Protein AF-0000000077611900 (afdb_homodimer)

Foldseek 3Di:
DQDDCVLQDVDDPVCVVVVVVVVVVVCVVCVVPDPVVVVCVVCVVVVVVVSVVVLVVCCVPDPVDDSVVSVLVVVCVVPVVVSVVVVVVVVVVVVVVVVVVVLLVVLQPPFQDPQNVCLVVVVVVLVVQCVPPVSVVVLVVVLVVLLVVLLCVVPVPPVCVVLDPDDPDDDPDDDDPVVVVVSVVVVCPCVCVLVLLVQEFQDAFAPDPVLVVLLVVLLVVQVPDWVLPCVVCVVLVVLFQVLQVVLCVLQVVVPPFKTWGKFFALLQLLLLLVLLLQQVCCVVPVQPAAEEEEEPLADCSNVVSCVVNVHHYRYGYADQAQSAGDVVSVLSNDDPRYAEYEFECPRDAAQHGHPQLSVLVVCVVNVHAYEYECQPPSLQLSLLVVVDVPRDRHGVVRVRHAKYKYHCCGLVNFPRTIIMIMGSGVVSQVSSKDWDQPDPVHTDIDSGPDSTDRSSSSSRSSCSDVVCDPVNSNVFSVLQQVLVVLLQVLQCVAPFKHWRHDNRGFKTKIAGDPLFQQVQLQVQLVVVSHHWAFDVPPTMIMGGGHSSCRPCSVVSSVSSNVSRVVCVVPSDDDDDDPRVLVVVCVVDRVVSNVVSVVSSVVSVPDD/DQDDCVLQDVDDPVCVVVVVVVVVVVCVVCVVPDPVVVVCVVCVVVVVVVSVVVLVVCVVPDPVDDSVVSVLVVVCVVPVVVSVVVVVVVVVVVVVVVVVVVLLVVLQPPFQDPQNVCLVVVVVVLVVQCVPVVSVVVLVVVLVVLLVVLLCVVPVPPVCVVLDPDDPDDDPDDDDPVVVVVSVCVVCPCVCVLVLLVQEFQDAFAPDPVLVVLLVVLLVVQVPDWVLPCVVCVVLVVLFQVLQVVLCVLQVVVPPFKTWGKFQALLQLLLLLVLLLQQVCCVVPVQPAAEEEEEPLADCSNVVSCVVNVHHYRYGYADQAQSAGDVVSVLSNDDPRYAEYEFECPRDAAQHGHPQLSVLVVCVVNVHAYEYECQPPSLQLSLLVVVDVPRDRHGVVRVRHAKYKYHCCGLVNFPRTIIMIMGSGVVSQVSSKDWDQPDPVHTDIDSGPDSTDRSSSSSRSSCSDVVCDPVNSNVFSVLQQVLVVLLQVLQCPAPFKHWRHDNRGFKTKIAGDPLFQQVQLQVQLVVVSHHWAFDVPPTMIMGGGHSSCRPPSVVSSVSSNVSRVVCVVPSDDDDDDPRVLVVVCVVDRVVVNVVSVVSSVVSVPDD

Solvent-accessible surface area (backbone atoms only — not comparable to full-atom values): 60647 Å² total; per-residue (Å²): 125,79,84,53,68,51,77,77,38,102,49,62,71,89,48,46,66,59,51,50,52,51,49,51,52,49,50,64,68,40,46,82,63,29,44,51,54,37,53,49,61,68,44,42,67,57,53,50,50,52,47,30,49,53,41,38,54,45,20,72,73,54,69,37,70,28,61,46,57,51,53,49,50,52,46,32,73,75,35,28,43,60,40,22,23,51,42,38,42,48,49,51,52,52,53,50,50,51,49,51,50,51,51,52,50,54,53,56,52,73,65,53,46,70,63,55,50,48,39,51,52,47,40,49,49,48,56,55,42,46,68,37,67,70,51,28,48,52,50,50,50,51,49,50,50,48,47,51,51,49,44,44,66,67,52,65,68,46,85,54,63,86,76,47,81,85,48,57,44,61,40,63,63,38,45,54,69,69,59,46,52,51,49,51,52,60,55,49,59,68,46,57,52,48,49,72,69,33,30,47,39,68,67,59,40,48,80,48,66,71,62,50,52,52,35,43,52,41,21,52,75,30,47,76,39,36,48,75,40,47,89,54,36,49,51,40,31,49,27,41,11,28,45,37,31,24,53,33,39,58,40,54,20,76,48,90,43,39,42,54,44,75,34,54,17,51,34,47,21,50,30,46,55,50,50,14,40,53,49,45,38,26,71,74,71,61,45,86,65,37,26,35,44,31,31,54,53,49,60,66,44,57,58,50,35,24,62,60,57,66,35,48,72,44,60,34,57,52,33,88,75,63,59,26,59,36,62,68,54,50,65,63,62,62,52,57,38,41,38,30,40,50,43,33,36,36,25,71,48,44,15,32,59,36,65,44,60,62,48,20,53,52,15,56,39,46,70,27,36,22,35,33,39,13,33,66,20,52,55,34,50,58,48,42,45,76,76,39,87,84,57,76,75,72,43,49,79,40,85,15,37,40,31,36,24,29,18,33,32,37,58,37,48,17,52,55,48,30,13,32,27,37,23,51,30,61,76,56,48,56,45,44,43,49,61,40,53,80,36,28,62,20,80,43,65,31,73,53,84,46,61,68,44,38,21,14,54,36,37,12,36,32,49,33,44,44,42,31,11,47,50,42,46,41,52,52,40,50,42,30,43,53,31,40,52,50,39,54,58,47,43,67,68,38,83,46,41,39,66,43,59,78,43,81,49,50,27,49,20,33,27,43,32,96,77,33,54,30,46,56,27,50,51,43,29,38,76,75,56,32,44,66,45,58,30,30,89,62,63,18,34,24,42,34,58,26,57,41,31,46,90,37,37,64,61,50,47,52,48,46,50,52,18,44,52,54,36,63,74,43,70,77,60,77,65,51,73,69,34,33,54,52,50,51,43,69,74,39,59,49,60,65,38,29,53,49,44,51,49,52,51,52,50,57,47,50,119,125,78,82,53,69,52,77,77,37,103,49,62,70,91,48,45,64,59,50,50,52,50,50,50,52,49,51,64,65,40,45,81,63,28,44,52,53,36,53,50,61,68,45,43,66,55,52,50,50,51,48,32,50,52,41,36,54,46,20,71,74,55,68,37,70,30,63,46,56,50,51,50,50,52,45,33,72,76,36,27,43,59,39,22,23,51,42,38,42,49,50,50,52,50,52,50,50,52,49,52,52,51,51,53,51,54,53,56,54,73,63,53,46,71,62,56,51,46,39,52,54,47,40,52,48,49,55,56,42,47,69,36,67,69,51,29,48,51,51,49,50,53,48,49,52,50,48,51,51,50,43,43,66,68,52,66,69,46,84,54,63,86,75,47,81,86,50,57,46,62,41,64,60,39,45,53,70,69,59,47,54,49,49,50,52,59,55,49,59,67,46,58,51,49,50,70,69,32,31,47,39,68,69,59,40,48,81,49,64,70,61,51,52,53,36,42,52,42,22,52,76,31,46,74,40,36,52,75,39,46,87,54,35,51,51,40,32,49,27,40,12,26,45,38,32,24,52,32,42,56,39,50,20,78,48,91,44,38,42,56,45,75,35,53,18,50,35,47,20,50,31,45,54,51,51,15,39,53,48,44,36,26,71,74,70,62,43,84,67,36,28,36,41,30,30,52,53,50,61,66,45,57,58,52,35,26,64,60,56,68,35,48,70,44,61,33,57,52,33,88,73,63,59,26,58,35,63,68,54,50,65,64,61,62,53,56,37,40,38,32,40,48,44,32,36,38,24,73,48,45,15,33,59,34,65,43,59,63,49,20,53,51,16,55,40,46,70,27,36,20,35,35,38,13,34,66,21,51,54,34,48,59,47,42,45,74,76,38,85,83,57,75,75,72,42,48,80,40,85,17,37,39,32,37,25,30,17,32,33,38,58,36,49,17,52,53,49,30,13,32,26,37,22,52,30,59,77,59,47,57,45,44,42,49,61,40,51,79,36,28,60,21,78,44,64,31,74,53,86,46,60,69,43,38,21,13,54,37,36,13,34,34,50,32,44,45,42,31,10,47,49,42,46,40,52,53,39,51,41,31,42,52,31,40,52,50,40,54,58,46,43,67,68,37,84,46,42,39,67,43,58,78,44,82,50,50,27,47,22,34,28,43,32,96,76,36,54,29,46,56,27,49,52,42,28,40,76,75,57,32,44,66,44,58,31,30,90,61,64,18,34,24,41,35,56,25,55,42,32,46,90,37,37,64,62,51,48,52,48,46,49,52,18,43,52,53,36,64,74,45,71,77,60,79,64,53,74,68,35,32,54,51,51,51,43,70,74,41,60,50,59,66,38,27,54,48,44,50,49,53,50,53,51,58,44,48,119

InterPro domains:
  IPR002129 Pyridoxal phosphate-dependent decarboxylase, major domain [PF00282] (226-510)
  IPR015421 Pyridoxal phosphate-dependent transferase, major domain [G3DSA:3.40.640.10] (208-469)
  IPR015422 Pyridoxal phosphate-dependent transferase, small domain [G3DSA:3.90.1150.10] (177-569)
  IPR015424 Pyridoxal phosphate-dependent transferase [SSF53383] (162-570)
  IPR050477 Group II Amino Acid Decarboxylases [PTHR42735] (115-605)

Structure (mmCIF, N/CA/C/O backbone):
data_AF-0000000077611900-model_v1
#
loop_
_entity.id
_entity.type
_entity.pdbx_description
1 polymer 'sphinganine-1-phosphate aldolase'
#
loop_
_atom_site.group_PDB
_atom_site.id
_atom_site.type_symbol
_atom_site.label_atom_id
_atom_site.label_alt_id
_atom_site.label_comp_id
_atom_site.label_asym_id
_atom_site.label_entity_id
_atom_site.label_seq_id
_atom_site.pdbx_PDB_ins_code
_atom_site.Cartn_x
_atom_site.Cartn_y
_atom_site.Cartn_z
_atom_site.occupancy
_atom_site.B_iso_or_equiv
_atom_site.auth_seq_id
_atom_site.auth_comp_id
_atom_site.auth_asym_id
_atom_site.auth_atom_id
_atom_site.pdbx_PDB_model_num
ATOM 1 N N . MET A 1 1 ? 1.675 -53.719 -29.375 1 42.16 1 MET A N 1
ATOM 2 C CA . MET A 1 1 ? 2.68 -52.781 -29.891 1 42.16 1 MET A CA 1
ATOM 3 C C . MET A 1 1 ? 2.598 -51.438 -29.172 1 42.16 1 MET A C 1
ATOM 5 O O . MET A 1 1 ? 1.505 -50.938 -28.938 1 42.16 1 MET A O 1
ATOM 9 N N . ALA A 1 2 ? 3.619 -51.156 -28.484 1 56.06 2 ALA A N 1
ATOM 10 C CA . ALA A 1 2 ? 3.686 -49.875 -27.797 1 56.06 2 ALA A CA 1
ATOM 11 C C . ALA A 1 2 ? 3.299 -48.719 -28.719 1 56.06 2 ALA A C 1
ATOM 13 O O . ALA A 1 2 ? 3.738 -48.688 -29.875 1 56.06 2 ALA A O 1
ATOM 14 N N . PRO A 1 3 ? 2.236 -48.031 -28.297 1 61.56 3 PRO A N 1
ATOM 15 C CA . PRO A 1 3 ? 1.86 -46.969 -29.219 1 61.56 3 PRO A CA 1
ATOM 16 C C . PRO A 1 3 ? 3.043 -46.062 -29.594 1 61.56 3 PRO A C 1
ATOM 18 O O . PRO A 1 3 ? 3.965 -45.875 -28.781 1 61.56 3 PRO A O 1
ATOM 21 N N . SER A 1 4 ? 3.311 -46 -30.906 1 63.19 4 SER A N 1
ATOM 22 C CA . SER A 1 4 ? 4.41 -45.188 -31.438 1 63.19 4 SER A CA 1
ATOM 23 C C . SER A 1 4 ? 4.047 -43.719 -31.516 1 63.19 4 SER A C 1
ATOM 25 O O . SER A 1 4 ? 2.912 -43.375 -31.828 1 63.19 4 SER A O 1
ATOM 27 N N . PHE A 1 5 ? 4.883 -42.844 -31 1 64.38 5 PHE A N 1
ATOM 28 C CA . PHE A 1 5 ? 4.73 -41.375 -31.109 1 64.38 5 PHE A CA 1
ATOM 29 C C . PHE A 1 5 ? 4.387 -40.969 -32.531 1 64.38 5 PHE A C 1
ATOM 31 O O . PHE A 1 5 ? 3.775 -39.938 -32.781 1 64.38 5 PHE A O 1
ATOM 38 N N . ALA A 1 6 ? 4.73 -41.875 -33.406 1 62.31 6 ALA A N 1
ATOM 39 C CA . ALA A 1 6 ? 4.469 -41.656 -34.812 1 62.31 6 ALA A CA 1
ATOM 40 C C . ALA A 1 6 ? 2.971 -41.625 -35.125 1 62.31 6 ALA A C 1
ATOM 42 O O . ALA A 1 6 ? 2.533 -41.031 -36.094 1 62.31 6 ALA A O 1
ATOM 43 N N . ASP A 1 7 ? 2.307 -42.188 -34.219 1 65.12 7 ASP A N 1
ATOM 44 C CA . ASP A 1 7 ? 0.858 -42.219 -34.375 1 65.12 7 ASP A CA 1
ATOM 45 C C . ASP A 1 7 ? 0.229 -40.875 -33.969 1 65.12 7 ASP A C 1
ATOM 47 O O . ASP A 1 7 ? -0.913 -40.594 -34.312 1 65.12 7 ASP A O 1
ATOM 51 N N . LEU A 1 8 ? 1.018 -40.156 -33.219 1 72.06 8 LEU A N 1
ATOM 52 C CA . LEU A 1 8 ? 0.481 -38.906 -32.656 1 72.06 8 LEU A CA 1
ATOM 53 C C . LEU A 1 8 ? 0.887 -37.719 -33.5 1 72.06 8 LEU A C 1
ATOM 55 O O . LEU A 1 8 ? 0.109 -36.781 -33.656 1 72.06 8 LEU A O 1
ATOM 59 N N . LEU A 1 9 ? 2.17 -37.781 -33.969 1 72.44 9 LEU A N 1
ATOM 60 C CA . LEU A 1 9 ? 2.695 -36.656 -34.719 1 72.44 9 LEU A CA 1
ATOM 61 C C . LEU A 1 9 ? 3.076 -37.062 -36.125 1 72.44 9 LEU A C 1
ATOM 63 O O . LEU A 1 9 ? 3.494 -38.188 -36.375 1 72.44 9 LEU A O 1
ATOM 67 N N . PRO A 1 10 ? 2.867 -36.156 -37.031 1 71.88 10 PRO A N 1
ATOM 68 C CA . PRO A 1 10 ? 3.201 -36.438 -38.406 1 71.88 10 PRO A CA 1
ATOM 69 C C . PRO A 1 10 ? 4.707 -36.469 -38.688 1 71.88 10 PRO A C 1
ATOM 71 O O . PRO A 1 10 ? 5.184 -35.875 -39.656 1 71.88 10 PRO A O 1
ATOM 74 N N . ILE A 1 11 ? 5.465 -36.75 -37.656 1 75.25 11 ILE A N 1
ATOM 75 C CA . ILE A 1 11 ? 6.914 -36.75 -37.781 1 75.25 11 ILE A CA 1
ATOM 76 C C . ILE A 1 11 ? 7.457 -38.156 -37.531 1 75.25 11 ILE A C 1
ATOM 78 O O . ILE A 1 11 ? 7.117 -38.781 -36.531 1 75.25 11 ILE A O 1
ATOM 82 N N . PRO A 1 12 ? 8.297 -38.625 -38.469 1 77.25 12 PRO A N 1
ATOM 83 C CA . PRO A 1 12 ? 8.922 -39.906 -38.25 1 77.25 12 PRO A CA 1
ATOM 84 C C . PRO A 1 12 ? 9.805 -39.938 -37 1 77.25 12 PRO A C 1
ATOM 86 O O . PRO A 1 12 ? 10.492 -38.969 -36.719 1 77.25 12 PRO A O 1
ATOM 89 N N . GLU A 1 13 ? 9.844 -40.938 -36.25 1 79.25 13 GLU A N 1
ATOM 90 C CA . GLU A 1 13 ? 10.547 -41.094 -34.969 1 79.25 13 GLU A CA 1
ATOM 91 C C . GLU A 1 13 ? 12.055 -40.906 -35.156 1 79.25 13 GLU A C 1
ATOM 93 O O . GLU A 1 13 ? 12.734 -40.406 -34.25 1 79.25 13 GLU A O 1
ATOM 98 N N . GLU A 1 14 ? 12.555 -41.344 -36.312 1 81.31 14 GLU A N 1
ATOM 99 C CA . GLU A 1 14 ? 13.992 -41.281 -36.562 1 81.31 14 GLU A CA 1
ATOM 100 C C . GLU A 1 14 ? 14.477 -39.844 -36.688 1 81.31 14 GLU A C 1
ATOM 102 O O . GLU A 1 14 ? 15.656 -39.562 -36.438 1 81.31 14 GLU A O 1
ATOM 107 N N . ARG A 1 15 ? 13.57 -38.969 -36.875 1 86 15 ARG A N 1
ATOM 108 C CA . ARG A 1 15 ? 13.945 -37.562 -37.125 1 86 15 ARG A CA 1
ATOM 109 C C . ARG A 1 15 ? 13.656 -36.688 -35.906 1 86 15 ARG A C 1
ATOM 111 O O . ARG A 1 15 ? 14 -35.5 -35.906 1 86 15 ARG A O 1
ATOM 118 N N . LEU A 1 16 ? 13.148 -37.25 -34.875 1 83.12 16 LEU A N 1
ATOM 119 C CA . LEU A 1 16 ? 12.703 -36.5 -33.719 1 83.12 16 LEU A CA 1
ATOM 120 C C . LEU A 1 16 ? 13.875 -35.844 -33.031 1 83.12 16 LEU A C 1
ATOM 122 O O . LEU A 1 16 ? 13.805 -34.656 -32.688 1 83.12 16 LEU A O 1
ATOM 126 N N . PRO A 1 17 ? 14.984 -36.562 -32.875 1 86.25 17 PRO A N 1
ATOM 127 C CA . PRO A 1 17 ? 16.109 -35.906 -32.219 1 86.25 17 PRO A CA 1
ATOM 128 C C . PRO A 1 17 ? 16.672 -34.719 -33.031 1 86.25 17 PRO A C 1
ATOM 130 O O . PRO A 1 17 ? 17.062 -33.719 -32.469 1 86.25 17 PRO A O 1
ATOM 133 N N . THR A 1 18 ? 16.672 -34.906 -34.281 1 88.25 18 THR A N 1
ATOM 134 C CA . THR A 1 18 ? 17.172 -33.875 -35.156 1 88.25 18 THR A CA 1
ATOM 135 C C . THR A 1 18 ? 16.281 -32.625 -35.062 1 88.25 18 THR A C 1
ATOM 137 O O . THR A 1 18 ? 16.781 -31.5 -35.031 1 88.25 18 THR A O 1
ATOM 140 N N . TYR A 1 19 ? 15.055 -32.844 -35 1 86.69 19 TYR A N 1
ATOM 141 C CA . TYR A 1 19 ? 14.125 -31.734 -34.938 1 86.69 19 TYR A CA 1
ATOM 142 C C . TYR A 1 19 ? 14.203 -31.062 -33.562 1 86.69 19 TYR A C 1
ATOM 144 O O . TYR A 1 19 ? 14.055 -29.844 -33.438 1 86.69 19 TYR A O 1
ATOM 152 N N . ALA A 1 20 ? 14.422 -31.859 -32.562 1 87.44 20 ALA A N 1
ATOM 153 C CA . ALA A 1 20 ? 14.562 -31.312 -31.219 1 87.44 20 ALA A CA 1
ATOM 154 C C . ALA A 1 20 ? 15.781 -30.406 -31.125 1 87.44 20 ALA A C 1
ATOM 156 O O . ALA A 1 20 ? 15.703 -29.312 -30.547 1 87.44 20 ALA A O 1
ATOM 157 N N . VAL A 1 21 ? 16.891 -30.812 -31.656 1 90.56 21 VAL A N 1
ATOM 158 C CA . VAL A 1 21 ? 18.125 -30.016 -31.625 1 90.56 21 VAL A CA 1
ATOM 159 C C . VAL A 1 21 ? 17.922 -28.75 -32.469 1 90.56 21 VAL A C 1
ATOM 161 O O . VAL A 1 21 ? 18.359 -27.656 -32.062 1 90.56 21 VAL A O 1
ATOM 164 N N . ALA A 1 22 ? 17.312 -28.969 -33.562 1 91.12 22 ALA A N 1
ATOM 165 C CA . ALA A 1 22 ? 17.047 -27.812 -34.438 1 91.12 22 ALA A CA 1
ATOM 166 C C . ALA A 1 22 ? 16.172 -26.797 -33.688 1 91.12 22 ALA A C 1
ATOM 168 O O . ALA A 1 22 ? 16.406 -25.578 -33.812 1 91.12 22 ALA A O 1
ATOM 169 N N . ALA A 1 23 ? 15.203 -27.297 -33.031 1 89.81 23 ALA A N 1
ATOM 170 C CA . ALA A 1 23 ? 14.305 -26.422 -32.25 1 89.81 23 ALA A CA 1
ATOM 171 C C . ALA A 1 23 ? 15.055 -25.688 -31.156 1 89.81 23 ALA A C 1
ATOM 173 O O . ALA A 1 23 ? 14.812 -24.516 -30.891 1 89.81 23 ALA A O 1
ATOM 174 N N . LEU A 1 24 ? 15.953 -26.344 -30.5 1 90.88 24 LEU A N 1
ATOM 175 C CA . LEU A 1 24 ? 16.75 -25.766 -29.422 1 90.88 24 LEU A CA 1
ATOM 176 C C . LEU A 1 24 ? 17.672 -24.672 -29.953 1 90.88 24 LEU A C 1
ATOM 178 O O . LEU A 1 24 ? 17.812 -23.609 -29.344 1 90.88 24 LEU A O 1
ATOM 182 N N . VAL A 1 25 ? 18.297 -24.938 -31.078 1 91.94 25 VAL A N 1
ATOM 183 C CA . VAL A 1 25 ? 19.188 -23.969 -31.688 1 91.94 25 VAL A CA 1
ATOM 184 C C . VAL A 1 25 ? 18.406 -22.734 -32.125 1 91.94 25 VAL A C 1
ATOM 186 O O . VAL A 1 25 ? 18.844 -21.609 -31.922 1 91.94 25 VAL A O 1
ATOM 189 N N . LEU A 1 26 ? 17.266 -23.031 -32.656 1 92.81 26 LEU A N 1
ATOM 190 C CA . LEU A 1 26 ? 16.406 -21.922 -33.062 1 92.81 26 LEU A CA 1
ATOM 191 C C . LEU A 1 26 ? 15.977 -21.094 -31.875 1 92.81 26 LEU A C 1
ATOM 193 O O . LEU A 1 26 ? 15.977 -19.859 -31.938 1 92.81 26 LEU A O 1
ATOM 197 N N . TYR A 1 27 ? 15.609 -21.766 -30.859 1 92.5 27 TYR A N 1
ATOM 198 C CA . TYR A 1 27 ? 15.195 -21.094 -29.641 1 92.5 27 TYR A CA 1
ATOM 199 C C . TYR A 1 27 ? 16.297 -20.188 -29.109 1 92.5 27 TYR A C 1
ATOM 201 O O . TYR A 1 27 ? 16.062 -19 -28.859 1 92.5 27 TYR A O 1
ATOM 209 N N . PHE A 1 28 ? 17.5 -20.641 -29.016 1 91.19 28 PHE A N 1
ATOM 210 C CA . PHE A 1 28 ? 18.609 -19.875 -28.453 1 91.19 28 PHE A CA 1
ATOM 211 C C . PHE A 1 28 ? 19.062 -18.781 -29.406 1 91.19 28 PHE A C 1
ATOM 213 O O . PHE A 1 28 ? 19.547 -17.734 -28.969 1 91.19 28 PHE A O 1
ATOM 220 N N . SER A 1 29 ? 18.844 -19.016 -30.688 1 92.94 29 SER A N 1
ATOM 221 C CA . SER A 1 29 ? 19.219 -18 -31.688 1 92.94 29 SER A CA 1
ATOM 222 C C . SER A 1 29 ? 18.234 -16.844 -31.703 1 92.94 29 SER A C 1
ATOM 224 O O . SER A 1 29 ? 18.609 -15.711 -32.031 1 92.94 29 SER A O 1
ATOM 226 N N . LEU A 1 30 ? 17 -17.141 -31.312 1 93.25 30 LEU A N 1
ATOM 227 C CA . LEU A 1 30 ? 15.945 -16.125 -31.391 1 93.25 30 LEU A CA 1
ATOM 228 C C . LEU A 1 30 ? 15.828 -15.367 -30.078 1 93.25 30 LEU A C 1
ATOM 230 O O . LEU A 1 30 ? 15.344 -14.234 -30.062 1 93.25 30 LEU A O 1
ATOM 234 N N . ARG A 1 31 ? 16.281 -15.914 -29.078 1 91.38 31 ARG A N 1
ATOM 235 C CA . ARG A 1 31 ? 16.094 -15.367 -27.75 1 91.38 31 ARG A CA 1
ATOM 236 C C . ARG A 1 31 ? 16.703 -13.969 -27.641 1 91.38 31 ARG A C 1
ATOM 238 O O . ARG A 1 31 ? 16.172 -13.102 -26.938 1 91.38 31 ARG A O 1
ATOM 245 N N . PRO A 1 32 ? 17.844 -13.758 -28.344 1 89.75 32 PRO A N 1
ATOM 246 C CA . PRO A 1 32 ? 18.422 -12.414 -28.266 1 89.75 32 PRO A CA 1
ATOM 247 C C . PRO A 1 32 ? 17.625 -11.375 -29.047 1 89.75 32 PRO A C 1
ATOM 249 O O . PRO A 1 32 ? 17.844 -10.172 -28.906 1 89.75 32 PRO A O 1
ATOM 252 N N . LEU A 1 33 ? 16.688 -11.828 -29.812 1 91.5 33 LEU A N 1
ATOM 253 C CA . LEU A 1 33 ? 15.984 -10.922 -30.703 1 91.5 33 LEU A CA 1
ATOM 254 C C . LEU A 1 33 ? 14.648 -10.492 -30.109 1 91.5 33 LEU A C 1
ATOM 256 O O . LEU A 1 33 ? 14.219 -9.352 -30.312 1 91.5 33 LEU A O 1
ATOM 260 N N . PHE A 1 34 ? 14.008 -11.398 -29.484 1 93.69 34 PHE A N 1
ATOM 261 C CA . PHE A 1 34 ? 12.719 -11.094 -28.859 1 93.69 34 PHE A CA 1
ATOM 262 C C . PHE A 1 34 ? 12.375 -12.133 -27.797 1 93.69 34 PHE A C 1
ATOM 264 O O . PHE A 1 34 ? 13.141 -13.07 -27.578 1 93.69 34 PHE A O 1
ATOM 271 N N . ASN A 1 35 ? 11.289 -11.875 -27.125 1 96.25 35 ASN A N 1
ATOM 272 C CA . ASN A 1 35 ? 10.859 -12.797 -26.078 1 96.25 35 ASN A CA 1
ATOM 273 C C . ASN A 1 35 ? 10.203 -14.047 -26.672 1 96.25 35 ASN A C 1
ATOM 275 O O . ASN A 1 35 ? 8.977 -14.125 -26.766 1 96.25 35 ASN A O 1
ATOM 279 N N . VAL A 1 36 ? 11 -15.07 -26.922 1 94.75 36 VAL A N 1
ATOM 280 C CA . VAL A 1 36 ? 10.57 -16.312 -27.578 1 94.75 36 VAL A CA 1
ATOM 281 C C . VAL A 1 36 ? 9.555 -17.016 -26.688 1 94.75 36 VAL A C 1
ATOM 283 O O . VAL A 1 36 ? 8.57 -17.578 -27.188 1 94.75 36 VAL A O 1
ATOM 286 N N . ASP A 1 37 ? 9.82 -17.016 -25.391 1 94.62 37 ASP A N 1
ATOM 287 C CA . ASP A 1 37 ? 8.914 -17.672 -24.469 1 94.62 37 ASP A CA 1
ATOM 288 C C . ASP A 1 37 ? 7.508 -17.078 -24.547 1 94.62 37 ASP A C 1
ATOM 290 O O . ASP A 1 37 ? 6.516 -17.797 -24.562 1 94.62 37 ASP A O 1
ATOM 294 N N . ARG A 1 38 ? 7.418 -15.812 -24.609 1 95.19 38 ARG A N 1
ATOM 295 C CA . ARG A 1 38 ? 6.125 -15.133 -24.672 1 95.19 38 ARG A CA 1
ATOM 296 C C . ARG A 1 38 ? 5.441 -15.383 -26.016 1 95.19 38 ARG A C 1
ATOM 298 O O . ARG A 1 38 ? 4.223 -15.562 -26.062 1 95.19 38 ARG A O 1
ATOM 305 N N . ALA A 1 39 ? 6.215 -15.344 -27.031 1 95.12 39 ALA A N 1
ATOM 306 C CA . ALA A 1 39 ? 5.668 -15.648 -28.359 1 95.12 39 ALA A CA 1
ATOM 307 C C . ALA A 1 39 ? 5.066 -17.047 -28.391 1 95.12 39 ALA A C 1
ATOM 309 O O . ALA A 1 39 ? 3.977 -17.25 -28.938 1 95.12 39 ALA A O 1
ATOM 310 N N . LEU A 1 40 ? 5.793 -17.969 -27.812 1 94.06 40 LEU A N 1
ATOM 311 C CA . LEU A 1 40 ? 5.312 -19.344 -27.766 1 94.06 40 LEU A CA 1
ATOM 312 C C . LEU A 1 40 ? 4.047 -19.438 -26.922 1 94.06 40 LEU A C 1
ATOM 314 O O . LEU A 1 40 ? 3.117 -20.172 -27.281 1 94.06 40 LEU A O 1
ATOM 318 N N . ALA A 1 41 ? 4.043 -18.734 -25.812 1 93.44 41 ALA A N 1
ATOM 319 C CA . ALA A 1 41 ? 2.861 -18.719 -24.953 1 93.44 41 ALA A CA 1
ATOM 320 C C . ALA A 1 41 ? 1.646 -18.172 -25.703 1 93.44 41 ALA A C 1
ATOM 322 O O . ALA A 1 41 ? 0.527 -18.656 -25.516 1 93.44 41 ALA A O 1
ATOM 323 N N . LYS A 1 42 ? 1.812 -17.234 -26.531 1 92.25 42 LYS A N 1
ATOM 324 C CA . LYS A 1 42 ? 0.719 -16.594 -27.25 1 92.25 42 LYS A CA 1
ATOM 325 C C . LYS A 1 42 ? 0.178 -17.484 -28.359 1 92.25 42 LYS A C 1
ATOM 327 O O . LYS A 1 42 ? -1.021 -17.469 -28.656 1 92.25 42 LYS A O 1
ATOM 332 N N . ILE A 1 43 ? 1.006 -18.281 -28.969 1 94.38 43 ILE A N 1
ATOM 333 C CA . ILE A 1 43 ? 0.588 -19.094 -30.109 1 94.38 43 ILE A CA 1
ATOM 334 C C . ILE A 1 43 ? 0.116 -20.469 -29.625 1 94.38 43 ILE A C 1
ATOM 336 O O . ILE A 1 43 ? -0.537 -21.203 -30.359 1 94.38 43 ILE A O 1
ATOM 340 N N . TRP A 1 44 ? 0.38 -20.797 -28.344 1 93.44 44 TRP A N 1
ATOM 341 C CA . TRP A 1 44 ? 0.15 -22.125 -27.797 1 93.44 44 TRP A CA 1
ATOM 342 C C . TRP A 1 44 ? -1.313 -22.531 -27.938 1 93.44 44 TRP A C 1
ATOM 344 O O . TRP A 1 44 ? -1.615 -23.641 -28.406 1 93.44 44 TRP A O 1
ATOM 354 N N . PRO A 1 45 ? -2.256 -21.641 -27.656 1 92.75 45 PRO A N 1
ATOM 355 C CA . PRO A 1 45 ? -3.652 -22.047 -27.828 1 92.75 45 PRO A CA 1
ATOM 356 C C . PRO A 1 45 ? -3.994 -22.391 -29.281 1 92.75 45 PRO A C 1
ATOM 358 O O . PRO A 1 45 ? -4.742 -23.344 -29.516 1 92.75 45 PRO A O 1
ATOM 361 N N . SER A 1 46 ? -3.457 -21.719 -30.188 1 94 46 SER A N 1
ATOM 362 C CA . SER A 1 46 ? -3.686 -22 -31.594 1 94 46 SER A CA 1
ATOM 363 C C . SER A 1 46 ? -3.033 -23.312 -32 1 94 46 SER A C 1
ATOM 365 O O . SER A 1 46 ? -3.592 -24.078 -32.812 1 94 46 SER A O 1
ATOM 367 N N . LEU A 1 47 ? -1.835 -23.578 -31.469 1 93.06 47 LEU A N 1
ATOM 368 C CA . LEU A 1 47 ? -1.146 -24.828 -31.766 1 93.06 47 LEU A CA 1
ATOM 369 C C . LEU A 1 47 ? -1.938 -26.016 -31.234 1 93.06 47 LEU A C 1
ATOM 371 O O . LEU A 1 47 ? -1.972 -27.078 -31.859 1 93.06 47 LEU A O 1
ATOM 375 N N . VAL A 1 48 ? -2.564 -25.875 -30.094 1 94.06 48 VAL A N 1
ATOM 376 C CA . VAL A 1 48 ? -3.389 -26.922 -29.516 1 94.06 48 VAL A CA 1
ATOM 377 C C . VAL A 1 48 ? -4.598 -27.188 -30.406 1 94.06 48 VAL A C 1
ATOM 379 O O . VAL A 1 48 ? -4.945 -28.344 -30.672 1 94.06 48 VAL A O 1
ATOM 382 N N . LEU A 1 49 ? -5.203 -26.141 -30.906 1 94.19 49 LEU A N 1
ATOM 383 C CA . LEU A 1 49 ? -6.359 -26.266 -31.797 1 94.19 49 LEU A CA 1
ATOM 384 C C . LEU A 1 49 ? -5.969 -26.922 -33.125 1 94.19 49 LEU A C 1
ATOM 386 O O . LEU A 1 49 ? -6.715 -27.75 -33.656 1 94.19 49 LEU A O 1
ATOM 390 N N . LEU A 1 50 ? -4.867 -26.484 -33.625 1 93.44 50 LEU A N 1
ATOM 391 C CA . LEU A 1 50 ? -4.375 -27.094 -34.875 1 93.44 50 LEU A CA 1
ATOM 392 C C . LEU A 1 50 ? -4.109 -28.578 -34.688 1 93.44 50 LEU A C 1
ATOM 394 O O . LEU A 1 50 ? -4.398 -29.391 -35.562 1 93.44 50 LEU A O 1
ATOM 398 N N . PHE A 1 51 ? -3.547 -28.891 -33.562 1 92.44 51 PHE A N 1
ATOM 399 C CA . PHE A 1 51 ? -3.307 -30.297 -33.25 1 92.44 51 PHE A CA 1
ATOM 400 C C . PHE A 1 51 ? -4.621 -31.062 -33.125 1 92.44 51 PHE A C 1
ATOM 402 O O . PHE A 1 51 ? -4.746 -32.188 -33.625 1 92.44 51 PHE A O 1
ATOM 409 N N . ALA A 1 52 ? -5.551 -30.5 -32.438 1 92.62 52 ALA A N 1
ATOM 410 C CA . ALA A 1 52 ? -6.863 -31.125 -32.281 1 92.62 52 ALA A CA 1
ATOM 411 C C . ALA A 1 52 ? -7.512 -31.359 -33.656 1 92.62 52 ALA A C 1
ATOM 413 O O . ALA A 1 52 ? -8.125 -32.406 -33.875 1 92.62 52 ALA A O 1
ATOM 414 N N . TYR A 1 53 ? -7.367 -30.375 -34.5 1 92.06 53 TYR A N 1
ATOM 415 C CA . TYR A 1 53 ? -7.914 -30.5 -35.844 1 92.06 53 TYR A CA 1
ATOM 416 C C . TYR A 1 53 ? -7.203 -31.609 -36.625 1 92.06 53 TYR A C 1
ATOM 418 O O . TYR A 1 53 ? -7.844 -32.438 -37.281 1 92.06 53 TYR A O 1
ATOM 426 N N . TYR A 1 54 ? -5.906 -31.547 -36.594 1 90 54 TYR A N 1
ATOM 427 C CA . TYR A 1 54 ? -5.117 -32.594 -37.219 1 90 54 TYR A CA 1
ATOM 428 C C . TYR A 1 54 ? -5.527 -33.969 -36.75 1 90 54 TYR A C 1
ATOM 430 O O . TYR A 1 54 ? -5.723 -34.906 -37.531 1 90 54 TYR A O 1
ATOM 438 N N . ARG A 1 55 ? -5.672 -34.094 -35.438 1 90.19 55 ARG A N 1
ATOM 439 C CA . ARG A 1 55 ? -6.047 -35.375 -34.844 1 90.19 55 ARG A CA 1
ATOM 440 C C . ARG A 1 55 ? -7.457 -35.781 -35.281 1 90.19 55 ARG A C 1
ATOM 442 O O . ARG A 1 55 ? -7.746 -36.969 -35.438 1 90.19 55 ARG A O 1
ATOM 449 N N . TYR A 1 56 ? -8.328 -34.781 -35.344 1 90.62 56 TYR A N 1
ATOM 450 C CA . TYR A 1 56 ? -9.688 -35.062 -35.812 1 90.62 56 TYR A CA 1
ATOM 451 C C . TYR A 1 56 ? -9.68 -35.625 -37.219 1 90.62 56 TYR A C 1
ATOM 453 O O . TYR A 1 56 ? -10.359 -36.625 -37.5 1 90.62 56 TYR A O 1
ATOM 461 N N . ARG A 1 57 ? -8.938 -35.062 -38.125 1 87.81 57 ARG A N 1
ATOM 462 C CA . ARG A 1 57 ? -8.844 -35.531 -39.5 1 87.81 57 ARG A CA 1
ATOM 463 C C . ARG A 1 57 ? -8.305 -36.969 -39.531 1 87.81 57 ARG A C 1
ATOM 465 O O . ARG A 1 57 ? -8.773 -37.781 -40.344 1 87.81 57 ARG A O 1
ATOM 472 N N . LEU A 1 58 ? -7.297 -37.156 -38.719 1 86.94 58 LEU A N 1
ATOM 473 C CA . LEU A 1 58 ? -6.711 -38.469 -38.656 1 86.94 58 LEU A CA 1
ATOM 474 C C . LEU A 1 58 ? -7.711 -39.5 -38.125 1 86.94 58 LEU A C 1
ATOM 476 O O . LEU A 1 58 ? -7.75 -40.625 -38.562 1 86.94 58 LEU A O 1
ATOM 480 N N . ALA A 1 59 ? -8.484 -39.062 -37.125 1 86.56 59 ALA A N 1
ATOM 481 C CA . ALA A 1 59 ? -9.438 -39.938 -36.469 1 86.56 59 ALA A CA 1
ATOM 482 C C . ALA A 1 59 ? -10.578 -40.312 -37.406 1 86.56 59 ALA A C 1
ATOM 484 O O . ALA A 1 59 ? -11.102 -41.438 -37.344 1 86.56 59 ALA A O 1
ATOM 485 N N . VAL A 1 60 ? -10.961 -39.438 -38.25 1 86.94 60 VAL A N 1
ATOM 486 C CA . VAL A 1 60 ? -12.078 -39.656 -39.156 1 86.94 60 VAL A CA 1
ATOM 487 C C . VAL A 1 60 ? -11.609 -40.469 -40.375 1 86.94 60 VAL A C 1
ATOM 489 O O . VAL A 1 60 ? -12.359 -41.25 -40.938 1 86.94 60 VAL A O 1
ATOM 492 N N . THR A 1 61 ? -10.406 -40.312 -40.812 1 82.62 61 THR A N 1
ATOM 493 C CA . THR A 1 61 ? -9.914 -40.938 -42.031 1 82.62 61 THR A CA 1
ATOM 494 C C . THR A 1 61 ? -9.312 -42.312 -41.75 1 82.62 61 THR A C 1
ATOM 496 O O . THR A 1 61 ? -9.289 -43.156 -42.625 1 82.62 61 THR A O 1
ATOM 499 N N . SER A 1 62 ? -8.734 -42.438 -40.625 1 77.38 62 SER A N 1
ATOM 500 C CA . SER A 1 62 ? -8.078 -43.688 -40.312 1 77.38 62 SER A CA 1
ATOM 501 C C . SER A 1 62 ? -8.703 -44.344 -39.094 1 77.38 62 SER A C 1
ATOM 503 O O . SER A 1 62 ? -9.914 -44.219 -38.875 1 77.38 62 SER A O 1
ATOM 505 N N . SER A 1 63 ? -7.828 -44.844 -38.156 1 69.38 63 SER A N 1
ATOM 506 C CA . SER A 1 63 ? -8.305 -45.531 -36.969 1 69.38 63 SER A CA 1
ATOM 507 C C . SER A 1 63 ? -8.469 -44.562 -35.812 1 69.38 63 SER A C 1
ATOM 509 O O . SER A 1 63 ? -7.531 -43.844 -35.438 1 69.38 63 SER A O 1
ATOM 511 N N . PRO A 1 64 ? -9.719 -44.531 -35.312 1 77.06 64 PRO A N 1
ATOM 512 C CA . PRO A 1 64 ? -10.016 -43.562 -34.219 1 77.06 64 PRO A CA 1
ATOM 513 C C . PRO A 1 64 ? -9.43 -44 -32.875 1 77.06 64 PRO A C 1
ATOM 515 O O . PRO A 1 64 ? -9.969 -43.625 -31.844 1 77.06 64 PRO A O 1
ATOM 518 N N . THR A 1 65 ? -8.289 -44.688 -32.969 1 78.81 65 THR A N 1
ATOM 519 C CA . THR A 1 65 ? -7.75 -45.094 -31.688 1 78.81 65 THR A CA 1
ATOM 520 C C . THR A 1 65 ? -6.941 -43.969 -31.062 1 78.81 65 THR A C 1
ATOM 522 O O . THR A 1 65 ? -6.156 -43.312 -31.734 1 78.81 65 THR A O 1
ATOM 525 N N . SER A 1 66 ? -7.215 -43.656 -29.812 1 86.38 66 SER A N 1
ATOM 526 C CA . SER A 1 66 ? -6.523 -42.625 -29.062 1 86.38 66 SER A CA 1
ATOM 527 C C . SER A 1 66 ? -5.195 -43.125 -28.5 1 86.38 66 SER A C 1
ATOM 529 O O . SER A 1 66 ? -5.117 -44.25 -27.984 1 86.38 66 SER A O 1
ATOM 531 N N . PHE A 1 67 ? -4.129 -42.375 -28.75 1 83.06 67 PHE A N 1
ATOM 532 C CA . PHE A 1 67 ? -2.818 -42.688 -28.188 1 83.06 67 PHE A CA 1
ATOM 533 C C . PHE A 1 67 ? -2.875 -42.75 -26.672 1 83.06 67 PHE A C 1
ATOM 535 O O . PHE A 1 67 ? -2.287 -43.625 -26.047 1 83.06 67 PHE A O 1
ATOM 542 N N . PHE A 1 68 ? -3.568 -41.812 -26.062 1 86.25 68 PHE A N 1
ATOM 543 C CA . PHE A 1 68 ? -3.723 -41.75 -24.625 1 86.25 68 PHE A CA 1
ATOM 544 C C . PHE A 1 68 ? -4.359 -43.031 -24.078 1 86.25 68 PHE A C 1
ATOM 546 O O . PHE A 1 68 ? -3.889 -43.594 -23.078 1 86.25 68 PHE A O 1
ATOM 553 N N . LEU A 1 69 ? -5.41 -43.469 -24.719 1 83.94 69 LEU A N 1
ATOM 554 C CA . LEU A 1 69 ? -6.109 -44.688 -24.266 1 83.94 69 LEU A CA 1
ATOM 555 C C . LEU A 1 69 ? -5.223 -45.906 -24.375 1 83.94 69 LEU A C 1
ATOM 557 O O . LEU A 1 69 ? -5.277 -46.781 -23.516 1 83.94 69 LEU A O 1
ATOM 561 N N . GLN A 1 70 ? -4.43 -45.938 -25.453 1 85.25 70 GLN A N 1
ATOM 562 C CA . GLN A 1 70 ? -3.512 -47.062 -25.625 1 85.25 70 GLN A CA 1
ATOM 563 C C . GLN A 1 70 ? -2.467 -47.094 -24.516 1 85.25 70 GLN A C 1
ATOM 565 O O . GLN A 1 70 ? -2.176 -48.156 -23.969 1 85.25 70 GLN A O 1
ATOM 570 N N . LEU A 1 71 ? -1.985 -45.938 -24.297 1 86.44 71 LEU A N 1
ATOM 571 C CA . LEU A 1 71 ? -0.987 -45.812 -23.234 1 86.44 71 LEU A CA 1
ATOM 572 C C . LEU A 1 71 ? -1.592 -46.188 -21.875 1 86.44 71 LEU A C 1
ATOM 574 O O . LEU A 1 71 ? -0.948 -46.844 -21.062 1 86.44 71 LEU A O 1
ATOM 578 N N . TRP A 1 72 ? -2.77 -45.75 -21.656 1 86.81 72 TRP A N 1
ATOM 579 C CA . TRP A 1 72 ? -3.436 -46 -20.375 1 86.81 72 TRP A CA 1
ATOM 580 C C . TRP A 1 72 ? -3.781 -47.469 -20.234 1 86.81 72 TRP A C 1
ATOM 582 O O . TRP A 1 72 ? -3.684 -48.031 -19.125 1 86.81 72 TRP A O 1
ATOM 592 N N . THR A 1 73 ? -4.215 -48.094 -21.297 1 85.31 73 THR A N 1
ATOM 593 C CA . THR A 1 73 ? -4.531 -49.531 -21.281 1 85.31 73 THR A CA 1
ATOM 594 C C . THR A 1 73 ? -3.275 -50.344 -21.031 1 85.31 73 THR A C 1
ATOM 596 O O . THR A 1 73 ? -3.322 -51.375 -20.312 1 85.31 73 THR A O 1
ATOM 599 N N . ALA A 1 74 ? -2.207 -49.875 -21.641 1 87 74 ALA A N 1
ATOM 600 C CA . ALA A 1 74 ? -0.937 -50.562 -21.391 1 87 74 ALA A CA 1
ATOM 601 C C . ALA A 1 74 ? -0.534 -50.469 -19.922 1 87 74 ALA A C 1
ATOM 603 O O . ALA A 1 74 ? -0.023 -51.406 -19.344 1 87 74 ALA A O 1
ATOM 604 N N . ALA A 1 75 ? -0.754 -49.312 -19.391 1 86.94 75 ALA A N 1
ATOM 605 C CA . ALA A 1 75 ? -0.456 -49.125 -17.984 1 86.94 75 ALA A CA 1
ATOM 606 C C . ALA A 1 75 ? -1.339 -50 -17.109 1 86.94 75 ALA A C 1
ATOM 608 O O . ALA A 1 75 ? -0.878 -50.531 -16.094 1 86.94 75 ALA A O 1
ATOM 609 N N . GLN A 1 76 ? -2.623 -50.125 -17.469 1 87.06 76 GLN A N 1
ATOM 610 C CA . GLN A 1 76 ? -3.572 -50.969 -16.766 1 87.06 76 GLN A CA 1
ATOM 611 C C . GLN A 1 76 ? -3.141 -52.406 -16.797 1 87.06 76 GLN A C 1
ATOM 613 O O . GLN A 1 76 ? -3.285 -53.125 -15.805 1 87.06 76 GLN A O 1
ATOM 618 N N . GLN A 1 77 ? -2.615 -52.875 -17.938 1 87.94 77 GLN A N 1
ATOM 619 C CA . GLN A 1 77 ? -2.186 -54.25 -18.078 1 87.94 77 GLN A CA 1
ATOM 620 C C . GLN A 1 77 ? -0.941 -54.531 -17.25 1 87.94 77 GLN A C 1
ATOM 622 O O . GLN A 1 77 ? -0.801 -55.625 -16.672 1 87.94 77 GLN A O 1
ATOM 627 N N . ARG A 1 78 ? -0.127 -53.531 -17.109 1 90.19 78 ARG A N 1
ATOM 628 C CA . ARG A 1 78 ? 1.131 -53.719 -16.391 1 90.19 78 ARG A CA 1
ATOM 629 C C . ARG A 1 78 ? 0.919 -53.594 -14.883 1 90.19 78 ARG A C 1
ATOM 631 O O . ARG A 1 78 ? 1.562 -54.312 -14.109 1 90.19 78 ARG A O 1
ATOM 638 N N . ALA A 1 79 ? 0.073 -52.656 -14.539 1 91.44 79 ALA A N 1
ATOM 639 C CA . ALA A 1 79 ? -0.187 -52.406 -13.125 1 91.44 79 ALA A CA 1
ATOM 640 C C . ALA A 1 79 ? -1.667 -52.156 -12.875 1 91.44 79 ALA A C 1
ATOM 642 O O . ALA A 1 79 ? -2.049 -51 -12.562 1 91.44 79 ALA A O 1
ATOM 643 N N . PRO A 1 80 ? -2.473 -53.156 -12.969 1 88.5 80 PRO A N 1
ATOM 644 C CA . PRO A 1 80 ? -3.924 -52.969 -12.922 1 88.5 80 PRO A CA 1
ATOM 645 C C . PRO A 1 80 ? -4.402 -52.344 -11.609 1 88.5 80 PRO A C 1
ATOM 647 O O . PRO A 1 80 ? -5.273 -51.5 -11.609 1 88.5 80 PRO A O 1
ATOM 650 N N . ALA A 1 81 ? -3.803 -52.812 -10.523 1 89.31 81 ALA A N 1
ATOM 651 C CA . ALA A 1 81 ? -4.234 -52.281 -9.227 1 89.31 81 ALA A CA 1
ATOM 652 C C . ALA A 1 81 ? -3.859 -50.812 -9.07 1 89.31 81 ALA A C 1
ATOM 654 O O . ALA A 1 81 ? -4.656 -50.031 -8.578 1 89.31 81 ALA A O 1
ATOM 655 N N . VAL A 1 82 ? -2.699 -50.531 -9.477 1 91.38 82 VAL A N 1
ATOM 656 C CA . VAL A 1 82 ? -2.215 -49.156 -9.375 1 91.38 82 VAL A CA 1
ATOM 657 C C . VAL A 1 82 ? -3.047 -48.25 -10.273 1 91.38 82 VAL A C 1
ATOM 659 O O . VAL A 1 82 ? -3.416 -47.125 -9.875 1 91.38 82 VAL A O 1
ATOM 662 N N . GLU A 1 83 ? -3.314 -48.688 -11.414 1 90.44 83 GLU A N 1
ATOM 663 C CA . GLU A 1 83 ? -4.121 -47.906 -12.352 1 90.44 83 GLU A CA 1
ATOM 664 C C . GLU A 1 83 ? -5.531 -47.688 -11.812 1 90.44 83 GLU A C 1
ATOM 666 O O . GLU A 1 83 ? -6.074 -46.562 -11.922 1 90.44 83 GLU A O 1
ATOM 671 N N . ALA A 1 84 ? -6.141 -48.656 -11.32 1 89 84 ALA A N 1
ATOM 672 C CA . ALA A 1 84 ? -7.5 -48.562 -10.797 1 89 84 ALA A CA 1
ATOM 673 C C . ALA A 1 84 ? -7.57 -47.562 -9.656 1 89 84 ALA A C 1
ATOM 675 O O . ALA A 1 84 ? -8.492 -46.75 -9.594 1 89 84 ALA A O 1
ATOM 676 N N . VAL A 1 85 ? -6.621 -47.625 -8.766 1 91.56 85 VAL A N 1
ATOM 677 C CA . VAL A 1 85 ? -6.586 -46.719 -7.621 1 91.56 85 VAL A CA 1
ATOM 678 C C . VAL A 1 85 ? -6.383 -45.281 -8.102 1 91.56 85 VAL A C 1
ATOM 680 O O . VAL A 1 85 ? -7.105 -44.375 -7.688 1 91.56 85 VAL A O 1
ATOM 683 N N . PHE A 1 86 ? -5.469 -45.125 -8.953 1 92.56 86 PHE A N 1
ATOM 684 C CA . PHE A 1 86 ? -5.145 -43.812 -9.445 1 92.56 86 PHE A CA 1
ATOM 685 C C . PHE A 1 86 ? -6.316 -43.219 -10.219 1 92.56 86 PHE A C 1
ATOM 687 O O . PHE A 1 86 ? -6.727 -42.062 -9.953 1 92.56 86 PHE A O 1
ATOM 694 N N . SER A 1 87 ? -6.859 -43.938 -11.133 1 90.5 87 SER A N 1
ATOM 695 C CA . SER A 1 87 ? -7.91 -43.469 -12.016 1 90.5 87 SER A CA 1
ATOM 696 C C . SER A 1 87 ? -9.188 -43.156 -11.242 1 90.5 87 SER A C 1
ATOM 698 O O . SER A 1 87 ? -9.805 -42.094 -11.445 1 90.5 87 SER A O 1
ATOM 700 N N . ASP A 1 88 ? -9.531 -44 -10.43 1 90.56 88 ASP A N 1
ATOM 701 C CA . ASP A 1 88 ? -10.773 -43.812 -9.703 1 90.56 88 ASP A CA 1
ATOM 702 C C . ASP A 1 88 ? -10.633 -42.719 -8.648 1 90.56 88 ASP A C 1
ATOM 704 O O . ASP A 1 88 ? -11.586 -42 -8.367 1 90.56 88 ASP A O 1
ATOM 708 N N . THR A 1 89 ? -9.492 -42.625 -8.078 1 92.88 89 THR A N 1
ATOM 709 C CA . THR A 1 89 ? -9.234 -41.5 -7.152 1 92.88 89 THR A CA 1
ATOM 710 C C . THR A 1 89 ? -9.266 -40.188 -7.879 1 92.88 89 THR A C 1
ATOM 712 O O . THR A 1 89 ? -9.82 -39.188 -7.371 1 92.88 89 THR A O 1
ATOM 715 N N . LEU A 1 90 ? -8.711 -40.156 -9.008 1 91.62 90 LEU A N 1
ATOM 716 C CA . LEU A 1 90 ? -8.742 -38.938 -9.836 1 91.62 90 LEU A CA 1
ATOM 717 C C . LEU A 1 90 ? -10.172 -38.562 -10.18 1 91.62 90 LEU A C 1
ATOM 719 O O . LEU A 1 90 ? -10.523 -37.375 -10.172 1 91.62 90 LEU A O 1
ATOM 723 N N . MET A 1 91 ? -10.883 -39.531 -10.523 1 89.38 91 MET A N 1
ATOM 724 C CA . MET A 1 91 ? -12.281 -39.281 -10.859 1 89.38 91 MET A CA 1
ATOM 725 C C . MET A 1 91 ? -13.031 -38.688 -9.672 1 89.38 91 MET A C 1
ATOM 727 O O . MET A 1 91 ? -13.828 -37.75 -9.836 1 89.38 91 MET A O 1
ATOM 731 N N . LEU A 1 92 ? -12.812 -39.219 -8.508 1 90.44 92 LEU A N 1
ATOM 732 C CA . LEU A 1 92 ? -13.43 -38.656 -7.297 1 90.44 92 LEU A CA 1
ATOM 733 C C . LEU A 1 92 ? -13.023 -37.219 -7.086 1 90.44 92 LEU A C 1
ATOM 735 O O . LEU A 1 92 ? -13.875 -36.375 -6.805 1 90.44 92 LEU A O 1
ATOM 739 N N . VAL A 1 93 ? -11.773 -36.938 -7.238 1 93.62 93 VAL A N 1
ATOM 740 C CA . VAL A 1 93 ? -11.258 -35.594 -7.035 1 93.62 93 VAL A CA 1
ATOM 741 C C . VAL A 1 93 ? -11.898 -34.656 -8.039 1 93.62 93 VAL A C 1
ATOM 743 O O . VAL A 1 93 ? -12.312 -33.531 -7.672 1 93.62 93 VAL A O 1
ATOM 746 N N . LEU A 1 94 ? -12.023 -35.062 -9.266 1 91.56 94 LEU A N 1
ATOM 747 C CA . LEU A 1 94 ? -12.609 -34.219 -10.305 1 91.56 94 LEU A CA 1
ATOM 748 C C . LEU A 1 94 ? -14.086 -33.969 -10.023 1 91.56 94 LEU A C 1
ATOM 750 O O . LEU A 1 94 ? -14.578 -32.844 -10.211 1 91.56 94 LEU A O 1
ATOM 754 N N . ALA A 1 95 ? -14.773 -35.031 -9.641 1 89.81 95 ALA A N 1
ATOM 755 C CA . ALA A 1 95 ? -16.203 -34.906 -9.352 1 89.81 95 ALA A CA 1
ATOM 756 C C . ALA A 1 95 ? -16.438 -33.938 -8.188 1 89.81 95 ALA A C 1
ATOM 758 O O . ALA A 1 95 ? -17.328 -33.094 -8.258 1 89.81 95 ALA A O 1
ATOM 759 N N . VAL A 1 96 ? -15.672 -34.062 -7.199 1 91.88 96 VAL A N 1
ATOM 760 C CA . VAL A 1 96 ? -15.836 -33.219 -6.012 1 91.88 96 VAL A CA 1
ATOM 761 C C . VAL A 1 96 ? -15.438 -31.781 -6.328 1 91.88 96 VAL A C 1
ATOM 763 O O . VAL A 1 96 ? -16.062 -30.828 -5.855 1 91.88 96 VAL A O 1
ATOM 766 N N . THR A 1 97 ? -14.398 -31.656 -7.074 1 93.19 97 THR A N 1
ATOM 767 C CA . THR A 1 97 ? -13.977 -30.312 -7.48 1 93.19 97 THR A CA 1
ATOM 768 C C . THR A 1 97 ? -15.07 -29.625 -8.297 1 93.19 97 THR A C 1
ATOM 770 O O . THR A 1 97 ? -15.375 -28.453 -8.062 1 93.19 97 THR A O 1
ATOM 773 N N . ALA A 1 98 ? -15.633 -30.344 -9.211 1 92.38 98 ALA A N 1
ATOM 774 C CA . ALA A 1 98 ? -16.719 -29.797 -10.031 1 92.38 98 ALA A CA 1
ATOM 775 C C . ALA A 1 98 ? -17.922 -29.422 -9.164 1 92.38 98 ALA A C 1
ATOM 777 O O . ALA A 1 98 ? -18.516 -28.359 -9.352 1 92.38 98 ALA A O 1
ATOM 778 N N . PHE A 1 99 ? -18.219 -30.297 -8.328 1 90.44 99 PHE A N 1
ATOM 779 C CA . PHE A 1 99 ? -19.344 -30.062 -7.43 1 90.44 99 PHE A CA 1
ATOM 780 C C . PHE A 1 99 ? -19.094 -28.844 -6.559 1 90.44 99 PHE A C 1
ATOM 782 O O . PHE A 1 99 ? -19.969 -27.984 -6.41 1 90.44 99 PHE A O 1
ATOM 789 N N . SER A 1 100 ? -17.922 -28.766 -5.992 1 91.5 100 SER A N 1
ATOM 790 C CA . SER A 1 100 ? -17.562 -27.641 -5.137 1 91.5 100 SER A CA 1
ATOM 791 C C . SER A 1 100 ? -17.625 -26.312 -5.898 1 91.5 100 SER A C 1
ATOM 793 O O . SER A 1 100 ? -18.094 -25.312 -5.363 1 91.5 100 SER A O 1
ATOM 795 N N . ASN A 1 101 ? -17.172 -26.312 -7.105 1 91.56 101 ASN A N 1
ATOM 796 C CA . ASN A 1 101 ? -17.234 -25.109 -7.93 1 91.56 101 ASN A CA 1
ATOM 797 C C . ASN A 1 101 ? -18.672 -24.719 -8.242 1 91.56 101 ASN A C 1
ATOM 799 O O . ASN A 1 101 ? -19 -23.531 -8.281 1 91.56 101 ASN A O 1
ATOM 803 N N . ALA A 1 102 ? -19.469 -25.688 -8.492 1 90.25 102 ALA A N 1
ATOM 804 C CA . ALA A 1 102 ? -20.891 -25.422 -8.75 1 90.25 102 ALA A CA 1
ATOM 805 C C . ALA A 1 102 ? -21.562 -24.797 -7.531 1 90.25 102 ALA A C 1
ATOM 807 O O . ALA A 1 102 ? -22.328 -23.828 -7.66 1 90.25 102 ALA A O 1
ATOM 808 N N . VAL A 1 103 ? -21.234 -25.328 -6.434 1 87.19 103 VAL A N 1
ATOM 809 C CA . VAL A 1 103 ? -21.812 -24.812 -5.191 1 87.19 103 VAL A CA 1
ATOM 810 C C . VAL A 1 103 ? -21.359 -23.375 -4.957 1 87.19 103 VAL A C 1
ATOM 812 O O . VAL A 1 103 ? -22.141 -22.516 -4.57 1 87.19 103 VAL A O 1
ATOM 815 N N . GLN A 1 104 ? -20.109 -23.172 -5.172 1 88.12 104 GLN A N 1
ATOM 816 C CA . GLN A 1 104 ? -19.562 -21.828 -5 1 88.12 104 GLN A CA 1
ATOM 817 C C . GLN A 1 104 ? -20.219 -20.844 -5.965 1 88.12 104 GLN A C 1
ATOM 819 O O . GLN A 1 104 ? -20.5 -19.703 -5.598 1 88.12 104 GLN A O 1
ATOM 824 N N . THR A 1 105 ? -20.469 -21.266 -7.125 1 87.56 105 THR A N 1
ATOM 825 C CA . THR A 1 105 ? -21.094 -20.422 -8.133 1 87.56 105 THR A CA 1
ATOM 826 C C . THR A 1 105 ? -22.531 -20.094 -7.727 1 87.56 105 THR A C 1
ATOM 828 O O . THR A 1 105 ? -22.969 -18.938 -7.848 1 87.56 105 THR A O 1
ATOM 831 N N . LEU A 1 106 ? -23.188 -21.047 -7.281 1 84.75 106 LEU A N 1
ATOM 832 C CA . LEU A 1 106 ? -24.562 -20.859 -6.832 1 84.75 106 LEU A CA 1
ATOM 833 C C . LEU A 1 106 ? -24.609 -19.891 -5.645 1 84.75 106 LEU A C 1
ATOM 835 O O . LEU A 1 106 ? -25.516 -19.062 -5.555 1 84.75 106 LEU A O 1
ATOM 839 N N . ARG A 1 107 ? -23.703 -20.031 -4.789 1 86.81 107 ARG A N 1
ATOM 840 C CA . ARG A 1 107 ? -23.625 -19.156 -3.627 1 86.81 107 ARG A CA 1
ATOM 841 C C . ARG A 1 107 ? -23.406 -17.703 -4.051 1 86.81 107 ARG A C 1
ATOM 843 O O . ARG A 1 107 ? -24.016 -16.797 -3.48 1 86.81 107 ARG A O 1
ATOM 850 N N . HIS A 1 108 ? -22.641 -17.547 -4.977 1 82.19 108 HIS A N 1
ATOM 851 C CA . HIS A 1 108 ? -22.312 -16.203 -5.434 1 82.19 108 HIS A CA 1
ATOM 852 C C . HIS A 1 108 ? -23.469 -15.578 -6.207 1 82.19 108 HIS A C 1
ATOM 854 O O . HIS A 1 108 ? -23.656 -14.359 -6.184 1 82.19 108 HIS A O 1
ATOM 860 N N . MET A 1 109 ? -24.266 -16.359 -6.777 1 81.69 109 MET A N 1
ATOM 861 C CA . MET A 1 109 ? -25.344 -15.883 -7.645 1 81.69 109 MET A CA 1
ATOM 862 C C . MET A 1 109 ? -26.531 -15.406 -6.82 1 81.69 109 MET A C 1
ATOM 864 O O . MET A 1 109 ? -27.312 -14.578 -7.281 1 81.69 109 MET A O 1
ATOM 868 N N . ARG A 1 110 ? -26.672 -15.797 -5.664 1 76.25 110 ARG A N 1
ATOM 869 C CA . ARG A 1 110 ? -27.875 -15.516 -4.875 1 76.25 110 ARG A CA 1
ATOM 870 C C . ARG A 1 110 ? -28 -14.023 -4.602 1 76.25 110 ARG A C 1
ATOM 872 O O . ARG A 1 110 ? -29.109 -13.477 -4.629 1 76.25 110 ARG A O 1
ATOM 879 N N . TYR A 1 111 ? -26.859 -13.367 -4.344 1 72.12 111 TYR A N 1
ATOM 880 C CA . TYR A 1 111 ? -26.984 -11.969 -3.939 1 72.12 111 TYR A CA 1
ATOM 881 C C . TYR A 1 111 ? -26.375 -11.047 -4.984 1 72.12 111 TYR A C 1
ATOM 883 O O . TYR A 1 111 ? -26.078 -9.883 -4.699 1 72.12 111 TYR A O 1
ATOM 891 N N . VAL A 1 112 ? -26.188 -11.641 -6.109 1 66.81 112 VAL A N 1
ATOM 892 C CA . VAL A 1 112 ? -25.688 -10.789 -7.184 1 66.81 112 VAL A CA 1
ATOM 893 C C . VAL A 1 112 ? -26.844 -9.969 -7.77 1 66.81 112 VAL A C 1
ATOM 895 O O . VAL A 1 112 ? -27.891 -10.523 -8.125 1 66.81 112 VAL A O 1
ATOM 898 N N . SER A 1 113 ? -26.656 -8.633 -7.477 1 63.47 113 SER A N 1
ATOM 899 C CA . SER A 1 113 ? -27.688 -7.73 -7.996 1 63.47 113 SER A CA 1
ATOM 900 C C . SER A 1 113 ? -27.734 -7.77 -9.516 1 63.47 113 SER A C 1
ATOM 902 O O . SER A 1 113 ? -26.75 -8.102 -10.172 1 63.47 113 SER A O 1
ATOM 904 N N . ARG A 1 114 ? -28.969 -7.602 -10.031 1 57 114 ARG A N 1
ATOM 905 C CA . ARG A 1 114 ? -29.156 -7.473 -11.477 1 57 114 ARG A CA 1
ATOM 906 C C . ARG A 1 114 ? -28.188 -6.457 -12.062 1 57 114 ARG A C 1
ATOM 908 O O . ARG A 1 114 ? -27.641 -6.664 -13.156 1 57 114 ARG A O 1
ATOM 915 N N . LYS A 1 115 ? -27.969 -5.457 -11.297 1 59.19 115 LYS A N 1
ATOM 916 C CA . LYS A 1 115 ? -27.078 -4.402 -11.781 1 59.19 115 LYS A CA 1
ATOM 917 C C . LYS A 1 115 ? -25.641 -4.902 -11.906 1 59.19 115 LYS A C 1
ATOM 919 O O . LYS A 1 115 ? -24.953 -4.586 -12.875 1 59.19 115 LYS A O 1
ATOM 924 N N . ASN A 1 116 ? -25.25 -5.68 -10.898 1 63 116 ASN A N 1
ATOM 925 C CA . ASN A 1 116 ? -23.906 -6.234 -10.953 1 63 116 ASN A CA 1
ATOM 926 C C . ASN A 1 116 ? -23.734 -7.176 -12.141 1 63 116 ASN A C 1
ATOM 928 O O . ASN A 1 116 ? -22.672 -7.195 -12.773 1 63 116 ASN A O 1
ATOM 932 N N . MET A 1 117 ? -24.781 -7.895 -12.414 1 62.88 117 MET A N 1
ATOM 933 C CA . MET A 1 117 ? -24.734 -8.797 -13.555 1 62.88 117 MET A CA 1
ATOM 934 C C . MET A 1 117 ? -24.641 -8.023 -14.859 1 62.88 117 MET A C 1
ATOM 936 O O . MET A 1 117 ? -23.875 -8.398 -15.758 1 62.88 117 MET A O 1
ATOM 940 N N . LEU A 1 118 ? -25.391 -6.902 -14.867 1 62.38 118 LEU A N 1
ATOM 941 C CA . LEU A 1 118 ? -25.359 -6.051 -16.047 1 62.38 118 LEU A CA 1
ATOM 942 C C . LEU A 1 118 ? -23.984 -5.414 -16.219 1 62.38 118 LEU A C 1
ATOM 944 O O . LEU A 1 118 ? -23.484 -5.285 -17.344 1 62.38 118 LEU A O 1
ATOM 948 N N . ASN A 1 119 ? -23.406 -5.148 -15.102 1 63.72 119 ASN A N 1
ATOM 949 C CA . ASN A 1 119 ? -22.078 -4.539 -15.156 1 63.72 119 ASN A CA 1
ATOM 950 C C . ASN A 1 119 ? -21.031 -5.535 -15.641 1 63.72 119 ASN A C 1
ATOM 952 O O . ASN A 1 119 ? -20.141 -5.18 -16.422 1 63.72 119 ASN A O 1
ATOM 956 N N . VAL A 1 120 ? -21.156 -6.734 -15.195 1 62.69 120 VAL A N 1
ATOM 957 C CA . VAL A 1 120 ? -20.188 -7.762 -15.578 1 62.69 120 VAL A CA 1
ATOM 958 C C . VAL A 1 120 ? -20.391 -8.125 -17.047 1 62.69 120 VAL A C 1
ATOM 960 O O . VAL A 1 120 ? -19.422 -8.148 -17.828 1 62.69 120 VAL A O 1
ATOM 963 N N . VAL A 1 121 ? -21.625 -8.406 -17.375 1 63.72 121 VAL A N 1
ATOM 964 C CA . VAL A 1 121 ? -21.922 -8.789 -18.75 1 63.72 121 VAL A CA 1
ATOM 965 C C . VAL A 1 121 ? -21.672 -7.598 -19.688 1 63.72 121 VAL A C 1
ATOM 967 O O . VAL A 1 121 ? -21.078 -7.754 -20.75 1 63.72 121 VAL A O 1
ATOM 970 N N . GLY A 1 122 ? -22.172 -6.453 -19.203 1 60.06 122 GLY A N 1
ATOM 971 C CA . GLY A 1 122 ? -21.938 -5.246 -19.984 1 60.06 122 GLY A CA 1
ATOM 972 C C . GLY A 1 122 ? -20.469 -4.918 -20.172 1 60.06 122 GLY A C 1
ATOM 973 O O . GLY A 1 122 ? -20.031 -4.559 -21.266 1 60.06 122 GLY A O 1
ATOM 974 N N . GLY A 1 123 ? -19.75 -5.098 -19.078 1 62.28 123 GLY A N 1
ATOM 975 C CA . GLY A 1 123 ? -18.312 -4.867 -19.141 1 62.28 123 GLY A CA 1
ATOM 976 C C . GLY A 1 123 ? -17.609 -5.797 -20.109 1 62.28 123 GLY A C 1
ATOM 977 O O . GLY A 1 123 ? -16.734 -5.367 -20.875 1 62.28 123 GLY A O 1
ATOM 978 N N . ALA A 1 124 ? -18.078 -7.023 -20.078 1 63.25 124 ALA A N 1
ATOM 979 C CA . ALA A 1 124 ? -17.484 -8.016 -20.984 1 63.25 124 ALA A CA 1
ATOM 980 C C . ALA A 1 124 ? -17.812 -7.691 -22.438 1 63.25 124 ALA A C 1
ATOM 982 O O . ALA A 1 124 ? -16.969 -7.832 -23.312 1 63.25 124 ALA A O 1
ATOM 983 N N . VAL A 1 125 ? -19 -7.234 -22.641 1 63.47 125 VAL A N 1
ATOM 984 C CA . VAL A 1 125 ? -19.438 -6.883 -23.984 1 63.47 125 VAL A CA 1
ATOM 985 C C . VAL A 1 125 ? -18.672 -5.652 -24.484 1 63.47 125 VAL A C 1
ATOM 987 O O . VAL A 1 125 ? -18.188 -5.625 -25.609 1 63.47 125 VAL A O 1
ATOM 990 N N . VAL A 1 126 ? -18.562 -4.758 -23.547 1 63.84 126 VAL A N 1
ATOM 991 C CA . VAL A 1 126 ? -17.875 -3.523 -23.906 1 63.84 126 VAL A CA 1
ATOM 992 C C . VAL A 1 126 ? -16.406 -3.818 -24.203 1 63.84 126 VAL A C 1
ATOM 994 O O . VAL A 1 126 ? -15.836 -3.289 -25.156 1 63.84 126 VAL A O 1
ATOM 997 N N . ASN A 1 127 ? -15.82 -4.672 -23.375 1 64.44 127 ASN A N 1
ATOM 998 C CA . ASN A 1 127 ? -14.43 -5.051 -23.594 1 64.44 127 ASN A CA 1
ATOM 999 C C . ASN A 1 127 ? -14.242 -5.793 -24.906 1 64.44 127 ASN A C 1
ATOM 1001 O O . ASN A 1 127 ? -13.242 -5.605 -25.594 1 64.44 127 ASN A O 1
ATOM 1005 N N . ALA A 1 128 ? -15.266 -6.629 -25.203 1 63.5 128 ALA A N 1
ATOM 1006 C CA . ALA A 1 128 ? -15.25 -7.359 -26.469 1 63.5 128 ALA A CA 1
ATOM 1007 C C . ALA A 1 128 ? -15.43 -6.41 -27.656 1 63.5 128 ALA A C 1
ATOM 1009 O O . ALA A 1 128 ? -14.758 -6.547 -28.672 1 63.5 128 ALA A O 1
ATOM 1010 N N . LEU A 1 129 ? -16.281 -5.477 -27.359 1 63.66 129 LEU A N 1
ATOM 1011 C CA . LEU A 1 129 ? -16.578 -4.531 -28.438 1 63.66 129 LEU A CA 1
ATOM 1012 C C . LEU A 1 129 ? -15.414 -3.576 -28.656 1 63.66 129 LEU A C 1
ATOM 1014 O O . LEU A 1 129 ? -15.141 -3.174 -29.797 1 63.66 129 LEU A O 1
ATOM 1018 N N . LYS A 1 130 ? -14.727 -3.314 -27.656 1 63.78 130 LYS A N 1
ATOM 1019 C CA . LYS A 1 130 ? -13.562 -2.434 -27.719 1 63.78 130 LYS A CA 1
ATOM 1020 C C . LYS A 1 130 ? -12.438 -3.059 -28.531 1 63.78 130 LYS A C 1
ATOM 1022 O O . LYS A 1 130 ? -11.539 -2.355 -29 1 63.78 130 LYS A O 1
ATOM 1027 N N . LYS A 1 131 ? -12.531 -4.348 -28.641 1 65 131 LYS A N 1
ATOM 1028 C CA . LYS A 1 131 ? -11.492 -5.027 -29.406 1 65 131 LYS A CA 1
ATOM 1029 C C . LYS A 1 131 ? -11.758 -4.918 -30.906 1 65 131 LYS A C 1
ATOM 1031 O O . LYS A 1 131 ? -10.844 -5.109 -31.719 1 65 131 LYS A O 1
ATOM 1036 N N . LEU A 1 132 ? -13.008 -4.508 -31.188 1 69.25 132 LEU A N 1
ATOM 1037 C CA . LEU A 1 132 ? -13.312 -4.246 -32.594 1 69.25 132 LEU A CA 1
ATOM 1038 C C . LEU A 1 132 ? -12.82 -2.865 -33 1 69.25 132 LEU A C 1
ATOM 1040 O O . LEU A 1 132 ? -13.133 -1.867 -32.344 1 69.25 132 LEU A O 1
ATOM 1044 N N . PRO A 1 133 ? -12 -2.764 -33.969 1 68.38 133 PRO A N 1
ATOM 1045 C CA . PRO A 1 133 ? -11.32 -1.524 -34.344 1 68.38 133 PRO A CA 1
ATOM 1046 C C . PRO A 1 133 ? -12.281 -0.356 -34.531 1 68.38 133 PRO A C 1
ATOM 1048 O O . PRO A 1 133 ? -11.992 0.765 -34.125 1 68.38 133 PRO A O 1
ATOM 1051 N N . ILE A 1 134 ? -13.438 -0.57 -35.188 1 66.56 134 ILE A N 1
ATOM 1052 C CA . ILE A 1 134 ? -14.367 0.52 -35.469 1 66.56 134 ILE A CA 1
ATOM 1053 C C . ILE A 1 134 ? -14.953 1.047 -34.156 1 66.56 134 ILE A C 1
ATOM 1055 O O . ILE A 1 134 ? -15.055 2.26 -33.969 1 66.56 134 ILE A O 1
ATOM 1059 N N . ILE A 1 135 ? -15.383 0.171 -33.344 1 67.75 135 ILE A N 1
ATOM 1060 C CA . ILE A 1 135 ? -15.984 0.559 -32.062 1 67.75 135 ILE A CA 1
ATOM 1061 C C . ILE A 1 135 ? -14.922 1.162 -31.156 1 67.75 135 ILE A C 1
ATOM 1063 O O . ILE A 1 135 ? -15.18 2.148 -30.453 1 67.75 135 ILE A O 1
ATOM 1067 N N . SER A 1 136 ? -13.812 0.535 -31.281 1 71.81 136 SER A N 1
ATOM 1068 C CA . SER A 1 136 ? -12.719 1.054 -30.469 1 71.81 136 SER A CA 1
ATOM 1069 C C . SER A 1 136 ? -12.391 2.496 -30.844 1 71.81 136 SER A C 1
ATOM 1071 O O . SER A 1 136 ? -12.125 3.324 -29.969 1 71.81 136 SER A O 1
ATOM 1073 N N . ALA A 1 137 ? -12.461 2.736 -32.062 1 71.56 137 ALA A N 1
ATOM 1074 C CA . ALA A 1 137 ? -12.172 4.09 -32.531 1 71.56 137 ALA A CA 1
ATOM 1075 C C . ALA A 1 137 ? -13.258 5.066 -32.094 1 71.56 137 ALA A C 1
ATOM 1077 O O . ALA A 1 137 ? -12.961 6.188 -31.672 1 71.56 137 ALA A O 1
ATOM 1078 N N . LYS A 1 138 ? -14.492 4.664 -32.219 1 68.81 138 LYS A N 1
ATOM 1079 C CA . LYS A 1 138 ? -15.602 5.52 -31.812 1 68.81 138 LYS A CA 1
ATOM 1080 C C . LYS A 1 138 ? -15.562 5.789 -30.312 1 68.81 138 LYS A C 1
ATOM 1082 O O . LYS A 1 138 ? -15.805 6.914 -29.875 1 68.81 138 LYS A O 1
ATOM 1087 N N . VAL A 1 139 ? -15.305 4.715 -29.609 1 70.12 139 VAL A N 1
ATOM 1088 C CA . VAL A 1 139 ? -15.211 4.855 -28.172 1 70.12 139 VAL A CA 1
ATOM 1089 C C . VAL A 1 139 ? -14.055 5.777 -27.812 1 70.12 139 VAL A C 1
ATOM 1091 O O . VAL A 1 139 ? -14.18 6.633 -26.922 1 70.12 139 VAL A O 1
ATOM 1094 N N . ALA A 1 140 ? -13.008 5.574 -28.531 1 72.62 140 ALA A N 1
ATOM 1095 C CA . ALA A 1 140 ? -11.844 6.426 -28.297 1 72.62 140 ALA A CA 1
ATOM 1096 C C . ALA A 1 140 ? -12.156 7.887 -28.609 1 72.62 140 ALA A C 1
ATOM 1098 O O . ALA A 1 140 ? -11.727 8.789 -27.875 1 72.62 140 ALA A O 1
ATOM 1099 N N . ASP A 1 141 ? -12.945 8.117 -29.609 1 75.38 141 ASP A N 1
ATOM 1100 C CA . ASP A 1 141 ? -13.305 9.477 -29.984 1 75.38 141 ASP A CA 1
ATOM 1101 C C . ASP A 1 141 ? -14.227 10.117 -28.953 1 75.38 141 ASP A C 1
ATOM 1103 O O . ASP A 1 141 ? -14.07 11.289 -28.625 1 75.38 141 ASP A O 1
ATOM 1107 N N . GLU A 1 142 ? -15.141 9.305 -28.531 1 70.25 142 GLU A N 1
ATOM 1108 C CA . GLU A 1 142 ? -16.062 9.805 -27.516 1 70.25 142 GLU A CA 1
ATOM 1109 C C . GLU A 1 142 ? -15.328 10.117 -26.219 1 70.25 142 GLU A C 1
ATOM 1111 O O . GLU A 1 142 ? -15.633 11.109 -25.547 1 70.25 142 GLU A O 1
ATOM 1116 N N . MET A 1 143 ? -14.438 9.305 -25.969 1 70.12 143 MET A N 1
ATOM 1117 C CA . MET A 1 143 ? -13.656 9.516 -24.75 1 70.12 143 MET A CA 1
ATOM 1118 C C . MET A 1 143 ? -12.805 10.773 -24.859 1 70.12 143 MET A C 1
ATOM 1120 O O . MET A 1 143 ? -12.641 11.508 -23.891 1 70.12 143 MET A O 1
ATOM 1124 N N . ARG A 1 144 ? -12.312 11 -26 1 74.38 144 ARG A N 1
ATOM 1125 C CA . ARG A 1 144 ? -11.516 12.195 -26.234 1 74.38 144 ARG A CA 1
ATOM 1126 C C . ARG A 1 144 ? -12.367 13.453 -26.094 1 74.38 144 ARG A C 1
ATOM 1128 O O . ARG A 1 144 ? -11.898 14.477 -25.578 1 74.38 144 ARG A O 1
ATOM 1135 N N . LYS A 1 145 ? -13.531 13.328 -26.594 1 72.25 145 LYS A N 1
ATOM 1136 C CA . LYS A 1 145 ? -14.438 14.469 -26.469 1 72.25 145 LYS A CA 1
ATOM 1137 C C . LYS A 1 145 ? -14.758 14.758 -25.016 1 72.25 145 LYS A C 1
ATOM 1139 O O . LYS A 1 145 ? -14.734 15.914 -24.594 1 72.25 145 LYS A O 1
ATOM 1144 N N . ILE A 1 146 ? -15 13.695 -24.266 1 68.94 146 ILE A N 1
ATOM 1145 C CA . ILE A 1 146 ? -15.32 13.844 -22.859 1 68.94 146 ILE A CA 1
ATOM 1146 C C . ILE A 1 146 ? -14.102 14.391 -22.109 1 68.94 146 ILE A C 1
ATOM 1148 O O . ILE A 1 146 ? -14.242 15.258 -21.25 1 68.94 146 ILE A O 1
ATOM 1152 N N . GLU A 1 147 ? -12.992 13.852 -22.453 1 72.5 147 GLU A N 1
ATOM 1153 C CA . GLU A 1 147 ? -11.758 14.328 -21.859 1 72.5 147 GLU A CA 1
ATOM 1154 C C . GLU A 1 147 ? -11.586 15.828 -22.078 1 72.5 147 GLU A C 1
ATOM 1156 O O . GLU A 1 147 ? -11.211 16.562 -21.156 1 72.5 147 GLU A O 1
ATOM 1161 N N . SER A 1 148 ? -11.828 16.234 -23.234 1 74.94 148 SER A N 1
ATOM 1162 C CA . SER A 1 148 ? -11.688 17.656 -23.562 1 74.94 148 SER A CA 1
ATOM 1163 C C . SER A 1 148 ? -12.695 18.5 -22.797 1 74.94 148 SER A C 1
ATOM 1165 O O . SER A 1 148 ? -12.367 19.594 -22.328 1 74.94 148 SER A O 1
ATOM 1167 N N . GLU A 1 149 ? -13.844 18.016 -22.688 1 68.62 149 GLU A N 1
ATOM 1168 C CA . GLU A 1 149 ? -14.883 18.734 -21.969 1 68.62 149 GLU A CA 1
ATOM 1169 C C . GLU A 1 149 ? -14.555 18.828 -20.469 1 68.62 149 GLU A C 1
ATOM 1171 O O . GLU A 1 149 ? -14.75 19.859 -19.844 1 68.62 149 GLU A O 1
ATOM 1176 N N . VAL A 1 150 ? -14.102 17.734 -19.938 1 68.81 150 VAL A N 1
ATOM 1177 C CA . VAL A 1 150 ? -13.75 17.703 -18.516 1 68.81 150 VAL A CA 1
ATOM 1178 C C . VAL A 1 150 ? -12.562 18.625 -18.266 1 68.81 150 VAL A C 1
ATOM 1180 O O . VAL A 1 150 ? -12.539 19.359 -17.281 1 68.81 150 VAL A O 1
ATOM 1183 N N . GLU A 1 151 ? -11.609 18.5 -19.141 1 73.5 151 GLU A N 1
ATOM 1184 C CA . GLU A 1 151 ? -10.445 19.359 -19.016 1 73.5 151 GLU A CA 1
ATOM 1185 C C . GLU A 1 151 ? -10.844 20.828 -19.062 1 73.5 151 GLU A C 1
ATOM 1187 O O . GLU A 1 151 ? -10.328 21.641 -18.297 1 73.5 151 GLU A O 1
ATOM 1192 N N . HIS A 1 152 ? -11.68 21.141 -19.953 1 68.31 152 HIS A N 1
ATOM 1193 C CA . HIS A 1 152 ? -12.164 22.516 -20.094 1 68.31 152 HIS A CA 1
ATOM 1194 C C . HIS A 1 152 ? -12.93 22.953 -18.844 1 68.31 152 HIS A C 1
ATOM 1196 O O . HIS A 1 152 ? -12.805 24.094 -18.406 1 68.31 152 HIS A O 1
ATOM 1202 N N . SER A 1 153 ? -13.68 22.062 -18.359 1 63.97 153 SER A N 1
ATOM 1203 C CA . SER A 1 153 ? -14.477 22.375 -17.172 1 63.97 153 SER A CA 1
ATOM 1204 C C . SER A 1 153 ? -13.594 22.562 -15.945 1 63.97 153 SER A C 1
ATOM 1206 O O . SER A 1 153 ? -13.867 23.422 -15.102 1 63.97 153 SER A O 1
ATOM 1208 N N . LEU A 1 154 ? -12.648 21.719 -15.812 1 63.47 154 LEU A N 1
ATOM 1209 C CA . LEU A 1 154 ? -11.789 21.75 -14.633 1 63.47 154 LEU A CA 1
ATOM 1210 C C . LEU A 1 154 ? -10.773 22.891 -14.734 1 63.47 154 LEU A C 1
ATOM 1212 O O . LEU A 1 154 ? -10.477 23.562 -13.742 1 63.47 154 LEU A O 1
ATOM 1216 N N . LYS A 1 155 ? -10.148 23.094 -15.977 1 60.88 155 LYS A N 1
ATOM 1217 C CA . LYS A 1 155 ? -9.016 24.016 -16.109 1 60.88 155 LYS A CA 1
ATOM 1218 C C . LYS A 1 155 ? -9.438 25.312 -16.781 1 60.88 155 LYS A C 1
ATOM 1220 O O . LYS A 1 155 ? -8.68 26.297 -16.781 1 60.88 155 LYS A O 1
ATOM 1225 N N . GLY A 1 156 ? -10.445 25.312 -17.5 1 54.53 156 GLY A N 1
ATOM 1226 C CA . GLY A 1 156 ? -10.875 26.516 -18.188 1 54.53 156 GLY A CA 1
ATOM 1227 C C . GLY A 1 156 ? -11.008 27.703 -17.266 1 54.53 156 GLY A C 1
ATOM 1228 O O . GLY A 1 156 ? -10.727 28.844 -17.672 1 54.53 156 GLY A O 1
ATOM 1229 N N . ASN A 1 157 ? -11.43 27.516 -16.062 1 57.47 157 ASN A N 1
ATOM 1230 C CA . ASN A 1 157 ? -11.531 28.609 -15.102 1 57.47 157 ASN A CA 1
ATOM 1231 C C . ASN A 1 157 ? -10.5 28.469 -13.977 1 57.47 157 ASN A C 1
ATOM 1233 O O . ASN A 1 157 ? -10.852 28.562 -12.797 1 57.47 157 ASN A O 1
ATOM 1237 N N . ASP A 1 158 ? -9.227 28.297 -14.438 1 64.31 158 ASP A N 1
ATOM 1238 C CA . ASP A 1 158 ? -8.18 28.141 -13.438 1 64.31 158 ASP A CA 1
ATOM 1239 C C . ASP A 1 158 ? -8.031 29.406 -12.602 1 64.31 158 ASP A C 1
ATOM 1241 O O . ASP A 1 158 ? -7.508 30.422 -13.078 1 64.31 158 ASP A O 1
ATOM 1245 N N . PRO A 1 159 ? -8.609 29.391 -11.492 1 66.75 159 PRO A N 1
ATOM 1246 C CA . PRO A 1 159 ? -8.602 30.594 -10.656 1 66.75 159 PRO A CA 1
ATOM 1247 C C . PRO A 1 159 ? -7.195 31.047 -10.281 1 66.75 159 PRO A C 1
ATOM 1249 O O . PRO A 1 159 ? -7.008 32.188 -9.82 1 66.75 159 PRO A O 1
ATOM 1252 N N . LEU A 1 160 ? -6.207 30.156 -10.648 1 76 160 LEU A N 1
ATOM 1253 C CA . LEU A 1 160 ? -4.863 30.484 -10.18 1 76 160 LEU A CA 1
ATOM 1254 C C . LEU A 1 160 ? -3.998 31 -11.32 1 76 160 LEU A C 1
ATOM 1256 O O . LEU A 1 160 ? -2.881 31.484 -11.094 1 76 160 LEU A O 1
ATOM 1260 N N . SER A 1 161 ? -4.422 30.859 -12.602 1 70 161 SER A N 1
ATOM 1261 C CA . SER A 1 161 ? -3.627 31.203 -13.773 1 70 161 SER A CA 1
ATOM 1262 C C . SER A 1 161 ? -3.133 32.625 -13.711 1 70 161 SER A C 1
ATOM 1264 O O . SER A 1 161 ? -2.021 32.938 -14.148 1 70 161 SER A O 1
ATOM 1266 N N . GLY A 1 162 ? -3.844 33.531 -13.156 1 69.31 162 GLY A N 1
ATOM 1267 C CA . GLY A 1 162 ? -3.457 34.938 -13.102 1 69.31 162 GLY A CA 1
ATOM 1268 C C . GLY A 1 162 ? -2.473 35.219 -11.984 1 69.31 162 GLY A C 1
ATOM 1269 O O . GLY A 1 162 ? -1.799 36.281 -12.016 1 69.31 162 GLY A O 1
ATOM 1270 N N . LYS A 1 163 ? -2.285 34.281 -11.172 1 72.62 163 LYS A N 1
ATOM 1271 C CA . LYS A 1 163 ? -1.488 34.594 -9.977 1 72.62 163 LYS A CA 1
ATOM 1272 C C . LYS A 1 163 ? -0.03 34.188 -10.188 1 72.62 163 LYS A C 1
ATOM 1274 O O . LYS A 1 163 ? 0.871 34.75 -9.57 1 72.62 163 LYS A O 1
ATOM 1279 N N . MET A 1 164 ? 0.231 33.188 -10.906 1 74.69 164 MET A N 1
ATOM 1280 C CA . MET A 1 164 ? 1.594 32.719 -11.125 1 74.69 164 MET A CA 1
ATOM 1281 C C . MET A 1 164 ? 1.688 31.922 -12.414 1 74.69 164 MET A C 1
ATOM 1283 O O . MET A 1 164 ? 0.708 31.297 -12.844 1 74.69 164 MET A O 1
ATOM 1287 N N . GLU A 1 165 ? 2.838 31.984 -12.906 1 80.81 165 GLU A N 1
ATOM 1288 C CA . GLU A 1 165 ? 3.127 31.156 -14.07 1 80.81 165 GLU A CA 1
ATOM 1289 C C . GLU A 1 165 ? 3.184 29.688 -13.688 1 80.81 165 GLU A C 1
ATOM 1291 O O . GLU A 1 165 ? 3.586 29.344 -12.57 1 80.81 165 GLU A O 1
ATOM 1296 N N . LYS A 1 166 ? 2.75 28.859 -14.602 1 88.81 166 LY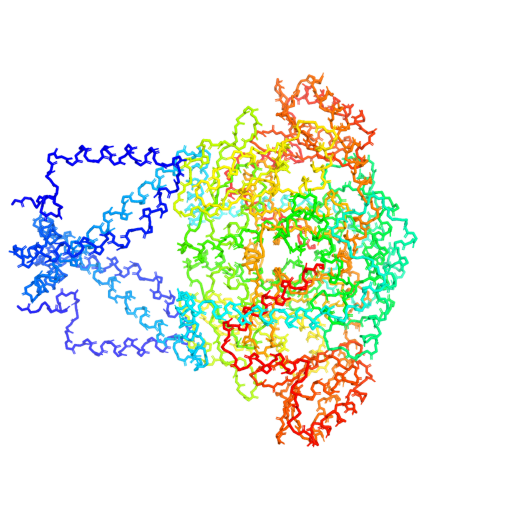S A N 1
ATOM 1297 C CA . LYS A 1 166 ? 2.82 27.406 -14.422 1 88.81 166 LYS A CA 1
ATOM 1298 C C . LYS A 1 166 ? 4.258 26.906 -14.539 1 88.81 166 LYS A C 1
ATOM 1300 O O . LYS A 1 166 ? 4.969 27.266 -15.477 1 88.81 166 LYS A O 1
ATOM 1305 N N . LEU A 1 167 ? 4.707 26.188 -13.594 1 89.56 167 LEU A N 1
ATOM 1306 C CA . LEU A 1 167 ? 6.074 25.672 -13.586 1 89.56 167 LEU A CA 1
ATOM 1307 C C . LEU A 1 167 ? 6.117 24.25 -14.133 1 89.56 167 LEU A C 1
ATOM 1309 O O . LEU A 1 167 ? 5.598 23.328 -13.508 1 89.56 167 LEU A O 1
ATOM 1313 N N . ARG A 1 168 ? 6.727 24.031 -15.234 1 90.25 168 ARG A N 1
ATOM 1314 C CA . ARG A 1 168 ? 6.891 22.719 -15.844 1 90.25 168 ARG A CA 1
ATOM 1315 C C . ARG A 1 168 ? 8.305 22.188 -15.625 1 90.25 168 ARG A C 1
ATOM 1317 O O . ARG A 1 168 ? 8.586 21.016 -15.922 1 90.25 168 ARG A O 1
ATOM 1324 N N . ALA A 1 169 ? 9.188 23.062 -15.18 1 93.38 169 ALA A N 1
ATOM 1325 C CA . ALA A 1 169 ? 10.578 22.766 -14.82 1 93.38 169 ALA A CA 1
ATOM 1326 C C . ALA A 1 169 ? 11.039 23.625 -13.648 1 93.38 169 ALA A C 1
ATOM 1328 O O . ALA A 1 169 ? 10.398 24.625 -13.312 1 93.38 169 ALA A O 1
ATOM 1329 N N . LEU A 1 170 ? 12.109 23.219 -13.023 1 95.56 170 LEU A N 1
ATOM 1330 C CA . LEU A 1 170 ? 12.672 24.031 -11.961 1 95.56 170 LEU A CA 1
ATOM 1331 C C . LEU A 1 170 ? 12.992 25.438 -12.461 1 95.56 170 LEU A C 1
ATOM 1333 O O . LEU A 1 170 ? 13.492 25.594 -13.578 1 95.56 170 LEU A O 1
ATOM 1337 N N . PRO A 1 171 ? 12.664 26.438 -11.68 1 95.69 171 PRO A N 1
ATOM 1338 C CA . PRO A 1 171 ? 13.219 27.734 -12.039 1 95.69 171 PRO A CA 1
ATOM 1339 C C . PRO A 1 171 ? 14.742 27.766 -12.023 1 95.69 171 PRO A C 1
ATOM 1341 O O . PRO A 1 171 ? 15.367 27.016 -11.258 1 95.69 171 PRO A O 1
ATOM 1344 N N . ASP A 1 172 ? 15.328 28.562 -12.859 1 95.88 172 ASP A N 1
ATOM 1345 C CA . ASP A 1 172 ? 16.781 28.625 -12.945 1 95.88 172 ASP A CA 1
ATOM 1346 C C . ASP A 1 172 ? 17.391 29.062 -11.617 1 95.88 172 ASP A C 1
ATOM 1348 O O . ASP A 1 172 ? 18.344 28.438 -11.133 1 95.88 172 ASP A O 1
ATOM 1352 N N . ARG A 1 173 ? 16.797 30.156 -11.148 1 96.19 173 ARG A N 1
ATOM 1353 C CA . ARG A 1 173 ? 17.219 30.656 -9.844 1 96.19 173 ARG A CA 1
ATOM 1354 C C . ARG A 1 173 ? 16.125 30.469 -8.797 1 96.19 173 ARG A C 1
ATOM 1356 O O . ARG A 1 173 ? 14.938 30.672 -9.086 1 96.19 173 ARG A O 1
ATOM 1363 N N . GLY A 1 174 ? 16.594 30.078 -7.609 1 96.25 174 GLY A N 1
ATOM 1364 C CA . GLY A 1 174 ? 15.641 29.906 -6.523 1 96.25 174 GLY A CA 1
ATOM 1365 C C . GLY A 1 174 ? 14.922 31.188 -6.152 1 96.25 174 GLY A C 1
ATOM 1366 O O . GLY A 1 174 ? 15.477 32.281 -6.312 1 96.25 174 GLY A O 1
ATOM 1367 N N . MET A 1 175 ? 13.766 31.047 -5.676 1 95.31 175 MET A N 1
ATOM 1368 C CA . MET A 1 175 ? 12.969 32.188 -5.254 1 95.31 175 MET A CA 1
ATOM 1369 C C . MET A 1 175 ? 13.32 32.594 -3.828 1 95.31 175 MET A C 1
A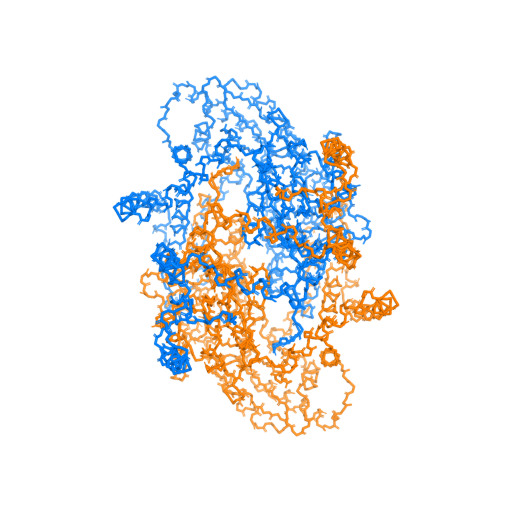TOM 1371 O O . MET A 1 175 ? 13.531 31.75 -2.967 1 95.31 175 MET A O 1
ATOM 1375 N N . ASP A 1 176 ? 13.32 33.906 -3.615 1 96.12 176 ASP A N 1
ATOM 1376 C CA . ASP A 1 176 ? 13.594 34.469 -2.291 1 96.12 176 ASP A CA 1
ATOM 1377 C C . ASP A 1 176 ? 12.539 34 -1.281 1 96.12 176 ASP A C 1
ATOM 1379 O O . ASP A 1 176 ? 11.352 33.938 -1.608 1 96.12 176 ASP A O 1
ATOM 1383 N N . ASP A 1 177 ? 12.992 33.812 -0.018 1 97.06 177 ASP A N 1
ATOM 1384 C CA . ASP A 1 177 ? 12.141 33.219 1.017 1 97.06 177 ASP A CA 1
ATOM 1385 C C . ASP A 1 177 ? 10.875 34.062 1.206 1 97.06 177 ASP A C 1
ATOM 1387 O O . ASP A 1 177 ? 9.766 33.5 1.253 1 97.06 177 ASP A O 1
ATOM 1391 N N . LYS A 1 178 ? 11.008 35.312 1.378 1 96.56 178 LYS A N 1
ATOM 1392 C CA . LYS A 1 178 ? 9.859 36.188 1.627 1 96.56 178 LYS A CA 1
ATOM 1393 C C . LYS A 1 178 ? 8.906 36.219 0.435 1 96.56 178 LYS A C 1
ATOM 1395 O O . LYS A 1 178 ? 7.688 36.156 0.609 1 96.56 178 LYS A O 1
ATOM 1400 N N . LYS A 1 179 ? 9.438 36.312 -0.781 1 95.88 179 LYS A N 1
ATOM 1401 C CA . LYS A 1 179 ? 8.633 36.281 -1.997 1 95.88 179 LYS A CA 1
ATOM 1402 C C . LYS A 1 179 ? 7.883 34.969 -2.141 1 95.88 179 LYS A C 1
ATOM 1404 O O . LYS A 1 179 ? 6.715 34.938 -2.533 1 95.88 179 LYS A O 1
ATOM 1409 N N . LEU A 1 180 ? 8.602 33.938 -1.887 1 96.94 180 LEU A N 1
ATOM 1410 C CA . LEU A 1 180 ? 8.031 32.594 -1.988 1 96.94 180 LEU A CA 1
ATOM 1411 C C . LEU A 1 180 ? 6.848 32.438 -1.038 1 96.94 180 LEU A C 1
ATOM 1413 O O . LEU A 1 180 ? 5.773 32 -1.446 1 96.94 180 LEU A O 1
ATOM 1417 N N . LEU A 1 181 ? 7.004 32.75 0.253 1 97 181 LEU A N 1
ATOM 1418 C CA . LEU A 1 181 ? 5.957 32.594 1.256 1 97 181 LEU A CA 1
ATOM 1419 C C . LEU A 1 181 ? 4.773 33.5 0.957 1 97 181 LEU A C 1
ATOM 1421 O O . LEU A 1 181 ? 3.619 33.125 1.152 1 97 181 LEU A O 1
ATOM 1425 N N . THR A 1 182 ? 5.078 34.719 0.448 1 96.19 182 THR A N 1
ATOM 1426 C CA . THR A 1 182 ? 4.012 35.625 0.052 1 96.19 182 THR A CA 1
ATOM 1427 C C . THR A 1 182 ? 3.213 35.062 -1.111 1 96.19 182 THR A C 1
ATOM 1429 O O . THR A 1 182 ? 1.981 35.125 -1.122 1 96.19 182 THR A O 1
ATOM 1432 N N . LEU A 1 183 ? 3.926 34.562 -2.059 1 94.88 183 LEU A N 1
ATOM 1433 C CA . LEU A 1 183 ? 3.27 33.906 -3.195 1 94.88 183 LEU A CA 1
ATOM 1434 C C . LEU A 1 183 ? 2.367 32.781 -2.73 1 94.88 183 LEU A C 1
ATOM 1436 O O . LEU A 1 183 ? 1.233 32.656 -3.199 1 94.88 183 LEU A O 1
ATOM 1440 N N . MET A 1 184 ? 2.809 31.938 -1.845 1 95.75 184 MET A N 1
ATOM 1441 C CA . MET A 1 184 ? 2.037 30.797 -1.354 1 95.75 184 MET A CA 1
ATOM 1442 C C . MET A 1 184 ? 0.811 31.266 -0.578 1 95.75 184 MET A C 1
ATOM 1444 O O . MET A 1 184 ? -0.254 30.641 -0.665 1 95.75 184 MET A O 1
ATOM 1448 N N . GLU A 1 185 ? 0.989 32.312 0.228 1 95.12 185 GLU A N 1
ATOM 1449 C CA . GLU A 1 185 ? -0.16 32.938 0.904 1 95.12 185 GLU A CA 1
ATOM 1450 C C . GLU A 1 185 ? -1.206 33.406 -0.101 1 95.12 185 GLU A C 1
ATOM 1452 O O . GLU A 1 185 ? -2.406 33.219 0.109 1 95.12 185 GLU A O 1
ATOM 1457 N N . ASP A 1 186 ? -0.729 34 -1.173 1 93.12 186 ASP A N 1
ATOM 1458 C CA . ASP A 1 186 ? -1.618 34.469 -2.227 1 93.12 186 ASP A CA 1
ATOM 1459 C C . ASP A 1 186 ? -2.334 33.312 -2.91 1 93.12 186 ASP A C 1
ATOM 1461 O O . ASP A 1 186 ? -3.51 33.406 -3.266 1 93.12 186 ASP A O 1
ATOM 1465 N N . LEU A 1 187 ? -1.635 32.25 -3.105 1 91.88 187 LEU A N 1
ATOM 1466 C CA . LEU A 1 187 ? -2.213 31.078 -3.738 1 91.88 187 LEU A CA 1
ATOM 1467 C C . LEU A 1 187 ? -3.25 30.422 -2.83 1 91.88 187 LEU A C 1
ATOM 1469 O O . LEU A 1 187 ? -4.238 29.859 -3.311 1 91.88 187 LEU A O 1
ATOM 1473 N N . ALA A 1 188 ? -2.994 30.406 -1.503 1 90.75 188 ALA A N 1
ATOM 1474 C CA . ALA A 1 188 ? -3.994 29.906 -0.564 1 90.75 188 ALA A CA 1
ATOM 1475 C C . ALA A 1 188 ? -5.277 30.734 -0.637 1 90.75 188 ALA A C 1
ATOM 1477 O O . ALA A 1 188 ? -6.379 30.188 -0.602 1 90.75 188 ALA A O 1
ATOM 1478 N N . GLY A 1 189 ? -5.07 32.062 -0.709 1 88.25 189 GLY A N 1
ATOM 1479 C CA . GLY A 1 189 ? -6.184 32.969 -0.853 1 88.25 189 GLY A CA 1
ATOM 1480 C C . GLY A 1 189 ? -7.262 32.781 0.196 1 88.25 189 GLY A C 1
ATOM 1481 O O . GLY A 1 189 ? -6.965 32.719 1.391 1 88.25 189 GLY A O 1
ATOM 1482 N N . ASN A 1 190 ? -8.492 32.656 -0.29 1 85.56 190 ASN A N 1
ATOM 1483 C CA . ASN A 1 190 ? -9.641 32.531 0.596 1 85.56 190 ASN A CA 1
ATOM 1484 C C . ASN A 1 190 ? -10.164 31.094 0.648 1 85.56 190 ASN A C 1
ATOM 1486 O O . ASN A 1 190 ? -11.328 30.875 0.972 1 85.56 190 ASN A O 1
ATOM 1490 N N . SER A 1 191 ? -9.32 30.188 0.305 1 85.62 191 SER A N 1
ATOM 1491 C CA . SER A 1 191 ? -9.734 28.781 0.197 1 85.62 191 SER A CA 1
ATOM 1492 C C . SER A 1 191 ? -10.211 28.25 1.541 1 85.62 191 SER A C 1
ATOM 1494 O O . SER A 1 191 ? -10.953 27.266 1.593 1 85.62 191 SER A O 1
ATOM 1496 N N . ASP A 1 192 ? -9.82 28.953 2.602 1 86.75 192 ASP A N 1
ATOM 1497 C CA . ASP A 1 192 ? -10.133 28.469 3.939 1 86.75 192 ASP A CA 1
ATOM 1498 C C . ASP A 1 192 ? -11.469 29.031 4.43 1 86.75 192 ASP A C 1
ATOM 1500 O O . ASP A 1 192 ? -12.023 28.531 5.418 1 86.75 192 ASP A O 1
ATOM 1504 N N . ASP A 1 193 ? -12 29.984 3.801 1 89.94 193 ASP A N 1
ATOM 1505 C CA . ASP A 1 193 ? -13.18 30.672 4.293 1 89.94 193 ASP A CA 1
ATOM 1506 C C . ASP A 1 193 ? -14.375 29.734 4.383 1 89.94 193 ASP A C 1
ATOM 1508 O O . ASP A 1 193 ? -15.102 29.719 5.383 1 89.94 193 ASP A O 1
ATOM 1512 N N . LYS A 1 194 ? -14.539 28.953 3.41 1 91.25 194 LYS A N 1
ATOM 1513 C CA . LYS A 1 194 ? -15.703 28.078 3.324 1 91.25 194 LYS A CA 1
ATOM 1514 C C . LYS A 1 194 ? -15.758 27.109 4.5 1 91.25 194 LYS A C 1
ATOM 1516 O O . LYS A 1 194 ? -16.797 26.969 5.148 1 91.25 194 LYS A O 1
ATOM 1521 N N . TRP A 1 195 ? -14.656 26.422 4.715 1 92.06 195 TRP A N 1
ATOM 1522 C CA . TRP A 1 195 ? -14.68 25.438 5.801 1 92.06 195 TRP A CA 1
ATOM 1523 C C . TRP A 1 195 ? -14.633 26.141 7.156 1 92.06 195 TRP A C 1
ATOM 1525 O O . TRP A 1 195 ? -15.195 25.641 8.133 1 92.06 195 TRP A O 1
ATOM 1535 N N . ARG A 1 196 ? -13.977 27.266 7.289 1 93.31 196 ARG A N 1
ATOM 1536 C CA . ARG A 1 196 ? -13.945 28.016 8.539 1 93.31 196 ARG A CA 1
ATOM 1537 C C . ARG A 1 196 ? -15.352 28.422 8.961 1 93.31 196 ARG A C 1
ATOM 1539 O O . ARG A 1 196 ? -15.664 28.469 10.148 1 93.31 196 ARG A O 1
ATOM 1546 N N . ASP A 1 197 ? -16.156 28.672 7.941 1 93.06 197 ASP A N 1
ATOM 1547 C CA . ASP A 1 197 ? -17.516 29.094 8.211 1 93.06 197 ASP A CA 1
ATOM 1548 C C . ASP A 1 197 ? -18.438 27.891 8.414 1 93.06 197 ASP A C 1
ATOM 1550 O O . ASP A 1 197 ? -19.641 28.047 8.609 1 93.06 197 ASP A O 1
ATOM 1554 N N . GLY A 1 198 ? -17.891 26.75 8.367 1 93.56 198 GLY A N 1
ATOM 1555 C CA . GLY A 1 198 ? -18.656 25.531 8.656 1 93.56 198 GLY A CA 1
ATOM 1556 C C . GLY A 1 198 ? -19.562 25.109 7.52 1 93.56 198 GLY A C 1
ATOM 1557 O O . GLY A 1 198 ? -20.641 24.562 7.75 1 93.56 198 GLY A O 1
ATOM 1558 N N . LEU A 1 199 ? -19.172 25.359 6.305 1 95.25 199 LEU A N 1
ATOM 1559 C CA . LEU A 1 199 ? -20.062 25.125 5.184 1 95.25 199 LEU A CA 1
ATOM 1560 C C . LEU A 1 199 ? -19.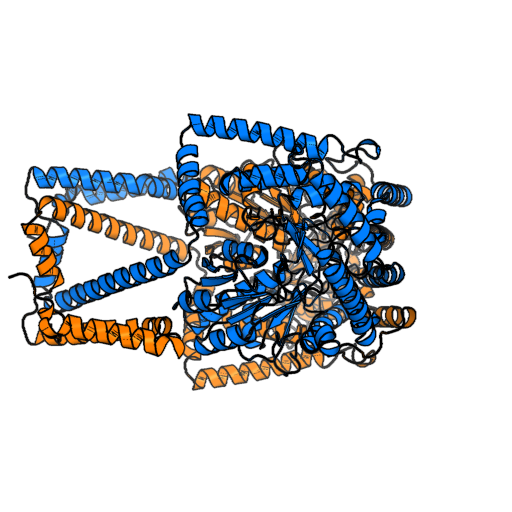656 23.875 4.402 1 95.25 199 LEU A C 1
ATOM 1562 O O . LEU A 1 199 ? -20.172 23.625 3.312 1 95.25 199 LEU A O 1
ATOM 1566 N N . VAL A 1 200 ? -18.703 23.125 4.949 1 94.25 200 VAL A N 1
ATOM 1567 C CA . VAL A 1 200 ? -18.172 21.984 4.199 1 94.25 200 VAL A CA 1
ATOM 1568 C C . VAL A 1 200 ? -18.375 20.703 4.996 1 94.25 200 VAL A C 1
ATOM 1570 O O . VAL A 1 200 ? -18.031 20.641 6.18 1 94.25 200 VAL A O 1
ATOM 1573 N N . SER A 1 201 ? -18.844 19.688 4.281 1 94.5 201 SER A N 1
ATOM 1574 C CA . SER A 1 201 ? -19.094 18.375 4.887 1 94.5 201 SER A CA 1
ATOM 1575 C C . SER A 1 201 ? -17.797 17.609 5.07 1 94.5 201 SER A C 1
ATOM 1577 O O . SER A 1 201 ? -17.094 17.312 4.098 1 94.5 201 SER A O 1
ATOM 1579 N N . GLY A 1 202 ? -17.453 17.156 6.168 1 92.12 202 GLY A N 1
ATOM 1580 C CA . GLY A 1 202 ? -16.469 16.141 6.5 1 92.12 202 GLY A CA 1
ATOM 1581 C C . GLY A 1 202 ? -15.117 16.391 5.871 1 92.12 202 GLY A C 1
ATOM 1582 O O . GLY A 1 202 ? -14.453 15.453 5.414 1 92.12 202 GLY A O 1
ATOM 1583 N N . ALA A 1 203 ? -14.602 17.562 5.766 1 88.12 203 ALA A N 1
ATOM 1584 C CA . ALA A 1 203 ? -13.305 17.875 5.156 1 88.12 203 ALA A CA 1
ATOM 1585 C C . ALA A 1 203 ? -12.305 18.344 6.207 1 88.12 203 ALA A C 1
ATOM 1587 O O . ALA A 1 203 ? -11.133 17.938 6.18 1 88.12 203 ALA A O 1
ATOM 1588 N N . VAL A 1 204 ? -12.742 19.219 7.074 1 92.88 204 VAL A N 1
ATOM 1589 C CA . VAL A 1 204 ? -11.969 19.703 8.211 1 92.88 204 VAL A CA 1
ATOM 1590 C C . VAL A 1 204 ? -12.711 19.391 9.508 1 92.88 204 VAL A C 1
ATOM 1592 O O . VAL A 1 204 ? -13.828 19.859 9.727 1 92.88 204 VAL A O 1
ATOM 1595 N N . TYR A 1 205 ? -12.109 18.688 10.383 1 93.88 205 TYR A N 1
ATOM 1596 C CA . TYR A 1 205 ? -12.844 18.094 11.492 1 93.88 205 TYR A CA 1
ATOM 1597 C C . TYR A 1 205 ? -12.734 18.938 12.75 1 93.88 205 TYR A C 1
ATOM 1599 O O . TYR A 1 205 ? -13.664 18.984 13.555 1 93.88 205 TYR A O 1
ATOM 1607 N N . HIS A 1 206 ? -11.625 19.594 13.047 1 93.06 206 HIS A N 1
ATOM 1608 C CA . HIS A 1 206 ? -11.469 20.547 14.141 1 93.06 206 HIS A CA 1
ATOM 1609 C C . HIS A 1 206 ? -11.445 21.969 13.617 1 93.06 206 HIS A C 1
ATOM 1611 O O . HIS A 1 206 ? -12.477 22.656 13.625 1 93.06 206 HIS A O 1
ATOM 1617 N N . GLY A 1 207 ? -10.305 22.391 13.102 1 90.44 207 GLY A N 1
ATOM 1618 C CA . GLY A 1 207 ? -10.164 23.625 12.336 1 90.44 207 GLY A CA 1
ATOM 1619 C C . GLY A 1 207 ? -10.039 24.859 13.203 1 90.44 207 GLY A C 1
ATOM 1620 O O . GLY A 1 207 ? -9.898 25.969 12.688 1 90.44 207 GLY A O 1
ATOM 1621 N N . GLU A 1 208 ? -10.117 24.766 14.492 1 94 208 GLU A N 1
ATOM 1622 C CA . GLU A 1 208 ? -9.922 25.953 15.328 1 94 208 GLU A CA 1
ATOM 1623 C C . GLU A 1 208 ? -8.477 26.438 15.266 1 94 208 GLU A C 1
ATOM 1625 O O . GLU A 1 208 ? -7.539 25.641 15.273 1 94 208 GLU A O 1
ATOM 1630 N N . LYS A 1 209 ? -8.32 27.703 15.227 1 94.44 209 LYS A N 1
ATOM 1631 C CA . LYS A 1 209 ? -7.023 28.328 14.977 1 94.44 209 LYS A CA 1
ATOM 1632 C C . LYS A 1 209 ? -6.008 27.938 16.047 1 94.44 209 LYS A C 1
ATOM 1634 O O . LYS A 1 209 ? -4.867 27.594 15.727 1 94.44 209 LYS A O 1
ATOM 1639 N N . GLU A 1 210 ? -6.375 28.078 17.312 1 95.62 210 GLU A N 1
ATOM 1640 C CA . GLU A 1 210 ? -5.449 27.781 18.406 1 95.62 210 GLU A CA 1
ATOM 1641 C C . GLU A 1 210 ? -4.969 26.328 18.344 1 95.62 210 GLU A C 1
ATOM 1643 O O . GLU A 1 210 ? -3.793 26.047 18.594 1 95.62 210 GLU A O 1
ATOM 1648 N N . HIS A 1 211 ? -5.902 25.438 18.047 1 96.81 211 HIS A N 1
ATOM 1649 C CA . HIS A 1 211 ? -5.551 24.031 17.938 1 96.81 211 HIS A CA 1
ATOM 1650 C C . HIS A 1 211 ? -4.582 23.797 16.781 1 96.81 211 HIS A C 1
ATOM 1652 O O . HIS A 1 211 ? -3.578 23.094 16.922 1 96.81 211 HIS A O 1
ATOM 1658 N N . LEU A 1 212 ? -4.852 24.391 15.625 1 96.44 212 LEU A N 1
ATOM 1659 C CA . LEU A 1 212 ? -4 24.25 14.453 1 96.44 212 LEU A CA 1
ATOM 1660 C C . LEU A 1 212 ? -2.611 24.812 14.711 1 96.44 212 LEU A C 1
ATOM 1662 O O . LEU A 1 212 ? -1.608 24.234 14.281 1 96.44 212 LEU A O 1
ATOM 1666 N N . ASP A 1 213 ? -2.574 25.953 15.406 1 97.12 213 ASP A N 1
ATOM 1667 C CA . ASP A 1 213 ? -1.297 26.578 15.711 1 97.12 213 ASP A CA 1
ATOM 1668 C C . ASP A 1 213 ? -0.416 25.656 16.547 1 97.12 213 ASP A C 1
ATOM 1670 O O . ASP A 1 213 ? 0.787 25.547 16.297 1 97.12 213 ASP A O 1
ATOM 1674 N N . VAL A 1 214 ? -1.012 25.031 17.531 1 97.62 214 VAL A N 1
ATOM 1675 C CA . VAL A 1 214 ? -0.269 24.125 18.406 1 97.62 214 VAL A CA 1
ATOM 1676 C C . VAL A 1 214 ? 0.24 22.938 17.594 1 97.62 214 VAL A C 1
ATOM 1678 O O . VAL A 1 214 ? 1.391 22.516 17.75 1 97.62 214 VAL A O 1
ATOM 1681 N N . LEU A 1 215 ? -0.599 22.375 16.734 1 98.06 215 LEU A N 1
ATOM 1682 C CA . LEU A 1 215 ? -0.201 21.219 15.93 1 98.06 215 LEU A CA 1
ATOM 1683 C C . LEU A 1 215 ? 0.924 21.594 14.977 1 98.06 215 LEU A C 1
ATOM 1685 O O . LEU A 1 215 ? 1.833 20.797 14.734 1 98.06 215 LEU A O 1
ATOM 1689 N N . ASN A 1 216 ? 0.841 22.797 14.383 1 97.88 216 ASN A N 1
ATOM 1690 C CA . ASN A 1 216 ? 1.881 23.25 13.469 1 97.88 216 ASN A CA 1
ATOM 1691 C C . ASN A 1 216 ? 3.217 23.438 14.18 1 97.88 216 ASN A C 1
ATOM 1693 O O . ASN A 1 216 ? 4.273 23.141 13.617 1 97.88 216 ASN A O 1
ATOM 1697 N N . LYS A 1 217 ? 3.195 23.953 15.398 1 97.5 217 LYS A N 1
ATOM 1698 C CA . LYS A 1 217 ? 4.414 24.094 16.188 1 97.5 217 LYS A CA 1
ATOM 1699 C C . LYS A 1 217 ? 4.992 22.719 16.547 1 97.5 217 LYS A C 1
ATOM 1701 O O . LYS A 1 217 ? 6.207 22.531 16.5 1 97.5 217 LYS A O 1
ATOM 1706 N N . ALA A 1 218 ? 4.105 21.797 16.969 1 97.69 218 ALA A N 1
ATOM 1707 C CA . ALA A 1 218 ? 4.543 20.438 17.25 1 97.69 218 ALA A CA 1
ATOM 1708 C C . ALA A 1 218 ? 5.215 19.812 16.031 1 97.69 218 ALA A C 1
ATOM 1710 O O . ALA A 1 218 ? 6.266 19.172 16.141 1 97.69 218 ALA A O 1
ATOM 1711 N N . TYR A 1 219 ? 4.598 19.984 14.852 1 97.56 219 TYR A N 1
ATOM 1712 C CA . TYR A 1 219 ? 5.16 19.5 13.602 1 97.56 219 TYR A CA 1
ATOM 1713 C C . TYR A 1 219 ? 6.555 20.062 13.367 1 97.56 219 TYR A C 1
ATOM 1715 O O . TYR A 1 219 ? 7.484 19.328 13.039 1 97.56 219 TYR A O 1
ATOM 1723 N N . ALA A 1 220 ? 6.707 21.328 13.492 1 96.62 220 ALA A N 1
ATOM 1724 C CA . ALA A 1 220 ? 7.961 22.016 13.203 1 96.62 220 ALA A CA 1
ATOM 1725 C C . ALA A 1 220 ? 9.078 21.531 14.109 1 96.62 220 ALA A C 1
ATOM 1727 O O . ALA A 1 220 ? 10.227 21.391 13.68 1 96.62 220 ALA A O 1
ATOM 1728 N N . LEU A 1 221 ? 8.758 21.219 15.375 1 95.5 221 LEU A N 1
ATOM 1729 C CA . LEU A 1 221 ? 9.742 20.766 16.344 1 95.5 221 LEU A CA 1
ATOM 1730 C C . LEU A 1 221 ? 10.359 19.438 15.914 1 95.5 221 LEU A C 1
ATOM 1732 O O . LEU A 1 221 ? 11.516 19.141 16.25 1 95.5 221 LEU A O 1
ATOM 1736 N N . PHE A 1 222 ? 9.664 18.625 15.141 1 95.88 222 PHE A N 1
ATOM 1737 C CA . PHE A 1 222 ? 10.109 17.281 14.789 1 95.88 222 PHE A CA 1
ATOM 1738 C C . PHE A 1 222 ? 10.148 17.109 13.281 1 95.88 222 PHE A C 1
ATOM 1740 O O . PHE A 1 222 ? 10.016 15.984 12.781 1 95.88 222 PHE A O 1
ATOM 1747 N N . ALA A 1 223 ? 10.352 18.094 12.539 1 93.88 223 ALA A N 1
ATOM 1748 C CA . ALA A 1 223 ? 10.148 18.203 11.094 1 93.88 223 ALA A CA 1
ATOM 1749 C C . ALA A 1 223 ? 11.047 17.234 10.344 1 93.88 223 ALA A C 1
ATOM 1751 O O . ALA A 1 223 ? 10.688 16.75 9.266 1 93.88 223 ALA A O 1
ATOM 1752 N N . VAL A 1 224 ? 12.203 16.844 10.859 1 93.5 224 VAL A N 1
ATOM 1753 C CA . VAL A 1 224 ? 13.164 16.047 10.102 1 93.5 224 VAL A CA 1
ATOM 1754 C C . VAL A 1 224 ? 13.156 14.609 10.609 1 93.5 224 VAL A C 1
ATOM 1756 O O . VAL A 1 224 ? 13.883 13.758 10.086 1 93.5 224 VAL A O 1
ATOM 1759 N N . THR A 1 225 ? 12.367 14.305 11.57 1 93.88 225 THR A N 1
ATOM 1760 C CA . THR A 1 225 ? 12.469 13.039 12.297 1 93.88 225 THR A CA 1
ATOM 1761 C C . THR A 1 225 ? 11.82 11.914 11.5 1 93.88 225 THR A C 1
ATOM 1763 O O . THR A 1 225 ? 10.914 12.148 10.695 1 93.88 225 THR A O 1
ATOM 1766 N N . ASN A 1 226 ? 12.312 10.742 11.648 1 93 226 ASN A N 1
ATOM 1767 C CA . ASN A 1 226 ? 11.906 9.469 11.055 1 93 226 ASN A CA 1
ATOM 1768 C C . ASN A 1 226 ? 11.914 8.344 12.078 1 93 226 ASN A C 1
ATOM 1770 O O . ASN A 1 226 ? 12.961 7.98 12.609 1 93 226 ASN A O 1
ATOM 1774 N N . PRO A 1 227 ? 10.766 7.723 12.328 1 91.19 227 PRO A N 1
ATOM 1775 C CA . PRO A 1 227 ? 10.695 6.691 13.367 1 91.19 227 PRO A CA 1
ATOM 1776 C C . PRO A 1 227 ? 11.508 5.445 13.016 1 91.19 227 PRO A C 1
ATOM 1778 O O . PRO A 1 227 ? 11.75 4.598 13.883 1 91.19 227 PRO A O 1
ATOM 1781 N N . LEU A 1 228 ? 11.922 5.344 11.797 1 87.12 228 LEU A N 1
ATOM 1782 C CA . LEU A 1 228 ? 12.789 4.238 11.414 1 87.12 228 LEU A CA 1
ATOM 1783 C C . LEU A 1 228 ? 14.133 4.336 12.133 1 87.12 228 LEU A C 1
ATOM 1785 O O . LEU A 1 228 ? 14.852 3.34 12.242 1 87.12 228 LEU A O 1
ATOM 1789 N N . HIS A 1 229 ? 14.5 5.566 12.531 1 86.88 229 HIS A N 1
ATOM 1790 C CA . HIS A 1 229 ? 15.742 5.809 13.258 1 86.88 229 HIS A CA 1
ATOM 1791 C C . HIS A 1 229 ? 15.484 6.02 14.742 1 86.88 229 HIS A C 1
ATOM 1793 O O . HIS A 1 229 ? 15.719 7.109 15.266 1 86.88 229 HIS A O 1
ATOM 1799 N N . ALA A 1 230 ? 15.172 4.941 15.414 1 82.56 230 ALA A N 1
ATOM 1800 C CA . ALA A 1 230 ? 14.805 5.004 16.828 1 82.56 230 ALA A CA 1
ATOM 1801 C C . ALA A 1 230 ? 15.977 5.465 17.688 1 82.56 230 ALA A C 1
ATOM 1803 O O . ALA A 1 230 ? 15.789 6.059 18.75 1 82.56 230 ALA A O 1
ATOM 1804 N N . ASP A 1 231 ? 17.125 5.266 17.188 1 79.75 231 ASP A N 1
ATOM 1805 C CA . ASP A 1 231 ? 18.344 5.664 17.906 1 79.75 231 ASP A CA 1
ATOM 1806 C C . ASP A 1 231 ? 18.547 7.172 17.828 1 79.75 231 ASP A C 1
ATOM 1808 O O . ASP A 1 231 ? 19.109 7.77 18.75 1 79.75 231 ASP A O 1
ATOM 1812 N N . LEU A 1 232 ? 18.109 7.789 16.734 1 86.44 232 LEU A N 1
ATOM 1813 C CA . LEU A 1 232 ? 18.297 9.219 16.531 1 86.44 232 LEU A CA 1
ATOM 1814 C C . LEU A 1 232 ? 17.172 10.023 17.172 1 86.44 232 LEU A C 1
ATOM 1816 O O . LEU A 1 232 ? 17.406 11.117 17.688 1 86.44 232 LEU A O 1
ATOM 1820 N N . TRP A 1 233 ? 15.953 9.469 17.047 1 90.75 233 TRP A N 1
ATOM 1821 C CA . TRP A 1 233 ? 14.797 10.219 17.531 1 90.75 233 TRP A CA 1
ATOM 1822 C C . TRP A 1 233 ? 13.891 9.344 18.375 1 90.75 233 TRP A C 1
ATOM 1824 O O . TRP A 1 233 ? 12.734 9.086 18.016 1 90.75 233 TRP A O 1
ATOM 1834 N N . PRO A 1 234 ? 14.242 8.945 19.578 1 88.12 234 PRO A N 1
ATOM 1835 C CA . PRO A 1 234 ? 13.422 8.07 20.406 1 88.12 234 PRO A CA 1
ATOM 1836 C C . PRO A 1 234 ? 12.078 8.688 20.781 1 88.12 234 PRO A C 1
ATOM 1838 O O . PRO A 1 234 ? 11.094 7.969 20.984 1 88.12 234 PRO A O 1
ATOM 1841 N N . ALA A 1 235 ? 12.039 10.062 20.844 1 92.38 235 ALA A N 1
ATOM 1842 C CA . ALA A 1 235 ? 10.797 10.75 21.203 1 92.38 235 ALA A CA 1
ATOM 1843 C C . ALA A 1 235 ? 9.68 10.422 20.219 1 92.38 235 ALA A C 1
ATOM 1845 O O . ALA A 1 235 ? 8.523 10.273 20.609 1 92.38 235 ALA A O 1
ATOM 1846 N N . VAL A 1 236 ? 10.008 10.344 18.984 1 93.75 236 VAL A N 1
ATOM 1847 C CA . VAL A 1 236 ? 8.984 10.109 17.984 1 93.75 236 VAL A CA 1
ATOM 1848 C C . VAL A 1 236 ? 8.445 8.688 18.109 1 93.75 236 VAL A C 1
ATOM 1850 O O . VAL A 1 236 ? 7.258 8.445 17.875 1 93.75 236 VAL A O 1
ATOM 1853 N N . ASN A 1 237 ? 9.281 7.715 18.406 1 91.44 237 ASN A N 1
ATOM 1854 C CA . ASN A 1 237 ? 8.805 6.363 18.688 1 91.44 237 ASN A CA 1
ATOM 1855 C C . ASN A 1 237 ? 7.879 6.336 19.891 1 91.44 237 ASN A C 1
ATOM 1857 O O . ASN A 1 237 ? 6.898 5.594 19.922 1 91.44 237 ASN A O 1
ATOM 1861 N N . LYS A 1 238 ? 8.273 7.133 20.891 1 92.44 238 LYS A N 1
ATOM 1862 C CA . LYS A 1 238 ? 7.406 7.277 22.062 1 92.44 238 LYS A CA 1
ATOM 1863 C C . LYS A 1 238 ? 6.035 7.816 21.656 1 92.44 238 LYS A C 1
ATOM 1865 O O . LYS A 1 238 ? 5.004 7.305 22.109 1 92.44 238 LYS A O 1
ATOM 1870 N N . PHE A 1 239 ? 6.055 8.883 20.828 1 96.31 239 PHE A N 1
ATOM 1871 C CA . PHE A 1 239 ? 4.797 9.461 20.375 1 96.31 239 PHE A CA 1
ATOM 1872 C C . PHE A 1 239 ? 3.941 8.414 19.672 1 96.31 239 PHE A C 1
ATOM 1874 O O . PHE A 1 239 ? 2.748 8.289 19.953 1 96.31 239 PHE A O 1
ATOM 1881 N N . GLU A 1 240 ? 4.516 7.625 18.766 1 95.75 240 GLU A N 1
ATOM 1882 C CA . GLU A 1 240 ? 3.771 6.605 18.047 1 95.75 240 GLU A CA 1
ATOM 1883 C C . GLU A 1 240 ? 3.195 5.559 18.984 1 95.75 240 GLU A C 1
ATOM 1885 O O . GLU A 1 240 ? 2.018 5.203 18.891 1 95.75 240 GLU A O 1
ATOM 1890 N N . ALA A 1 241 ? 4.031 5.074 19.859 1 93.69 241 ALA A N 1
ATOM 1891 C CA . ALA A 1 241 ? 3.605 4.043 20.797 1 93.69 241 ALA A CA 1
ATOM 1892 C C . ALA A 1 241 ? 2.449 4.531 21.672 1 93.69 241 ALA A C 1
ATOM 1894 O O . ALA A 1 241 ? 1.504 3.787 21.938 1 93.69 241 ALA A O 1
ATOM 1895 N N . GLU A 1 242 ? 2.541 5.773 22.109 1 95.69 242 GLU A N 1
ATOM 1896 C CA . GLU A 1 242 ? 1.521 6.301 23.016 1 95.69 242 GLU A CA 1
ATOM 1897 C C . GLU A 1 242 ? 0.234 6.629 22.266 1 95.69 242 GLU A C 1
ATOM 1899 O O . GLU A 1 242 ? -0.864 6.465 22.797 1 95.69 242 GLU A O 1
ATOM 1904 N N . VA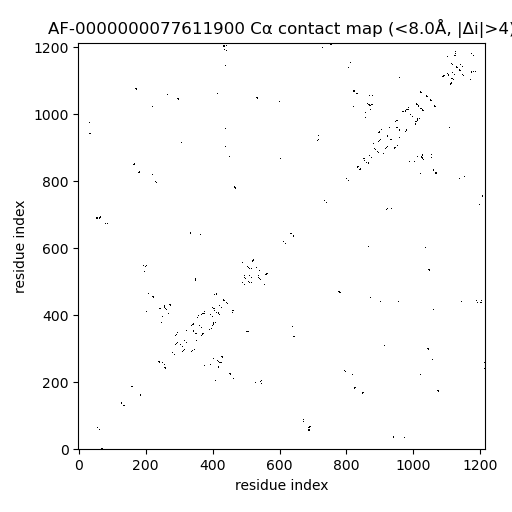L A 1 243 ? 0.349 7.105 21.016 1 97.62 243 VAL A N 1
ATOM 1905 C CA . VAL A 1 243 ? -0.841 7.312 20.203 1 97.62 243 VAL A CA 1
ATOM 1906 C C . VAL A 1 243 ? -1.584 5.992 20.016 1 97.62 243 VAL A C 1
ATOM 1908 O O . VAL A 1 243 ? -2.809 5.938 20.156 1 97.62 243 VAL A O 1
ATOM 1911 N N . ILE A 1 244 ? -0.856 4.922 19.734 1 96.88 244 ILE A N 1
ATOM 1912 C CA . ILE A 1 244 ? -1.428 3.588 19.562 1 96.88 244 ILE A CA 1
ATOM 1913 C C . ILE A 1 244 ? -2.105 3.152 20.859 1 96.88 244 ILE A C 1
ATOM 1915 O O . ILE A 1 244 ? -3.256 2.707 20.844 1 96.88 244 ILE A O 1
ATOM 1919 N N . ALA A 1 245 ? -1.422 3.344 21.953 1 95.31 245 ALA A N 1
ATOM 1920 C CA . ALA A 1 245 ? -1.927 2.896 23.25 1 95.31 245 ALA A CA 1
ATOM 1921 C C . ALA A 1 245 ? -3.184 3.67 23.641 1 95.31 245 ALA A C 1
ATOM 1923 O O . ALA A 1 245 ? -4.148 3.084 24.141 1 95.31 245 ALA A O 1
ATOM 1924 N N . MET A 1 246 ? -3.129 4.988 23.5 1 96.5 246 MET A N 1
ATOM 1925 C CA . MET A 1 246 ? -4.285 5.805 23.844 1 96.5 246 MET A CA 1
ATOM 1926 C C . MET A 1 246 ? -5.492 5.438 22.984 1 96.5 246 MET A C 1
ATOM 1928 O O . MET A 1 246 ? -6.617 5.375 23.484 1 96.5 246 MET A O 1
ATOM 1932 N N . THR A 1 247 ? -5.273 5.164 21.719 1 97.44 247 THR A N 1
ATOM 1933 C CA . THR A 1 247 ? -6.352 4.758 20.828 1 97.44 247 THR A CA 1
ATOM 1934 C C . THR A 1 247 ? -6.902 3.393 21.234 1 97.44 247 THR A C 1
ATOM 1936 O O . THR A 1 247 ? -8.117 3.191 21.25 1 97.44 247 THR A O 1
ATOM 1939 N N . ALA A 1 248 ? -6 2.449 21.516 1 96.62 248 ALA A N 1
ATOM 1940 C CA . ALA A 1 248 ? -6.426 1.123 21.953 1 96.62 248 ALA A CA 1
ATOM 1941 C C . ALA A 1 248 ? -7.281 1.214 23.219 1 96.62 248 ALA A C 1
ATOM 1943 O O . ALA A 1 248 ? -8.281 0.503 23.344 1 96.62 248 ALA A O 1
ATOM 1944 N N . ALA A 1 249 ? -6.898 2.076 24.078 1 95.81 249 ALA A N 1
ATOM 1945 C CA . ALA A 1 249 ? -7.625 2.225 25.344 1 95.81 249 ALA A CA 1
ATOM 1946 C C . ALA A 1 249 ? -9.062 2.68 25.094 1 95.81 249 ALA A C 1
ATOM 1948 O O . ALA A 1 249 ? -9.977 2.295 25.828 1 95.81 249 ALA A O 1
ATOM 1949 N N . LEU A 1 250 ? -9.242 3.471 24.094 1 95.94 250 LEU A N 1
ATOM 1950 C CA . LEU A 1 250 ? -10.57 3.973 23.766 1 95.94 250 LEU A CA 1
ATOM 1951 C C . LEU A 1 250 ? -11.461 2.852 23.234 1 95.94 250 LEU A C 1
ATOM 1953 O O . LEU A 1 250 ? -12.688 2.949 23.281 1 95.94 250 LEU A O 1
ATOM 1957 N N . MET A 1 251 ? -10.891 1.821 22.641 1 96.19 251 MET A N 1
ATOM 1958 C CA . MET A 1 251 ? -11.625 0.768 21.938 1 96.19 251 MET A CA 1
ATOM 1959 C C . MET A 1 251 ? -11.695 -0.498 22.781 1 96.19 251 MET A C 1
ATOM 1961 O O . MET A 1 251 ? -11.648 -1.609 22.25 1 96.19 251 MET A O 1
ATOM 1965 N N . ASN A 1 252 ? -11.727 -0.217 24.109 1 85.31 252 ASN A N 1
ATOM 1966 C CA . ASN A 1 252 ? -11.797 -1.32 25.062 1 85.31 252 ASN A CA 1
ATOM 1967 C C . ASN A 1 252 ? -10.609 -2.264 24.906 1 85.31 252 ASN A C 1
ATOM 1969 O O . ASN A 1 252 ? -10.75 -3.48 25.031 1 85.31 252 ASN A O 1
ATOM 1973 N N . GLY A 1 253 ? -9.562 -1.755 24.234 1 70.19 253 GLY A N 1
ATOM 1974 C CA . GLY A 1 253 ? -8.398 -2.604 24.062 1 70.19 253 GLY A CA 1
ATOM 1975 C C . GLY A 1 253 ? -7.688 -2.914 25.359 1 70.19 253 GLY A C 1
ATOM 1976 O O . GLY A 1 253 ? -6.777 -3.746 25.406 1 70.19 253 GLY A O 1
ATOM 1977 N N . GLY A 1 254 ? -7.973 -2.125 26.453 1 61 254 GLY A N 1
ATOM 1978 C CA . GLY A 1 254 ? -7.504 -2.186 27.828 1 61 254 GLY A CA 1
ATOM 1979 C C . GLY A 1 254 ? -6.965 -3.549 28.219 1 61 254 GLY A C 1
ATOM 1980 O O . GLY A 1 254 ? -6.465 -3.732 29.328 1 61 254 GLY A O 1
ATOM 1981 N N . HIS A 1 255 ? -7.387 -4.641 27.375 1 67 255 HIS A N 1
ATOM 1982 C CA . HIS A 1 255 ? -6.746 -5.941 27.531 1 67 255 HIS A CA 1
ATOM 1983 C C . HIS A 1 255 ? -5.281 -5.891 27.109 1 67 255 HIS A C 1
ATOM 1985 O O . HIS A 1 255 ? -4.93 -5.207 26.141 1 67 255 HIS A O 1
ATOM 1991 N N . PRO A 1 256 ? -4.582 -6.527 27.844 1 72.25 256 PRO A N 1
ATOM 1992 C CA . PRO A 1 256 ? -3.141 -6.34 27.672 1 72.25 256 PRO A CA 1
ATOM 1993 C C . PRO A 1 256 ? -2.643 -6.762 26.297 1 72.25 256 PRO A C 1
ATOM 1995 O O . PRO A 1 256 ? -1.54 -6.387 25.891 1 72.25 256 PRO A O 1
ATOM 1998 N N . GLU A 1 257 ? -3.643 -7.328 25.5 1 86.38 257 GLU A N 1
ATOM 1999 C CA . GLU A 1 257 ? -3.041 -7.883 24.297 1 86.38 257 GLU A CA 1
ATOM 2000 C C . GLU A 1 257 ? -3.334 -7.008 23.078 1 86.38 257 GLU A C 1
ATOM 2002 O O . GLU A 1 257 ? -2.736 -7.191 22.016 1 86.38 257 GLU A O 1
ATOM 2007 N N . VAL A 1 258 ? -4.352 -6.031 23.219 1 93.44 258 VAL A N 1
ATOM 2008 C CA . VAL A 1 258 ? -4.691 -5.191 22.078 1 93.44 258 VAL A CA 1
ATOM 2009 C C . VAL A 1 258 ? -3.512 -4.285 21.734 1 93.44 258 VAL A C 1
ATOM 2011 O O . VAL A 1 258 ? -2.896 -3.691 22.625 1 93.44 258 VAL A O 1
ATOM 2014 N N . CYS A 1 259 ? -3.094 -4.258 20.547 1 95.31 259 CYS A N 1
ATOM 2015 C CA . CYS A 1 259 ? -1.944 -3.514 20.047 1 95.31 259 CYS A CA 1
ATOM 2016 C C . CYS A 1 259 ? -2.252 -2.881 18.688 1 95.31 259 CYS A C 1
ATOM 2018 O O . CYS A 1 259 ? -3.4 -2.891 18.25 1 95.31 259 CYS A O 1
ATOM 2020 N N . GLY A 1 260 ? -1.236 -2.242 18.094 1 96.94 260 GLY A N 1
ATOM 2021 C CA . GLY A 1 260 ? -1.536 -1.612 16.828 1 96.94 260 GLY A CA 1
ATOM 2022 C C . GLY A 1 260 ? -0.321 -0.984 16.172 1 96.94 260 GLY A C 1
ATOM 2023 O O . GLY A 1 260 ? 0.816 -1.299 16.531 1 96.94 260 GLY A O 1
ATOM 2024 N N . THR A 1 261 ? -0.557 -0.268 15.109 1 97.88 261 THR A N 1
ATOM 2025 C CA . THR A 1 261 ? 0.437 0.518 14.391 1 97.88 261 THR A CA 1
ATOM 2026 C C . THR A 1 261 ? -0.151 1.853 13.938 1 97.88 261 THR A C 1
ATOM 2028 O O . THR A 1 261 ? -1.368 1.986 13.805 1 97.88 261 THR A O 1
ATOM 2031 N N . LEU A 1 262 ? 0.743 2.828 13.859 1 97.75 262 LEU A N 1
ATOM 2032 C CA . LEU A 1 262 ? 0.364 4.109 13.273 1 97.75 262 LEU A CA 1
ATOM 2033 C C . LEU A 1 262 ? 0.552 4.086 11.758 1 97.75 262 LEU A C 1
ATOM 2035 O O . LEU A 1 262 ? 1.626 3.73 11.266 1 97.75 262 LEU A O 1
ATOM 2039 N N . SER A 1 263 ? -0.516 4.352 10.992 1 97.25 263 SER A N 1
ATOM 2040 C CA . SER A 1 263 ? -0.462 4.375 9.531 1 97.25 263 SER A CA 1
ATOM 2041 C C . SER A 1 263 ? -0.635 5.793 9 1 97.25 263 SER A C 1
ATOM 2043 O O . SER A 1 263 ? -0.82 6.734 9.766 1 97.25 263 SER A O 1
ATOM 2045 N N . SER A 1 264 ? -0.595 5.984 7.668 1 96.62 264 SER A N 1
ATOM 2046 C CA . SER A 1 264 ? -0.617 7.301 7.047 1 96.62 264 SER A CA 1
ATOM 2047 C C . SER A 1 264 ? -2.047 7.773 6.797 1 96.62 264 SER A C 1
ATOM 2049 O O . SER A 1 264 ? -2.268 8.922 6.414 1 96.62 264 SER A O 1
ATOM 2051 N N . GLY A 1 265 ? -3.037 6.945 6.996 1 97.25 265 GLY A N 1
ATOM 2052 C CA . GLY A 1 265 ? -4.434 7.285 6.773 1 97.25 265 GLY A CA 1
ATOM 2053 C C . GLY A 1 265 ? -5.363 6.09 6.879 1 97.25 265 GLY A C 1
ATOM 2054 O O . GLY A 1 265 ? -4.906 4.953 7 1 97.25 265 GLY A O 1
ATOM 2055 N N . GLY A 1 266 ? -6.633 6.406 6.816 1 98 266 GLY A N 1
ATOM 2056 C CA . GLY A 1 266 ? -7.633 5.359 6.941 1 98 266 GLY A CA 1
ATOM 2057 C C . GLY A 1 266 ? -7.535 4.309 5.855 1 98 266 GLY A C 1
ATOM 2058 O O . GLY A 1 266 ? -7.691 3.113 6.121 1 98 266 GLY A O 1
ATOM 2059 N N . THR A 1 267 ? -7.273 4.715 4.625 1 98.06 267 THR A N 1
ATOM 2060 C CA . THR A 1 267 ? -7.145 3.781 3.512 1 98.06 267 THR A CA 1
ATOM 2061 C C . THR A 1 267 ? -6 2.803 3.758 1 98.06 267 THR A C 1
ATOM 2063 O O . THR A 1 267 ? -6.145 1.599 3.535 1 98.06 267 THR A O 1
ATOM 2066 N N . GLU A 1 268 ? -4.883 3.328 4.223 1 98.25 268 GLU A N 1
ATOM 2067 C CA . GLU A 1 268 ? -3.762 2.436 4.504 1 98.25 268 GLU A CA 1
ATOM 2068 C C . GLU A 1 268 ? -4.078 1.496 5.664 1 98.25 268 GLU A C 1
ATOM 2070 O O . GLU A 1 268 ? -3.666 0.335 5.66 1 98.25 268 GLU A O 1
ATOM 2075 N N . SER A 1 269 ? -4.766 2.002 6.727 1 98.69 269 SER A N 1
ATOM 2076 C CA . SER A 1 269 ? -5.148 1.153 7.848 1 98.69 269 SER A CA 1
ATOM 2077 C C . SER A 1 269 ? -5.988 -0.031 7.383 1 98.69 269 SER A C 1
ATOM 2079 O O . SER A 1 269 ? -5.742 -1.17 7.789 1 98.69 269 SER A O 1
ATOM 2081 N N . ILE A 1 270 ? -6.965 0.239 6.539 1 98.88 270 ILE A N 1
ATOM 2082 C CA . ILE A 1 270 ? -7.84 -0.806 6.02 1 98.88 270 ILE A CA 1
ATOM 2083 C C . ILE A 1 270 ? -7.035 -1.764 5.145 1 98.88 270 ILE A C 1
ATOM 2085 O O . ILE A 1 270 ? -7.199 -2.982 5.23 1 98.88 270 ILE A O 1
ATOM 2089 N N . PHE A 1 271 ? -6.164 -1.23 4.316 1 98.75 271 PHE A N 1
ATOM 2090 C CA . PHE A 1 271 ? -5.289 -2.031 3.467 1 98.75 271 PHE A CA 1
ATOM 2091 C C . PHE A 1 271 ? -4.422 -2.961 4.309 1 98.75 271 PHE A C 1
ATOM 2093 O O . PHE A 1 271 ? -4.316 -4.152 4.016 1 98.75 271 PHE A O 1
ATOM 2100 N N . LEU A 1 272 ? -3.793 -2.396 5.355 1 98.81 272 LEU A N 1
ATOM 2101 C CA . LEU A 1 272 ? -2.912 -3.172 6.223 1 98.81 272 LEU A CA 1
ATOM 2102 C C . LEU A 1 272 ? -3.688 -4.266 6.949 1 98.81 272 LEU A C 1
ATOM 2104 O O . LEU A 1 272 ? -3.217 -5.398 7.055 1 98.81 272 LEU A O 1
ATOM 2108 N N . ALA A 1 273 ? -4.863 -3.953 7.48 1 98.88 273 ALA A N 1
ATOM 2109 C CA . ALA A 1 273 ? -5.695 -4.957 8.141 1 98.88 273 ALA A CA 1
ATOM 2110 C C . ALA A 1 273 ? -6.055 -6.086 7.18 1 98.88 273 ALA A C 1
ATOM 2112 O O . ALA A 1 273 ? -6.047 -7.262 7.562 1 98.88 273 ALA A O 1
ATOM 2113 N N . THR A 1 274 ? -6.383 -5.742 5.953 1 98.88 274 THR A N 1
ATOM 2114 C CA . THR A 1 274 ? -6.742 -6.719 4.93 1 98.88 274 THR A CA 1
ATOM 2115 C C . THR A 1 274 ? -5.559 -7.625 4.602 1 98.88 274 THR A C 1
ATOM 2117 O O . THR A 1 274 ? -5.695 -8.852 4.566 1 98.88 274 THR A O 1
ATOM 2120 N N . LYS A 1 275 ? -4.426 -7.027 4.355 1 98.81 275 LYS A N 1
ATOM 2121 C CA . LYS A 1 275 ? -3.209 -7.785 4.086 1 98.81 275 LYS A CA 1
ATOM 2122 C C . LYS A 1 275 ? -2.877 -8.719 5.242 1 98.81 275 LYS A C 1
ATOM 2124 O O . LYS A 1 275 ? -2.51 -9.875 5.023 1 98.81 275 LYS A O 1
ATOM 2129 N N . THR A 1 276 ? -2.988 -8.242 6.465 1 98.75 276 THR A N 1
ATOM 2130 C CA . THR A 1 276 ? -2.672 -9 7.672 1 98.75 276 THR A CA 1
ATOM 2131 C C . THR A 1 276 ? -3.551 -10.242 7.773 1 98.75 276 THR A C 1
ATOM 2133 O O . THR A 1 276 ? -3.059 -11.336 8.055 1 98.75 276 THR A O 1
ATOM 2136 N N . HIS A 1 277 ? -4.809 -10.109 7.496 1 98.88 277 HIS A N 1
ATOM 2137 C CA . HIS A 1 277 ? -5.715 -11.25 7.586 1 98.88 277 HIS A CA 1
ATOM 2138 C C . HIS A 1 277 ? -5.445 -12.258 6.473 1 98.88 277 HIS A C 1
ATOM 2140 O O . HIS A 1 277 ? -5.586 -13.461 6.676 1 98.88 277 HIS A O 1
ATOM 2146 N N . ARG A 1 278 ? -5.121 -11.727 5.242 1 98.75 278 ARG A N 1
ATOM 2147 C CA . ARG A 1 278 ? -4.742 -12.633 4.164 1 98.75 278 ARG A CA 1
ATOM 2148 C C . ARG A 1 278 ? -3.594 -13.547 4.586 1 98.75 278 ARG A C 1
ATOM 2150 O O . ARG A 1 278 ? -3.674 -14.766 4.438 1 98.75 278 ARG A O 1
ATOM 2157 N N . GLU A 1 279 ? -2.551 -12.945 5.18 1 98.19 279 GLU A N 1
ATOM 2158 C CA . GLU A 1 279 ? -1.375 -13.711 5.59 1 98.19 279 GLU A CA 1
ATOM 2159 C C . GLU A 1 279 ? -1.685 -14.602 6.785 1 98.19 279 GLU A C 1
ATOM 2161 O O . GLU A 1 279 ? -1.219 -15.742 6.855 1 98.19 279 GLU A O 1
ATOM 2166 N N . HIS A 1 280 ? -2.434 -14.094 7.723 1 98.12 280 HIS A N 1
ATOM 2167 C CA . HIS A 1 280 ? -2.768 -14.836 8.93 1 98.12 280 HIS A CA 1
ATOM 2168 C C . HIS A 1 280 ? -3.543 -16.109 8.602 1 98.12 280 HIS A C 1
ATOM 2170 O O . HIS A 1 280 ? -3.215 -17.188 9.102 1 98.12 280 HIS A O 1
ATOM 2176 N N . TYR A 1 281 ? -4.512 -16.031 7.77 1 98.31 281 TYR A N 1
ATOM 2177 C CA . TYR A 1 281 ? -5.367 -17.172 7.504 1 98.31 281 TYR A CA 1
ATOM 2178 C C . TYR A 1 281 ? -4.723 -18.109 6.484 1 98.31 281 TYR A C 1
ATOM 2180 O O . TYR A 1 281 ? -5.062 -19.297 6.414 1 98.31 281 TYR A O 1
ATOM 2188 N N . ARG A 1 282 ? -3.865 -17.547 5.633 1 97.44 282 ARG A N 1
ATOM 2189 C CA . ARG A 1 282 ? -3.02 -18.438 4.848 1 97.44 282 ARG A CA 1
ATOM 2190 C C . ARG A 1 282 ? -2.18 -19.344 5.754 1 97.44 282 ARG A C 1
ATOM 2192 O O . ARG A 1 282 ? -2.07 -20.547 5.52 1 97.44 282 ARG A O 1
ATOM 2199 N N . HIS A 1 283 ? -1.594 -18.75 6.754 1 93.88 283 HIS A N 1
ATOM 2200 C CA . HIS A 1 283 ? -0.764 -19.484 7.699 1 93.88 283 HIS A CA 1
ATOM 2201 C C . HIS A 1 283 ? -1.604 -20.438 8.547 1 93.88 283 HIS A C 1
ATOM 2203 O O . HIS A 1 283 ? -1.24 -21.609 8.719 1 93.88 283 HIS A O 1
ATOM 2209 N N . LYS A 1 284 ? -2.721 -19.953 8.992 1 94.31 284 LYS A N 1
ATOM 2210 C CA . LYS A 1 284 ? -3.545 -20.688 9.953 1 94.31 284 LYS A CA 1
ATOM 2211 C C . LYS A 1 284 ? -4.281 -21.844 9.281 1 94.31 284 LYS A C 1
ATOM 2213 O O . LYS A 1 284 ? -4.406 -22.922 9.852 1 94.31 284 LYS A O 1
ATOM 2218 N N . HIS A 1 285 ? -4.844 -21.609 8.023 1 95.81 285 HIS A N 1
ATOM 2219 C CA . HIS A 1 285 ? -5.734 -22.594 7.414 1 95.81 285 HIS A CA 1
ATOM 2220 C C . HIS A 1 285 ? -5.273 -22.969 6.004 1 95.81 285 HIS A C 1
ATOM 2222 O O . HIS A 1 285 ? -5.934 -23.75 5.316 1 95.81 285 HIS A O 1
ATOM 2228 N N . GLY A 1 286 ? -4.18 -22.328 5.527 1 94.56 286 GLY A N 1
ATOM 2229 C CA . GLY A 1 286 ? -3.68 -22.625 4.195 1 94.56 286 GLY A CA 1
ATOM 2230 C C . GLY A 1 286 ? -4.543 -22.047 3.09 1 94.56 286 GLY A C 1
ATOM 2231 O O . GLY A 1 286 ? -4.566 -22.578 1.976 1 94.56 286 GLY A O 1
ATOM 2232 N N . ILE A 1 287 ? -5.27 -21 3.355 1 97.06 287 ILE A N 1
ATOM 2233 C CA . ILE A 1 287 ? -6.18 -20.406 2.381 1 97.06 287 ILE A CA 1
ATOM 2234 C C . ILE A 1 287 ? -5.383 -19.672 1.313 1 97.06 287 ILE A C 1
ATOM 2236 O O . ILE A 1 287 ? -4.648 -18.719 1.623 1 97.06 287 ILE A O 1
ATOM 2240 N N . THR A 1 288 ? -5.578 -20.031 0.047 1 95.25 288 THR A N 1
ATOM 2241 C CA . THR A 1 288 ? -4.816 -19.422 -1.035 1 95.25 288 THR A CA 1
ATOM 2242 C C . THR A 1 288 ? -5.727 -18.594 -1.938 1 95.25 288 THR A C 1
ATOM 2244 O O . THR A 1 288 ? -5.25 -17.797 -2.758 1 95.25 288 THR A O 1
ATOM 2247 N N . LYS A 1 289 ? -7.043 -18.75 -1.855 1 95.88 289 LYS A N 1
ATOM 2248 C CA . LYS A 1 289 ? -8.031 -17.953 -2.568 1 95.88 289 LYS A CA 1
ATOM 2249 C C . LYS A 1 289 ? -8.969 -17.25 -1.596 1 95.88 289 LYS A C 1
ATOM 2251 O O . LYS A 1 289 ? -10.18 -17.516 -1.585 1 95.88 289 LYS A O 1
ATOM 2256 N N . PRO A 1 290 ? -8.445 -16.312 -0.938 1 98.12 290 PRO A N 1
ATOM 2257 C CA . PRO A 1 290 ? -9.18 -15.695 0.173 1 98.12 290 PRO A CA 1
ATOM 2258 C C . PRO A 1 290 ? -10.367 -14.867 -0.294 1 98.12 290 PRO A C 1
ATOM 2260 O O . PRO A 1 290 ? -10.344 -14.297 -1.387 1 98.12 290 PRO A O 1
ATOM 2263 N N . GLU A 1 291 ? -11.398 -14.805 0.538 1 98.06 291 GLU A N 1
ATOM 2264 C CA . GLU A 1 291 ? -12.609 -14.008 0.331 1 98.06 291 GLU A CA 1
ATOM 2265 C C . GLU A 1 291 ? -12.883 -13.102 1.526 1 98.06 291 GLU A C 1
ATOM 2267 O O . GLU A 1 291 ? -12.641 -13.484 2.674 1 98.06 291 GLU A O 1
ATOM 2272 N N . ILE A 1 292 ? -13.391 -11.945 1.252 1 98.81 292 ILE A N 1
ATOM 2273 C CA . ILE A 1 292 ? -13.867 -11.023 2.271 1 98.81 292 ILE A CA 1
ATOM 2274 C C . ILE A 1 292 ? -15.312 -10.633 1.979 1 98.81 292 ILE A C 1
ATOM 2276 O O . ILE A 1 292 ? -15.688 -10.445 0.821 1 98.81 292 ILE A O 1
ATOM 2280 N N . ILE A 1 293 ? -16.125 -10.57 2.992 1 98.56 293 ILE A N 1
ATOM 2281 C CA . ILE A 1 293 ? -17.531 -10.188 2.869 1 98.56 293 ILE A CA 1
ATOM 2282 C C . ILE A 1 293 ? -17.719 -8.781 3.43 1 98.56 293 ILE A C 1
ATOM 2284 O O . ILE A 1 293 ? -17.328 -8.492 4.559 1 98.56 293 ILE A O 1
ATOM 2288 N N . ALA A 1 294 ? -18.266 -7.906 2.678 1 98.38 294 ALA A N 1
ATOM 2289 C CA . ALA A 1 294 ? -18.531 -6.527 3.072 1 98.38 294 ALA A CA 1
ATOM 2290 C C . ALA A 1 294 ? -19.875 -6.059 2.529 1 98.38 294 ALA A C 1
ATOM 2292 O O . ALA A 1 294 ? -20.406 -6.625 1.564 1 98.38 294 ALA A O 1
ATOM 2293 N N . CYS A 1 295 ? -20.453 -5.086 3.119 1 97.88 295 CYS A N 1
ATOM 2294 C CA . CYS A 1 295 ? -21.703 -4.488 2.658 1 97.88 295 CYS A CA 1
ATOM 2295 C C . CYS A 1 295 ? -21.453 -3.549 1.481 1 97.88 295 CYS A C 1
ATOM 2297 O O . CYS A 1 295 ? -20.359 -3 1.34 1 97.88 295 CYS A O 1
ATOM 2299 N N . VAL A 1 296 ? -22.422 -3.305 0.629 1 95.25 296 VAL A N 1
ATOM 2300 C CA . VAL A 1 296 ? -22.328 -2.385 -0.5 1 95.25 296 VAL A CA 1
ATOM 2301 C C . VAL A 1 296 ? -22.016 -0.977 0.004 1 95.25 296 VAL A C 1
ATOM 2303 O O . VAL A 1 296 ? -21.453 -0.161 -0.723 1 95.25 296 VAL A O 1
ATOM 2306 N N . THR A 1 297 ? -22.297 -0.7 1.274 1 97.5 297 THR A N 1
ATOM 2307 C CA . THR A 1 297 ? -22.109 0.627 1.848 1 97.5 297 THR A CA 1
ATOM 2308 C C . THR A 1 297 ? -20.688 0.776 2.395 1 97.5 297 THR A C 1
ATOM 2310 O O . THR A 1 297 ? -20.312 1.854 2.85 1 97.5 297 THR A O 1
ATOM 2313 N N . ALA A 1 298 ? -19.906 -0.361 2.383 1 98.25 298 ALA A N 1
ATOM 2314 C CA . ALA A 1 298 ? -18.547 -0.305 2.902 1 98.25 298 ALA A CA 1
ATOM 2315 C C . ALA A 1 298 ? -17.719 0.73 2.15 1 98.25 298 ALA A C 1
ATOM 2317 O O . ALA A 1 298 ? -17.922 0.946 0.954 1 98.25 298 ALA A O 1
ATOM 2318 N N . HIS A 1 299 ? -16.859 1.394 2.904 1 98.19 299 HIS A N 1
ATOM 2319 C CA . HIS A 1 299 ? -15.992 2.385 2.273 1 98.19 299 HIS A CA 1
ATOM 2320 C C . HIS A 1 299 ? -15.188 1.77 1.133 1 98.19 299 HIS A C 1
ATOM 2322 O O . HIS A 1 299 ? -14.758 0.619 1.225 1 98.19 299 HIS A O 1
ATOM 2328 N N . ALA A 1 300 ? -14.891 2.525 0.087 1 97.25 300 ALA A N 1
ATOM 2329 C CA . ALA A 1 300 ? -14.258 2.092 -1.155 1 97.25 300 ALA A CA 1
ATOM 2330 C C . ALA A 1 300 ? -12.852 1.567 -0.896 1 97.25 300 ALA A C 1
ATOM 2332 O O . ALA A 1 300 ? -12.297 0.825 -1.711 1 97.25 300 ALA A O 1
ATOM 2333 N N . ALA A 1 301 ? -12.25 1.923 0.245 1 98.19 301 ALA A N 1
ATOM 2334 C CA . ALA A 1 301 ? -10.891 1.493 0.579 1 98.19 301 ALA A CA 1
ATOM 2335 C C . ALA A 1 301 ? -10.797 -0.029 0.628 1 98.19 301 ALA A C 1
ATOM 2337 O O . ALA A 1 301 ? -9.75 -0.602 0.31 1 98.19 301 ALA A O 1
ATOM 2338 N N . ILE A 1 302 ? -11.875 -0.751 1.042 1 98.69 302 ILE A N 1
ATOM 2339 C CA . ILE A 1 302 ? -11.836 -2.207 1.104 1 98.69 302 ILE A CA 1
ATOM 2340 C C . ILE A 1 302 ? -11.836 -2.785 -0.31 1 98.69 302 ILE A C 1
ATOM 2342 O O . ILE A 1 302 ? -11.219 -3.818 -0.568 1 98.69 302 ILE A O 1
ATOM 2346 N N . ASP A 1 303 ? -12.602 -2.166 -1.263 1 97.94 303 ASP A N 1
ATOM 2347 C CA . ASP A 1 303 ? -12.555 -2.566 -2.666 1 97.94 303 ASP A CA 1
ATOM 2348 C C . ASP A 1 303 ? -11.141 -2.43 -3.229 1 97.94 303 ASP A C 1
ATOM 2350 O O . ASP A 1 303 ? -10.648 -3.334 -3.904 1 97.94 303 ASP A O 1
ATOM 2354 N N . LYS A 1 304 ? -10.547 -1.355 -2.941 1 97.88 304 LYS A N 1
ATOM 2355 C CA . LYS A 1 304 ? -9.18 -1.096 -3.389 1 97.88 304 LYS A CA 1
ATOM 2356 C C . LYS A 1 304 ? -8.211 -2.137 -2.832 1 97.88 304 LYS A C 1
ATOM 2358 O O . LYS A 1 304 ? -7.395 -2.689 -3.572 1 97.88 304 LYS A O 1
ATOM 2363 N N . ALA A 1 305 ? -8.266 -2.342 -1.506 1 98.75 305 ALA A N 1
ATOM 2364 C CA . ALA A 1 305 ? -7.387 -3.303 -0.851 1 98.75 305 ALA A CA 1
ATOM 2365 C C . ALA A 1 305 ? -7.527 -4.691 -1.475 1 98.75 305 ALA A C 1
ATOM 2367 O O . ALA A 1 305 ? -6.527 -5.348 -1.777 1 98.75 305 ALA A O 1
ATOM 2368 N N . CYS A 1 306 ? -8.758 -5.137 -1.672 1 98.44 306 CYS A N 1
ATOM 2369 C CA . CYS A 1 306 ? -9.008 -6.465 -2.213 1 98.44 306 CYS A CA 1
ATOM 2370 C C . CYS A 1 306 ? -8.508 -6.574 -3.648 1 98.44 306 CYS A C 1
ATOM 2372 O O . CYS A 1 306 ? -7.938 -7.598 -4.035 1 98.44 306 CYS A O 1
ATOM 2374 N N . GLU A 1 307 ? -8.727 -5.504 -4.422 1 97 307 GLU A N 1
ATOM 2375 C CA . GLU A 1 307 ? -8.227 -5.488 -5.793 1 97 307 GLU A CA 1
ATOM 2376 C C . GLU A 1 307 ? -6.703 -5.617 -5.828 1 97 307 GLU A C 1
ATOM 2378 O O . GLU A 1 307 ? -6.16 -6.406 -6.605 1 97 307 GLU A O 1
ATOM 2383 N N . ILE A 1 308 ? -6.051 -4.91 -5.016 1 98.06 308 ILE A N 1
ATOM 2384 C CA . ILE A 1 308 ? -4.594 -4.871 -5 1 98.06 308 ILE A CA 1
ATOM 2385 C C . ILE A 1 308 ? -4.047 -6.215 -4.516 1 98.06 308 ILE A C 1
ATOM 2387 O O . ILE A 1 308 ? -3.07 -6.727 -5.066 1 98.06 308 ILE A O 1
ATOM 2391 N N . LEU A 1 309 ? -4.66 -6.844 -3.523 1 98.44 309 LEU A N 1
ATOM 2392 C CA . LEU A 1 309 ? -4.109 -8.008 -2.83 1 98.44 309 LEU A CA 1
ATOM 2393 C C . LEU A 1 309 ? -4.574 -9.305 -3.484 1 98.44 309 LEU A C 1
ATOM 2395 O O . LEU A 1 309 ? -4.133 -10.391 -3.104 1 98.44 309 LEU A O 1
ATOM 2399 N N . GLY A 1 310 ? -5.5 -9.219 -4.469 1 96.75 310 GLY A N 1
ATOM 2400 C CA . GLY A 1 310 ? -6.02 -10.406 -5.121 1 96.75 310 GLY A CA 1
ATOM 2401 C C . GLY A 1 310 ? -6.988 -11.188 -4.25 1 96.75 310 GLY A C 1
ATOM 2402 O O . GLY A 1 310 ? -6.93 -12.422 -4.203 1 96.75 310 GLY A O 1
ATOM 2403 N N . ILE A 1 311 ? -7.801 -10.508 -3.5 1 98.38 311 ILE A N 1
ATOM 2404 C CA . ILE A 1 311 ? -8.82 -11.102 -2.639 1 98.38 311 ILE A CA 1
ATOM 2405 C C . ILE A 1 311 ? -10.195 -10.914 -3.27 1 98.38 311 ILE A C 1
ATOM 2407 O O . ILE A 1 311 ? -10.516 -9.836 -3.777 1 98.38 311 ILE A O 1
ATOM 2411 N N . ARG A 1 312 ? -10.961 -11.953 -3.297 1 96.5 312 ARG A N 1
ATOM 2412 C CA . ARG A 1 312 ? -12.328 -11.82 -3.791 1 96.5 312 ARG A CA 1
ATOM 2413 C C . ARG A 1 312 ? -13.211 -11.102 -2.773 1 96.5 312 ARG A C 1
ATOM 2415 O O . ARG A 1 312 ? -13.391 -11.586 -1.654 1 96.5 312 ARG A O 1
ATOM 2422 N N . LEU A 1 313 ? -13.742 -10.023 -3.148 1 96.88 313 LEU A N 1
ATOM 2423 C CA . LEU A 1 313 ? -14.648 -9.266 -2.295 1 96.88 313 LEU A CA 1
ATOM 2424 C C . LEU A 1 313 ? -16.109 -9.594 -2.617 1 96.88 313 LEU A C 1
ATOM 2426 O O . LEU A 1 313 ? -16.562 -9.383 -3.744 1 96.88 313 LEU A O 1
ATOM 2430 N N . ILE A 1 314 ? -16.781 -10.133 -1.685 1 95.94 314 ILE A N 1
ATOM 2431 C CA . ILE A 1 314 ? -18.203 -10.422 -1.806 1 95.94 314 ILE A CA 1
ATOM 2432 C C . ILE A 1 314 ? -19.016 -9.289 -1.195 1 95.94 314 ILE A C 1
ATOM 2434 O O . ILE A 1 314 ? -18.984 -9.062 0.017 1 95.94 314 ILE A O 1
ATOM 2438 N N . LYS A 1 315 ? -19.766 -8.602 -2.01 1 95.19 315 LYS A N 1
ATOM 2439 C CA . LYS A 1 315 ? -20.609 -7.504 -1.554 1 95.19 315 LYS A CA 1
ATOM 2440 C C . LYS A 1 315 ? -22.016 -7.996 -1.221 1 95.19 315 LYS A C 1
ATOM 2442 O O . LYS A 1 315 ? -22.734 -8.484 -2.096 1 95.19 315 LYS A O 1
ATOM 2447 N N . VAL A 1 316 ? -22.422 -7.859 -0.022 1 95.75 316 VAL A N 1
ATOM 2448 C CA . VAL A 1 316 ? -23.766 -8.203 0.391 1 95.75 316 VAL A CA 1
ATOM 2449 C C . VAL A 1 316 ? -24.625 -6.941 0.445 1 95.75 316 VAL A C 1
ATOM 2451 O O . VAL A 1 316 ? -24.109 -5.836 0.604 1 95.75 316 VAL A O 1
ATOM 2454 N N . PRO A 1 317 ? -25.906 -7.027 0.327 1 94.44 317 PRO A N 1
ATOM 2455 C CA . PRO A 1 317 ? -26.781 -5.852 0.321 1 94.44 317 PRO A CA 1
ATOM 2456 C C . PRO A 1 317 ? -26.969 -5.25 1.711 1 94.44 317 PRO A C 1
ATOM 2458 O O . PRO A 1 317 ? -26.672 -5.895 2.715 1 94.44 317 PRO A O 1
ATOM 2461 N N . MET A 1 318 ? -27.344 -4.012 1.711 1 94.75 318 MET A N 1
ATOM 2462 C CA . MET A 1 318 ? -27.812 -3.396 2.949 1 94.75 318 MET A CA 1
ATOM 2463 C C . MET A 1 318 ? -29.297 -3.629 3.141 1 94.75 318 MET A C 1
ATOM 2465 O O . MET A 1 318 ? -30.047 -3.678 2.168 1 94.75 318 MET A O 1
ATOM 2469 N N . ASN A 1 319 ? -29.703 -3.801 4.371 1 94.19 319 ASN A N 1
ATOM 2470 C CA . ASN A 1 319 ? -31.125 -3.854 4.68 1 94.19 319 ASN A CA 1
ATOM 2471 C C . ASN A 1 319 ? -31.844 -2.557 4.289 1 94.19 319 ASN A C 1
ATOM 2473 O O . ASN A 1 319 ? -31.438 -1.475 4.73 1 94.19 319 ASN A O 1
ATOM 2477 N N . PRO A 1 320 ? -32.844 -2.586 3.535 1 90.12 320 PRO A N 1
ATOM 2478 C CA . PRO A 1 320 ? -33.469 -1.363 3.027 1 90.12 320 PRO A CA 1
ATOM 2479 C C . PRO A 1 320 ? -34.094 -0.52 4.133 1 90.12 320 PRO A C 1
ATOM 2481 O O . PRO A 1 320 ? -34.281 0.687 3.961 1 90.12 320 PRO A O 1
ATOM 2484 N N . LYS A 1 321 ? -34.406 -1.164 5.203 1 91.19 321 LYS A N 1
ATOM 2485 C CA . LYS A 1 321 ? -35.062 -0.443 6.293 1 91.19 321 LYS A CA 1
ATOM 2486 C C . LYS A 1 321 ? -34.031 0.136 7.262 1 91.19 321 LYS A C 1
ATOM 2488 O O . LYS A 1 321 ? -34.094 1.321 7.594 1 91.19 321 LYS A O 1
ATOM 2493 N N . THR A 1 322 ? -33.094 -0.658 7.609 1 94.75 322 THR A N 1
ATOM 2494 C CA . THR A 1 322 ? -32.156 -0.234 8.641 1 94.75 322 THR A CA 1
ATOM 2495 C C . THR A 1 322 ? -30.922 0.384 8.016 1 94.75 322 THR A C 1
ATOM 2497 O O . THR A 1 322 ? -30.141 1.063 8.695 1 94.75 322 THR A O 1
ATOM 2500 N N . LEU A 1 323 ? -30.688 0.1 6.699 1 96.56 323 LEU A N 1
ATOM 2501 C CA . LEU A 1 323 ? -29.531 0.546 5.93 1 96.56 323 LEU A CA 1
ATOM 2502 C C . LEU A 1 323 ? -28.234 -0.037 6.496 1 96.56 323 LEU A C 1
ATOM 2504 O O . LEU A 1 323 ? -27.156 0.479 6.234 1 96.56 323 LEU A O 1
ATOM 2508 N N . LYS A 1 324 ? -28.391 -1.122 7.367 1 97.62 324 LYS A N 1
ATOM 2509 C CA . LYS A 1 324 ? -27.25 -1.872 7.895 1 97.62 324 LYS A CA 1
ATOM 2510 C C . LYS A 1 324 ? -26.969 -3.107 7.047 1 97.62 324 LYS A C 1
ATOM 2512 O O . LYS A 1 324 ? -27.781 -3.484 6.195 1 97.62 324 LYS A O 1
ATOM 2517 N N . MET A 1 325 ? -25.812 -3.686 7.277 1 97.62 325 MET A N 1
ATOM 2518 C CA . MET A 1 325 ? -25.406 -4.906 6.586 1 97.62 325 MET A CA 1
ATOM 2519 C C . MET A 1 325 ? -26.422 -6.023 6.82 1 97.62 325 MET A C 1
ATOM 2521 O O . MET A 1 325 ? -26.859 -6.238 7.953 1 97.62 325 MET A O 1
ATOM 2525 N N . ASP A 1 326 ? -26.844 -6.746 5.785 1 96.94 326 ASP A N 1
ATOM 2526 C CA . ASP A 1 326 ? -27.781 -7.852 5.895 1 96.94 326 ASP A CA 1
ATOM 2527 C C . ASP A 1 326 ? -27.109 -9.102 6.457 1 96.94 326 ASP A C 1
ATOM 2529 O O . ASP A 1 326 ? -26.328 -9.75 5.762 1 96.94 326 ASP A O 1
ATOM 2533 N N . LEU A 1 327 ? -27.516 -9.539 7.574 1 96.81 327 LEU A N 1
ATOM 2534 C CA . LEU A 1 327 ? -26.859 -10.633 8.289 1 96.81 327 LEU A CA 1
ATOM 2535 C C . LEU A 1 327 ? -27.156 -11.969 7.617 1 96.81 327 LEU A C 1
ATOM 2537 O O . LEU A 1 327 ? -26.312 -12.875 7.629 1 96.81 327 LEU A O 1
ATOM 2541 N N . ASN A 1 328 ? -28.328 -12.125 7.043 1 94.81 328 ASN A N 1
ATOM 2542 C CA . ASN A 1 328 ? -28.656 -13.359 6.34 1 94.81 328 ASN A CA 1
ATOM 2543 C C . ASN A 1 328 ? -27.766 -13.562 5.113 1 94.81 328 ASN A C 1
ATOM 2545 O O . ASN A 1 328 ? -27.328 -14.68 4.84 1 94.81 328 ASN A O 1
ATOM 2549 N N . ALA A 1 329 ? -27.547 -12.477 4.438 1 95.12 329 ALA A N 1
ATOM 2550 C CA . ALA A 1 329 ? -26.672 -12.531 3.277 1 95.12 329 ALA A CA 1
ATOM 2551 C C . ALA A 1 329 ? -25.234 -12.875 3.693 1 95.12 329 ALA A C 1
ATOM 2553 O O . ALA A 1 329 ? -24.531 -13.586 2.98 1 95.12 329 ALA A O 1
ATOM 2554 N N . VAL A 1 330 ? -24.797 -12.359 4.82 1 97.12 330 VAL A N 1
ATOM 2555 C CA . VAL A 1 330 ? -23.469 -12.664 5.336 1 97.12 330 VAL A CA 1
ATOM 2556 C C . VAL A 1 330 ? -23.344 -14.148 5.645 1 97.12 330 VAL A C 1
ATOM 2558 O O . VAL A 1 330 ? -22.422 -14.82 5.184 1 97.12 330 VAL A O 1
ATOM 2561 N N . ARG A 1 331 ? -24.344 -14.695 6.379 1 95.19 331 ARG A N 1
ATOM 2562 C CA . ARG A 1 331 ? -24.344 -16.109 6.75 1 95.19 331 ARG A CA 1
ATOM 2563 C C . ARG A 1 331 ? -24.281 -17 5.516 1 95.19 331 ARG A C 1
ATOM 2565 O O . ARG A 1 331 ? -23.531 -17.984 5.492 1 95.19 331 ARG A O 1
ATOM 2572 N N . TRP A 1 332 ? -25 -16.594 4.527 1 93.38 332 TRP A N 1
ATOM 2573 C CA . TRP A 1 332 ? -25.078 -17.375 3.293 1 93.38 332 TRP A CA 1
ATOM 2574 C C . TRP A 1 332 ? -23.734 -17.359 2.562 1 93.38 332 TRP A C 1
ATOM 2576 O O . TRP A 1 332 ? -23.344 -18.359 1.957 1 93.38 332 TRP A O 1
ATOM 2586 N N . SER A 1 333 ? -23 -16.297 2.664 1 95.25 333 SER A N 1
ATOM 2587 C CA . SER A 1 333 ? -21.859 -16.047 1.802 1 95.25 333 SER A CA 1
ATOM 2588 C C . SER A 1 333 ? -20.578 -16.609 2.416 1 95.25 333 SER A C 1
ATOM 2590 O O . SER A 1 333 ? -19.562 -16.75 1.731 1 95.25 333 SER A O 1
ATOM 2592 N N . ILE A 1 334 ? -20.547 -16.969 3.695 1 96.56 334 ILE A N 1
ATOM 2593 C CA . ILE A 1 334 ? -19.359 -17.5 4.348 1 96.56 334 ILE A CA 1
ATOM 2594 C C . ILE A 1 334 ? -19 -18.859 3.738 1 96.56 334 ILE A C 1
ATOM 2596 O O . ILE A 1 334 ? -19.859 -19.719 3.596 1 96.56 334 ILE A O 1
ATOM 2600 N N . SER A 1 335 ? -17.812 -19.047 3.32 1 95.62 335 SER A N 1
ATOM 2601 C CA . SER A 1 335 ? -17.297 -20.266 2.721 1 95.62 335 SER A CA 1
ATOM 2602 C C . SER A 1 335 ? -16.016 -20.703 3.404 1 95.62 335 SER A C 1
ATOM 2604 O O . SER A 1 335 ? -15.625 -20.156 4.438 1 95.62 335 SER A O 1
ATOM 2606 N N . ALA A 1 336 ? -15.352 -21.734 2.848 1 95.81 336 ALA A N 1
ATOM 2607 C CA . ALA A 1 336 ? -14.078 -22.234 3.371 1 95.81 336 ALA A CA 1
ATOM 2608 C C . ALA A 1 336 ? -12.969 -21.219 3.182 1 95.81 336 ALA A C 1
ATOM 2610 O O . ALA A 1 336 ? -11.969 -21.234 3.902 1 95.81 336 ALA A O 1
ATOM 2611 N N . ASN A 1 337 ? -13.195 -20.297 2.232 1 97.06 337 ASN A N 1
ATOM 2612 C CA . ASN A 1 337 ? -12.141 -19.359 1.836 1 97.06 337 ASN A CA 1
ATOM 2613 C C . ASN A 1 337 ? -12.328 -17.984 2.48 1 97.06 337 ASN A C 1
ATOM 2615 O O . ASN A 1 337 ? -11.516 -17.094 2.285 1 97.06 337 ASN A O 1
ATOM 2619 N N . THR A 1 338 ? -13.406 -17.797 3.266 1 98.38 338 THR A N 1
ATOM 2620 C CA . THR A 1 338 ? -13.648 -16.5 3.908 1 98.38 338 THR A CA 1
ATOM 2621 C C . THR A 1 338 ? -12.625 -16.25 5.008 1 98.38 338 THR A C 1
ATOM 2623 O O . THR A 1 338 ? -12.43 -17.078 5.895 1 98.38 338 THR A O 1
ATOM 2626 N N . ILE A 1 339 ? -11.992 -15.086 4.941 1 98.81 339 ILE A N 1
ATOM 2627 C CA . ILE A 1 339 ? -10.938 -14.82 5.914 1 98.81 339 ILE A CA 1
ATOM 2628 C C . ILE A 1 339 ? -11.359 -13.672 6.836 1 98.81 339 ILE A C 1
ATOM 2630 O O . ILE A 1 339 ? -10.812 -13.516 7.93 1 98.81 339 ILE A O 1
ATOM 2634 N N . MET A 1 340 ? -12.344 -12.867 6.418 1 98.88 340 MET A N 1
ATOM 2635 C CA . MET A 1 340 ? -12.656 -11.688 7.211 1 98.88 340 MET A CA 1
ATOM 2636 C C . MET A 1 340 ? -14.039 -11.141 6.859 1 98.88 340 MET A C 1
ATOM 2638 O O . MET A 1 340 ? -14.438 -11.156 5.691 1 98.88 340 MET A O 1
ATOM 2642 N N . LEU A 1 341 ? -14.812 -10.797 7.852 1 98.94 341 LEU A N 1
ATOM 2643 C CA . LEU A 1 341 ? -15.977 -9.93 7.703 1 98.94 341 LEU A CA 1
ATOM 2644 C C . LEU A 1 341 ? -15.594 -8.469 7.906 1 98.94 341 LEU A C 1
ATOM 2646 O O . LEU A 1 341 ? -14.883 -8.125 8.852 1 98.94 341 LEU A O 1
ATOM 2650 N N . TYR A 1 342 ? -15.977 -7.625 6.949 1 98.94 342 TYR A N 1
ATOM 2651 C CA . TYR A 1 342 ? -15.703 -6.191 7.008 1 98.94 342 TYR A CA 1
ATOM 2652 C C . TYR A 1 342 ? -16.953 -5.418 7.414 1 98.94 342 TYR A C 1
ATOM 2654 O O . TYR A 1 342 ? -17.984 -5.48 6.734 1 98.94 342 TYR A O 1
ATOM 2662 N N . SER A 1 343 ? -16.875 -4.676 8.539 1 98.88 343 SER A N 1
ATOM 2663 C CA . SER A 1 343 ? -18.016 -3.928 9.047 1 98.88 343 SER A CA 1
ATOM 2664 C C . SER A 1 343 ? -17.672 -2.447 9.203 1 98.88 343 SER A C 1
ATOM 2666 O O . SER A 1 343 ? -16.516 -2.057 9.125 1 98.88 343 SER A O 1
ATOM 2668 N N . SER A 1 344 ? -18.719 -1.657 9.352 1 98.69 344 SER A N 1
ATOM 2669 C CA . SER A 1 344 ? -18.562 -0.21 9.453 1 98.69 344 SER A CA 1
ATOM 2670 C C . SER A 1 344 ? -19.188 0.323 10.734 1 98.69 344 SER A C 1
ATOM 2672 O O . SER A 1 344 ? -20.281 -0.101 11.125 1 98.69 344 SER A O 1
ATOM 2674 N N . ALA A 1 345 ? -18.484 1.249 11.375 1 98.56 345 ALA A N 1
ATOM 2675 C CA . ALA A 1 345 ? -18.984 1.91 12.578 1 98.56 345 ALA A CA 1
ATOM 2676 C C . ALA A 1 345 ? -18.609 3.389 12.586 1 98.56 345 ALA A C 1
ATOM 2678 O O . ALA A 1 345 ? -17.703 3.803 13.328 1 98.56 345 ALA A O 1
ATOM 2679 N N . PRO A 1 346 ? -19.328 4.285 11.984 1 98.12 346 PRO A N 1
ATOM 2680 C CA . PRO A 1 346 ? -20.438 3.982 11.078 1 98.12 346 PRO A CA 1
ATOM 2681 C C . PRO A 1 346 ? -20 3.863 9.625 1 98.12 346 PRO A C 1
ATOM 2683 O O . PRO A 1 346 ? -18.828 4.082 9.312 1 98.12 346 PRO A O 1
ATOM 2686 N N . ASN A 1 347 ? -20.906 3.455 8.727 1 97.69 347 ASN A N 1
ATOM 2687 C CA . ASN A 1 347 ? -20.594 3.52 7.301 1 97.69 347 ASN A CA 1
ATOM 2688 C C . ASN A 1 347 ? -20.594 4.957 6.789 1 97.69 347 ASN A C 1
ATOM 2690 O O . ASN A 1 347 ? -21.297 5.812 7.328 1 97.69 347 ASN A O 1
ATOM 2694 N N . PHE A 1 348 ? -19.859 5.258 5.816 1 95.94 348 PHE A N 1
ATOM 2695 C CA . PHE A 1 348 ? -19.641 6.594 5.281 1 95.94 348 PHE A CA 1
ATOM 2696 C C . PHE A 1 348 ? -20.906 7.141 4.652 1 95.94 348 PHE A C 1
ATOM 2698 O O . PHE A 1 348 ? -21.312 8.273 4.926 1 95.94 348 PHE A O 1
ATOM 2705 N N . PRO A 1 349 ? -21.625 6.406 3.859 1 96.75 349 PRO A N 1
ATOM 2706 C CA . PRO A 1 349 ? -22.719 7.004 3.088 1 96.75 349 PRO A CA 1
ATOM 2707 C C . PRO A 1 349 ? -23.875 7.457 3.967 1 96.75 349 PRO A C 1
ATOM 2709 O O . PRO A 1 349 ? -24.359 8.586 3.832 1 96.75 349 PRO A O 1
ATOM 2712 N N . HIS A 1 350 ? -24.297 6.574 4.926 1 97.44 350 HIS A N 1
ATOM 2713 C CA . HIS A 1 350 ? -25.578 6.848 5.559 1 97.44 350 HIS A CA 1
ATOM 2714 C C . HIS A 1 350 ? -25.438 7.012 7.066 1 97.44 350 HIS A C 1
ATOM 2716 O O . HIS A 1 350 ? -26.391 7.363 7.758 1 97.44 350 HIS A O 1
ATOM 2722 N N . GLY A 1 351 ? -24.281 6.734 7.59 1 97.69 351 GLY A N 1
ATOM 2723 C CA . GLY A 1 351 ? -24 6.984 9 1 97.69 351 GLY A CA 1
ATOM 2724 C C . GLY A 1 351 ? -24.516 5.883 9.906 1 97.69 351 GLY A C 1
ATOM 2725 O O . GLY A 1 351 ? -24.672 6.09 11.109 1 97.69 351 GLY A O 1
ATOM 2726 N N . MET A 1 352 ? -24.75 4.703 9.398 1 97.94 352 MET A N 1
ATOM 2727 C CA . MET A 1 352 ? -25.266 3.598 10.195 1 97.94 352 MET A CA 1
ATOM 2728 C C . MET A 1 352 ? -24.109 2.777 10.789 1 97.94 352 MET A C 1
ATOM 2730 O O . MET A 1 352 ? -23.094 2.562 10.125 1 97.94 352 MET A O 1
ATOM 2734 N N . ILE A 1 353 ? -24.266 2.326 12.023 1 98.38 353 ILE A N 1
ATOM 2735 C CA . ILE A 1 353 ? -23.359 1.363 12.641 1 98.38 353 ILE A CA 1
ATOM 2736 C C . ILE A 1 353 ? -23.875 -0.055 12.391 1 98.38 353 ILE A C 1
ATOM 2738 O O . ILE A 1 353 ? -24.969 -0.411 12.812 1 98.38 353 ILE A O 1
ATOM 2742 N N . ASP A 1 354 ? -23.125 -0.886 11.711 1 98.62 354 ASP A N 1
ATOM 2743 C CA . ASP A 1 354 ? -23.531 -2.266 11.469 1 98.62 354 ASP A CA 1
ATOM 2744 C C . ASP A 1 354 ? -23.766 -3.01 12.781 1 98.62 354 ASP A C 1
ATOM 2746 O O . ASP A 1 354 ? -23.359 -2.535 13.844 1 98.62 354 ASP A O 1
ATOM 2750 N N . ASP A 1 355 ? -24.516 -4.109 12.758 1 98.38 355 ASP A N 1
ATOM 2751 C CA . ASP A 1 355 ? -24.719 -4.941 13.938 1 98.38 355 ASP A CA 1
ATOM 2752 C C . ASP A 1 355 ? -23.453 -5.734 14.273 1 98.38 355 ASP A C 1
ATOM 2754 O O . ASP A 1 355 ? -23.391 -6.945 14.047 1 98.38 355 ASP A O 1
ATOM 2758 N N . ILE A 1 356 ? -22.484 -5.074 14.867 1 98.69 356 ILE A N 1
ATOM 2759 C CA . ILE A 1 356 ? -21.156 -5.641 15.086 1 98.69 356 ILE A CA 1
ATOM 2760 C C . ILE A 1 356 ? -21.25 -6.812 16.062 1 98.69 356 ILE A C 1
ATOM 2762 O O . ILE A 1 356 ? -20.5 -7.781 15.961 1 98.69 356 ILE A O 1
ATOM 2766 N N . GLU A 1 357 ? -22.156 -6.766 17 1 98.5 357 GLU A N 1
ATOM 2767 C CA . GLU A 1 357 ? -22.344 -7.867 17.938 1 98.5 357 GLU A CA 1
ATOM 2768 C C . GLU A 1 357 ? -22.734 -9.148 17.219 1 98.5 357 GLU A C 1
ATOM 2770 O O . GLU A 1 357 ? -22.141 -10.211 17.453 1 98.5 357 GLU A O 1
ATOM 2775 N N . ALA A 1 358 ? -23.734 -9.039 16.359 1 98.5 358 ALA A N 1
ATOM 2776 C CA . ALA A 1 358 ? -24.141 -10.203 15.586 1 98.5 358 ALA A CA 1
ATOM 2777 C C . ALA A 1 358 ? -23.016 -10.68 14.672 1 98.5 358 ALA A C 1
ATOM 2779 O O . ALA A 1 358 ? -22.812 -11.891 14.508 1 98.5 358 ALA A O 1
ATOM 2780 N N . LEU A 1 359 ? -22.344 -9.773 14.07 1 98.81 359 LEU A N 1
ATOM 2781 C CA . LEU A 1 359 ? -21.234 -10.125 13.195 1 98.81 359 LEU A CA 1
ATOM 2782 C C . LEU A 1 359 ? -20.109 -10.805 13.984 1 98.81 359 LEU A C 1
ATOM 2784 O O . LEU A 1 359 ? -19.453 -11.711 13.469 1 98.81 359 LEU A O 1
ATOM 2788 N N . SER A 1 360 ? -19.859 -10.289 15.172 1 98.56 360 SER A N 1
ATOM 2789 C CA . SER A 1 360 ? -18.875 -10.914 16.047 1 98.56 360 SER A CA 1
ATOM 2790 C C . SER A 1 360 ? -19.219 -12.375 16.312 1 98.56 360 SER A C 1
ATOM 2792 O O . SER A 1 360 ? -18.344 -13.242 16.281 1 98.56 360 SER A O 1
ATOM 2794 N N . THR A 1 361 ? -20.484 -12.633 16.594 1 98.25 361 THR A N 1
ATOM 2795 C CA . THR A 1 361 ? -20.938 -13.992 16.828 1 98.25 361 THR A CA 1
ATOM 2796 C C . THR A 1 361 ? -20.672 -14.867 15.609 1 98.25 361 THR A C 1
ATOM 2798 O O . THR A 1 361 ? -20.141 -15.977 15.734 1 98.25 361 THR A O 1
ATOM 2801 N N . LEU A 1 362 ? -20.969 -14.367 14.445 1 98.19 362 LEU A N 1
ATOM 2802 C CA . LEU A 1 362 ? -20.734 -15.102 13.211 1 98.19 362 LEU A CA 1
ATOM 2803 C C . LEU A 1 362 ? -19.234 -15.352 13.008 1 98.19 362 LEU A C 1
ATOM 2805 O O . LEU A 1 362 ? -18.844 -16.438 12.57 1 98.19 362 LEU A O 1
ATOM 2809 N N . ALA A 1 363 ? -18.453 -14.328 13.273 1 98.62 363 ALA A N 1
ATOM 2810 C CA . ALA A 1 363 ? -17 -14.438 13.086 1 98.62 363 ALA A CA 1
ATOM 2811 C C . ALA A 1 363 ? -16.422 -15.531 13.977 1 98.62 363 ALA A C 1
ATOM 2813 O O . ALA A 1 363 ? -15.625 -16.359 13.523 1 98.62 363 ALA A O 1
ATOM 2814 N N . VAL A 1 364 ? -16.812 -15.555 15.211 1 97.94 364 VAL A N 1
ATOM 2815 C CA . VAL A 1 364 ? -16.312 -16.547 16.156 1 97.94 364 VAL A CA 1
ATOM 2816 C C . VAL A 1 364 ? -16.766 -17.938 15.742 1 97.94 364 VAL A C 1
ATOM 2818 O O . VAL A 1 364 ? -15.961 -18.875 15.695 1 97.94 364 VAL A O 1
ATOM 2821 N N . GLN A 1 365 ? -18.047 -18.031 15.398 1 97.12 365 GLN A N 1
ATOM 2822 C CA . GLN A 1 365 ? -18.625 -19.312 15.008 1 97.12 365 GLN A CA 1
ATOM 2823 C C . GLN A 1 365 ? -17.891 -19.906 13.812 1 97.12 365 GLN A C 1
ATOM 2825 O O . GLN A 1 365 ? -17.719 -21.125 13.727 1 97.12 365 GLN A O 1
ATOM 2830 N N . ASN A 1 366 ? -17.484 -19.141 12.93 1 98.12 366 ASN A N 1
ATOM 2831 C CA . ASN A 1 366 ? -16.938 -19.625 11.664 1 98.12 366 ASN A CA 1
ATOM 2832 C C . ASN A 1 366 ? -15.422 -19.484 11.625 1 98.12 366 ASN A C 1
ATOM 2834 O O . ASN A 1 366 ? -14.797 -19.797 10.609 1 98.12 366 ASN A O 1
ATOM 2838 N N . ASP A 1 367 ? -14.82 -18.953 12.633 1 97.88 367 ASP A N 1
ATOM 2839 C CA . ASP A 1 367 ? -13.375 -18.75 12.719 1 97.88 367 ASP A CA 1
ATOM 2840 C C . ASP A 1 367 ? -12.883 -17.859 11.578 1 97.88 367 ASP A C 1
ATOM 2842 O O . ASP A 1 367 ? -11.992 -18.25 10.82 1 97.88 367 ASP A O 1
ATOM 2846 N N . VAL A 1 368 ? -13.461 -16.766 11.398 1 98.5 368 VAL A N 1
ATOM 2847 C CA . VAL A 1 368 ? -13.031 -15.734 10.461 1 98.5 368 VAL A CA 1
ATOM 2848 C C . VAL A 1 368 ? -12.766 -14.43 11.203 1 98.5 368 VAL A C 1
ATOM 2850 O O . VAL A 1 368 ? -13.211 -14.258 12.344 1 98.5 368 VAL A O 1
ATOM 2853 N N . GLY A 1 369 ? -11.914 -13.562 10.664 1 98.69 369 GLY A N 1
ATOM 2854 C CA . GLY A 1 369 ? -11.672 -12.266 11.273 1 98.69 369 GLY A CA 1
ATOM 2855 C C . GLY A 1 369 ? -12.852 -11.312 11.141 1 98.69 369 GLY A C 1
ATOM 2856 O O . GLY A 1 369 ? -13.734 -11.523 10.305 1 98.69 369 GLY A O 1
ATOM 2857 N N . LEU A 1 370 ? -12.938 -10.359 12.016 1 98.88 370 LEU A N 1
ATOM 2858 C CA . LEU A 1 370 ? -13.883 -9.25 11.938 1 98.88 370 LEU A CA 1
ATOM 2859 C C . LEU A 1 370 ? -13.164 -7.91 12.062 1 98.88 370 LEU A C 1
ATOM 2861 O O . LEU A 1 370 ? -12.602 -7.602 13.109 1 98.88 370 LEU A O 1
ATOM 2865 N N . HIS A 1 371 ? -13.125 -7.215 10.992 1 98.94 371 HIS A N 1
ATOM 2866 C CA . HIS A 1 371 ? -12.586 -5.863 11 1 98.94 371 HIS A CA 1
ATOM 2867 C C . HIS A 1 371 ? -13.695 -4.828 11.148 1 98.94 371 HIS A C 1
ATOM 2869 O O . HIS A 1 371 ? -14.68 -4.852 10.406 1 98.94 371 HIS A O 1
ATOM 2875 N N . VAL A 1 372 ? -13.562 -3.957 12.07 1 98.88 372 VAL A N 1
ATOM 2876 C CA . VAL A 1 372 ? -14.492 -2.846 12.25 1 98.88 372 VAL A CA 1
ATOM 2877 C C . VAL A 1 372 ? -13.852 -1.554 11.742 1 98.88 372 VAL A C 1
ATOM 2879 O O . VAL A 1 372 ? -12.93 -1.024 12.367 1 98.88 372 VAL A O 1
ATOM 2882 N N . ASP A 1 373 ? -14.344 -1.068 10.617 1 98.88 373 ASP A N 1
ATOM 2883 C CA . ASP A 1 373 ? -13.922 0.23 10.094 1 98.88 373 ASP A CA 1
ATOM 2884 C C . ASP A 1 373 ? -14.508 1.369 10.93 1 98.88 373 ASP A C 1
ATOM 2886 O O . ASP A 1 373 ? -15.656 1.771 10.719 1 98.88 373 ASP A O 1
ATOM 2890 N N . CYS A 1 374 ? -13.695 1.826 11.781 1 98.38 374 CYS A N 1
ATOM 2891 C CA . CYS A 1 374 ? -14.047 2.943 12.656 1 98.38 374 CYS A CA 1
ATOM 2892 C C . CYS A 1 374 ? -13.219 4.18 12.312 1 98.38 374 CYS A C 1
ATOM 2894 O O . CYS A 1 374 ? -12.883 4.969 13.195 1 98.38 374 CYS A O 1
ATOM 2896 N N . CYS A 1 375 ? -12.875 4.309 11.062 1 98.31 375 CYS A N 1
ATOM 2897 C CA . CYS A 1 375 ? -12.086 5.469 10.656 1 98.31 375 CYS A CA 1
ATOM 2898 C C . CYS A 1 375 ? -12.781 6.766 11.055 1 98.31 375 CYS A C 1
ATOM 2900 O O . CYS A 1 375 ? -12.133 7.707 11.516 1 98.31 375 CYS A O 1
ATOM 2902 N N . LEU A 1 376 ? -14.086 6.82 10.922 1 97.5 376 LEU A N 1
ATOM 2903 C CA . LEU A 1 376 ? -14.875 7.973 11.352 1 97.5 376 LEU A CA 1
ATOM 2904 C C . LEU A 1 376 ? -15.227 7.875 12.828 1 97.5 376 LEU A C 1
ATOM 2906 O O . LEU A 1 376 ? -15.078 8.844 13.57 1 97.5 376 LEU A O 1
ATOM 2910 N N . GLY A 1 377 ? -15.578 6.727 13.266 1 98.31 377 GLY A N 1
ATOM 2911 C CA . GLY A 1 377 ? -16.219 6.57 14.562 1 98.31 377 GLY A CA 1
ATOM 2912 C C . GLY A 1 377 ? -15.234 6.43 15.703 1 98.31 377 GLY A C 1
ATOM 2913 O O . GLY A 1 377 ? -15.594 6.613 16.859 1 98.31 377 GLY A O 1
ATOM 2914 N N . GLY A 1 378 ? -13.984 6.133 15.445 1 97.81 378 GLY A N 1
ATOM 2915 C CA . GLY A 1 378 ? -13.031 5.699 16.453 1 97.81 378 GLY A CA 1
ATOM 2916 C C . GLY A 1 378 ? -12.828 6.715 17.562 1 97.81 378 GLY A C 1
ATOM 2917 O O . GLY A 1 378 ? -12.5 6.352 18.688 1 97.81 378 GLY A O 1
ATOM 2918 N N . PHE A 1 379 ? -13.008 8.008 17.281 1 98.38 379 PHE A N 1
ATOM 2919 C CA . PHE A 1 379 ? -12.758 9.047 18.281 1 98.38 379 PHE A CA 1
ATOM 2920 C C . PHE A 1 379 ? -14.047 9.789 18.625 1 98.38 379 PHE A C 1
ATOM 2922 O O . PHE A 1 379 ? -14.008 10.844 19.25 1 98.38 379 PHE A O 1
ATOM 2929 N N . VAL A 1 380 ? -15.164 9.227 18.203 1 98.5 380 VAL A N 1
ATOM 2930 C CA . VAL A 1 380 ? -16.453 9.805 18.531 1 98.5 380 VAL A CA 1
ATOM 2931 C C . VAL A 1 380 ? -17.297 8.789 19.297 1 98.5 380 VAL A C 1
ATOM 2933 O O . VAL A 1 380 ? -17.844 9.094 20.359 1 98.5 380 VAL A O 1
ATOM 2936 N N . LEU A 1 381 ? -17.359 7.566 18.859 1 98.44 381 LEU A N 1
ATOM 2937 C CA . LEU A 1 381 ? -18.281 6.566 19.359 1 98.44 381 LEU A CA 1
ATOM 2938 C C . LEU A 1 381 ? -17.984 6.223 20.812 1 98.44 381 LEU A C 1
ATOM 2940 O O . LEU A 1 381 ? -18.891 6.031 21.625 1 98.44 381 LEU A O 1
ATOM 2944 N N . PRO A 1 382 ? -16.672 6.082 21.234 1 97.12 382 PRO A N 1
ATOM 2945 C CA . PRO A 1 382 ? -16.406 5.789 22.641 1 97.12 382 PRO A CA 1
ATOM 2946 C C . PRO A 1 382 ? -16.969 6.863 23.578 1 97.12 382 PRO A C 1
ATOM 2948 O O . PRO A 1 382 ? -17.438 6.551 24.672 1 97.12 382 PRO A O 1
ATOM 2951 N N . PHE A 1 383 ? -16.922 8.102 23.172 1 98.06 383 PHE A N 1
ATOM 2952 C CA . PHE A 1 383 ? -17.422 9.219 23.969 1 98.06 383 PHE A CA 1
ATOM 2953 C C . PHE A 1 383 ? -18.938 9.336 23.844 1 98.06 383 PHE A C 1
ATOM 2955 O O . PHE A 1 383 ? -19.625 9.672 24.797 1 98.06 383 PHE A O 1
ATOM 2962 N N . ALA A 1 384 ? -19.391 9.086 22.641 1 98.38 384 ALA A N 1
ATOM 2963 C CA . ALA A 1 384 ? -20.828 9.086 22.422 1 98.38 384 ALA A CA 1
ATOM 2964 C C . ALA A 1 384 ? -21.531 8.078 23.344 1 98.38 384 ALA A C 1
ATOM 2966 O O . ALA A 1 384 ? -22.625 8.336 23.828 1 98.38 384 ALA A O 1
ATOM 2967 N N . ARG A 1 385 ? -20.922 6.969 23.531 1 96.38 385 ARG A N 1
ATOM 2968 C CA . ARG A 1 385 ? -21.484 5.918 24.375 1 96.38 385 ARG A CA 1
ATOM 2969 C C . ARG A 1 385 ? -21.609 6.395 25.812 1 96.38 385 ARG A C 1
ATOM 2971 O O . ARG A 1 385 ? -22.453 5.891 26.578 1 96.38 385 ARG A O 1
ATOM 2978 N N . GLN A 1 386 ? -20.812 7.316 26.219 1 95.69 386 GLN A N 1
ATOM 2979 C CA . GLN A 1 386 ? -20.875 7.895 27.547 1 95.69 386 GLN A CA 1
ATOM 2980 C C . GLN A 1 386 ? -22.016 8.906 27.656 1 95.69 386 GLN A C 1
ATOM 2982 O O . GLN A 1 386 ? -22.5 9.195 28.75 1 95.69 386 GLN A O 1
ATOM 2987 N N . LEU A 1 387 ? -22.375 9.438 26.531 1 97 387 LEU A N 1
ATOM 2988 C CA . LEU A 1 387 ? -23.344 10.523 26.484 1 97 387 LEU A CA 1
ATOM 2989 C C . LEU A 1 387 ? -24.75 9.992 26.219 1 97 387 LEU A C 1
ATOM 2991 O O . LEU A 1 387 ? -25.75 10.641 26.547 1 97 387 LEU A O 1
ATOM 2995 N N . ARG A 1 388 ? -24.797 8.828 25.484 1 94.88 388 ARG A N 1
ATOM 2996 C CA . ARG A 1 388 ? -26.062 8.25 25.062 1 94.88 388 ARG A CA 1
ATOM 2997 C C . ARG A 1 388 ? -26.094 6.742 25.297 1 94.88 388 ARG A C 1
ATOM 2999 O O . ARG A 1 388 ? -25.062 6.078 25.203 1 94.88 388 ARG A O 1
ATOM 3006 N N . ASN A 1 389 ? -27.281 6.207 25.469 1 93.06 389 ASN A N 1
ATOM 3007 C CA . ASN A 1 389 ? -27.438 4.785 25.766 1 93.06 389 ASN A CA 1
ATOM 3008 C C . ASN A 1 389 ? -27.75 3.982 24.516 1 93.06 389 ASN A C 1
ATOM 3010 O O . ASN A 1 389 ? -27.75 2.75 24.531 1 93.06 389 ASN A O 1
ATOM 3014 N N . ASP A 1 390 ? -27.922 4.59 23.453 1 94.81 390 ASP A N 1
ATOM 3015 C CA . ASP A 1 390 ? -28.406 3.875 22.281 1 94.81 390 ASP A CA 1
ATOM 3016 C C . ASP A 1 390 ? -27.266 3.617 21.281 1 94.81 390 ASP A C 1
ATOM 3018 O O . ASP A 1 390 ? -27.516 3.25 20.141 1 94.81 390 ASP A O 1
ATOM 3022 N N . ILE A 1 391 ? -26.047 3.875 21.703 1 96.81 391 ILE A N 1
ATOM 3023 C CA . ILE A 1 391 ? -24.891 3.494 20.875 1 96.81 391 ILE A CA 1
ATOM 3024 C C . ILE A 1 391 ? -24.547 2.033 21.141 1 96.81 391 ILE A C 1
ATOM 3026 O O . ILE A 1 391 ? -24.219 1.656 22.266 1 96.81 391 ILE A O 1
ATOM 3030 N N . PRO A 1 392 ? -24.531 1.195 20.156 1 96.88 392 PRO A N 1
ATOM 3031 C CA . PRO A 1 392 ? -24.25 -0.225 20.375 1 96.88 392 PRO A CA 1
ATOM 3032 C C . PRO A 1 392 ? -22.766 -0.493 20.641 1 96.88 392 PRO A C 1
ATOM 3034 O O . PRO A 1 392 ? -21.922 0.369 20.375 1 96.88 392 PRO A O 1
ATOM 3037 N N . VAL A 1 393 ? -22.516 -1.676 21.172 1 96.38 393 VAL A N 1
ATOM 3038 C CA . VAL A 1 393 ? -21.125 -2.127 21.312 1 96.38 393 VAL A CA 1
ATOM 3039 C C . VAL A 1 393 ? -20.516 -2.375 19.938 1 96.38 393 VAL A C 1
ATOM 3041 O O . VAL A 1 393 ? -21.188 -2.902 19.047 1 96.38 393 VAL A O 1
ATOM 3044 N N . PHE A 1 394 ? -19.234 -1.974 19.75 1 97.69 394 PHE A N 1
ATOM 3045 C CA . PHE A 1 394 ? -18.672 -2.037 18.391 1 97.69 394 PHE A CA 1
ATOM 3046 C C . PHE A 1 394 ? -17.188 -2.395 18.438 1 97.69 394 PHE A C 1
ATOM 3048 O O . PHE A 1 394 ? -16.531 -2.455 17.406 1 97.69 394 PHE A O 1
ATOM 3055 N N . ASP A 1 395 ? -16.578 -2.637 19.547 1 97.12 395 ASP A N 1
ATOM 3056 C CA . ASP A 1 395 ? -15.125 -2.643 19.656 1 97.12 395 ASP A CA 1
ATOM 3057 C C . ASP A 1 395 ? -14.617 -3.975 20.203 1 97.12 395 ASP A C 1
ATOM 3059 O O . ASP A 1 395 ? -15.266 -5.008 20.031 1 97.12 395 ASP A O 1
ATOM 3063 N N . PHE A 1 396 ? -13.414 -4.02 20.844 1 96.94 396 PHE A N 1
ATOM 3064 C CA . PHE A 1 396 ? -12.727 -5.246 21.219 1 96.94 396 PHE A CA 1
ATOM 3065 C C . PHE A 1 396 ? -13.398 -5.906 22.422 1 96.94 396 PHE A C 1
ATOM 3067 O O . PHE A 1 396 ? -13.023 -7.012 22.812 1 96.94 396 PHE A O 1
ATOM 3074 N N . ALA A 1 397 ? -14.422 -5.293 22.984 1 95.19 397 ALA A N 1
ATOM 3075 C CA . ALA A 1 397 ? -15.25 -5.996 23.969 1 95.19 397 ALA A CA 1
ATOM 3076 C C . ALA A 1 397 ? -15.93 -7.211 23.344 1 95.19 397 ALA A C 1
ATOM 3078 O O . ALA A 1 397 ? -16.281 -8.156 24.047 1 95.19 397 ALA A O 1
ATOM 3079 N N . LEU A 1 398 ? -16.156 -7.145 22.094 1 96.5 398 LEU A N 1
ATOM 3080 C CA . LEU A 1 398 ? -16.719 -8.266 21.359 1 96.5 398 LEU A CA 1
ATOM 3081 C C . LEU A 1 398 ? -15.625 -9.25 20.938 1 96.5 398 LEU A C 1
ATOM 3083 O O . LEU A 1 398 ? -14.648 -8.859 20.312 1 96.5 398 LEU A O 1
ATOM 3087 N N . PRO A 1 399 ? -15.773 -10.492 21.203 1 96.06 399 PRO A N 1
ATOM 3088 C CA . PRO A 1 399 ? -14.688 -11.453 21.016 1 96.06 399 PRO A CA 1
ATOM 3089 C C . PRO A 1 399 ? -14.359 -11.672 19.531 1 96.06 399 PRO A C 1
ATOM 3091 O O . PRO A 1 399 ? -13.25 -12.102 19.203 1 96.06 399 PRO A O 1
ATOM 3094 N N . GLY A 1 400 ? -15.281 -11.383 18.672 1 97.69 400 GLY A N 1
ATOM 3095 C CA . GLY A 1 400 ? -15.055 -11.633 17.266 1 97.69 400 GLY A CA 1
ATOM 3096 C C . GLY A 1 400 ? -14.227 -10.555 16.594 1 97.69 400 GLY A C 1
ATOM 3097 O O . GLY A 1 400 ? -13.695 -10.766 15.492 1 97.69 400 GLY A O 1
ATOM 3098 N N . VAL A 1 401 ? -14.102 -9.359 17.203 1 98.19 401 VAL A N 1
ATOM 3099 C CA . VAL A 1 401 ? -13.359 -8.258 16.594 1 98.19 401 VAL A CA 1
ATOM 3100 C C . VAL A 1 401 ? -11.859 -8.562 16.625 1 98.19 401 VAL A C 1
ATOM 3102 O O . VAL A 1 401 ? -11.289 -8.773 17.703 1 98.19 401 VAL A O 1
ATOM 3105 N N . THR A 1 402 ? -11.258 -8.594 15.438 1 98.31 402 THR A N 1
ATOM 3106 C CA . THR A 1 402 ? -9.844 -8.945 15.367 1 98.31 402 THR A CA 1
ATOM 3107 C C . THR A 1 402 ? -9 -7.719 15.008 1 98.31 402 THR A C 1
ATOM 3109 O O . THR A 1 402 ? -7.793 -7.695 15.242 1 98.31 402 THR A O 1
ATOM 3112 N N . SER A 1 403 ? -9.609 -6.742 14.391 1 98.69 403 SER A N 1
ATOM 3113 C CA . SER A 1 403 ? -8.891 -5.516 14.047 1 98.69 403 SER A CA 1
ATOM 3114 C C . SER A 1 403 ? -9.852 -4.336 13.914 1 98.69 403 SER A C 1
ATOM 3116 O O . SER A 1 403 ? -11.055 -4.523 13.727 1 98.69 403 SER A O 1
ATOM 3118 N N . MET A 1 404 ? -9.328 -3.15 14.078 1 98.62 404 MET A N 1
ATOM 3119 C CA . MET A 1 404 ? -10.086 -1.907 13.93 1 98.62 404 MET A CA 1
ATOM 3120 C C . MET A 1 404 ? -9.219 -0.82 13.297 1 98.62 404 MET A C 1
ATOM 3122 O O . MET A 1 404 ? -8.008 -0.79 13.5 1 98.62 404 MET A O 1
ATOM 3126 N N . SER A 1 405 ? -9.773 0.012 12.477 1 98.75 405 SER A N 1
ATOM 3127 C CA . SER A 1 405 ? -9.117 1.216 11.977 1 98.75 405 SER A CA 1
ATOM 3128 C C . SER A 1 405 ? -9.734 2.473 12.586 1 98.75 405 SER A C 1
ATOM 3130 O O . SER A 1 405 ? -10.961 2.604 12.648 1 98.75 405 SER A O 1
ATOM 3132 N N . CYS A 1 406 ? -8.945 3.398 13.094 1 98.56 406 CYS A N 1
ATOM 3133 C CA . CYS A 1 406 ? -9.359 4.633 13.75 1 98.56 406 CYS A CA 1
ATOM 3134 C C . CYS A 1 406 ? -8.523 5.812 13.266 1 98.56 406 CYS A C 1
ATOM 3136 O O . CYS A 1 406 ? -7.32 5.875 13.516 1 98.56 406 CYS A O 1
ATOM 3138 N N . ASP A 1 407 ? -9.164 6.785 12.648 1 98.12 407 ASP A N 1
ATOM 3139 C CA . ASP A 1 407 ? -8.406 7.867 12.023 1 98.12 407 ASP A CA 1
ATOM 3140 C C . ASP A 1 407 ? -8.102 8.977 13.023 1 98.12 407 ASP A C 1
ATOM 3142 O O . ASP A 1 407 ? -9.008 9.688 13.469 1 98.12 407 ASP A O 1
ATOM 3146 N N . THR A 1 408 ? -6.863 9.211 13.266 1 98 408 THR A N 1
ATOM 3147 C CA . THR A 1 408 ? -6.438 10.336 14.094 1 98 408 THR A CA 1
ATOM 3148 C C . THR A 1 408 ? -6.578 11.648 13.328 1 98 408 THR A C 1
ATOM 3150 O O . THR A 1 408 ? -6.734 12.711 13.93 1 98 408 THR A O 1
ATOM 3153 N N . HIS A 1 409 ? -6.551 11.633 11.992 1 95.94 409 HIS A N 1
ATOM 3154 C CA . HIS A 1 409 ? -6.57 12.867 11.219 1 95.94 409 HIS A CA 1
ATOM 3155 C C . HIS A 1 409 ? -8 13.32 10.938 1 95.94 409 HIS A C 1
ATOM 3157 O O . HIS A 1 409 ? -8.219 14.352 10.305 1 95.94 409 HIS A O 1
ATOM 3163 N N . LYS A 1 410 ? -9 12.562 11.312 1 97.38 410 LYS A N 1
ATOM 3164 C CA . LYS A 1 410 ? -10.398 12.977 11.258 1 97.38 410 LYS A CA 1
ATOM 3165 C C . LYS A 1 410 ? -10.867 13.484 12.617 1 97.38 410 LYS A C 1
ATOM 3167 O O . LYS A 1 410 ? -10.445 14.547 13.07 1 97.38 410 LYS A O 1
ATOM 3172 N N . TYR A 1 411 ? -11.594 12.664 13.391 1 98.44 411 TYR A N 1
ATOM 3173 C CA . TYR A 1 411 ? -12.141 13.133 14.648 1 98.44 411 TYR A CA 1
ATOM 3174 C C . TYR A 1 411 ? -11.125 12.992 15.781 1 98.44 411 TYR A C 1
ATOM 3176 O O . TYR A 1 411 ? -11.375 13.438 16.906 1 98.44 411 TYR A O 1
ATOM 3184 N N . GLY A 1 412 ? -9.961 12.352 15.445 1 98.12 412 GLY A N 1
ATOM 3185 C CA . GLY A 1 412 ? -8.844 12.469 16.359 1 98.12 412 GLY A CA 1
ATOM 3186 C C . GLY A 1 412 ? -8.211 13.844 16.359 1 98.12 412 GLY A C 1
ATOM 3187 O O . GLY A 1 412 ? -7.355 14.141 17.203 1 98.12 412 GLY A O 1
ATOM 3188 N N . TYR A 1 413 ? -8.641 14.641 15.469 1 98.25 413 TYR A N 1
ATOM 3189 C CA . TYR A 1 413 ? -8.352 16.062 15.344 1 98.25 413 TYR A CA 1
ATOM 3190 C C . TYR A 1 413 ? -6.859 16.297 15.141 1 98.25 413 TYR A C 1
ATOM 3192 O O . TYR A 1 413 ? -6.332 17.344 15.516 1 98.25 413 TYR A O 1
ATOM 3200 N N . GLY A 1 414 ? -6.152 15.297 14.703 1 96.75 414 GLY A N 1
ATOM 3201 C CA . GLY A 1 414 ? -4.758 15.445 14.312 1 96.75 414 GLY A CA 1
ATOM 3202 C C . GLY A 1 414 ? -4.59 15.992 12.906 1 96.75 414 GLY A C 1
ATOM 3203 O O . GLY A 1 414 ? -5.574 16.234 12.211 1 96.75 414 GLY A O 1
ATOM 3204 N N . SER A 1 415 ? -3.346 16.234 12.516 1 94.88 415 SER A N 1
ATOM 3205 C CA . SER A 1 415 ? -3.031 16.656 11.156 1 94.88 415 SER A CA 1
ATOM 3206 C C . SER A 1 415 ? -3.287 15.531 10.156 1 94.88 415 SER A C 1
ATOM 3208 O O . SER A 1 415 ? -3.273 14.352 10.523 1 94.88 415 SER A O 1
ATOM 3210 N N . LYS A 1 416 ? -3.535 15.898 8.898 1 95 416 LYS A N 1
ATOM 3211 C CA . LYS A 1 416 ? -3.695 14.891 7.855 1 95 416 LYS A CA 1
ATOM 3212 C C . LYS A 1 416 ? -2.428 14.055 7.703 1 95 416 LYS A C 1
ATOM 3214 O O . LYS A 1 416 ? -1.316 14.578 7.789 1 95 416 LYS A O 1
ATOM 3219 N N . GLY A 1 417 ? -2.646 12.734 7.547 1 95.12 417 GLY A N 1
ATOM 3220 C CA . GLY A 1 417 ? -1.494 11.891 7.285 1 95.12 417 GLY A CA 1
ATOM 3221 C C . GLY A 1 417 ? -1.256 10.852 8.367 1 95.12 417 GLY A C 1
ATOM 3222 O O . GLY A 1 417 ? -0.2 10.219 8.406 1 95.12 417 GLY A O 1
ATOM 3223 N N . THR A 1 418 ? -2.213 10.664 9.305 1 96.88 418 THR A N 1
ATOM 3224 C CA . THR A 1 418 ? -2.037 9.648 10.336 1 96.88 418 THR A CA 1
ATOM 3225 C C . THR A 1 418 ? -3.346 8.906 10.602 1 96.88 418 THR A C 1
ATOM 3227 O O . THR A 1 418 ? -4.43 9.469 10.422 1 96.88 418 THR A O 1
ATOM 3230 N N . SER A 1 419 ? -3.26 7.715 10.977 1 98.38 419 SER A N 1
ATOM 3231 C CA . SER A 1 419 ? -4.324 6.812 11.391 1 98.38 419 SER A CA 1
ATOM 3232 C C . SER A 1 419 ? -3.781 5.668 12.242 1 98.38 419 SER A C 1
ATOM 3234 O O . SER A 1 419 ? -2.564 5.488 12.344 1 98.38 419 SER A O 1
ATOM 3236 N N . VAL A 1 420 ? -4.625 4.98 12.938 1 98.38 420 VAL A N 1
ATOM 3237 C CA . VAL A 1 420 ? -4.211 3.846 13.766 1 98.38 420 VAL A CA 1
ATOM 3238 C C . VAL A 1 420 ? -4.965 2.59 13.328 1 98.38 420 VAL A C 1
ATOM 3240 O O . VAL A 1 420 ? -6.18 2.627 13.117 1 98.38 420 VAL A O 1
ATOM 3243 N N . VAL A 1 421 ? -4.297 1.545 13.086 1 98.69 421 VAL A N 1
ATOM 3244 C CA . VAL A 1 421 ? -4.902 0.226 12.93 1 98.69 421 VAL A CA 1
ATOM 3245 C C . VAL A 1 421 ? -4.594 -0.632 14.156 1 98.69 421 VAL A C 1
ATOM 3247 O O . VAL A 1 421 ? -3.436 -0.769 14.547 1 98.69 421 VAL A O 1
ATOM 3250 N N . LEU A 1 422 ? -5.598 -1.137 14.766 1 98.25 422 LEU A N 1
ATOM 3251 C CA . LEU A 1 422 ? -5.48 -1.931 15.984 1 98.25 422 LEU A CA 1
ATOM 3252 C C . LEU A 1 422 ? -5.738 -3.406 15.703 1 98.25 422 LEU A C 1
ATOM 3254 O O . LEU A 1 422 ? -6.473 -3.744 14.766 1 98.25 422 LEU A O 1
ATOM 3258 N N . TYR A 1 423 ? -5.176 -4.254 16.5 1 97.94 423 TYR A N 1
ATOM 3259 C CA . TYR A 1 423 ? -5.355 -5.699 16.422 1 97.94 423 TYR A CA 1
ATOM 3260 C C . TYR A 1 423 ? -5.656 -6.273 17.812 1 97.94 423 TYR A C 1
ATOM 3262 O O . TYR A 1 423 ? -5.203 -5.738 18.828 1 97.94 423 TYR A O 1
ATOM 3270 N N . LYS A 1 424 ? -6.309 -7.375 17.828 1 95.88 424 LYS A N 1
ATOM 3271 C CA . LYS A 1 424 ? -6.715 -8.062 19.047 1 95.88 424 LYS A CA 1
ATOM 3272 C C . LYS A 1 424 ? -5.504 -8.609 19.797 1 95.88 424 LYS A C 1
ATOM 3274 O O . LYS A 1 424 ? -5.52 -8.703 21.016 1 95.88 424 LYS A O 1
ATOM 3279 N N . SER A 1 425 ? -4.41 -8.93 19.047 1 93.31 425 SER A N 1
ATOM 3280 C CA . SER A 1 425 ? -3.24 -9.547 19.672 1 93.31 425 SER A CA 1
ATOM 3281 C C . SER A 1 425 ? -1.98 -9.273 18.859 1 93.31 425 SER A C 1
ATOM 3283 O O . SER A 1 425 ? -2.055 -9.023 17.656 1 93.31 425 SER A O 1
ATOM 3285 N N . PRO A 1 426 ? -0.798 -9.32 19.531 1 91.69 426 PRO A N 1
ATOM 3286 C CA . PRO A 1 426 ? 0.467 -9.164 18.812 1 91.69 426 PRO A CA 1
ATOM 3287 C C . PRO A 1 426 ? 0.686 -10.25 17.75 1 91.69 426 PRO A C 1
ATOM 3289 O O . PRO A 1 426 ? 1.334 -10.008 16.734 1 91.69 426 PRO A O 1
ATOM 3292 N N . GLU A 1 427 ? 0.142 -11.422 17.984 1 91.88 427 GLU A N 1
ATOM 3293 C CA . GLU A 1 427 ? 0.29 -12.523 17.031 1 91.88 427 GLU A CA 1
ATOM 3294 C C . GLU A 1 427 ? -0.298 -12.164 15.672 1 91.88 427 GLU A C 1
ATOM 3296 O O . GLU A 1 427 ? 0.313 -12.438 14.633 1 91.88 427 GLU A O 1
ATOM 3301 N N . ILE A 1 428 ? -1.483 -11.57 15.703 1 96.12 428 ILE A N 1
ATOM 3302 C CA . ILE A 1 428 ? -2.121 -11.164 14.453 1 96.12 428 ILE A CA 1
ATOM 3303 C C . ILE A 1 428 ? -1.354 -10 13.836 1 96.12 428 ILE A C 1
ATOM 3305 O O . ILE A 1 428 ? -1.102 -9.984 12.625 1 96.12 428 ILE A O 1
ATOM 3309 N N . ARG A 1 429 ? -0.961 -9.008 14.68 1 96.75 429 ARG A N 1
ATOM 3310 C CA . ARG A 1 429 ? -0.275 -7.812 14.203 1 96.75 429 ARG A CA 1
ATOM 3311 C C . ARG A 1 429 ? 1.012 -8.172 13.469 1 96.75 429 ARG A C 1
ATOM 3313 O O . ARG A 1 429 ? 1.382 -7.52 12.492 1 96.75 429 ARG A O 1
ATOM 3320 N N . ARG A 1 430 ? 1.703 -9.195 13.883 1 94 430 ARG A N 1
ATOM 3321 C CA . ARG A 1 430 ? 3.008 -9.555 13.336 1 94 430 ARG A CA 1
ATOM 3322 C C . ARG A 1 430 ? 2.9 -9.945 11.867 1 94 430 ARG A C 1
ATOM 3324 O O . ARG A 1 430 ? 3.887 -9.883 11.133 1 94 430 ARG A O 1
ATOM 3331 N N . PHE A 1 431 ? 1.701 -10.359 11.414 1 96.38 431 PHE A N 1
ATOM 3332 C CA . PHE A 1 431 ? 1.505 -10.703 10.008 1 96.38 431 PHE A CA 1
ATOM 3333 C C . PHE A 1 431 ? 1.429 -9.445 9.148 1 96.38 431 PHE A C 1
ATOM 3335 O O . PHE A 1 431 ? 1.454 -9.516 7.922 1 96.38 431 PHE A O 1
ATOM 3342 N N . GLN A 1 432 ? 1.37 -8.258 9.828 1 97.81 432 GLN A N 1
ATOM 3343 C CA . GLN A 1 432 ? 1.377 -6.984 9.117 1 97.81 432 GLN A CA 1
ATOM 3344 C C . GLN A 1 432 ? 2.789 -6.609 8.672 1 97.81 432 GLN A C 1
ATOM 3346 O O . GLN A 1 432 ? 2.971 -5.977 7.633 1 97.81 432 GLN A O 1
ATOM 3351 N N . TYR A 1 433 ? 3.783 -7.008 9.383 1 96.88 433 TYR A N 1
ATOM 3352 C CA . TYR A 1 433 ? 5.152 -6.531 9.219 1 96.88 433 TYR A CA 1
ATOM 3353 C C . TYR A 1 433 ? 5.785 -7.109 7.965 1 96.88 433 TYR A C 1
ATOM 3355 O O . TYR A 1 433 ? 5.367 -8.164 7.48 1 96.88 433 TYR A O 1
ATOM 3363 N N . PHE A 1 434 ? 6.695 -6.355 7.387 1 96 434 PHE A N 1
ATOM 3364 C CA . PHE A 1 434 ? 7.664 -6.871 6.426 1 96 434 PHE A CA 1
ATOM 3365 C C . PHE A 1 434 ? 9.047 -6.977 7.055 1 96 434 PHE A C 1
ATOM 3367 O O . PHE A 1 434 ? 9.5 -6.047 7.727 1 96 434 PHE A O 1
ATOM 3374 N N . SER A 1 435 ? 9.672 -8.062 6.914 1 92.5 435 SER A N 1
ATOM 3375 C CA . SER A 1 435 ? 11.031 -8.273 7.398 1 92.5 435 SER A CA 1
ATOM 3376 C C . SER A 1 435 ? 11.898 -8.945 6.336 1 92.5 435 SER A C 1
ATOM 3378 O O . SER A 1 435 ? 11.438 -9.828 5.617 1 92.5 435 SER A O 1
ATOM 3380 N N . TYR A 1 436 ? 13.023 -8.484 6.172 1 91.69 436 TYR A N 1
ATOM 3381 C CA . TYR A 1 436 ? 14 -9 5.219 1 91.69 436 TYR A CA 1
ATOM 3382 C C . TYR A 1 436 ? 15.398 -9.016 5.816 1 91.69 436 TYR A C 1
ATOM 3384 O O . TYR A 1 436 ? 16.156 -8.055 5.664 1 91.69 436 TYR A O 1
ATOM 3392 N N . ALA A 1 437 ? 15.844 -10.117 6.312 1 87.06 437 ALA A N 1
ATOM 3393 C CA . ALA A 1 437 ? 17.078 -10.242 7.086 1 87.06 437 ALA A CA 1
ATOM 3394 C C . ALA A 1 437 ? 18.281 -10.422 6.168 1 87.06 437 ALA A C 1
ATOM 3396 O O . ALA A 1 437 ? 19.406 -10.078 6.535 1 87.06 437 ALA A O 1
ATOM 3397 N N . ASP A 1 438 ? 18.062 -10.906 4.965 1 85.75 438 ASP A N 1
ATOM 3398 C CA . ASP A 1 438 ? 19.172 -11.297 4.113 1 85.75 438 ASP A CA 1
ATOM 3399 C C . ASP A 1 438 ? 19.484 -10.219 3.082 1 85.75 438 ASP A C 1
ATOM 3401 O O . ASP A 1 438 ? 20.172 -10.484 2.086 1 85.75 438 ASP A O 1
ATOM 3405 N N . TRP A 1 439 ? 19.047 -9.062 3.307 1 91.62 439 TRP A N 1
ATOM 3406 C CA . TRP A 1 439 ? 19.234 -7.965 2.365 1 91.62 439 TRP A CA 1
ATOM 3407 C C . TRP A 1 439 ? 20.688 -7.48 2.389 1 91.62 439 TRP A C 1
ATOM 3409 O O . TRP A 1 439 ? 21.266 -7.301 3.461 1 91.62 439 TRP A O 1
ATOM 3419 N N . THR A 1 440 ? 21.281 -7.266 1.187 1 93.5 440 THR A N 1
ATOM 3420 C CA . THR A 1 440 ? 22.625 -6.723 1.062 1 93.5 440 THR A CA 1
ATOM 3421 C C . THR A 1 440 ? 22.75 -5.398 1.811 1 93.5 440 THR A C 1
ATOM 3423 O O . THR A 1 440 ? 23.812 -5.082 2.35 1 93.5 440 THR A O 1
ATOM 3426 N N . GLY A 1 441 ? 21.641 -4.699 1.912 1 93.5 441 GLY A N 1
ATOM 3427 C CA . GLY A 1 441 ? 21.625 -3.387 2.535 1 93.5 441 GLY A CA 1
ATOM 3428 C C . GLY A 1 441 ? 21.484 -3.441 4.043 1 93.5 441 GLY A C 1
ATOM 3429 O O . GLY A 1 441 ? 21.422 -2.404 4.707 1 93.5 441 GLY A O 1
ATOM 3430 N N . GLY A 1 442 ? 21.438 -4.668 4.652 1 91.56 442 GLY A N 1
ATOM 3431 C CA . GLY A 1 442 ? 21.344 -4.816 6.098 1 91.56 442 GLY A CA 1
ATOM 3432 C C . GLY A 1 442 ? 20.031 -5.453 6.547 1 91.56 442 GLY A C 1
ATOM 3433 O O . GLY A 1 442 ? 19.359 -6.105 5.758 1 91.56 442 GLY A O 1
ATOM 3434 N N . LEU A 1 443 ? 19.812 -5.391 7.859 1 87.56 443 LEU A N 1
ATOM 3435 C CA . LEU A 1 443 ? 18.578 -5.887 8.445 1 87.56 443 LEU A CA 1
ATOM 3436 C C . LEU A 1 443 ? 17.438 -4.875 8.258 1 87.56 443 LEU A C 1
ATOM 3438 O O . LEU A 1 443 ? 17.578 -3.715 8.648 1 87.56 443 LEU A O 1
ATOM 3442 N N . TYR A 1 444 ? 16.422 -5.344 7.656 1 90.69 444 TYR A N 1
ATOM 3443 C CA . TYR A 1 444 ? 15.367 -4.41 7.305 1 90.69 444 TYR A CA 1
ATOM 3444 C C . TYR A 1 444 ? 14.008 -4.922 7.781 1 90.69 444 TYR A C 1
ATOM 3446 O O . TYR A 1 444 ? 13.641 -6.062 7.5 1 90.69 444 TYR A O 1
ATOM 3454 N N . ALA A 1 445 ? 13.289 -4.168 8.602 1 92 445 ALA A N 1
ATOM 3455 C CA . ALA A 1 445 ? 11.93 -4.477 9.047 1 92 445 ALA A CA 1
ATOM 3456 C C . ALA A 1 445 ? 11.086 -3.207 9.164 1 92 445 ALA A C 1
ATOM 3458 O O . ALA A 1 445 ? 11.578 -2.17 9.617 1 92 445 ALA A O 1
ATOM 3459 N N . THR A 1 446 ? 9.906 -3.221 8.688 1 95 446 THR A N 1
ATOM 3460 C CA . THR A 1 446 ? 8.992 -2.086 8.789 1 95 446 THR A CA 1
ATOM 3461 C C . THR A 1 446 ? 7.613 -2.541 9.258 1 95 446 THR A C 1
ATOM 3463 O O . THR A 1 446 ? 7.141 -3.611 8.867 1 95 446 THR A O 1
ATOM 3466 N N . PRO A 1 447 ? 6.961 -1.745 10.086 1 95.5 447 PRO A N 1
ATOM 3467 C CA . PRO A 1 447 ? 5.637 -2.111 10.586 1 95.5 447 PRO A CA 1
ATOM 3468 C C . PRO A 1 447 ? 4.527 -1.854 9.57 1 95.5 447 PRO A C 1
ATOM 3470 O O . PRO A 1 447 ? 3.467 -2.482 9.633 1 95.5 447 PRO A O 1
ATOM 3473 N N . THR A 1 448 ? 4.715 -0.898 8.703 1 96.69 448 THR A N 1
ATOM 3474 C CA . THR A 1 448 ? 3.709 -0.511 7.719 1 96.69 448 THR A CA 1
ATOM 3475 C C . THR A 1 448 ? 4.281 -0.566 6.309 1 96.69 448 THR A C 1
ATOM 3477 O O . THR A 1 448 ? 5.367 -1.107 6.094 1 96.69 448 THR A O 1
ATOM 3480 N N . LEU A 1 449 ? 3.551 -0.088 5.328 1 95.75 449 LEU A N 1
ATOM 3481 C CA . LEU A 1 449 ? 4.004 -0.112 3.941 1 95.75 449 LEU A CA 1
ATOM 3482 C C . LEU A 1 449 ? 5.246 0.756 3.76 1 95.75 449 LEU A C 1
ATOM 3484 O O . LEU A 1 449 ? 6.184 0.369 3.059 1 95.75 449 LEU A O 1
ATOM 3488 N N . ALA A 1 450 ? 5.211 1.871 4.398 1 94.06 450 ALA A N 1
ATOM 3489 C CA . ALA A 1 450 ? 6.305 2.824 4.238 1 94.06 450 ALA A CA 1
ATOM 3490 C C . ALA A 1 450 ? 7.531 2.395 5.043 1 94.06 450 ALA A C 1
ATOM 3492 O O . ALA A 1 450 ? 7.398 1.81 6.121 1 94.06 450 ALA A O 1
ATOM 3493 N N . GLY A 1 451 ? 8.688 2.629 4.477 1 92.44 451 GLY A N 1
ATOM 3494 C CA . GLY A 1 451 ? 9.906 2.574 5.273 1 92.44 451 GLY A CA 1
ATOM 3495 C C . GLY A 1 451 ? 10.148 3.842 6.07 1 92.44 451 GLY A C 1
ATOM 3496 O O . GLY A 1 451 ? 9.828 3.908 7.258 1 92.44 451 GLY A O 1
ATOM 3497 N N . SER A 1 452 ? 10.484 4.852 5.324 1 92.06 452 SER A N 1
ATOM 3498 C CA . SER A 1 452 ? 10.578 6.168 5.949 1 92.06 452 SER A CA 1
ATOM 3499 C C . SER A 1 452 ? 9.195 6.785 6.148 1 92.06 452 SER A C 1
ATOM 3501 O O . SER A 1 452 ? 8.344 6.707 5.262 1 92.06 452 SER A O 1
ATOM 3503 N N . ARG A 1 453 ? 8.945 7.277 7.328 1 94.38 453 ARG A N 1
ATOM 3504 C CA . ARG A 1 453 ? 7.684 7.93 7.668 1 94.38 453 ARG A CA 1
ATOM 3505 C C . ARG A 1 453 ? 7.926 9.297 8.305 1 94.38 453 ARG A C 1
ATOM 3507 O O . ARG A 1 453 ? 8.977 9.531 8.898 1 94.38 453 ARG A O 1
ATOM 3514 N N . PRO A 1 454 ? 6.973 10.172 8.172 1 96.38 454 PRO A N 1
ATOM 3515 C CA . PRO A 1 454 ? 7.129 11.492 8.773 1 96.38 454 PRO A CA 1
ATOM 3516 C C . PRO A 1 454 ? 6.875 11.492 10.281 1 96.38 454 PRO A C 1
ATOM 3518 O O . PRO A 1 454 ? 5.723 11.531 10.719 1 96.38 454 PRO A O 1
ATOM 3521 N N . GLY A 1 455 ? 7.945 11.523 11.039 1 96.44 455 GLY A N 1
ATOM 3522 C CA . GLY A 1 455 ? 7.812 11.562 12.492 1 96.44 455 GLY A CA 1
ATOM 3523 C C . GLY A 1 455 ? 7.098 12.797 12.992 1 96.44 455 GLY A C 1
ATOM 3524 O O . GLY A 1 455 ? 6.469 12.773 14.055 1 96.44 455 GLY A O 1
ATOM 3525 N N . ALA A 1 456 ? 7.156 13.891 12.219 1 97.56 456 ALA A N 1
ATOM 3526 C CA . ALA A 1 456 ? 6.496 15.148 12.57 1 97.56 456 ALA A CA 1
ATOM 3527 C C . ALA A 1 456 ? 4.984 14.961 12.672 1 97.56 456 ALA A C 1
ATOM 3529 O O . ALA A 1 456 ? 4.332 15.578 13.516 1 97.56 456 ALA A O 1
ATOM 3530 N N . LEU A 1 457 ? 4.453 14.148 11.812 1 97.81 457 LEU A N 1
ATOM 3531 C CA . LEU A 1 457 ? 3.016 13.906 11.836 1 97.81 457 LEU A CA 1
ATOM 3532 C C . LEU A 1 457 ? 2.631 13.047 13.039 1 97.81 457 LEU A C 1
ATOM 3534 O O . LEU A 1 457 ? 1.546 13.211 13.602 1 97.81 457 LEU A O 1
ATOM 3538 N N . SER A 1 458 ? 3.506 12.102 13.438 1 97.25 458 SER A N 1
ATOM 3539 C CA . SER A 1 458 ? 3.291 11.344 14.664 1 97.25 458 SER A CA 1
ATOM 3540 C C . SER A 1 458 ? 3.248 12.266 15.883 1 97.25 458 SER A C 1
ATOM 3542 O O . SER A 1 458 ? 2.402 12.094 16.766 1 97.25 458 SER A O 1
ATOM 3544 N N . ALA A 1 459 ? 4.164 13.203 15.891 1 98 459 ALA A N 1
ATOM 3545 C CA . ALA A 1 459 ? 4.227 14.172 16.984 1 98 459 ALA A CA 1
ATOM 3546 C C . ALA A 1 459 ? 2.959 15.023 17.047 1 98 459 ALA A C 1
ATOM 3548 O O . ALA A 1 459 ? 2.426 15.281 18.125 1 98 459 ALA A O 1
ATOM 3549 N N . ALA A 1 460 ? 2.521 15.43 15.891 1 98.25 460 ALA A N 1
ATOM 3550 C CA . ALA A 1 460 ? 1.314 16.25 15.828 1 98.25 460 ALA A CA 1
ATOM 3551 C C . ALA A 1 460 ? 0.094 15.469 16.297 1 98.25 460 ALA A C 1
ATOM 3553 O O . ALA A 1 460 ? -0.787 16.016 16.969 1 98.25 460 ALA A O 1
ATOM 3554 N N . ALA A 1 461 ? -0.023 14.227 15.914 1 98.44 461 ALA A N 1
ATOM 3555 C CA . ALA A 1 461 ? -1.125 13.383 16.375 1 98.44 461 ALA A CA 1
ATOM 3556 C C . ALA A 1 461 ? -1.115 13.242 17.891 1 98.44 461 ALA A C 1
ATOM 3558 O O . ALA A 1 461 ? -2.16 13.344 18.531 1 98.44 461 ALA A O 1
ATOM 3559 N N . TRP A 1 462 ? 0.066 12.961 18.422 1 98.44 462 TRP A N 1
ATOM 3560 C CA . TRP A 1 462 ? 0.226 12.859 19.859 1 98.44 462 TRP A CA 1
ATOM 3561 C C . TRP A 1 462 ? -0.181 14.156 20.547 1 98.44 462 TRP A C 1
ATOM 3563 O O . TRP A 1 462 ? -0.902 14.133 21.547 1 98.44 462 TRP A O 1
ATOM 3573 N N . ALA A 1 463 ? 0.259 15.273 20.031 1 98.56 463 ALA A N 1
ATOM 3574 C CA . ALA A 1 463 ? -0.049 16.594 20.594 1 98.56 463 ALA A CA 1
ATOM 3575 C C . ALA A 1 463 ? -1.555 16.828 20.625 1 98.56 463 ALA A C 1
ATOM 3577 O O . ALA A 1 463 ? -2.084 17.375 21.594 1 98.56 463 ALA A O 1
ATOM 3578 N N . SER A 1 464 ? -2.223 16.469 19.562 1 98.56 464 SER A N 1
ATOM 3579 C CA . SER A 1 464 ? -3.67 16.641 19.484 1 98.56 464 SER A CA 1
ATOM 3580 C C . SER A 1 464 ? -4.371 15.891 20.609 1 98.56 464 SER A C 1
ATOM 3582 O O . SER A 1 464 ? -5.227 16.453 21.312 1 98.56 464 SER A O 1
ATOM 3584 N N . MET A 1 465 ? -4.023 14.664 20.812 1 98.44 465 MET A N 1
ATOM 3585 C CA . MET A 1 465 ? -4.68 13.805 21.797 1 98.44 465 MET A CA 1
ATOM 3586 C C . MET A 1 465 ? -4.422 14.289 23.219 1 98.44 465 MET A C 1
ATOM 3588 O O . MET A 1 465 ? -5.344 14.359 24.031 1 98.44 465 MET A O 1
ATOM 3592 N N . VAL A 1 466 ? -3.182 14.648 23.469 1 98.06 466 VAL A N 1
ATOM 3593 C CA . VAL A 1 466 ? -2.801 15.078 24.812 1 98.06 466 VAL A CA 1
ATOM 3594 C C . VAL A 1 466 ? -3.395 16.453 25.094 1 98.06 466 VAL A C 1
ATOM 3596 O O . VAL A 1 466 ? -3.795 16.734 26.234 1 98.06 466 VAL A O 1
ATOM 3599 N N . ARG A 1 467 ? -3.445 17.312 24.109 1 98.12 467 ARG A N 1
ATOM 3600 C CA . ARG A 1 467 ? -3.994 18.656 24.266 1 98.12 467 ARG A CA 1
ATOM 3601 C C . ARG A 1 467 ? -5.48 18.609 24.594 1 98.12 467 ARG A C 1
ATOM 3603 O O . ARG A 1 467 ? -5.969 19.406 25.391 1 98.12 467 ARG A O 1
ATOM 3610 N N . LEU A 1 468 ? -6.223 17.719 24 1 97.94 468 LEU A N 1
ATOM 3611 C CA . LEU A 1 468 ? -7.668 17.656 24.188 1 97.94 468 LEU A CA 1
ATOM 3612 C C . LEU A 1 468 ? -8.008 16.859 25.453 1 97.94 468 LEU A C 1
ATOM 3614 O O . LEU A 1 468 ? -8.891 17.266 26.219 1 97.94 468 LEU A O 1
ATOM 3618 N N . GLY A 1 469 ? -7.25 15.734 25.656 1 97.5 469 GLY A N 1
ATOM 3619 C CA . GLY A 1 469 ? -7.609 14.844 26.75 1 97.5 469 GLY A CA 1
ATOM 3620 C C . GLY A 1 469 ? -9.016 14.289 26.641 1 97.5 469 GLY A C 1
ATOM 3621 O O . GLY A 1 469 ? -9.734 14.602 25.688 1 97.5 469 GLY A O 1
ATOM 3622 N N . ARG A 1 470 ? -9.391 13.508 27.562 1 97.81 470 ARG A N 1
ATOM 3623 C CA . ARG A 1 470 ? -10.711 12.875 27.562 1 97.81 470 ARG A CA 1
ATOM 3624 C C . ARG A 1 470 ? -11.82 13.93 27.609 1 97.81 470 ARG A C 1
ATOM 3626 O O . ARG A 1 470 ? -12.812 13.82 26.875 1 97.81 470 ARG A O 1
ATOM 3633 N N . GLU A 1 471 ? -11.672 14.914 28.375 1 98.12 471 GLU A N 1
ATOM 3634 C CA . GLU A 1 471 ? -12.68 15.961 28.547 1 98.12 471 GLU A CA 1
ATOM 3635 C C . GLU A 1 471 ? -12.891 16.734 27.25 1 98.12 471 GLU A C 1
ATOM 3637 O O . GLU A 1 471 ? -14.023 17.078 26.891 1 98.12 471 GLU A O 1
ATOM 3642 N N . GLY A 1 472 ? -11.766 17.078 26.594 1 98.12 472 GLY A N 1
ATOM 3643 C CA . GLY A 1 472 ? -11.875 17.781 25.328 1 98.12 472 GLY A CA 1
ATOM 3644 C C . GLY A 1 472 ? -12.625 16.984 24.266 1 98.12 472 GLY A C 1
ATOM 3645 O O . GLY A 1 472 ? -13.461 17.531 23.547 1 98.12 472 GLY A O 1
ATOM 3646 N N . TYR A 1 473 ? -12.32 15.695 24.156 1 98.56 473 TYR A N 1
ATOM 3647 C CA . TYR A 1 473 ? -13.016 14.836 23.203 1 98.56 473 TYR A CA 1
ATOM 3648 C C . TYR A 1 473 ? -14.492 14.703 23.562 1 98.56 473 TYR A C 1
ATOM 3650 O O . TYR A 1 473 ? -15.352 14.695 22.672 1 98.56 473 TYR A O 1
ATOM 3658 N N . LEU A 1 474 ? -14.758 14.547 24.812 1 98.44 474 LEU A N 1
ATOM 3659 C CA . LEU A 1 474 ? -16.141 14.43 25.281 1 98.44 474 LEU A CA 1
ATOM 3660 C C . LEU A 1 474 ? -16.938 15.688 24.938 1 98.44 474 LEU A C 1
ATOM 3662 O O . LEU A 1 474 ? -18.078 15.602 24.469 1 98.44 474 LEU A O 1
ATOM 3666 N N . GLU A 1 475 ? -16.406 16.844 25.172 1 98.19 475 GLU A N 1
ATOM 3667 C CA . GLU A 1 475 ? -17.047 18.109 24.891 1 98.19 475 GLU A CA 1
ATOM 3668 C C . GLU A 1 475 ? -17.344 18.266 23.391 1 98.19 475 GLU A C 1
ATOM 3670 O O . GLU A 1 475 ? -18.453 18.641 23.016 1 98.19 475 GLU A O 1
ATOM 3675 N N . LYS A 1 476 ? -16.328 18 22.578 1 98.31 476 LYS A N 1
ATOM 3676 C CA . LYS A 1 476 ? -16.531 18.109 21.125 1 98.31 476 LYS A CA 1
ATOM 3677 C C . LYS A 1 476 ? -17.578 17.125 20.641 1 98.31 476 LYS A C 1
ATOM 3679 O O . LYS A 1 476 ? -18.422 17.469 19.797 1 98.31 476 LYS A O 1
ATOM 3684 N N . THR A 1 477 ? -17.531 15.906 21.141 1 98.62 477 THR A N 1
ATOM 3685 C CA . THR A 1 477 ? -18.5 14.898 20.75 1 98.62 477 THR A CA 1
ATOM 3686 C C . THR A 1 477 ? -19.922 15.328 21.141 1 98.62 477 THR A C 1
ATOM 3688 O O . THR A 1 477 ? -20.859 15.164 20.359 1 98.62 477 THR A O 1
ATOM 3691 N N . LYS A 1 478 ? -20.094 15.852 22.344 1 98.62 478 LYS A N 1
ATOM 3692 C CA . LYS A 1 478 ? -21.391 16.344 22.766 1 98.62 478 LYS A CA 1
ATOM 3693 C C . LYS A 1 478 ? -21.938 17.391 21.812 1 98.62 478 LYS A C 1
ATOM 3695 O O . LYS A 1 478 ? -23.109 17.344 21.422 1 98.62 478 LYS A O 1
ATOM 3700 N N . GLY A 1 479 ? -21.078 18.375 21.484 1 98.5 479 GLY A N 1
ATOM 3701 C CA . GLY A 1 479 ? -21.469 19.391 20.531 1 98.5 479 GLY A CA 1
ATOM 3702 C C . GLY A 1 479 ? -21.906 18.828 19.188 1 98.5 479 GLY A C 1
ATOM 3703 O O . GLY A 1 479 ? -22.891 19.281 18.594 1 98.5 479 GLY A O 1
ATOM 3704 N N . ILE A 1 480 ? -21.172 17.844 18.672 1 98.44 480 ILE A N 1
ATOM 3705 C CA . ILE A 1 480 ? -21.453 17.203 17.406 1 98.44 480 ILE A CA 1
ATOM 3706 C C . ILE A 1 480 ? -22.797 16.484 17.469 1 98.44 480 ILE A C 1
ATOM 3708 O O . ILE A 1 480 ? -23.641 16.641 16.578 1 98.44 480 ILE A O 1
ATOM 3712 N N . LEU A 1 481 ? -23.016 15.719 18.531 1 98.31 481 LEU A N 1
ATOM 3713 C CA . LEU A 1 481 ? -24.25 14.953 18.672 1 98.31 481 LEU A CA 1
ATOM 3714 C C . LEU A 1 481 ? -25.453 15.883 18.781 1 98.31 481 LEU A C 1
ATOM 3716 O O . LEU A 1 481 ? -26.5 15.617 18.203 1 98.31 481 LEU A O 1
ATOM 3720 N N . ASP A 1 482 ? -25.312 16.969 19.562 1 98.19 482 ASP A N 1
ATOM 3721 C CA . ASP A 1 482 ? -26.391 17.938 19.688 1 98.19 482 ASP A CA 1
ATOM 3722 C C . ASP A 1 482 ? -26.75 18.547 18.328 1 98.19 482 ASP A C 1
ATOM 3724 O O . ASP A 1 482 ? -27.922 18.719 18 1 98.19 482 ASP A O 1
ATOM 3728 N N . THR A 1 483 ? -25.734 18.906 17.609 1 98.44 483 THR A N 1
ATOM 3729 C CA . THR A 1 483 ? -25.922 19.469 16.281 1 98.44 483 THR A CA 1
ATOM 3730 C C . THR A 1 483 ? -26.625 18.469 15.359 1 98.44 483 THR A C 1
ATOM 3732 O O . THR A 1 483 ? -27.531 18.828 14.609 1 98.44 483 THR A O 1
ATOM 3735 N N . VAL A 1 484 ? -26.203 17.203 15.406 1 98.19 484 VAL A N 1
ATOM 3736 C CA . VAL A 1 484 ? -26.797 16.141 14.594 1 98.19 484 VAL A CA 1
ATOM 3737 C C . VAL A 1 484 ? -28.281 15.992 14.93 1 98.19 484 VAL A C 1
ATOM 3739 O O . VAL A 1 484 ? -29.109 15.875 14.039 1 98.19 484 VAL A O 1
ATOM 3742 N N . ASP A 1 485 ? -28.625 15.992 16.203 1 97.94 485 ASP A N 1
ATOM 3743 C CA . ASP A 1 485 ? -30 15.844 16.641 1 97.94 485 ASP A CA 1
ATOM 3744 C C . ASP A 1 485 ? -30.875 17 16.125 1 97.94 485 ASP A C 1
ATOM 3746 O O . ASP A 1 485 ? -32 16.781 15.695 1 97.94 485 ASP A O 1
ATOM 3750 N N . GLU A 1 486 ? -30.297 18.156 16.156 1 98.25 486 GLU A N 1
ATOM 3751 C CA . GLU A 1 486 ? -31 19.312 15.648 1 98.25 486 GLU A CA 1
ATOM 3752 C C . GLU A 1 486 ? -31.25 19.203 14.148 1 98.25 486 GLU A C 1
ATOM 3754 O O . GLU A 1 486 ? -32.344 19.5 13.664 1 98.25 486 GLU A O 1
ATOM 3759 N N . ILE A 1 487 ? -30.25 18.781 13.438 1 98.44 487 ILE A N 1
ATOM 3760 C CA . ILE A 1 487 ? -30.344 18.656 11.992 1 98.44 487 ILE A CA 1
ATOM 3761 C C . ILE A 1 487 ? -31.344 17.578 11.625 1 98.44 487 ILE A C 1
ATOM 3763 O O . ILE A 1 487 ? -32.156 17.75 10.727 1 98.44 487 ILE A O 1
ATOM 3767 N N . LYS A 1 488 ? -31.281 16.453 12.32 1 98.12 488 LYS A N 1
ATOM 3768 C CA . LYS A 1 488 ? -32.25 15.359 12.078 1 98.12 488 LYS A CA 1
ATOM 3769 C C . LYS A 1 488 ? -33.688 15.836 12.266 1 98.12 488 LYS A C 1
ATOM 3771 O O . LYS A 1 488 ? -34.531 15.57 11.422 1 98.12 488 LYS A O 1
ATOM 3776 N N . ALA A 1 489 ? -33.938 16.516 13.328 1 97.94 489 ALA A N 1
ATOM 3777 C CA . ALA A 1 489 ? -35.281 17.047 13.617 1 97.94 489 ALA A CA 1
ATOM 3778 C C . ALA A 1 489 ? -35.719 18.031 12.547 1 97.94 489 ALA A C 1
ATOM 3780 O O . ALA A 1 489 ? -36.875 18.047 12.156 1 97.94 489 ALA A O 1
ATOM 3781 N N . GLY A 1 490 ? -34.781 18.844 12.133 1 98.12 490 GLY A N 1
ATOM 3782 C CA . GLY A 1 490 ? -35.094 19.828 11.109 1 98.12 490 GLY A CA 1
ATOM 3783 C C . GLY A 1 490 ? -35.438 19.219 9.766 1 98.12 490 GLY A C 1
ATOM 3784 O O . GLY A 1 490 ? -36.344 19.656 9.07 1 98.12 490 GLY A O 1
ATOM 3785 N N . ILE A 1 491 ? -34.656 18.219 9.336 1 98.06 491 ILE A N 1
ATOM 3786 C CA . ILE A 1 491 ? -34.875 17.547 8.062 1 98.06 491 ILE A CA 1
ATOM 3787 C C . ILE A 1 491 ? -36.281 16.938 8.039 1 98.06 491 ILE A C 1
ATOM 3789 O O . ILE A 1 491 ? -36.938 16.984 7.012 1 98.06 491 ILE A O 1
ATOM 3793 N N . LYS A 1 492 ? -36.75 16.406 9.148 1 96.69 492 LYS A N 1
ATOM 3794 C CA . LYS A 1 492 ? -38.031 15.773 9.25 1 96.69 492 LYS A CA 1
ATOM 3795 C C . LYS A 1 492 ? -39.156 16.781 9.016 1 96.69 492 LYS A C 1
ATOM 3797 O O . LYS A 1 492 ? -40.281 16.406 8.609 1 96.69 492 LYS A O 1
ATOM 3802 N N . ARG A 1 493 ? -38.875 18.016 9.18 1 96.75 493 ARG A N 1
ATOM 3803 C CA . ARG A 1 493 ? -39.875 19.062 9.062 1 96.75 493 ARG A CA 1
ATOM 3804 C C . ARG A 1 493 ? -39.906 19.641 7.652 1 96.75 493 ARG A C 1
ATOM 3806 O O . ARG A 1 493 ? -40.844 20.359 7.289 1 96.75 493 ARG A O 1
ATOM 3813 N N . ILE A 1 494 ? -38.969 19.375 6.906 1 97.31 494 ILE A N 1
ATOM 3814 C CA . ILE A 1 494 ? -38.875 19.938 5.562 1 97.31 494 ILE A CA 1
ATOM 3815 C C . ILE A 1 494 ? -39.594 19.016 4.578 1 97.31 494 ILE A C 1
ATOM 3817 O O . ILE A 1 494 ? -39.219 17.859 4.391 1 97.31 494 ILE A O 1
ATOM 3821 N N . ASP A 1 495 ? -40.625 19.547 3.949 1 96.12 495 ASP A N 1
ATOM 3822 C CA . ASP A 1 495 ? -41.375 18.797 2.953 1 96.12 495 ASP A CA 1
ATOM 3823 C C . ASP A 1 495 ? -40.562 18.594 1.679 1 96.12 495 ASP A C 1
ATOM 3825 O O . ASP A 1 495 ? -39.938 19.531 1.188 1 96.12 495 ASP A O 1
ATOM 3829 N N . GLY A 1 496 ? -40.562 17.344 1.202 1 95.69 496 GLY A N 1
ATOM 3830 C CA . GLY A 1 496 ? -39.875 17.062 -0.046 1 95.69 496 GLY A CA 1
ATOM 3831 C C . GLY A 1 496 ? -38.625 16.219 0.136 1 95.69 496 GLY A C 1
ATOM 3832 O O . GLY A 1 496 ? -38.094 15.672 -0.833 1 95.69 496 GLY A O 1
ATOM 3833 N N . ILE A 1 497 ? -38.156 16.094 1.365 1 97.38 497 ILE A N 1
ATOM 3834 C CA . ILE A 1 497 ? -37 15.234 1.656 1 97.38 497 ILE A CA 1
ATOM 3835 C C . ILE A 1 497 ? -37.281 14.398 2.906 1 97.38 497 ILE A C 1
ATOM 3837 O O . ILE A 1 497 ? -38.25 14.688 3.648 1 97.38 497 ILE A O 1
ATOM 3841 N N . HIS A 1 498 ? -36.594 13.375 3.109 1 97.12 498 HIS A N 1
ATOM 3842 C CA . HIS A 1 498 ? -36.719 12.57 4.32 1 97.12 498 HIS A CA 1
ATOM 3843 C C . HIS A 1 498 ? -35.344 12.047 4.777 1 97.12 498 HIS A C 1
ATOM 3845 O O . HIS A 1 498 ? -34.438 11.852 3.957 1 97.12 498 HIS A O 1
ATOM 3851 N N . LEU A 1 499 ? -35.281 11.844 6.023 1 96.88 499 LEU A N 1
ATOM 3852 C CA . LEU A 1 499 ? -34.062 11.305 6.648 1 96.88 499 LEU A CA 1
ATOM 3853 C C . LEU A 1 499 ? -33.875 9.836 6.293 1 96.88 499 LEU A C 1
ATOM 3855 O O . LEU A 1 499 ? -34.844 9.07 6.273 1 96.88 499 LEU A O 1
ATOM 3859 N N . LEU A 1 500 ? -32.656 9.422 5.977 1 96.69 500 LEU A N 1
ATOM 3860 C CA . LEU A 1 500 ? -32.344 8.016 5.723 1 96.69 500 LEU A CA 1
ATOM 3861 C C . LEU A 1 500 ? -31.844 7.336 6.992 1 96.69 500 LEU A C 1
ATOM 3863 O O . LEU A 1 500 ? -30.844 7.758 7.578 1 96.69 500 LEU A O 1
ATOM 3867 N N . GLY A 1 501 ? -32.5 6.273 7.375 1 94.94 501 GLY A N 1
ATOM 3868 C CA . GLY A 1 501 ? -32.094 5.492 8.539 1 94.94 501 GLY A CA 1
ATOM 3869 C C . GLY A 1 501 ? -32.188 6.273 9.836 1 94.94 501 GLY A C 1
ATOM 3870 O O . GLY A 1 501 ? -32.969 7.215 9.945 1 94.94 501 GLY A O 1
ATOM 3871 N N . ASP A 1 502 ? -31.5 5.82 10.836 1 95.12 502 ASP A N 1
ATOM 3872 C CA . ASP A 1 502 ? -31.422 6.453 12.148 1 95.12 502 ASP A CA 1
ATOM 3873 C C . ASP A 1 502 ? -29.984 6.637 12.594 1 95.12 502 ASP A C 1
ATOM 3875 O O . ASP A 1 502 ? -29.5 5.938 13.492 1 95.12 502 ASP A O 1
ATOM 3879 N N . PRO A 1 503 ? -29.344 7.543 11.914 1 95.62 503 PRO A N 1
ATOM 3880 C CA . PRO A 1 503 ? -27.953 7.758 12.281 1 95.62 503 PRO A CA 1
ATOM 3881 C C . PRO A 1 503 ? -27.781 8.18 13.742 1 95.62 503 PRO A C 1
ATOM 3883 O O . PRO A 1 503 ? -28.531 9.023 14.234 1 95.62 503 PRO A O 1
ATOM 3886 N N . LYS A 1 504 ? -26.781 7.633 14.445 1 95.19 504 LYS A N 1
ATOM 3887 C CA . LYS A 1 504 ? -26.656 7.844 15.891 1 95.19 504 LYS A CA 1
ATOM 3888 C C . LYS A 1 504 ? -25.484 8.773 16.203 1 95.19 504 LYS A C 1
ATOM 3890 O O . LYS A 1 504 ? -25.359 9.281 17.312 1 95.19 504 LYS A O 1
ATOM 3895 N N . ALA A 1 505 ? -24.703 8.992 15.141 1 95.69 505 ALA A N 1
ATOM 3896 C CA . ALA A 1 505 ? -23.484 9.742 15.414 1 95.69 505 ALA A CA 1
ATOM 3897 C C . ALA A 1 505 ? -23.328 10.914 14.445 1 95.69 505 ALA A C 1
ATOM 3899 O O . ALA A 1 505 ? -24.234 11.734 14.305 1 95.69 505 ALA A O 1
ATOM 3900 N N . MET A 1 506 ? -22.25 11.047 13.688 1 97.75 506 MET A N 1
ATOM 3901 C CA . MET A 1 506 ? -21.875 12.344 13.133 1 97.75 506 MET A CA 1
ATOM 3902 C C . MET A 1 506 ? -22.359 12.477 11.688 1 97.75 506 MET A C 1
ATOM 3904 O O . MET A 1 506 ? -22.375 13.578 11.133 1 97.75 506 MET A O 1
ATOM 3908 N N . VAL A 1 507 ? -22.844 11.383 11.039 1 98.19 507 VAL A N 1
ATOM 3909 C CA . VAL A 1 507 ? -23.203 11.438 9.625 1 98.19 507 VAL A CA 1
ATOM 3910 C C . VAL A 1 507 ? -24.719 11.422 9.484 1 98.19 507 VAL A C 1
ATOM 3912 O O . VAL A 1 507 ? -25.391 10.523 10 1 98.19 507 VAL A O 1
ATOM 3915 N N . VAL A 1 508 ? -25.297 12.414 8.781 1 97.94 508 VAL A N 1
ATOM 3916 C CA . VAL A 1 508 ? -26.734 12.5 8.516 1 97.94 508 VAL A CA 1
ATOM 3917 C C . VAL A 1 508 ? -26.969 12.531 7.008 1 97.94 508 VAL A C 1
ATOM 3919 O O . VAL A 1 508 ? -26.344 13.312 6.289 1 97.94 508 VAL A O 1
ATOM 3922 N N . SER A 1 509 ? -27.812 11.672 6.531 1 97.5 509 SER A N 1
ATOM 3923 C CA . SER A 1 509 ? -28.109 11.617 5.102 1 97.5 509 SER A CA 1
ATOM 3924 C C . SER A 1 509 ? -29.609 11.742 4.848 1 97.5 509 SER A C 1
ATOM 3926 O O . SER A 1 509 ? -30.422 11.367 5.691 1 97.5 509 SER A O 1
ATOM 3928 N N . PHE A 1 510 ? -29.969 12.32 3.688 1 97.81 510 PHE A N 1
ATOM 3929 C CA . PHE A 1 510 ? -31.375 12.469 3.311 1 97.81 510 PHE A CA 1
ATOM 3930 C C . PHE A 1 510 ? -31.562 12.18 1.828 1 97.81 510 PHE A C 1
ATOM 3932 O O . PHE A 1 510 ? -30.625 12.305 1.037 1 97.81 510 PHE A O 1
ATOM 3939 N N . ALA A 1 511 ? -32.688 11.734 1.484 1 96.75 511 ALA A N 1
ATOM 3940 C CA . ALA A 1 511 ? -33.125 11.484 0.11 1 96.75 511 ALA A CA 1
ATOM 3941 C C . ALA A 1 511 ? -34.344 12.312 -0.249 1 96.75 511 ALA A C 1
ATOM 3943 O O . ALA A 1 511 ? -34.969 12.938 0.621 1 96.75 511 ALA A O 1
ATOM 3944 N N . GLY A 1 512 ? -34.594 12.359 -1.526 1 94.25 512 GLY A N 1
ATOM 3945 C CA . GLY A 1 512 ? -35.781 13.086 -1.999 1 94.25 512 GLY A CA 1
ATOM 3946 C C . GLY A 1 512 ? -37.062 12.281 -1.92 1 94.25 512 GLY A C 1
ATOM 3947 O O . GLY A 1 512 ? -37 11.047 -1.938 1 94.25 512 GLY A O 1
ATOM 3948 N N . ASP A 1 513 ? -38.094 13.094 -1.714 1 90.44 513 ASP A N 1
ATOM 3949 C CA . ASP A 1 513 ? -39.438 12.57 -1.768 1 90.44 513 ASP A CA 1
ATOM 3950 C C . ASP A 1 513 ? -40.312 13.406 -2.695 1 90.44 513 ASP A C 1
ATOM 3952 O O . ASP A 1 513 ? -39.969 14.531 -3.053 1 90.44 513 ASP A O 1
ATOM 3956 N N . LYS A 1 514 ? -41.375 12.914 -3.16 1 88.19 514 LYS A N 1
ATOM 3957 C CA . LYS A 1 514 ? -42.406 13.648 -3.914 1 88.19 514 LYS A CA 1
ATOM 3958 C C . LYS A 1 514 ? -41.781 14.32 -5.141 1 88.19 514 LYS A C 1
ATOM 3960 O O . LYS A 1 514 ? -42.031 15.5 -5.398 1 88.19 514 LYS A O 1
ATOM 3965 N N . GLY A 1 515 ? -40.844 13.594 -5.707 1 85.56 515 GLY A N 1
ATOM 3966 C CA . GLY A 1 515 ? -40.281 14.078 -6.969 1 85.56 515 GLY A CA 1
ATOM 3967 C C . GLY A 1 515 ? -39.062 14.938 -6.793 1 85.56 515 GLY A C 1
ATOM 3968 O O . GLY A 1 515 ? -38.438 15.336 -7.777 1 85.56 515 GLY A O 1
ATOM 3969 N N . VAL A 1 516 ? -38.656 15.266 -5.609 1 91.94 516 VAL A N 1
ATOM 3970 C CA . VAL A 1 516 ? -37.469 16.078 -5.348 1 91.94 516 VAL A CA 1
ATOM 3971 C C . VAL A 1 516 ? -36.219 15.227 -5.527 1 91.94 516 VAL A C 1
ATOM 3973 O O . VAL A 1 516 ? -36.094 14.141 -4.945 1 91.94 516 VAL A O 1
ATOM 3976 N N . ASN A 1 517 ? -35.344 15.68 -6.359 1 91.25 517 ASN A N 1
ATOM 3977 C CA . ASN A 1 517 ? -34.062 15.016 -6.547 1 91.25 517 ASN A CA 1
ATOM 3978 C C . ASN A 1 517 ? -33 15.539 -5.57 1 91.25 517 ASN A C 1
ATOM 3980 O O . ASN A 1 517 ? -32.625 16.703 -5.625 1 91.25 517 ASN A O 1
ATOM 3984 N N . ALA A 1 518 ? -32.5 14.68 -4.801 1 93.19 518 ALA A N 1
ATOM 3985 C CA . ALA A 1 518 ? -31.578 15.07 -3.736 1 93.19 518 ALA A CA 1
ATOM 3986 C C . ALA A 1 518 ? -30.312 15.68 -4.312 1 93.19 518 ALA A C 1
ATOM 3988 O O . ALA A 1 518 ? -29.719 16.578 -3.715 1 93.19 518 ALA A O 1
ATOM 3989 N N . LEU A 1 519 ? -29.828 15.211 -5.469 1 91.62 519 LEU A N 1
ATOM 3990 C CA . LEU A 1 519 ? -28.625 15.742 -6.078 1 91.62 519 LEU A CA 1
ATOM 3991 C C . LEU A 1 519 ? -28.828 17.172 -6.535 1 91.62 519 LEU A C 1
ATOM 3993 O O . LEU A 1 519 ? -27.891 18 -6.469 1 91.62 519 LEU A O 1
ATOM 3997 N N . LYS A 1 520 ? -29.984 17.469 -7.012 1 91.69 520 LYS A N 1
ATOM 3998 C CA . LYS A 1 520 ? -30.297 18.844 -7.387 1 91.69 520 LYS A CA 1
ATOM 3999 C C . LYS A 1 520 ? -30.359 19.734 -6.156 1 91.69 520 LYS A C 1
ATOM 4001 O O . LYS A 1 520 ? -30 20.922 -6.23 1 91.69 520 LYS A O 1
ATOM 4006 N N . VAL A 1 521 ? -30.859 19.172 -5.102 1 94.19 521 VAL A N 1
ATOM 4007 C CA . VAL A 1 521 ? -30.844 19.906 -3.848 1 94.19 521 VAL A CA 1
ATOM 4008 C C . VAL A 1 521 ? -29.406 20.234 -3.447 1 94.19 521 VAL A C 1
ATOM 4010 O O . VAL A 1 521 ? -29.125 21.344 -2.986 1 94.19 521 VAL A O 1
ATOM 4013 N N . SER A 1 522 ? -28.516 19.219 -3.57 1 93.56 522 SER A N 1
ATOM 4014 C CA . SER A 1 522 ? -27.109 19.438 -3.279 1 93.56 522 SER A CA 1
ATOM 4015 C C . SER A 1 522 ? -26.531 20.562 -4.141 1 93.56 522 SER A C 1
ATOM 4017 O O . SER A 1 522 ? -25.75 21.375 -3.656 1 93.56 522 SER A O 1
ATOM 4019 N N . ASP A 1 523 ? -26.891 20.641 -5.41 1 90.81 523 ASP A N 1
ATOM 4020 C CA . ASP A 1 523 ? -26.438 21.703 -6.301 1 90.81 523 ASP A CA 1
ATOM 4021 C C . ASP A 1 523 ? -26.938 23.062 -5.828 1 90.81 523 ASP A C 1
ATOM 4023 O O . ASP A 1 523 ? -26.203 24.047 -5.871 1 90.81 523 ASP A O 1
ATOM 4027 N N . ALA A 1 524 ? -28.203 23.094 -5.445 1 93.12 524 ALA A N 1
ATOM 4028 C CA . ALA A 1 524 ? -28.781 24.328 -4.93 1 93.12 524 ALA A CA 1
ATOM 4029 C C . ALA A 1 524 ? -28.094 24.766 -3.643 1 93.12 524 ALA A C 1
ATOM 4031 O O . ALA A 1 524 ? -27.891 25.953 -3.41 1 93.12 524 ALA A O 1
ATOM 4032 N N . MET A 1 525 ? -27.766 23.828 -2.791 1 95.25 525 MET A N 1
ATOM 4033 C CA . MET A 1 525 ? -27.047 24.109 -1.556 1 95.25 525 MET A CA 1
ATOM 4034 C C . MET A 1 525 ? -25.688 24.719 -1.854 1 95.25 525 MET A C 1
ATOM 4036 O O . MET A 1 525 ? -25.203 25.578 -1.106 1 95.25 525 MET A O 1
ATOM 4040 N N . ALA A 1 526 ? -25.047 24.234 -2.934 1 91.12 526 ALA A N 1
ATOM 4041 C CA . ALA A 1 526 ? -23.75 24.766 -3.334 1 91.12 526 ALA A CA 1
ATOM 4042 C C . ALA A 1 526 ? -23.828 26.25 -3.652 1 91.12 526 ALA A C 1
ATOM 4044 O O . ALA A 1 526 ? -22.875 27 -3.398 1 91.12 526 ALA A O 1
ATOM 4045 N N . LYS A 1 527 ? -24.906 26.703 -4.172 1 90 527 LYS A N 1
ATOM 4046 C CA . LYS A 1 527 ? -25.125 28.109 -4.453 1 90 527 LYS A CA 1
ATOM 4047 C C . LYS A 1 527 ? -25.172 28.938 -3.162 1 90 527 LYS A C 1
ATOM 4049 O O . LYS A 1 527 ? -24.844 30.125 -3.162 1 90 527 LYS A O 1
ATOM 4054 N N . HIS A 1 528 ? -25.594 28.25 -2.102 1 92.88 528 HIS A N 1
ATOM 4055 C CA . HIS A 1 528 ? -25.609 28.891 -0.792 1 92.88 528 HIS A CA 1
ATOM 4056 C C . HIS A 1 528 ? -24.266 28.75 -0.092 1 92.88 528 HIS A C 1
ATOM 4058 O O . HIS A 1 528 ? -24.125 29.109 1.076 1 92.88 528 HIS A O 1
ATOM 4064 N N . GLY A 1 529 ? -23.312 28.094 -0.795 1 91.06 529 GLY A N 1
ATOM 4065 C CA . GLY A 1 529 ? -21.953 28 -0.278 1 91.06 529 GLY A CA 1
ATOM 4066 C C . GLY A 1 529 ? -21.656 26.656 0.364 1 91.06 529 GLY A C 1
ATOM 4067 O O . GLY A 1 529 ? -20.516 26.375 0.728 1 91.06 529 GLY A O 1
ATOM 4068 N N . TRP A 1 530 ? -22.703 25.828 0.498 1 94.81 530 TRP A N 1
ATOM 4069 C CA . TRP A 1 530 ? -22.516 24.562 1.19 1 94.81 530 TRP A CA 1
ATOM 4070 C C . TRP A 1 530 ? -21.938 23.5 0.251 1 94.81 530 TRP A C 1
ATOM 4072 O O . TRP A 1 530 ? -22.344 23.422 -0.912 1 94.81 530 TRP A O 1
ATOM 4082 N N . SER A 1 531 ? -20.922 22.797 0.739 1 93.31 531 SER A N 1
ATOM 4083 C CA . SER A 1 531 ? -20.391 21.641 0.045 1 93.31 531 SER A CA 1
ATOM 4084 C C . SER A 1 531 ? -20.781 20.344 0.752 1 93.31 531 SER A C 1
ATOM 4086 O O . SER A 1 531 ? -20.203 19.984 1.779 1 93.31 531 SER A O 1
ATOM 4088 N N . LEU A 1 532 ? -21.719 19.594 0.14 1 95.31 532 LEU A N 1
ATOM 4089 C CA . LEU A 1 532 ? -22.203 18.344 0.72 1 95.31 532 LEU A CA 1
ATOM 4090 C C . LEU A 1 532 ? -21.688 17.156 -0.063 1 95.31 532 LEU A C 1
ATOM 4092 O O . LEU A 1 532 ? -20.953 17.312 -1.042 1 95.31 532 LEU A O 1
ATOM 4096 N N . SER A 1 533 ? -21.984 15.914 0.421 1 94.19 533 SER A N 1
ATOM 4097 C CA . SER A 1 533 ? -21.484 14.703 -0.22 1 94.19 533 SER A CA 1
ATOM 4098 C C . SER A 1 533 ? -22.594 13.977 -0.975 1 94.19 533 SER A C 1
ATOM 4100 O O . SER A 1 533 ? -23.469 13.367 -0.362 1 94.19 533 SER A O 1
ATOM 4102 N N . PRO A 1 534 ? -22.547 14 -2.305 1 92.94 534 PRO A N 1
ATOM 4103 C CA . PRO A 1 534 ? -23.547 13.25 -3.074 1 92.94 534 PRO A CA 1
ATOM 4104 C C . PRO A 1 534 ? -23.344 11.734 -2.973 1 92.94 534 PRO A C 1
ATOM 4106 O O . PRO A 1 534 ? -22.203 11.258 -2.959 1 92.94 534 PRO A O 1
ATOM 4109 N N . LEU A 1 535 ? -24.391 10.992 -2.906 1 94.44 535 LEU A N 1
ATOM 4110 C CA . LEU A 1 535 ? -24.375 9.547 -2.754 1 94.44 535 LEU A CA 1
ATOM 4111 C C . LEU A 1 535 ? -25.188 8.875 -3.855 1 94.44 535 LEU A C 1
ATOM 4113 O O . LEU A 1 535 ? -25.906 9.555 -4.598 1 94.44 535 LEU A O 1
ATOM 4117 N N . GLN A 1 536 ? -24.969 7.516 -3.895 1 89.62 536 GLN A N 1
ATOM 4118 C CA . GLN A 1 536 ? -25.703 6.711 -4.875 1 89.62 536 GLN A CA 1
ATOM 4119 C C . GLN A 1 536 ? -26.328 5.484 -4.223 1 89.62 536 GLN A C 1
ATOM 4121 O O . GLN A 1 536 ? -25.859 5.023 -3.176 1 89.62 536 GLN A O 1
ATOM 4126 N N . HIS A 1 537 ? -27.453 4.918 -4.812 1 88.38 537 HIS A N 1
ATOM 4127 C CA . HIS A 1 537 ? -28.109 3.652 -4.496 1 88.38 537 HIS A CA 1
ATOM 4128 C C . HIS A 1 537 ? -28.562 3.609 -3.041 1 88.38 537 HIS A C 1
ATOM 4130 O O . HIS A 1 537 ? -28.141 2.727 -2.285 1 88.38 537 HIS A O 1
ATOM 4136 N N . PRO A 1 538 ? -29.391 4.562 -2.641 1 90.19 538 PRO A N 1
ATOM 4137 C CA . PRO A 1 538 ? -30.203 5.438 -3.5 1 90.19 538 PRO A CA 1
ATOM 4138 C C . PRO A 1 538 ? -29.562 6.812 -3.695 1 90.19 538 PRO A C 1
ATOM 4140 O O . PRO A 1 538 ? -28.625 7.172 -2.984 1 90.19 538 PRO A O 1
ATOM 4143 N N . ILE A 1 539 ? -30.094 7.516 -4.562 1 91.75 539 ILE A N 1
ATOM 4144 C CA . ILE A 1 539 ? -29.688 8.906 -4.727 1 91.75 539 ILE A CA 1
ATOM 4145 C C . ILE A 1 539 ? -29.953 9.68 -3.432 1 91.75 539 ILE A C 1
ATOM 4147 O O . ILE A 1 539 ? -31.094 9.742 -2.961 1 91.75 539 ILE A O 1
ATOM 4151 N N . SER A 1 540 ? -28.953 10.156 -2.848 1 95.25 540 SER A N 1
ATOM 4152 C CA . SER A 1 540 ? -29.031 10.844 -1.564 1 95.25 540 SER A CA 1
ATOM 4153 C C . SER A 1 540 ? -27.828 11.758 -1.351 1 95.25 540 SER A C 1
ATOM 4155 O O . SER A 1 540 ? -26.984 11.891 -2.229 1 95.25 540 SER A O 1
ATOM 4157 N N . VAL A 1 541 ? -27.875 12.508 -0.247 1 96.5 541 VAL A N 1
ATOM 4158 C CA . VAL A 1 541 ? -26.828 13.445 0.131 1 96.5 541 VAL A CA 1
ATOM 4159 C C . VAL A 1 541 ? -26.562 13.352 1.633 1 96.5 541 VAL A C 1
ATOM 4161 O O . VAL A 1 541 ? -27.5 13.164 2.42 1 96.5 541 VAL A O 1
ATOM 4164 N N . HIS A 1 542 ? -25.312 13.367 1.997 1 96.69 542 HIS A N 1
ATOM 4165 C CA . HIS A 1 542 ? -25.109 13.375 3.441 1 96.69 542 HIS A CA 1
ATOM 4166 C C . HIS A 1 542 ? -24.266 14.578 3.873 1 96.69 542 HIS A C 1
ATOM 4168 O O . HIS A 1 542 ? -23.625 15.227 3.043 1 96.69 542 HIS A O 1
ATOM 4174 N N . LEU A 1 543 ? -24.422 14.977 5.098 1 98.06 543 LEU A N 1
ATOM 4175 C CA . LEU A 1 543 ? -23.578 15.898 5.852 1 98.06 543 LEU A CA 1
ATOM 4176 C C . LEU A 1 543 ? -22.859 15.18 6.984 1 98.06 543 LEU A C 1
ATOM 4178 O O . LEU A 1 543 ? -23.484 14.562 7.84 1 98.06 543 LEU A O 1
ATOM 4182 N N . CYS A 1 544 ? -21.609 15.18 6.922 1 98.19 544 CYS A N 1
ATOM 4183 C CA . CYS A 1 544 ? -20.781 14.719 8.031 1 98.19 544 CYS A CA 1
ATOM 4184 C C . CYS A 1 544 ? -20.453 15.867 8.977 1 98.19 544 CYS A C 1
ATOM 4186 O O . CYS A 1 544 ? -19.625 16.719 8.656 1 98.19 544 CYS A O 1
ATOM 4188 N N . VAL A 1 545 ? -21.047 15.914 10.148 1 98.5 545 VAL A N 1
ATOM 4189 C CA . VAL A 1 545 ? -20.984 17.016 11.086 1 98.5 545 VAL A CA 1
ATOM 4190 C C . VAL A 1 545 ? -19.625 17.031 11.797 1 98.5 545 VAL A C 1
ATOM 4192 O O . VAL A 1 545 ? -19.203 16.016 12.336 1 98.5 545 VAL A O 1
ATOM 4195 N N . THR A 1 546 ? -18.938 18.141 11.742 1 97.88 546 THR A N 1
ATOM 4196 C CA . THR A 1 546 ? -17.656 18.344 12.398 1 97.88 546 THR A CA 1
ATOM 4197 C C . THR A 1 546 ? -17.766 19.438 13.461 1 97.88 546 THR A C 1
ATOM 4199 O O . THR A 1 546 ? -18.844 19.984 13.688 1 97.88 546 THR A O 1
ATOM 4202 N N . VAL A 1 547 ? -16.656 19.734 14.102 1 97.56 547 VAL A N 1
ATOM 4203 C CA . VAL A 1 547 ? -16.594 20.766 15.125 1 97.56 547 VAL A CA 1
ATOM 4204 C C . VAL A 1 547 ? -17.016 22.109 14.539 1 97.56 547 VAL A C 1
ATOM 4206 O O . VAL A 1 547 ? -17.641 22.922 15.211 1 97.56 547 VAL A O 1
ATOM 4209 N N . ARG A 1 548 ? -16.812 22.297 13.258 1 96.38 548 ARG A N 1
ATOM 4210 C CA . ARG A 1 548 ? -17.078 23.578 12.602 1 96.38 548 ARG A CA 1
ATOM 4211 C C . ARG A 1 548 ? -18.578 23.781 12.375 1 96.38 548 ARG A C 1
ATOM 4213 O O . ARG A 1 548 ? -19.016 24.891 12.086 1 96.38 548 ARG A O 1
ATOM 4220 N N . HIS A 1 549 ? -19.375 22.75 12.555 1 97.62 549 HIS A N 1
ATOM 4221 C CA . HIS A 1 549 ? -20.812 22.812 12.359 1 97.62 549 HIS A CA 1
ATOM 4222 C C . HIS A 1 549 ? -21.531 23.109 13.672 1 97.62 549 HIS A C 1
ATOM 4224 O O . HIS A 1 549 ? -22.719 23.438 13.672 1 97.62 549 HIS A O 1
ATOM 4230 N N . ILE A 1 550 ? -20.844 22.938 14.789 1 97.62 550 ILE A N 1
ATOM 4231 C CA . ILE A 1 550 ? -21.469 23.141 16.094 1 97.62 550 ILE A CA 1
ATOM 4232 C C . ILE A 1 550 ? -22.031 24.562 16.172 1 97.62 550 ILE A C 1
ATOM 4234 O O . ILE A 1 550 ? -21.328 25.531 15.898 1 97.62 550 ILE A O 1
ATOM 4238 N N . GLY A 1 551 ? -23.266 24.672 16.469 1 96.5 551 GLY A N 1
ATOM 4239 C CA . GLY A 1 551 ? -23.938 25.969 16.578 1 96.5 551 GLY A CA 1
ATOM 4240 C C . GLY A 1 551 ? -24.484 26.484 15.266 1 96.5 551 GLY A C 1
ATOM 4241 O O . GLY A 1 551 ? -25.047 27.578 15.203 1 96.5 551 GLY A O 1
ATOM 4242 N N . LYS A 1 552 ? -24.344 25.672 14.219 1 96.81 552 LYS A N 1
ATOM 4243 C CA . LYS A 1 552 ? -24.734 26.188 12.906 1 96.81 552 LYS A CA 1
ATOM 4244 C C . LYS A 1 552 ? -25.844 25.328 12.289 1 96.81 552 LYS A C 1
ATOM 4246 O O . LYS A 1 552 ? -26.031 25.344 11.07 1 96.81 552 LYS A O 1
ATOM 4251 N N . ALA A 1 553 ? -26.5 24.531 13.062 1 98 553 ALA A N 1
ATOM 4252 C CA . ALA A 1 553 ? -27.562 23.656 12.586 1 98 553 ALA A CA 1
ATOM 4253 C C . ALA A 1 553 ? -28.656 24.453 11.898 1 98 553 ALA A C 1
ATOM 4255 O O . ALA A 1 553 ? -29.141 24.062 10.828 1 98 553 ALA A O 1
ATOM 4256 N N . ASN A 1 554 ? -29.031 25.578 12.5 1 97.31 554 ASN A N 1
ATOM 4257 C CA . ASN A 1 554 ? -30.109 26.391 11.945 1 97.31 554 ASN A CA 1
ATOM 4258 C C . ASN A 1 554 ? -29.703 27.016 10.609 1 97.31 554 ASN A C 1
ATOM 4260 O O . ASN A 1 554 ? -30.531 27.125 9.703 1 97.31 554 ASN A O 1
ATOM 4264 N N . LYS A 1 555 ? -28.5 27.438 10.586 1 97.06 555 LYS A N 1
ATOM 4265 C CA . LYS A 1 555 ? -27.984 27.969 9.328 1 97.06 555 LYS A CA 1
ATOM 4266 C C . LYS A 1 555 ? -28.078 26.922 8.211 1 97.06 555 LYS A C 1
ATOM 4268 O O . LYS A 1 555 ? -28.484 27.25 7.094 1 97.06 555 LYS A O 1
ATOM 4273 N N . PHE A 1 556 ? -27.703 25.766 8.508 1 98.06 556 PHE A N 1
ATOM 4274 C CA . PHE A 1 556 ? -27.781 24.672 7.562 1 98.06 556 PHE A CA 1
ATOM 4275 C C . PHE A 1 556 ? -29.219 24.391 7.152 1 98.06 556 PHE A C 1
ATOM 4277 O O . PHE A 1 556 ? -29.531 24.281 5.961 1 98.06 556 PHE A O 1
ATOM 4284 N N . LEU A 1 557 ? -30.125 24.312 8.125 1 98.38 557 LEU A N 1
ATOM 4285 C CA . LEU A 1 557 ? -31.516 23.938 7.887 1 98.38 557 LEU A CA 1
ATOM 4286 C C . LEU A 1 557 ? -32.219 25 7.066 1 98.38 557 LEU A C 1
ATOM 4288 O O . LEU A 1 557 ? -33.062 24.688 6.223 1 98.38 557 LEU A O 1
ATOM 4292 N N . ASN A 1 558 ? -31.891 26.234 7.316 1 97.94 558 ASN A N 1
ATOM 4293 C CA . ASN A 1 558 ? -32.5 27.312 6.535 1 97.94 558 ASN A CA 1
ATOM 4294 C C . ASN A 1 558 ? -32.094 27.234 5.07 1 97.94 558 ASN A C 1
ATOM 4296 O O . ASN A 1 558 ? -32.938 27.344 4.176 1 97.94 558 ASN A O 1
ATOM 4300 N N . ALA A 1 559 ? -30.781 27.094 4.871 1 98.06 559 ALA A N 1
ATOM 4301 C CA . ALA A 1 559 ? -30.281 26.953 3.504 1 98.06 559 ALA A CA 1
ATOM 4302 C C . ALA A 1 559 ? -30.891 25.719 2.826 1 98.06 559 ALA A C 1
ATOM 4304 O O . ALA A 1 559 ? -31.219 25.766 1.639 1 98.06 559 ALA A O 1
ATOM 4305 N N . LEU A 1 560 ? -31.031 24.641 3.572 1 98.31 560 LEU A N 1
ATOM 4306 C CA . LEU A 1 560 ? -31.578 23.406 3.041 1 98.31 560 LEU A CA 1
ATOM 4307 C C . LEU A 1 560 ? -33.031 23.578 2.627 1 98.31 560 LEU A C 1
ATOM 4309 O O . LEU A 1 560 ? -33.438 23.125 1.559 1 98.31 560 LEU A O 1
ATOM 4313 N N . GLU A 1 561 ? -33.781 24.156 3.459 1 97.88 561 GLU A N 1
ATOM 4314 C CA . GLU A 1 561 ? -35.188 24.406 3.146 1 97.88 561 GLU A CA 1
ATOM 4315 C C . GLU A 1 561 ? -35.344 25.266 1.887 1 97.88 561 GLU A C 1
ATOM 4317 O O . GLU A 1 561 ? -36.188 24.969 1.029 1 97.88 561 GLU A O 1
ATOM 4322 N N . GLU A 1 562 ? -34.531 26.281 1.823 1 97.25 562 GLU A N 1
ATOM 4323 C CA . GLU A 1 562 ? -34.562 27.125 0.635 1 97.25 562 GLU A CA 1
ATOM 4324 C C . GLU A 1 562 ? -34.188 26.328 -0.614 1 97.25 562 GLU A C 1
ATOM 4326 O O . GLU A 1 562 ? -34.812 26.484 -1.668 1 97.25 562 GLU A O 1
ATOM 4331 N N . ALA A 1 563 ? -33.156 25.547 -0.485 1 96.31 563 ALA A N 1
ATOM 4332 C CA . ALA A 1 563 ? -32.688 24.719 -1.603 1 96.31 563 ALA A CA 1
ATOM 4333 C C . ALA A 1 563 ? -33.781 23.75 -2.053 1 96.31 563 ALA A C 1
ATOM 4335 O O . ALA A 1 563 ? -34 23.578 -3.252 1 96.31 563 ALA A O 1
ATOM 4336 N N . VAL A 1 564 ? -34.438 23.109 -1.093 1 96.44 564 VAL A N 1
ATOM 4337 C CA . VAL A 1 564 ? -35.5 22.156 -1.402 1 96.44 564 VAL A CA 1
ATOM 4338 C C . VAL A 1 564 ? -36.625 22.875 -2.109 1 96.44 564 VAL A C 1
ATOM 4340 O O . VAL A 1 564 ? -37.188 22.375 -3.092 1 96.44 564 VAL A O 1
ATOM 4343 N N . ASN A 1 565 ? -37 24 -1.669 1 95.06 565 ASN A N 1
ATOM 4344 C CA . ASN A 1 565 ? -38.062 24.781 -2.277 1 95.06 565 ASN A CA 1
ATOM 4345 C C . ASN A 1 565 ? -37.719 25.188 -3.703 1 95.06 565 ASN A C 1
ATOM 4347 O O . ASN A 1 565 ? -38.594 25.203 -4.578 1 95.06 565 ASN A O 1
ATOM 4351 N N . GLU A 1 566 ? -36.531 25.547 -3.846 1 93.5 566 GLU A N 1
ATOM 4352 C CA . GLU A 1 566 ? -36.062 25.891 -5.191 1 93.5 566 GLU A CA 1
ATOM 4353 C C . GLU A 1 566 ? -36.219 24.719 -6.145 1 93.5 566 GLU A C 1
ATOM 4355 O O . GLU A 1 566 ? -36.688 24.891 -7.273 1 93.5 566 GLU A O 1
ATOM 4360 N N . VAL A 1 567 ? -35.812 23.562 -5.703 1 92.62 567 VAL A N 1
ATOM 4361 C CA . VAL A 1 567 ? -35.875 22.375 -6.539 1 92.62 567 VAL A CA 1
ATOM 4362 C C . VAL A 1 567 ? -37.312 21.969 -6.789 1 92.62 567 VAL A C 1
ATOM 4364 O O . VAL A 1 567 ? -37.656 21.484 -7.867 1 92.62 567 VAL A O 1
ATOM 4367 N N . LYS A 1 568 ? -38.188 22.188 -5.852 1 91.88 568 LYS A N 1
ATOM 4368 C CA . LYS A 1 568 ? -39.594 21.906 -6.008 1 91.88 568 LYS A CA 1
ATOM 4369 C C . LYS A 1 568 ? -40.219 22.75 -7.109 1 91.88 568 LYS A C 1
ATOM 4371 O O . LYS A 1 568 ? -41.125 22.312 -7.828 1 91.88 568 LYS A O 1
ATOM 4376 N N . GLN A 1 569 ? -39.781 23.875 -7.195 1 88.88 569 GLN A N 1
ATOM 4377 C CA . GLN A 1 569 ? -40.312 24.812 -8.172 1 88.88 569 GLN A CA 1
ATOM 4378 C C . GLN A 1 569 ? -39.875 24.453 -9.586 1 88.88 569 GLN A C 1
ATOM 4380 O O . GLN A 1 569 ? -40.594 24.703 -10.555 1 88.88 569 GLN A O 1
ATOM 4385 N N . ASP A 1 570 ? -38.656 23.875 -9.758 1 76.75 570 ASP A N 1
ATOM 4386 C CA . ASP A 1 570 ? -38.156 23.422 -11.055 1 76.75 570 ASP A CA 1
ATOM 4387 C C . ASP A 1 570 ? -37.688 21.969 -10.984 1 76.75 570 ASP A C 1
ATOM 4389 O O . ASP A 1 570 ? -36.5 21.703 -10.781 1 76.75 570 ASP A O 1
ATOM 4393 N N . PRO A 1 571 ? -38.625 21.078 -11.156 1 64.56 571 PRO A N 1
ATOM 4394 C CA . PRO A 1 571 ? -38.281 19.672 -10.922 1 64.56 571 PRO A CA 1
ATOM 4395 C C . PRO A 1 571 ? -37.312 19.109 -11.961 1 64.56 571 PRO A C 1
ATOM 4397 O O . PRO A 1 571 ? -36.688 18.062 -11.734 1 64.56 571 PRO A O 1
ATOM 4400 N N . ASN A 1 572 ? -37.25 19.75 -13.156 1 61 572 ASN A N 1
ATOM 4401 C CA . ASN A 1 572 ? -36.344 19.203 -14.156 1 61 572 ASN A CA 1
ATOM 4402 C C . ASN A 1 572 ? -35.281 20.203 -14.531 1 61 572 ASN A C 1
ATOM 4404 O O . ASN A 1 572 ? -35.156 20.578 -15.703 1 61 572 ASN A O 1
ATOM 4408 N N . PRO A 1 573 ? -34.656 20.719 -13.523 1 57.88 573 PRO A N 1
ATOM 4409 C CA . PRO A 1 573 ? -33.594 21.625 -13.969 1 57.88 573 PRO A CA 1
ATOM 4410 C C . PRO A 1 573 ? -32.469 20.906 -14.688 1 57.88 573 PRO A C 1
ATOM 4412 O O . PRO A 1 573 ? -32.25 19.703 -14.477 1 57.88 573 PRO A O 1
ATOM 4415 N N . SER A 1 574 ? -31.922 21.438 -15.766 1 59.44 574 SER A N 1
ATOM 4416 C CA . SER A 1 574 ? -30.734 20.859 -16.406 1 59.44 574 SER A CA 1
ATOM 4417 C C . SER A 1 574 ? -29.656 20.516 -15.391 1 59.44 574 SER A C 1
ATOM 4419 O O . SER A 1 574 ? -29.406 21.297 -14.461 1 59.44 574 SER A O 1
ATOM 4421 N N . PRO A 1 575 ? -29.266 19.219 -15.352 1 61.03 575 PRO A N 1
ATOM 4422 C CA . PRO A 1 575 ? -28.203 18.844 -14.398 1 61.03 575 PRO A CA 1
ATOM 4423 C C . PRO A 1 575 ? -26.984 19.766 -14.492 1 61.03 575 PRO A C 1
ATOM 4425 O O . PRO A 1 575 ? -26.594 20.156 -15.594 1 61.03 575 PRO A O 1
ATOM 4428 N N . GLU A 1 576 ? -26.609 20.453 -13.484 1 63.34 576 GLU A N 1
ATOM 4429 C CA . GLU A 1 576 ? -25.375 21.219 -13.43 1 63.34 576 GLU A CA 1
ATOM 4430 C C . GLU A 1 576 ? -24.406 20.672 -12.383 1 63.34 576 GLU A C 1
ATOM 4432 O O . GLU A 1 576 ? -24.812 19.891 -11.523 1 63.34 576 GLU A O 1
ATOM 4437 N N . GLY A 1 577 ? -23.125 20.859 -12.562 1 58.69 577 GLY A N 1
ATOM 4438 C CA . GLY A 1 577 ? -22.109 20.516 -11.57 1 58.69 577 GLY A CA 1
ATOM 4439 C C . GLY A 1 577 ? -22.047 19.031 -11.266 1 58.69 577 GLY A C 1
ATOM 4440 O O . GLY A 1 577 ? -21.891 18.203 -12.18 1 58.69 577 GLY A O 1
ATOM 4441 N N . GLY A 1 578 ? -22.188 18.781 -9.977 1 61.81 578 GLY A N 1
ATOM 4442 C CA . GLY A 1 578 ? -22.125 17.422 -9.477 1 61.81 578 GLY A CA 1
ATOM 4443 C C . GLY A 1 578 ? -23.25 16.547 -10.016 1 61.81 578 GLY A C 1
ATOM 4444 O O . GLY A 1 578 ? -23 15.398 -10.398 1 61.81 578 GLY A O 1
ATOM 4445 N N . SER A 1 579 ? -24.406 17.109 -10.172 1 67.5 579 SER A N 1
ATOM 4446 C CA . SER A 1 579 ? -25.547 16.328 -10.633 1 67.5 579 SER A CA 1
ATOM 4447 C C . SER A 1 579 ? -25.375 15.898 -12.086 1 67.5 579 SER A C 1
ATOM 4449 O O . SER A 1 579 ? -25.875 14.844 -12.492 1 67.5 579 SER A O 1
ATOM 4451 N N . ALA A 1 580 ? -24.688 16.688 -12.789 1 61.94 580 ALA A N 1
ATOM 4452 C CA . ALA A 1 580 ? -24.438 16.328 -14.18 1 61.94 580 ALA A CA 1
ATOM 4453 C C . ALA A 1 580 ? -23.484 15.133 -14.266 1 61.94 580 ALA A C 1
ATOM 4455 O O . ALA A 1 580 ? -23.703 14.219 -15.07 1 61.94 580 ALA A O 1
ATOM 4456 N N . ILE A 1 581 ? -22.531 15.18 -13.438 1 68 581 ILE A N 1
ATOM 4457 C CA . ILE A 1 581 ? -21.531 14.102 -13.438 1 68 581 ILE A CA 1
ATOM 4458 C C . ILE A 1 581 ? -22.188 12.797 -12.984 1 68 581 ILE A C 1
ATOM 4460 O O . ILE A 1 581 ? -22.016 11.758 -13.617 1 68 581 ILE A O 1
ATOM 4464 N N . TYR A 1 582 ? -22.938 12.875 -11.961 1 71.06 582 TYR A N 1
ATOM 4465 C CA . TYR A 1 582 ? -23.594 11.688 -11.438 1 71.06 582 TYR A CA 1
ATOM 4466 C C . TYR A 1 582 ? -24.703 11.227 -12.375 1 71.06 582 TYR A C 1
ATOM 4468 O O . TYR A 1 582 ? -24.984 10.023 -12.469 1 71.06 582 TYR A O 1
ATOM 4476 N N . GLY A 1 583 ? -25.359 12.234 -12.945 1 66.69 583 GLY A N 1
ATOM 4477 C CA . GLY A 1 583 ? -26.344 11.883 -13.961 1 66.69 583 GLY A CA 1
ATOM 4478 C C . GLY A 1 583 ? -25.734 11.125 -15.133 1 66.69 583 GLY A C 1
ATOM 4479 O O . GLY A 1 583 ? -26.297 10.125 -15.586 1 66.69 583 GLY A O 1
ATOM 4480 N N . MET A 1 584 ? -24.656 11.641 -15.555 1 64.62 584 MET A N 1
ATOM 4481 C CA . MET A 1 584 ? -23.938 10.945 -16.625 1 64.62 584 MET A CA 1
ATOM 4482 C C . MET A 1 584 ? -23.5 9.555 -16.172 1 64.62 584 MET A C 1
ATOM 4484 O O . MET A 1 584 ? -23.641 8.586 -16.922 1 64.62 584 MET A O 1
ATOM 4488 N N . ALA A 1 585 ? -23 9.453 -15 1 68.12 585 ALA A N 1
ATOM 4489 C CA . ALA A 1 585 ? -22.547 8.18 -14.461 1 68.12 585 ALA A CA 1
ATOM 4490 C C . ALA A 1 585 ? -23.688 7.172 -14.375 1 68.12 585 ALA A C 1
ATOM 4492 O O . ALA A 1 585 ? -23.5 5.977 -14.625 1 68.12 585 ALA A O 1
ATOM 4493 N N . SER A 1 586 ? -24.797 7.672 -14.016 1 65.94 586 SER A N 1
ATOM 4494 C CA . SER A 1 586 ? -25.953 6.789 -13.852 1 65.94 586 SER A CA 1
ATOM 4495 C C . SER A 1 586 ? -26.438 6.273 -15.195 1 65.94 586 SER A C 1
ATOM 4497 O O . SER A 1 586 ? -27.078 5.223 -15.266 1 65.94 586 SER A O 1
ATOM 4499 N N . SER A 1 587 ? -26.141 7.031 -16.234 1 61.78 587 SER A N 1
ATOM 4500 C CA . SER A 1 587 ? -26.625 6.668 -17.562 1 61.78 587 SER A CA 1
ATOM 4501 C C . SER A 1 587 ? -25.688 5.691 -18.25 1 61.78 587 SER A C 1
ATOM 4503 O O . SER A 1 587 ? -26.047 5.098 -19.266 1 61.78 587 SER A O 1
ATOM 4505 N N . LEU A 1 588 ? -24.516 5.535 -17.734 1 66.06 588 LEU A N 1
ATOM 4506 C CA . LEU A 1 588 ? -23.5 4.676 -18.312 1 66.06 588 LEU A CA 1
ATOM 4507 C C . LEU A 1 588 ? -23.234 3.465 -17.422 1 66.06 588 LEU A C 1
ATOM 4509 O O . LEU A 1 588 ? -23.484 3.516 -16.219 1 66.06 588 LEU A O 1
ATOM 4513 N N . PRO A 1 589 ? -22.844 2.377 -18.219 1 67.88 589 PRO A N 1
ATOM 4514 C CA . PRO A 1 589 ? -22.344 1.283 -17.375 1 67.88 589 PRO A CA 1
ATOM 4515 C C . PRO A 1 589 ? -21.125 1.675 -16.562 1 67.88 589 PRO A C 1
ATOM 4517 O O . PRO A 1 589 ? -20.469 2.682 -16.859 1 67.88 589 PRO A O 1
ATOM 4520 N N . ALA A 1 590 ? -20.844 0.918 -15.578 1 68.31 590 ALA A N 1
ATOM 4521 C CA . ALA A 1 590 ? -19.781 1.251 -14.633 1 68.31 590 ALA A CA 1
ATOM 4522 C C . ALA A 1 590 ? -18.422 1.313 -15.328 1 68.31 590 ALA A C 1
ATOM 4524 O O . ALA A 1 590 ? -17.594 2.154 -15 1 68.31 590 ALA A O 1
ATOM 4525 N N . GLY A 1 591 ? -18.156 0.519 -16.312 1 72.12 591 GLY A N 1
ATOM 4526 C CA . GLY A 1 591 ? -16.891 0.472 -17.016 1 72.12 591 GLY A CA 1
ATOM 4527 C C . GLY A 1 591 ? -16.484 1.805 -17.625 1 72.12 591 GLY A C 1
ATOM 4528 O O . GLY A 1 591 ? -15.523 2.432 -17.172 1 72.12 591 GLY A O 1
ATOM 4529 N N . PRO A 1 592 ? -17.328 2.369 -18.469 1 73.19 592 PRO A N 1
ATOM 4530 C CA . PRO A 1 592 ? -17.047 3.666 -19.078 1 73.19 592 PRO A CA 1
ATOM 4531 C C . PRO A 1 592 ? -16.906 4.789 -18.047 1 73.19 592 PRO A C 1
ATOM 4533 O O . PRO A 1 592 ? -16.109 5.711 -18.234 1 73.19 592 PRO A O 1
ATOM 4536 N N . VAL A 1 593 ? -17.688 4.668 -17 1 78.19 593 VAL A N 1
ATOM 4537 C CA . VAL A 1 593 ? -17.609 5.691 -15.961 1 78.19 593 VAL A CA 1
ATOM 4538 C C . VAL A 1 593 ? -16.266 5.59 -15.25 1 78.19 593 VAL A C 1
ATOM 4540 O O . VAL A 1 593 ? -15.664 6.605 -14.891 1 78.19 593 VAL A O 1
ATOM 4543 N N . ASP A 1 594 ? -15.844 4.398 -15.094 1 82.62 594 ASP A N 1
ATOM 4544 C CA . ASP A 1 594 ? -14.523 4.191 -14.5 1 82.62 594 ASP A CA 1
ATOM 4545 C C . ASP A 1 594 ? -13.43 4.82 -15.367 1 82.62 594 ASP A C 1
ATOM 4547 O O . ASP A 1 594 ? -12.492 5.422 -14.844 1 82.62 594 ASP A O 1
ATOM 4551 N N . ASP A 1 595 ? -13.523 4.688 -16.656 1 80.5 595 ASP A N 1
ATOM 4552 C CA . ASP A 1 595 ? -12.562 5.277 -17.578 1 80.5 595 ASP A CA 1
ATOM 4553 C C . ASP A 1 595 ? -12.57 6.801 -17.484 1 80.5 595 ASP A C 1
ATOM 4555 O O . ASP A 1 595 ? -11.516 7.441 -17.547 1 80.5 595 ASP A O 1
ATOM 4559 N N . LEU A 1 596 ? -13.75 7.324 -17.297 1 78.44 596 LEU A N 1
ATOM 4560 C CA . LEU A 1 596 ? -13.891 8.773 -17.156 1 78.44 596 LEU A CA 1
ATOM 4561 C C . LEU A 1 596 ? -13.227 9.258 -15.875 1 78.44 596 LEU A C 1
ATOM 4563 O O . LEU A 1 596 ? -12.625 10.336 -15.852 1 78.44 596 LEU A O 1
ATOM 4567 N N . LEU A 1 597 ? -13.43 8.469 -14.859 1 83.5 597 LEU A N 1
ATOM 4568 C CA . LEU A 1 597 ? -12.805 8.812 -13.578 1 83.5 597 LEU A CA 1
ATOM 4569 C C . LEU A 1 597 ? -11.289 8.805 -13.695 1 83.5 597 LEU A C 1
ATOM 4571 O O . LEU A 1 597 ? -10.609 9.641 -13.094 1 83.5 597 LEU A O 1
ATOM 4575 N N . ARG A 1 598 ? -10.773 7.945 -14.453 1 87 598 ARG A N 1
ATOM 4576 C CA . ARG A 1 598 ? -9.328 7.875 -14.664 1 87 598 ARG A CA 1
ATOM 4577 C C . ARG A 1 598 ? -8.836 9.078 -15.461 1 87 598 ARG A C 1
ATOM 4579 O O . ARG A 1 598 ? -7.77 9.625 -15.164 1 87 598 ARG A O 1
ATOM 4586 N N . ILE A 1 599 ? -9.578 9.484 -16.438 1 82 599 ILE A N 1
ATOM 4587 C CA . ILE A 1 599 ? -9.227 10.656 -17.25 1 82 599 ILE A CA 1
ATOM 4588 C C . ILE A 1 599 ? -9.281 11.914 -16.375 1 82 599 ILE A C 1
ATOM 4590 O O . ILE A 1 599 ? -8.414 12.781 -16.484 1 82 599 ILE A O 1
ATOM 4594 N N . TYR A 1 600 ? -10.352 11.961 -15.555 1 82.5 600 TYR A N 1
ATOM 4595 C CA . TYR A 1 600 ? -10.445 13.055 -14.602 1 82.5 600 TYR A CA 1
ATOM 4596 C C . TYR A 1 600 ? -9.195 13.133 -13.734 1 82.5 600 TYR A C 1
ATOM 4598 O O . TYR A 1 600 ? -8.648 14.219 -13.516 1 82.5 600 TYR A O 1
ATOM 4606 N N . THR A 1 601 ? -8.734 12.039 -13.297 1 87.81 601 THR A N 1
ATOM 4607 C CA . THR A 1 601 ? -7.543 11.961 -12.453 1 87.81 601 THR A CA 1
ATOM 4608 C C . THR A 1 601 ? -6.309 12.43 -13.219 1 87.81 601 THR A C 1
ATOM 4610 O O . THR A 1 601 ? -5.461 13.133 -12.68 1 87.81 601 THR A O 1
ATOM 4613 N N . ASP A 1 602 ? -6.215 12.062 -14.555 1 87.12 602 ASP A N 1
ATOM 4614 C CA . ASP A 1 602 ? -5.129 12.531 -15.398 1 87.12 602 ASP A CA 1
ATOM 4615 C C . ASP A 1 602 ? -5.066 14.062 -15.414 1 87.12 602 ASP A C 1
ATOM 4617 O O . ASP A 1 602 ? -3.986 14.641 -15.297 1 87.12 602 ASP A O 1
ATOM 4621 N N . ILE A 1 603 ? -6.203 14.609 -15.508 1 82.12 603 ILE A N 1
ATOM 4622 C CA . ILE A 1 603 ? -6.293 16.062 -15.688 1 82.12 603 ILE A CA 1
ATOM 4623 C C . ILE A 1 603 ? -5.887 16.766 -14.398 1 82.12 603 ILE A C 1
ATOM 4625 O O . ILE A 1 603 ? -5.223 17.812 -14.438 1 82.12 603 ILE A O 1
ATOM 4629 N N . THR A 1 604 ? -6.281 16.188 -13.273 1 82.56 604 THR A N 1
ATOM 4630 C CA . THR A 1 604 ? -5.969 16.812 -11.992 1 82.56 604 THR A CA 1
ATOM 4631 C C . THR A 1 604 ? -4.469 16.766 -11.719 1 82.56 604 THR A C 1
ATOM 4633 O O . THR A 1 604 ? -3.955 17.547 -10.914 1 82.56 604 THR A O 1
ATOM 4636 N N . LEU A 1 605 ? -3.723 15.93 -12.391 1 88.62 605 LEU A N 1
ATOM 4637 C CA . LEU A 1 605 ? -2.299 15.75 -12.125 1 88.62 605 LEU A CA 1
ATOM 4638 C C . LEU A 1 605 ? -1.455 16.469 -13.172 1 88.62 605 LEU A C 1
ATOM 4640 O O . LEU A 1 605 ? -0.224 16.438 -13.109 1 88.62 605 LEU A O 1
ATOM 4644 N N . LYS A 1 606 ? -2.139 17.109 -14.102 1 83.94 606 LYS A N 1
ATOM 4645 C CA . LYS A 1 606 ? -1.449 17.766 -15.211 1 83.94 606 LYS A CA 1
ATOM 4646 C C . LYS A 1 606 ? -1.411 19.281 -15.016 1 83.94 606 LYS A C 1
ATOM 4648 O O . LYS A 1 606 ? -2.395 19.875 -14.57 1 83.94 606 LYS A O 1
ATOM 4653 N N . VAL A 1 607 ? -0.188 19.875 -15.312 1 83.81 607 VAL A N 1
ATOM 4654 C CA . VAL A 1 607 ? -0.038 21.312 -15.242 1 83.81 607 VAL A CA 1
ATOM 4655 C C . VAL A 1 607 ? -0.811 21.969 -16.391 1 83.81 607 VAL A C 1
ATOM 4657 O O . VAL A 1 607 ? -0.694 21.562 -17.547 1 83.81 607 VAL A O 1
ATOM 4660 N N . MET B 1 1 ? -22.312 -53.438 -19.766 1 42.22 1 MET B N 1
ATOM 4661 C CA . MET B 1 1 ? -23.047 -52.938 -18.594 1 42.22 1 MET B CA 1
ATOM 4662 C C . MET B 1 1 ? -22.438 -51.625 -18.109 1 42.22 1 MET B C 1
ATOM 4664 O O . MET B 1 1 ? -21.219 -51.469 -18.031 1 42.22 1 MET B O 1
ATOM 4668 N N . ALA B 1 2 ? -23.25 -50.625 -18.219 1 55 2 ALA B N 1
ATOM 4669 C CA . ALA B 1 2 ? -22.812 -49.344 -17.734 1 55 2 ALA B CA 1
ATOM 4670 C C . ALA B 1 2 ? -22.219 -49.438 -16.328 1 55 2 ALA B C 1
ATOM 4672 O O . ALA B 1 2 ? -22.766 -50.094 -15.461 1 55 2 ALA B O 1
ATOM 4673 N N . PRO B 1 3 ? -20.891 -49.031 -16.266 1 62 3 PRO B N 1
ATOM 4674 C CA . PRO B 1 3 ? -20.328 -49.156 -14.922 1 62 3 PRO B CA 1
ATOM 4675 C C . PRO B 1 3 ? -21.219 -48.531 -13.852 1 62 3 PRO B C 1
ATOM 4677 O O . PRO B 1 3 ? -21.922 -47.562 -14.117 1 62 3 PRO B O 1
ATOM 4680 N N . SER B 1 4 ? -21.625 -49.375 -12.883 1 63.84 4 SER B N 1
ATOM 4681 C CA . SER B 1 4 ? -22.484 -48.938 -11.789 1 63.84 4 SER B CA 1
ATOM 4682 C C . SER B 1 4 ? -21.688 -48.219 -10.703 1 63.84 4 SER B C 1
ATOM 4684 O O . SER B 1 4 ? -20.547 -48.594 -10.414 1 63.84 4 SER B O 1
ATOM 4686 N N . PHE B 1 5 ? -22.141 -47.062 -10.25 1 64.62 5 PHE B N 1
ATOM 4687 C CA . PHE B 1 5 ? -21.562 -46.312 -9.133 1 64.62 5 PHE B CA 1
ATOM 4688 C C . PHE B 1 5 ? -21.312 -47.25 -7.941 1 64.62 5 PHE B C 1
ATOM 4690 O O . PHE B 1 5 ? -20.438 -46.969 -7.109 1 64.62 5 PHE B O 1
ATOM 4697 N N . ALA B 1 6 ? -22.031 -48.312 -7.969 1 62.62 6 ALA B N 1
ATOM 4698 C CA . ALA B 1 6 ? -21.906 -49.281 -6.895 1 62.62 6 ALA B CA 1
ATOM 4699 C C . ALA B 1 6 ? -20.531 -49.938 -6.895 1 62.62 6 ALA B C 1
ATOM 4701 O O . ALA B 1 6 ? -20.078 -50.438 -5.863 1 62.62 6 ALA B O 1
ATOM 4702 N N . ASP B 1 7 ? -19.953 -49.812 -8.008 1 65.31 7 ASP B N 1
ATOM 4703 C CA . ASP B 1 7 ? -18.625 -50.406 -8.117 1 65.31 7 ASP B CA 1
ATOM 4704 C C . ASP B 1 7 ? -17.562 -49.5 -7.52 1 65.31 7 ASP B C 1
ATOM 4706 O O . ASP B 1 7 ? -16.438 -49.938 -7.223 1 65.31 7 ASP B O 1
ATOM 4710 N N . LEU B 1 8 ? -17.969 -48.281 -7.352 1 72.56 8 LEU B N 1
ATOM 4711 C CA . LEU B 1 8 ? -17 -47.281 -6.898 1 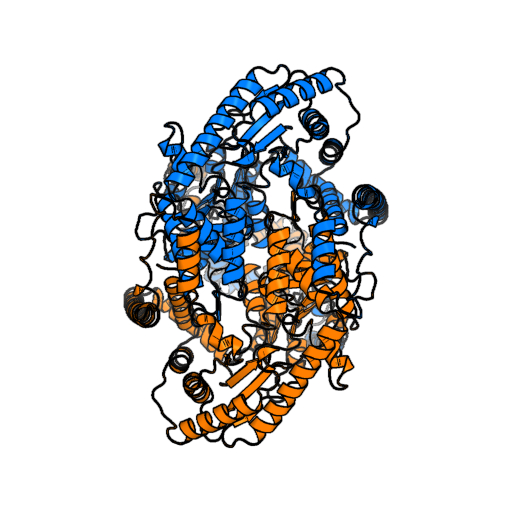72.56 8 LEU B CA 1
ATOM 4712 C C . LEU B 1 8 ? -17.125 -47.031 -5.398 1 72.56 8 LEU B C 1
ATOM 4714 O O . LEU B 1 8 ? -16.125 -46.812 -4.715 1 72.56 8 LEU B O 1
ATOM 4718 N N . LEU B 1 9 ? -18.438 -47 -4.953 1 73.12 9 LEU B N 1
ATOM 4719 C CA . LEU B 1 9 ? -18.672 -46.688 -3.551 1 73.12 9 LEU B CA 1
ATOM 4720 C C . LEU B 1 9 ? -19.359 -47.875 -2.844 1 73.12 9 LEU B C 1
ATOM 4722 O O . LEU B 1 9 ? -20.141 -48.594 -3.455 1 73.12 9 LEU B O 1
ATOM 4726 N N . PRO B 1 10 ? -19.016 -48.031 -1.615 1 72.19 10 PRO B N 1
ATOM 4727 C CA . PRO B 1 10 ? -19.609 -49.125 -0.838 1 72.19 10 PRO B CA 1
ATOM 4728 C C . PRO B 1 10 ? -21.062 -48.844 -0.469 1 72.19 10 PRO B C 1
ATOM 4730 O O . PRO B 1 10 ? -21.469 -49.062 0.682 1 72.19 10 PRO B O 1
ATOM 4733 N N . ILE B 1 11 ? -21.719 -48.031 -1.261 1 75.62 11 ILE B N 1
ATOM 4734 C CA . ILE B 1 11 ? -23.109 -47.688 -0.958 1 75.62 11 ILE B CA 1
ATOM 4735 C C . ILE B 1 11 ? -24.016 -48.188 -2.076 1 75.62 11 ILE B C 1
ATOM 4737 O O . ILE B 1 11 ? -23.75 -47.938 -3.256 1 75.62 11 ILE B O 1
ATOM 4741 N N . PRO B 1 12 ? -25.094 -48.875 -1.642 1 77.44 12 PRO B N 1
ATOM 4742 C CA . PRO B 1 12 ? -26.047 -49.312 -2.654 1 77.44 12 PRO B CA 1
ATOM 4743 C C . PRO B 1 12 ? -26.719 -48.156 -3.387 1 77.44 12 PRO B C 1
ATOM 4745 O O . PRO B 1 12 ? -27.016 -47.125 -2.775 1 77.44 12 PRO B O 1
ATOM 4748 N N . GLU B 1 13 ? -26.953 -48.188 -4.621 1 79.5 13 GLU B N 1
ATOM 4749 C CA . GLU B 1 13 ? -27.484 -47.125 -5.492 1 79.5 13 GLU B CA 1
ATOM 4750 C C . GLU B 1 13 ? -28.859 -46.688 -5.035 1 79.5 13 GLU B C 1
ATOM 4752 O O . GLU B 1 13 ? -29.219 -45.5 -5.156 1 79.5 13 GLU B O 1
ATOM 4757 N N . GLU B 1 14 ? -29.641 -47.625 -4.5 1 81.44 14 GLU B N 1
ATOM 4758 C CA . GLU B 1 14 ? -31.016 -47.344 -4.094 1 81.44 14 GLU B CA 1
ATOM 4759 C C . GLU B 1 14 ? -31.031 -46.406 -2.891 1 81.44 14 GLU B C 1
ATOM 4761 O O . GLU B 1 14 ? -32.031 -45.688 -2.672 1 81.44 14 GLU B O 1
ATOM 4766 N N . ARG B 1 15 ? -29.922 -46.281 -2.223 1 86.19 15 ARG B N 1
ATOM 4767 C CA . ARG B 1 15 ? -29.891 -45.5 -0.99 1 86.19 15 ARG B CA 1
ATOM 4768 C C . ARG B 1 15 ? -29.172 -44.188 -1.208 1 86.19 15 ARG B C 1
ATOM 4770 O O . ARG B 1 15 ? -29.125 -43.344 -0.308 1 86.19 15 ARG B O 1
ATOM 4777 N N . LEU B 1 16 ? -28.703 -43.938 -2.383 1 83.06 16 LEU B N 1
ATOM 4778 C CA . LEU B 1 16 ? -27.875 -42.75 -2.67 1 83.06 16 LEU B CA 1
ATOM 4779 C C . LEU B 1 16 ? -28.672 -41.469 -2.477 1 83.06 16 LEU B C 1
ATOM 4781 O O . LEU B 1 16 ? -28.188 -40.531 -1.848 1 83.06 16 LEU B O 1
ATOM 4785 N N . PRO B 1 17 ? -29.922 -41.469 -2.947 1 86.44 17 PRO B N 1
ATOM 4786 C CA . PRO B 1 17 ? -30.688 -40.219 -2.75 1 86.44 17 PRO B CA 1
ATOM 4787 C C . PRO B 1 17 ? -30.969 -39.938 -1.278 1 86.44 17 PRO B C 1
ATOM 4789 O O . PRO B 1 17 ? -30.938 -38.781 -0.857 1 86.44 17 PRO B O 1
ATOM 4792 N N . THR B 1 18 ? -31.203 -40.969 -0.584 1 88.38 18 THR B N 1
ATOM 4793 C CA . THR B 1 18 ? -31.469 -40.812 0.841 1 88.38 18 THR B CA 1
ATOM 4794 C C . THR B 1 18 ? -30.234 -40.281 1.565 1 88.38 18 THR B C 1
ATOM 4796 O O . THR B 1 18 ? -30.344 -39.375 2.42 1 88.38 18 THR B O 1
ATOM 4799 N N . TYR B 1 19 ? -29.156 -40.75 1.187 1 86.75 19 TYR B N 1
ATOM 4800 C CA . TYR B 1 19 ? -27.922 -40.312 1.812 1 86.75 19 TYR B CA 1
ATOM 4801 C C . TYR B 1 19 ? -27.594 -38.875 1.406 1 86.75 19 TYR B C 1
ATOM 4803 O O . TYR B 1 19 ? -27.047 -38.094 2.207 1 86.75 19 TYR B O 1
ATOM 4811 N N . ALA B 1 20 ? -27.891 -38.562 0.178 1 87.56 20 ALA B N 1
ATOM 4812 C CA . ALA B 1 20 ? -27.656 -37.219 -0.302 1 87.56 20 ALA B CA 1
ATOM 4813 C C . ALA B 1 20 ? -28.5 -36.188 0.473 1 87.56 20 ALA B C 1
ATOM 4815 O O . ALA B 1 20 ? -28 -35.125 0.873 1 87.56 20 ALA B O 1
ATOM 4816 N N . VAL B 1 21 ? -29.75 -36.469 0.687 1 90.62 21 VAL B N 1
ATOM 4817 C CA . VAL B 1 21 ? -30.656 -35.594 1.427 1 90.62 21 VAL B CA 1
ATOM 4818 C C . VAL B 1 21 ? -30.203 -35.5 2.879 1 90.62 21 VAL B C 1
ATOM 4820 O O . VAL B 1 21 ? -30.203 -34.406 3.461 1 90.62 21 VAL B O 1
ATOM 4823 N N . ALA B 1 22 ? -29.859 -36.625 3.375 1 91.31 22 ALA B N 1
ATOM 4824 C CA . ALA B 1 22 ? -29.359 -36.625 4.75 1 91.31 22 ALA B CA 1
ATOM 4825 C C . ALA B 1 22 ? -28.125 -35.75 4.895 1 91.31 22 ALA B C 1
ATOM 4827 O O . ALA B 1 22 ? -27.969 -35.031 5.875 1 91.31 22 ALA B O 1
ATOM 4828 N N . ALA B 1 23 ? -27.266 -35.875 3.943 1 89.94 23 ALA B N 1
ATOM 4829 C CA . ALA B 1 23 ? -26.031 -35.062 3.953 1 89.94 23 ALA B CA 1
ATOM 4830 C C . ALA B 1 23 ? -26.359 -33.594 3.854 1 89.94 23 ALA B C 1
ATOM 4832 O O . ALA B 1 23 ? -25.719 -32.75 4.512 1 89.94 23 ALA B O 1
ATOM 4833 N N . LEU B 1 24 ? -27.312 -33.219 3.061 1 91 24 LEU B N 1
ATOM 4834 C CA . LEU B 1 24 ? -27.719 -31.828 2.883 1 91 24 LEU B CA 1
ATOM 4835 C C . LEU B 1 24 ? -28.328 -31.281 4.168 1 91 24 LEU B C 1
ATOM 4837 O O . LEU B 1 24 ? -28.031 -30.141 4.555 1 91 24 LEU B O 1
ATOM 4841 N N . VAL B 1 25 ? -29.156 -32.062 4.785 1 92.06 25 VAL B N 1
ATOM 4842 C CA . VAL B 1 25 ? -29.781 -31.641 6.039 1 92.06 25 VAL B CA 1
ATOM 4843 C C . VAL B 1 25 ? -28.719 -31.453 7.113 1 92.06 25 VAL B C 1
ATOM 4845 O O . VAL B 1 25 ? -28.75 -30.5 7.879 1 92.06 25 VAL B O 1
ATOM 4848 N N . LEU B 1 26 ? -27.828 -32.375 7.117 1 92.94 26 LEU B N 1
ATOM 4849 C CA . LEU B 1 26 ? -26.734 -32.281 8.086 1 92.94 26 LEU B CA 1
ATOM 4850 C C . LEU B 1 26 ? -25.891 -31.047 7.832 1 92.94 26 LEU B C 1
ATOM 4852 O O . LEU B 1 26 ? -25.516 -30.344 8.773 1 92.94 26 LEU B O 1
ATOM 4856 N N . TYR B 1 27 ? -25.609 -30.828 6.598 1 92.5 27 TYR B N 1
ATOM 4857 C CA . TYR B 1 27 ? -24.828 -29.656 6.211 1 92.5 27 TYR B CA 1
ATOM 4858 C C . TYR B 1 27 ? -25.484 -28.375 6.684 1 92.5 27 TYR B C 1
ATOM 4860 O O . TYR B 1 27 ? -24.859 -27.547 7.352 1 92.5 27 TYR B O 1
ATOM 4868 N N . PHE B 1 28 ? -26.75 -28.203 6.473 1 91.25 28 PHE B N 1
ATOM 4869 C CA . PHE B 1 28 ? -27.469 -26.984 6.805 1 91.25 28 PHE B CA 1
ATOM 4870 C C . PHE B 1 28 ? -27.688 -26.859 8.305 1 91.25 28 PHE B C 1
ATOM 4872 O O . PHE B 1 28 ? -27.766 -25.766 8.852 1 91.25 28 PHE B O 1
ATOM 4879 N N . SER B 1 29 ? -27.75 -28.016 8.961 1 93.06 29 SER B N 1
ATOM 4880 C CA . SER B 1 29 ? -27.938 -28.016 10.406 1 93.06 29 SER B CA 1
ATOM 4881 C C . SER B 1 29 ? -26.656 -27.656 11.141 1 93.06 29 SER B C 1
ATOM 4883 O O . SER B 1 29 ? -26.688 -27.078 12.227 1 93.06 29 SER B O 1
ATOM 4885 N N . LEU B 1 30 ? -25.531 -27.938 10.492 1 93.38 30 LEU B N 1
ATOM 4886 C CA . LEU B 1 30 ? -24.234 -27.719 11.133 1 93.38 30 LEU B CA 1
ATOM 4887 C C . LEU B 1 30 ? -23.703 -26.328 10.805 1 93.38 30 LEU B C 1
ATOM 4889 O O . LEU B 1 30 ? -22.891 -25.781 11.555 1 93.38 30 LEU B O 1
ATOM 4893 N N . ARG B 1 31 ? -24.141 -25.781 9.797 1 91.5 31 ARG B N 1
ATOM 4894 C CA . ARG B 1 31 ? -23.594 -24.531 9.289 1 91.5 31 ARG B CA 1
ATOM 4895 C C . ARG B 1 31 ? -23.734 -23.422 10.32 1 91.5 31 ARG B C 1
ATOM 4897 O O . ARG B 1 31 ? -22.859 -22.547 10.422 1 91.5 31 ARG B O 1
ATOM 4904 N N . PRO B 1 32 ? -24.844 -23.438 11.102 1 89.94 32 PRO B N 1
ATOM 4905 C CA . PRO B 1 32 ? -24.953 -22.391 12.117 1 89.94 32 PRO B CA 1
ATOM 4906 C C . PRO B 1 32 ? -24 -22.594 13.297 1 89.94 32 PRO B C 1
ATOM 4908 O O . PRO B 1 32 ? -23.812 -21.688 14.109 1 89.94 32 PRO B O 1
ATOM 4911 N N . LEU B 1 33 ? -23.359 -23.719 13.336 1 91.75 33 LEU B N 1
ATOM 4912 C CA . LEU B 1 33 ? -22.547 -24.047 14.5 1 91.75 33 LEU B CA 1
ATOM 4913 C C . LEU B 1 33 ? -21.062 -23.766 14.234 1 91.75 33 LEU B C 1
ATOM 4915 O O . LEU B 1 33 ? -20.344 -23.359 15.133 1 91.75 33 LEU B O 1
ATOM 4919 N N . PHE B 1 34 ? -20.656 -24.062 13.047 1 93.88 34 PHE B N 1
ATOM 4920 C CA . PHE B 1 34 ? -19.266 -23.828 12.68 1 93.88 34 PHE B CA 1
ATOM 4921 C C . PHE B 1 34 ? -19.109 -23.781 11.164 1 93.88 34 PHE B C 1
ATOM 4923 O O . PHE B 1 34 ? -20.094 -23.953 10.43 1 93.88 34 PHE B O 1
ATOM 4930 N N . ASN B 1 35 ? -17.922 -23.469 10.75 1 96.31 35 ASN B N 1
ATOM 4931 C CA . ASN B 1 35 ? -17.641 -23.406 9.32 1 96.31 35 ASN B CA 1
ATOM 4932 C C . ASN B 1 35 ? -17.516 -24.797 8.703 1 96.31 35 ASN B C 1
ATOM 4934 O O . ASN B 1 35 ? -16.406 -25.297 8.547 1 96.31 35 ASN B O 1
ATOM 4938 N N . VAL B 1 36 ? -18.609 -25.344 8.242 1 94.94 36 VAL B N 1
ATOM 4939 C CA . VAL B 1 36 ? -18.688 -26.703 7.703 1 94.94 36 VAL B CA 1
ATOM 4940 C C . VAL B 1 36 ? -17.828 -26.797 6.445 1 94.94 36 VAL B C 1
ATOM 4942 O O . VAL B 1 36 ? -17.156 -27.812 6.227 1 94.94 36 VAL B O 1
ATOM 4945 N N . ASP B 1 37 ? -17.891 -25.766 5.648 1 94.75 37 ASP B N 1
ATOM 4946 C CA . ASP B 1 37 ? -17.125 -25.766 4.41 1 94.75 37 ASP B CA 1
ATOM 4947 C C . ASP B 1 37 ? -15.625 -25.891 4.699 1 94.75 37 ASP B C 1
ATOM 4949 O O . ASP B 1 37 ? -14.922 -26.656 4.035 1 94.75 37 ASP B O 1
ATOM 4953 N N . ARG B 1 38 ? -15.148 -25.219 5.652 1 95.19 38 ARG B N 1
ATOM 4954 C CA . ARG B 1 38 ? -13.734 -25.266 6.008 1 95.19 38 ARG B CA 1
ATOM 4955 C C . ARG B 1 38 ? -13.359 -26.609 6.617 1 95.19 38 ARG B C 1
ATOM 4957 O O . ARG B 1 38 ? -12.281 -27.141 6.355 1 95.19 38 ARG B O 1
ATOM 4964 N N . ALA B 1 39 ? -14.219 -27.078 7.426 1 95.19 39 ALA B N 1
ATOM 4965 C CA . ALA B 1 39 ? -13.992 -28.406 8 1 95.19 39 ALA B CA 1
ATOM 4966 C C . ALA B 1 39 ? -13.867 -29.469 6.91 1 95.19 39 ALA B C 1
ATOM 4968 O O . ALA B 1 39 ? -12.992 -30.328 6.969 1 95.19 39 ALA B O 1
ATOM 4969 N N . LEU B 1 40 ? -14.758 -29.375 5.969 1 94.12 40 LEU B N 1
ATOM 4970 C CA . LEU B 1 40 ? -14.734 -30.328 4.859 1 94.12 40 LEU B CA 1
ATOM 4971 C C . LEU B 1 40 ? -13.461 -30.172 4.039 1 94.12 40 LEU B C 1
ATOM 4973 O O . LEU B 1 40 ? -12.867 -31.156 3.607 1 94.12 40 LEU B O 1
ATOM 4977 N N . ALA B 1 41 ? -13.086 -28.906 3.84 1 93.44 41 ALA B N 1
ATOM 4978 C CA . ALA B 1 41 ? -11.859 -28.656 3.102 1 93.44 41 ALA B CA 1
ATOM 4979 C C . ALA B 1 41 ? -10.648 -29.25 3.822 1 93.44 41 ALA B C 1
ATOM 4981 O O . ALA B 1 41 ? -9.727 -29.75 3.184 1 93.44 41 ALA B O 1
ATOM 4982 N N . LYS B 1 42 ? -10.617 -29.25 5.082 1 92.38 42 LYS B N 1
ATOM 4983 C CA . LYS B 1 42 ? -9.492 -29.734 5.875 1 92.38 42 LYS B CA 1
ATOM 4984 C C . LYS B 1 42 ? -9.422 -31.25 5.883 1 92.38 42 LYS B C 1
ATOM 4986 O O . LYS B 1 42 ? -8.336 -31.828 5.918 1 92.38 42 LYS B O 1
ATOM 4991 N N . ILE B 1 43 ? -10.531 -31.922 5.82 1 94.5 43 ILE B N 1
ATOM 4992 C CA . ILE B 1 43 ? -10.555 -33.375 5.926 1 94.5 43 ILE B CA 1
ATOM 4993 C C . ILE B 1 43 ? -10.477 -34 4.535 1 94.5 43 ILE B C 1
ATOM 4995 O O . ILE B 1 43 ? -10.195 -35.188 4.398 1 94.5 43 ILE B O 1
ATOM 4999 N N . TRP B 1 44 ? -10.656 -33.188 3.479 1 93.56 44 TRP B N 1
ATOM 5000 C CA . TRP B 1 44 ? -10.773 -33.688 2.105 1 93.56 44 TRP B CA 1
ATOM 5001 C C . TRP B 1 44 ? -9.547 -34.469 1.7 1 93.56 44 TRP B C 1
ATOM 5003 O O . TRP B 1 44 ? -9.672 -35.594 1.164 1 93.56 44 TRP B O 1
ATOM 5013 N N . PRO B 1 45 ? -8.336 -34.031 2.023 1 92.81 45 PRO B N 1
ATOM 5014 C CA . PRO B 1 45 ? -7.172 -34.812 1.64 1 92.81 45 PRO B CA 1
ATOM 5015 C C . PRO B 1 45 ? -7.164 -36.219 2.299 1 92.81 45 PRO B C 1
ATOM 5017 O O . PRO B 1 45 ? -6.793 -37.188 1.664 1 92.81 45 PRO B O 1
ATOM 5020 N N . SER B 1 46 ? -7.594 -36.281 3.479 1 93.94 46 SER B N 1
ATOM 5021 C CA . SER B 1 46 ? -7.668 -37.562 4.184 1 93.94 46 SER B CA 1
ATOM 5022 C C . SER B 1 46 ? -8.75 -38.469 3.588 1 93.94 46 SER B C 1
ATOM 5024 O O . SER B 1 46 ? -8.57 -39.688 3.496 1 93.94 46 SER B O 1
ATOM 5026 N N . LEU B 1 47 ? -9.875 -37.844 3.207 1 93.19 47 LEU B N 1
ATOM 5027 C CA . LEU B 1 47 ? -10.953 -38.625 2.582 1 93.19 47 LEU B CA 1
ATOM 5028 C C . LEU B 1 47 ? -10.5 -39.188 1.245 1 93.19 47 LEU B C 1
ATOM 5030 O O . LEU B 1 47 ? -10.891 -40.312 0.884 1 93.19 47 LEU B O 1
ATOM 5034 N N . VAL B 1 48 ? -9.711 -38.469 0.512 1 94.19 48 VAL B N 1
ATOM 5035 C CA . VAL B 1 48 ? -9.18 -38.938 -0.764 1 94.19 48 VAL B CA 1
ATOM 5036 C C . VAL B 1 48 ? -8.25 -40.125 -0.533 1 94.19 48 VAL B C 1
ATOM 5038 O O . VAL B 1 48 ? -8.32 -41.125 -1.256 1 94.19 48 VAL B O 1
ATOM 5041 N N . LEU B 1 49 ? -7.426 -40.062 0.49 1 94.25 49 LEU B N 1
ATOM 5042 C CA . LEU B 1 49 ? -6.504 -41.125 0.815 1 94.25 49 LEU B CA 1
ATOM 5043 C C . LEU B 1 49 ? -7.266 -42.375 1.269 1 94.25 49 LEU B C 1
ATOM 5045 O O . LEU B 1 49 ? -6.895 -43.5 0.917 1 94.25 49 LEU B O 1
ATOM 5049 N N . LEU B 1 50 ? -8.242 -42.156 2.086 1 93.56 50 LEU B N 1
ATOM 5050 C CA . LEU B 1 50 ? -9.07 -43.281 2.537 1 93.56 50 LEU B CA 1
ATOM 5051 C C . LEU B 1 50 ? -9.758 -43.938 1.355 1 93.56 50 LEU B C 1
ATOM 5053 O O . LEU B 1 50 ? -9.859 -45.188 1.316 1 93.56 50 LEU B O 1
ATOM 5057 N N . PHE B 1 51 ? -10.227 -43.125 0.469 1 92.62 51 PHE B N 1
ATOM 5058 C CA . PHE B 1 51 ? -10.852 -43.688 -0.729 1 92.62 51 PHE B CA 1
ATOM 5059 C C . PHE B 1 51 ? -9.828 -44.469 -1.557 1 92.62 51 PHE B C 1
ATOM 5061 O O . PHE B 1 51 ? -10.133 -45.562 -2.066 1 92.62 51 PHE B O 1
ATOM 5068 N N . ALA B 1 52 ? -8.68 -43.906 -1.733 1 92.75 52 ALA B N 1
ATOM 5069 C CA . ALA B 1 52 ? -7.621 -44.594 -2.477 1 92.75 52 ALA B CA 1
ATOM 5070 C C . ALA B 1 52 ? -7.277 -45.938 -1.839 1 92.75 52 ALA B C 1
ATOM 5072 O O . ALA B 1 52 ? -7.059 -46.938 -2.541 1 92.75 52 ALA B O 1
ATOM 5073 N N . TYR B 1 53 ? -7.23 -45.938 -0.515 1 92.25 53 TYR B N 1
ATOM 5074 C CA . TYR B 1 53 ? -6.949 -47.188 0.206 1 92.25 53 TYR B CA 1
ATOM 5075 C C . TYR B 1 53 ? -8.07 -48.188 0.011 1 92.25 53 TYR B C 1
ATOM 5077 O O . TYR B 1 53 ? -7.816 -49.375 -0.234 1 92.25 53 TYR B O 1
ATOM 5085 N N . TYR B 1 54 ? -9.266 -47.688 0.201 1 90.19 54 TYR B N 1
ATOM 5086 C CA . TYR B 1 54 ? -10.43 -48.562 -0.019 1 90.19 54 TYR B CA 1
ATOM 5087 C C . TYR B 1 54 ? -10.398 -49.156 -1.417 1 90.19 54 TYR B C 1
ATOM 5089 O O . TYR B 1 54 ? -10.617 -50.375 -1.583 1 90.19 54 TYR B O 1
ATOM 5097 N N . ARG B 1 55 ? -10.117 -48.344 -2.387 1 90.38 55 ARG B N 1
ATOM 5098 C CA . ARG B 1 55 ? -10.078 -48.781 -3.768 1 90.38 55 ARG B CA 1
ATOM 5099 C C . ARG B 1 55 ? -8.938 -49.781 -3.984 1 90.38 55 ARG B C 1
ATOM 5101 O O . ARG B 1 55 ? -9.062 -50.719 -4.781 1 90.38 55 ARG B O 1
ATOM 5108 N N . TYR B 1 56 ? -7.828 -49.531 -3.348 1 90.69 56 TYR B N 1
ATOM 5109 C CA . TYR B 1 56 ? -6.695 -50.438 -3.414 1 90.69 56 TYR B CA 1
ATOM 5110 C C . TYR B 1 56 ? -7.082 -51.812 -2.895 1 90.69 56 TYR B C 1
ATOM 5112 O O . TYR B 1 56 ? -6.793 -52.844 -3.529 1 90.69 56 TYR B O 1
ATOM 5120 N N . ARG B 1 57 ? -7.738 -51.906 -1.784 1 88.12 57 ARG B N 1
ATOM 5121 C CA . ARG B 1 57 ? -8.18 -53.156 -1.203 1 88.12 57 ARG B CA 1
ATOM 5122 C C . ARG B 1 57 ? -9.133 -53.875 -2.139 1 88.12 57 ARG B C 1
ATOM 5124 O O . ARG B 1 57 ? -9.062 -55.125 -2.279 1 88.12 57 ARG B O 1
ATOM 5131 N N . LEU B 1 58 ? -10.016 -53.094 -2.674 1 87.06 58 LEU B N 1
ATOM 5132 C CA . LEU B 1 58 ? -10.977 -53.688 -3.604 1 87.06 58 LEU B CA 1
ATOM 5133 C C . LEU B 1 58 ? -10.273 -54.188 -4.852 1 87.06 58 LEU B C 1
ATOM 5135 O O . LEU B 1 58 ? -10.648 -55.25 -5.387 1 87.06 58 LEU B O 1
ATOM 5139 N N . ALA B 1 59 ? -9.273 -53.438 -5.328 1 86.81 59 ALA B N 1
ATOM 5140 C CA . ALA B 1 59 ? -8.57 -53.812 -6.555 1 86.81 59 ALA B CA 1
ATOM 5141 C C . ALA B 1 59 ? -7.734 -55.062 -6.359 1 86.81 59 ALA B C 1
ATOM 5143 O O . ALA B 1 59 ? -7.582 -55.875 -7.285 1 86.81 59 ALA B O 1
ATOM 5144 N N . VAL B 1 60 ? -7.215 -55.281 -5.176 1 87 60 VAL B N 1
ATOM 5145 C CA . VAL B 1 60 ? -6.363 -56.438 -4.906 1 87 60 VAL B CA 1
ATOM 5146 C C . VAL B 1 60 ? -7.23 -57.656 -4.625 1 87 60 VAL B C 1
ATOM 5148 O O . VAL B 1 60 ? -6.848 -58.781 -4.949 1 87 60 VAL B O 1
ATOM 5151 N N . THR B 1 61 ? -8.375 -57.5 -4.059 1 82.62 61 THR B N 1
ATOM 5152 C CA . THR B 1 61 ? -9.195 -58.625 -3.625 1 82.62 61 THR B CA 1
ATOM 5153 C C . THR B 1 61 ? -10.148 -59.062 -4.734 1 82.62 61 THR B C 1
ATOM 5155 O O . THR B 1 61 ? -10.578 -60.219 -4.773 1 82.62 61 THR B O 1
ATOM 5158 N N . SER B 1 62 ? -10.578 -58.156 -5.473 1 77.44 62 SER B N 1
ATOM 5159 C CA . SER B 1 62 ? -11.547 -58.469 -6.508 1 77.44 62 SER B CA 1
ATOM 5160 C C . SER B 1 62 ? -11 -58.188 -7.898 1 77.44 62 SER B C 1
ATOM 5162 O O . SER B 1 62 ? -9.805 -58.344 -8.148 1 77.44 62 SER B O 1
ATOM 5164 N N . SER B 1 63 ? -11.828 -57.469 -8.734 1 69.12 63 SER B N 1
ATOM 5165 C CA . SER B 1 63 ? -11.445 -57.156 -10.109 1 69.12 63 SER B CA 1
ATOM 5166 C C . SER B 1 63 ? -10.797 -55.75 -10.195 1 69.12 63 SER B C 1
ATOM 5168 O O . SER B 1 63 ? -11.391 -54.781 -9.773 1 69.12 63 SER B O 1
ATOM 5170 N N . PRO B 1 64 ? -9.555 -55.812 -10.68 1 77.06 64 PRO B N 1
ATOM 5171 C CA . PRO B 1 64 ? -8.82 -54.531 -10.75 1 77.06 64 PRO B CA 1
ATOM 5172 C C . PRO B 1 64 ? -9.312 -53.625 -11.867 1 77.06 64 PRO B C 1
ATOM 5174 O O . PRO B 1 64 ? -8.555 -52.812 -12.391 1 77.06 64 PRO B O 1
ATOM 5177 N N . THR B 1 65 ? -10.625 -53.719 -12.133 1 78.88 65 THR B N 1
ATOM 5178 C CA . THR B 1 65 ? -11.078 -52.875 -13.219 1 78.88 65 THR B CA 1
ATOM 5179 C C . THR B 1 65 ? -11.391 -51.469 -12.703 1 78.88 65 THR B C 1
ATOM 5181 O O . THR B 1 65 ? -12.008 -51.312 -11.648 1 78.88 65 THR B O 1
ATOM 5184 N N . SER B 1 66 ? -10.867 -50.469 -13.367 1 86.38 66 SER B N 1
ATOM 5185 C CA . SER B 1 66 ? -11.086 -49.062 -13.016 1 86.38 66 SER B CA 1
ATOM 5186 C C . SER B 1 66 ? -12.414 -48.562 -13.562 1 86.38 66 SER B C 1
ATOM 5188 O O . SER B 1 66 ? -12.758 -48.812 -14.711 1 86.38 66 SER B O 1
ATOM 5190 N N . PHE B 1 67 ? -13.211 -47.938 -12.695 1 83.12 67 PHE B N 1
ATOM 5191 C CA . PHE B 1 67 ? -14.453 -47.312 -13.109 1 83.12 67 PHE B CA 1
ATOM 5192 C C . PHE B 1 67 ? -14.195 -46.25 -14.164 1 83.12 67 PHE B C 1
ATOM 5194 O O . PHE B 1 67 ? -14.938 -46.125 -15.141 1 83.12 67 PHE B O 1
ATOM 5201 N N . PHE B 1 68 ? -13.18 -45.469 -14 1 86.25 68 PHE B N 1
ATOM 5202 C CA . PHE B 1 68 ? -12.797 -44.406 -14.922 1 86.25 68 PHE B CA 1
ATOM 5203 C C . PHE B 1 68 ? -12.516 -44.969 -16.312 1 86.25 68 PHE B C 1
ATOM 5205 O O . PHE B 1 68 ? -12.984 -44.438 -17.312 1 86.25 68 PHE B O 1
ATOM 5212 N N . LEU B 1 69 ? -11.773 -46.062 -16.359 1 83.94 69 LEU B N 1
ATOM 5213 C CA . LEU B 1 69 ? -11.422 -46.656 -17.641 1 83.94 69 LEU B CA 1
ATOM 5214 C C . LEU B 1 69 ? -12.656 -47.219 -18.344 1 83.94 69 LEU B C 1
ATOM 5216 O O . LEU B 1 69 ? -12.758 -47.125 -19.578 1 83.94 69 LEU B O 1
ATOM 5220 N N . GLN B 1 70 ? -13.562 -47.75 -17.531 1 85.25 70 GLN B N 1
ATOM 5221 C CA . GLN B 1 70 ? -14.805 -48.281 -18.109 1 85.25 70 GLN B CA 1
ATOM 5222 C C . GLN B 1 70 ? -15.633 -47.156 -18.719 1 85.25 70 GLN B C 1
ATOM 5224 O O . GLN B 1 70 ? -16.156 -47.281 -19.828 1 85.25 70 GLN B O 1
ATOM 5229 N N . LEU B 1 71 ? -15.688 -46.125 -17.953 1 86.38 71 LEU B N 1
ATOM 5230 C CA . LEU B 1 71 ? -16.438 -44.969 -18.453 1 86.38 71 LEU B CA 1
ATOM 5231 C C . LEU B 1 71 ? -15.789 -44.406 -19.703 1 86.38 71 LEU B C 1
ATOM 5233 O O . LEU B 1 71 ? -16.484 -44 -20.641 1 86.38 71 LEU B O 1
ATOM 5237 N N . TRP B 1 72 ? -14.508 -44.344 -19.688 1 86.69 72 TRP B N 1
ATOM 5238 C CA . TRP B 1 72 ? -13.781 -43.781 -20.812 1 86.69 72 TRP B CA 1
ATOM 5239 C C . TRP B 1 72 ? -13.898 -44.656 -22.047 1 86.69 72 TRP B C 1
ATOM 5241 O O . TRP B 1 72 ? -14 -44.188 -23.172 1 86.69 72 TRP B O 1
ATOM 5251 N N . THR B 1 73 ? -13.836 -45.969 -21.875 1 85.25 73 THR B N 1
ATOM 5252 C CA . THR B 1 73 ? -13.992 -46.906 -22.969 1 85.25 73 THR B CA 1
ATOM 5253 C C . THR B 1 73 ? -15.391 -46.844 -23.562 1 85.25 73 THR B C 1
ATOM 5255 O O . THR B 1 73 ? -15.555 -46.938 -24.781 1 85.25 73 THR B O 1
ATOM 5258 N N . ALA B 1 74 ? -16.344 -46.656 -22.641 1 86.81 74 ALA B N 1
ATOM 5259 C CA . ALA B 1 74 ? -17.703 -46.469 -23.125 1 86.81 74 ALA B CA 1
ATOM 5260 C C . ALA B 1 74 ? -17.844 -45.219 -23.969 1 86.81 74 ALA B C 1
ATOM 5262 O O . ALA B 1 74 ? -18.547 -45.219 -24.984 1 86.81 74 ALA B O 1
ATOM 5263 N N . ALA B 1 75 ? -17.203 -44.219 -23.516 1 86.81 75 ALA B N 1
ATOM 5264 C CA . ALA B 1 75 ? -17.203 -42.969 -24.281 1 86.81 75 ALA B CA 1
ATOM 5265 C C . ALA B 1 75 ? -16.531 -43.125 -25.641 1 86.81 75 ALA B C 1
ATOM 5267 O O . ALA B 1 75 ? -16.984 -42.562 -26.641 1 86.81 75 ALA B O 1
ATOM 5268 N N . GLN B 1 76 ? -15.414 -43.875 -25.656 1 86.94 76 GLN B N 1
ATOM 5269 C CA . GLN B 1 76 ? -14.688 -44.156 -26.891 1 86.94 76 GLN B CA 1
ATOM 5270 C C . GLN B 1 76 ? -15.555 -44.938 -27.875 1 86.94 76 GLN B C 1
ATOM 5272 O O . GLN B 1 76 ? -15.5 -44.688 -29.078 1 86.94 76 GLN B O 1
ATOM 5277 N N . GLN B 1 77 ? -16.359 -45.875 -27.375 1 87.81 77 GLN B N 1
ATOM 5278 C CA . GLN B 1 77 ? -17.219 -46.688 -28.219 1 87.81 77 GLN B CA 1
ATOM 5279 C C . GLN B 1 77 ? -18.359 -45.844 -28.812 1 87.81 77 GLN B C 1
ATOM 5281 O O . GLN B 1 77 ? -18.75 -46.062 -29.953 1 87.81 77 GLN B O 1
ATOM 5286 N N . ARG B 1 78 ? -18.797 -44.906 -28.047 1 90.12 78 ARG B N 1
ATOM 5287 C CA . ARG B 1 78 ? -19.922 -44.094 -28.469 1 90.12 78 ARG B CA 1
ATOM 5288 C C . ARG B 1 78 ? -19.484 -42.969 -29.422 1 90.12 78 ARG B C 1
ATOM 5290 O O . ARG B 1 78 ? -20.188 -42.625 -30.359 1 90.12 78 ARG B O 1
ATOM 5297 N N . ALA B 1 79 ? -18.344 -42.438 -29.078 1 91.38 79 ALA B N 1
ATOM 5298 C CA . ALA B 1 79 ? -17.828 -41.312 -29.891 1 91.38 79 ALA B CA 1
ATOM 5299 C C . ALA B 1 79 ? -16.312 -41.438 -30.062 1 91.38 79 ALA B C 1
ATOM 5301 O O . ALA B 1 79 ? -15.555 -40.656 -29.484 1 91.38 79 ALA B O 1
ATOM 5302 N N . PRO B 1 80 ? -15.875 -42.375 -30.844 1 88.38 80 PRO B N 1
ATOM 5303 C CA . PRO B 1 80 ? -14.445 -42.656 -30.953 1 88.38 80 PRO B CA 1
ATOM 5304 C C . PRO B 1 80 ? -13.617 -41.469 -31.438 1 88.38 80 PRO B C 1
ATOM 5306 O O . PRO B 1 80 ? -12.531 -41.219 -30.922 1 88.38 80 PRO B O 1
ATOM 5309 N N . ALA B 1 81 ? -14.164 -40.781 -32.406 1 89 81 ALA B N 1
ATOM 5310 C CA . ALA B 1 81 ? -13.406 -39.656 -32.938 1 89 81 ALA B CA 1
ATOM 5311 C C . ALA B 1 81 ? -13.281 -38.531 -31.922 1 89 81 ALA B C 1
ATOM 5313 O O . ALA B 1 81 ? -12.211 -37.938 -31.766 1 89 81 ALA B O 1
ATOM 5314 N N . VAL B 1 82 ? -14.344 -38.281 -31.266 1 91.31 82 VAL B N 1
ATOM 5315 C CA . VAL B 1 82 ? -14.359 -37.219 -30.266 1 91.31 82 VAL B CA 1
ATOM 5316 C C . VAL B 1 82 ? -13.422 -37.594 -29.109 1 91.31 82 VAL B C 1
ATOM 5318 O O . VAL B 1 82 ? -12.672 -36.75 -28.625 1 91.31 82 VAL B O 1
ATOM 5321 N N . GLU B 1 83 ? -13.469 -38.75 -28.719 1 90.19 83 GLU B N 1
ATOM 5322 C CA . GLU B 1 83 ? -12.602 -39.25 -27.641 1 90.19 83 GLU B CA 1
ATOM 5323 C C . GLU B 1 83 ? -11.133 -39.156 -28.031 1 90.19 83 GLU B C 1
ATOM 5325 O O . GLU B 1 83 ? -10.297 -38.719 -27.219 1 90.19 83 GLU B O 1
ATOM 5330 N N . ALA B 1 84 ? -10.789 -39.594 -29.156 1 88.81 84 ALA B N 1
ATOM 5331 C CA . ALA B 1 84 ? -9.406 -39.562 -29.625 1 88.81 84 ALA B CA 1
ATOM 5332 C C . ALA B 1 84 ? -8.859 -38.156 -29.656 1 88.81 84 ALA B C 1
ATOM 5334 O O . ALA B 1 84 ? -7.73 -37.906 -29.234 1 88.81 84 ALA B O 1
ATOM 5335 N N . VAL B 1 85 ? -9.656 -37.25 -30.172 1 91.5 85 VAL B N 1
ATOM 5336 C CA . VAL B 1 85 ? -9.242 -35.844 -30.266 1 91.5 85 VAL B CA 1
ATOM 5337 C C . VAL B 1 85 ? -9.055 -35.281 -28.859 1 91.5 85 VAL B C 1
ATOM 5339 O O . VAL B 1 85 ? -8.039 -34.625 -28.578 1 91.5 85 VAL B O 1
ATOM 5342 N N . PHE B 1 86 ? -9.992 -35.5 -28.047 1 92.5 86 PHE B N 1
ATOM 5343 C CA . PHE B 1 86 ? -9.945 -34.969 -26.703 1 92.5 86 PHE B CA 1
ATOM 5344 C C . PHE B 1 86 ? -8.766 -35.531 -25.922 1 92.5 86 PHE B C 1
ATOM 5346 O O . PHE B 1 86 ? -7.992 -34.781 -25.312 1 92.5 86 PHE B O 1
ATOM 5353 N N . SER B 1 87 ? -8.625 -36.812 -25.938 1 90.31 87 SER B N 1
ATOM 5354 C CA . SER B 1 87 ? -7.609 -37.5 -25.141 1 90.31 87 SER B CA 1
ATOM 5355 C C . SER B 1 87 ? -6.203 -37.156 -25.625 1 90.31 87 SER B C 1
ATOM 5357 O O . SER B 1 87 ? -5.324 -36.875 -24.812 1 90.31 87 SER B O 1
ATOM 5359 N N . ASP B 1 88 ? -6.027 -37.188 -26.828 1 90.38 88 ASP B N 1
ATOM 5360 C CA . ASP B 1 88 ? -4.691 -36.938 -27.359 1 90.38 88 ASP B CA 1
ATOM 5361 C C . ASP B 1 88 ? -4.332 -35.438 -27.234 1 90.38 88 ASP B C 1
ATOM 5363 O O . ASP B 1 88 ? -3.164 -35.094 -27.031 1 90.38 88 ASP B O 1
ATOM 5367 N N . THR B 1 89 ? -5.293 -34.594 -27.375 1 92.75 89 THR B N 1
ATOM 5368 C CA . THR B 1 89 ? -5.059 -33.188 -27.141 1 92.75 89 THR B CA 1
ATOM 5369 C C . THR B 1 89 ? -4.711 -32.906 -25.672 1 92.75 89 THR B C 1
ATOM 5371 O O . THR B 1 89 ? -3.811 -32.125 -25.375 1 92.75 89 THR B O 1
ATOM 5374 N N . LEU B 1 90 ? -5.379 -33.562 -24.828 1 91.62 90 LEU B N 1
ATOM 5375 C CA . LEU B 1 90 ? -5.09 -33.438 -23.406 1 91.62 90 LEU B CA 1
ATOM 5376 C C . LEU B 1 90 ? -3.676 -33.906 -23.094 1 91.62 90 LEU B C 1
ATOM 5378 O O . LEU B 1 90 ? -2.975 -33.312 -22.281 1 91.62 90 LEU B O 1
ATOM 5382 N N . MET B 1 91 ? -3.363 -34.969 -23.688 1 89.31 91 MET B N 1
ATOM 5383 C CA . MET B 1 91 ? -2.018 -35.5 -23.469 1 89.31 91 MET B CA 1
ATOM 5384 C C . MET B 1 91 ? -0.962 -34.5 -23.938 1 89.31 91 MET B C 1
ATOM 5386 O O . MET B 1 91 ? 0.055 -34.312 -23.266 1 89.31 91 MET B O 1
ATOM 5390 N N . LEU B 1 92 ? -1.166 -33.906 -25.062 1 90.31 92 LEU B N 1
ATOM 5391 C CA . LEU B 1 92 ? -0.246 -32.875 -25.562 1 90.31 92 LEU B CA 1
ATOM 5392 C C . LEU B 1 92 ? -0.137 -31.719 -24.578 1 90.31 92 LEU B C 1
ATOM 5394 O O . LEU B 1 92 ? 0.966 -31.266 -24.266 1 90.31 92 LEU B O 1
ATOM 5398 N N . VAL B 1 93 ? -1.247 -31.281 -24.094 1 93.56 93 VAL B N 1
ATOM 5399 C CA . VAL B 1 93 ? -1.28 -30.141 -23.172 1 93.56 93 VAL B CA 1
ATOM 5400 C C . VAL B 1 93 ? -0.521 -30.5 -21.906 1 93.56 93 VAL B C 1
ATOM 5402 O O . VAL B 1 93 ? 0.269 -29.703 -21.391 1 93.56 93 VAL B O 1
ATOM 5405 N N . LEU B 1 94 ? -0.703 -31.703 -21.406 1 91.44 94 LEU B N 1
ATOM 5406 C CA . LEU B 1 94 ? -0.038 -32.125 -20.188 1 91.44 94 LEU B CA 1
ATOM 5407 C C . LEU B 1 94 ? 1.469 -32.25 -20.391 1 91.44 94 LEU B C 1
ATOM 5409 O O . LEU B 1 94 ? 2.25 -31.844 -19.516 1 91.44 94 LEU B O 1
ATOM 5413 N N . ALA B 1 95 ? 1.827 -32.812 -21.531 1 89.69 95 ALA B N 1
ATOM 5414 C CA . ALA B 1 95 ? 3.246 -32.969 -21.828 1 89.69 95 ALA B CA 1
ATOM 5415 C C . ALA B 1 95 ? 3.945 -31.625 -21.938 1 89.69 95 ALA B C 1
ATOM 5417 O O . ALA B 1 95 ? 5.035 -31.438 -21.391 1 89.69 95 ALA B O 1
ATOM 5418 N N . VAL B 1 96 ? 3.324 -30.719 -22.562 1 91.75 96 VAL B N 1
ATOM 5419 C CA . VAL B 1 96 ? 3.912 -29.406 -22.766 1 91.75 96 VAL B CA 1
ATOM 5420 C C . VAL B 1 96 ? 3.939 -28.641 -21.453 1 91.75 96 VAL B C 1
ATOM 5422 O O . VAL B 1 96 ? 4.895 -27.922 -21.156 1 91.75 96 VAL B O 1
ATOM 5425 N N . THR B 1 97 ? 2.896 -28.781 -20.719 1 93.06 97 THR B N 1
ATOM 5426 C CA . THR B 1 97 ? 2.865 -28.141 -19.406 1 93.06 97 THR B CA 1
ATOM 5427 C C . THR B 1 97 ? 3.99 -28.672 -18.516 1 93.06 97 THR B C 1
ATOM 5429 O O . THR B 1 97 ? 4.68 -27.891 -17.859 1 93.06 97 THR B O 1
ATOM 5432 N N . ALA B 1 98 ? 4.172 -29.953 -18.516 1 92.19 98 ALA B N 1
ATOM 5433 C CA . ALA B 1 98 ? 5.242 -30.547 -17.719 1 92.19 98 ALA B CA 1
ATOM 5434 C C . ALA B 1 98 ? 6.609 -30.062 -18.203 1 92.19 98 ALA B C 1
ATOM 5436 O O . ALA B 1 98 ? 7.48 -29.75 -17.375 1 92.19 98 ALA B O 1
ATOM 5437 N N . PHE B 1 99 ? 6.73 -30.094 -19.438 1 90.44 99 PHE B N 1
ATOM 5438 C CA . PHE B 1 99 ? 7.988 -29.641 -20.031 1 90.44 99 PHE B CA 1
ATOM 5439 C C . PHE B 1 99 ? 8.258 -28.172 -19.672 1 90.44 99 PHE B C 1
ATOM 5441 O O . PHE B 1 99 ? 9.367 -27.828 -19.281 1 90.44 99 PHE B O 1
ATOM 5448 N N . SER B 1 100 ? 7.254 -27.359 -19.828 1 91.5 100 SER B N 1
ATOM 5449 C CA . SER B 1 100 ? 7.383 -25.938 -19.516 1 91.5 100 SER B CA 1
ATOM 5450 C C . SER B 1 100 ? 7.754 -25.719 -18.062 1 91.5 100 SER B C 1
ATOM 5452 O O . SER B 1 100 ? 8.586 -24.859 -17.75 1 91.5 100 SER B O 1
ATOM 5454 N N . ASN B 1 101 ? 7.172 -26.469 -17.188 1 91.44 101 ASN B N 1
ATOM 5455 C CA . ASN B 1 101 ? 7.484 -26.359 -15.773 1 91.44 101 ASN B CA 1
ATOM 5456 C C . ASN B 1 101 ? 8.914 -26.797 -15.477 1 91.44 101 ASN B C 1
ATOM 5458 O O . ASN B 1 101 ? 9.586 -26.219 -14.625 1 91.44 101 ASN B O 1
ATOM 5462 N N . ALA B 1 102 ? 9.328 -27.812 -16.141 1 90.19 102 ALA B N 1
ATOM 5463 C CA . ALA B 1 102 ? 10.703 -28.281 -15.977 1 90.19 102 ALA B CA 1
ATOM 5464 C C . ALA B 1 102 ? 11.703 -27.219 -16.422 1 90.19 102 ALA B C 1
ATOM 5466 O O . ALA B 1 102 ? 12.703 -26.984 -15.742 1 90.19 102 ALA B O 1
ATOM 5467 N N . VAL B 1 103 ? 11.391 -26.641 -17.5 1 87.19 103 VAL B N 1
ATOM 5468 C CA . VAL B 1 103 ? 12.266 -25.594 -18.047 1 87.19 103 VAL B CA 1
ATOM 5469 C C . VAL B 1 103 ? 12.312 -24.406 -17.078 1 87.19 103 VAL B C 1
ATOM 5471 O O . VAL B 1 103 ? 13.383 -23.859 -16.812 1 87.19 103 VAL B O 1
ATOM 5474 N N . GLN B 1 104 ? 11.172 -24.047 -16.609 1 88.19 104 GLN B N 1
ATOM 5475 C CA . GLN B 1 104 ? 11.117 -22.938 -15.656 1 88.19 104 GLN B CA 1
ATOM 5476 C C . GLN B 1 104 ? 11.891 -23.266 -14.383 1 88.19 104 GLN B C 1
ATOM 5478 O O . GLN B 1 104 ? 12.578 -22.391 -13.836 1 88.19 104 GLN B O 1
ATOM 5483 N N . THR B 1 105 ? 11.836 -24.438 -13.953 1 87.44 105 THR B N 1
ATOM 5484 C CA . THR B 1 105 ? 12.555 -24.859 -12.75 1 87.44 105 THR B CA 1
ATOM 5485 C C . THR B 1 105 ? 14.062 -24.812 -12.984 1 87.44 105 THR B C 1
ATOM 5487 O O . THR B 1 105 ? 14.812 -24.344 -12.125 1 87.44 105 THR B O 1
ATOM 5490 N N . LEU B 1 106 ? 14.445 -25.281 -14.078 1 84.81 106 LEU B N 1
ATOM 5491 C CA . LEU B 1 106 ? 15.859 -25.25 -14.43 1 84.81 106 LEU B CA 1
ATOM 5492 C C . LEU B 1 106 ? 16.375 -23.828 -14.523 1 84.81 106 LEU B C 1
ATOM 5494 O O . LEU B 1 106 ? 17.5 -23.531 -14.102 1 84.81 106 LEU B O 1
ATOM 5498 N N . ARG B 1 107 ? 15.602 -22.984 -15.062 1 86.88 107 ARG B N 1
ATOM 5499 C CA . ARG B 1 107 ? 15.953 -21.578 -15.18 1 86.88 107 ARG B CA 1
ATOM 5500 C C . ARG B 1 107 ? 16.141 -20.953 -13.805 1 86.88 107 ARG B C 1
ATOM 5502 O O . ARG B 1 107 ? 17.078 -20.172 -13.602 1 86.88 107 ARG B O 1
ATOM 5509 N N . HIS B 1 108 ? 15.344 -21.281 -12.961 1 82.19 108 HIS B N 1
ATOM 5510 C CA . HIS B 1 108 ? 15.391 -20.703 -11.625 1 82.19 108 HIS B CA 1
ATOM 5511 C C . HIS B 1 108 ? 16.562 -21.25 -10.82 1 82.19 108 HIS B C 1
ATOM 5513 O O . HIS B 1 108 ? 17.125 -20.562 -9.977 1 82.19 108 HIS B O 1
ATOM 5519 N N . MET B 1 109 ? 16.984 -22.391 -11.125 1 81.75 109 MET B N 1
ATOM 5520 C CA . MET B 1 109 ? 18.016 -23.078 -10.359 1 81.75 109 MET B CA 1
ATOM 5521 C C . MET B 1 109 ? 19.406 -22.547 -10.727 1 81.75 109 MET B C 1
ATOM 5523 O O . MET B 1 109 ? 20.328 -22.625 -9.922 1 81.75 109 MET B O 1
ATOM 5527 N N . ARG B 1 110 ? 19.578 -21.984 -11.805 1 76.44 110 ARG B N 1
ATOM 5528 C CA . ARG B 1 110 ? 20.891 -21.609 -12.297 1 76.44 110 ARG B CA 1
ATOM 5529 C C . ARG B 1 110 ? 21.531 -20.547 -11.398 1 76.44 110 ARG B C 1
ATOM 5531 O O . ARG B 1 110 ? 22.734 -20.578 -11.148 1 76.44 110 ARG B O 1
ATOM 5538 N N . TYR B 1 111 ? 20.688 -19.625 -10.922 1 72.25 111 TYR B N 1
ATOM 5539 C CA . TYR B 1 111 ? 21.297 -18.516 -10.18 1 72.25 111 TYR B CA 1
ATOM 5540 C C . TYR B 1 111 ? 20.875 -18.547 -8.719 1 72.25 111 TYR B C 1
ATOM 5542 O O . TYR B 1 111 ? 21 -17.547 -8.008 1 72.25 111 TYR B O 1
ATOM 5550 N N . VAL B 1 112 ? 20.344 -19.656 -8.383 1 67 112 VAL B N 1
ATOM 5551 C CA . VAL B 1 112 ? 20 -19.781 -6.969 1 67 112 VAL B CA 1
ATOM 5552 C C . VAL B 1 112 ? 21.266 -20.078 -6.152 1 67 112 VAL B C 1
ATOM 5554 O O . VAL B 1 112 ? 22.031 -20.984 -6.477 1 67 112 VAL B O 1
ATOM 5557 N N . SER B 1 113 ? 21.547 -18.984 -5.336 1 63.38 113 SER B N 1
ATOM 5558 C CA . SER B 1 113 ? 22.719 -19.125 -4.477 1 63.38 113 SER B CA 1
ATOM 5559 C C . SER B 1 113 ? 22.547 -20.281 -3.498 1 63.38 113 SER B C 1
ATOM 5561 O O . SER B 1 113 ? 21.422 -20.672 -3.166 1 63.38 113 SER B O 1
ATOM 5563 N N . ARG B 1 114 ? 23.688 -20.953 -3.203 1 57.19 114 ARG B N 1
ATOM 5564 C CA . ARG B 1 114 ? 23.703 -21.984 -2.176 1 57.19 114 ARG B CA 1
ATOM 5565 C C . ARG B 1 114 ? 23.016 -21.5 -0.901 1 57.19 114 ARG B C 1
ATOM 5567 O O . ARG B 1 114 ? 22.297 -22.266 -0.253 1 57.19 114 ARG B O 1
ATOM 5574 N N . LYS B 1 115 ? 23.219 -20.266 -0.64 1 59.66 115 LYS B N 1
ATOM 5575 C CA . LYS B 1 115 ? 22.641 -19.719 0.58 1 59.66 115 LYS B CA 1
ATOM 5576 C C . LYS B 1 115 ? 21.125 -19.672 0.498 1 59.66 115 LYS B C 1
ATOM 5578 O O . LYS B 1 115 ? 20.438 -19.969 1.475 1 59.66 115 LYS B O 1
ATOM 5583 N N . ASN B 1 116 ? 20.656 -19.297 -0.69 1 62.72 116 ASN B N 1
ATOM 5584 C CA . ASN B 1 116 ? 19.203 -19.25 -0.878 1 62.72 116 ASN B CA 1
ATOM 5585 C C . ASN B 1 116 ? 18.594 -20.641 -0.746 1 62.72 116 ASN B C 1
ATOM 5587 O O . ASN B 1 116 ? 17.5 -20.797 -0.187 1 62.72 116 ASN B O 1
ATOM 5591 N N . MET B 1 117 ? 19.312 -21.594 -1.235 1 62.5 117 MET B N 1
ATOM 5592 C CA . MET B 1 117 ? 18.844 -22.969 -1.126 1 62.5 117 MET B CA 1
ATOM 5593 C C . MET B 1 117 ? 18.797 -23.406 0.332 1 62.5 117 MET B C 1
ATOM 5595 O O . MET B 1 117 ? 17.844 -24.062 0.759 1 62.5 117 MET B O 1
ATOM 5599 N N . LEU B 1 118 ? 19.859 -22.969 1.042 1 62.16 118 LEU B N 1
ATOM 5600 C CA . LEU B 1 118 ? 19.922 -23.297 2.461 1 62.16 118 LEU B CA 1
ATOM 5601 C C . LEU B 1 118 ? 18.797 -22.609 3.23 1 62.16 118 LEU B C 1
ATOM 5603 O O . LEU B 1 118 ? 18.219 -23.203 4.141 1 62.16 118 LEU B O 1
ATOM 5607 N N . ASN B 1 119 ? 18.5 -21.453 2.754 1 63.41 119 ASN B N 1
ATOM 5608 C CA . ASN B 1 119 ? 17.422 -20.719 3.424 1 63.41 119 ASN B CA 1
ATOM 5609 C C . ASN B 1 119 ? 16.062 -21.359 3.168 1 63.41 119 ASN B C 1
ATOM 5611 O O . ASN B 1 119 ? 15.234 -21.438 4.078 1 63.41 119 ASN B O 1
ATOM 5615 N N . VAL B 1 120 ? 15.875 -21.812 1.984 1 62.38 120 VAL B N 1
ATOM 5616 C CA . VAL B 1 120 ? 14.602 -22.422 1.626 1 62.38 120 VAL B CA 1
ATOM 5617 C C . VAL B 1 120 ? 14.461 -23.766 2.322 1 62.38 120 VAL B C 1
ATOM 5619 O O . VAL B 1 120 ? 13.445 -24.047 2.953 1 62.38 120 VAL B O 1
ATOM 5622 N N . VAL B 1 121 ? 15.492 -24.562 2.158 1 63.41 121 VAL B N 1
ATOM 5623 C CA . VAL B 1 121 ? 15.461 -25.891 2.76 1 63.41 121 VAL B CA 1
ATOM 5624 C C . VAL B 1 121 ? 15.469 -25.766 4.281 1 63.41 121 VAL B C 1
ATOM 5626 O O . VAL B 1 121 ? 14.719 -26.469 4.973 1 63.41 121 VAL B O 1
ATOM 5629 N N . GLY B 1 122 ? 16.344 -24.859 4.738 1 59.62 122 GLY B N 1
ATOM 5630 C CA . GLY B 1 122 ? 16.391 -24.625 6.172 1 59.62 122 GLY B CA 1
ATOM 5631 C C . GLY B 1 122 ? 15.086 -24.109 6.734 1 59.62 122 GLY B C 1
ATOM 5632 O O . GLY B 1 122 ? 14.633 -24.562 7.789 1 59.62 122 GLY B O 1
ATOM 5633 N N . GLY B 1 123 ? 14.484 -23.203 5.98 1 62 123 GLY B N 1
ATOM 5634 C CA . GLY B 1 123 ? 13.195 -22.672 6.391 1 62 123 GLY B CA 1
ATOM 5635 C C . GLY B 1 123 ? 12.109 -23.719 6.457 1 62 123 GLY B C 1
ATOM 5636 O O . GLY B 1 123 ? 11.32 -23.75 7.406 1 62 123 GLY B O 1
ATOM 5637 N N . ALA B 1 124 ? 12.172 -24.594 5.469 1 63.12 124 ALA B N 1
ATOM 5638 C CA . ALA B 1 124 ? 11.195 -25.672 5.434 1 63.12 124 ALA B CA 1
ATOM 5639 C C . ALA B 1 124 ? 11.406 -26.641 6.598 1 63.12 124 ALA B C 1
ATOM 5641 O O . ALA B 1 124 ? 10.438 -27.109 7.199 1 63.12 124 ALA B O 1
ATOM 5642 N N . VAL B 1 125 ? 12.641 -26.875 6.91 1 63.41 125 VAL B N 1
ATOM 5643 C CA . VAL B 1 125 ? 12.977 -27.781 8 1 63.41 125 VAL B CA 1
ATOM 5644 C C . VAL B 1 125 ? 12.562 -27.156 9.336 1 63.41 125 VAL B C 1
ATOM 5646 O O . VAL B 1 125 ? 11.961 -27.812 10.18 1 63.41 125 VAL B O 1
ATOM 5649 N N . VAL B 1 126 ? 12.859 -25.875 9.391 1 63.72 126 VAL B N 1
ATOM 5650 C CA . VAL B 1 126 ? 12.539 -25.172 10.633 1 63.72 126 VAL B CA 1
ATOM 5651 C C . VAL B 1 126 ? 11.023 -25.125 10.812 1 63.72 126 VAL B C 1
ATOM 5653 O O . VAL B 1 126 ? 10.516 -25.328 11.922 1 63.72 126 VAL B O 1
ATOM 5656 N N . ASN B 1 127 ? 10.328 -24.875 9.734 1 64.12 127 ASN B N 1
ATOM 5657 C CA . ASN B 1 127 ? 8.867 -24.844 9.789 1 64.12 127 ASN B CA 1
ATOM 5658 C C . ASN B 1 127 ? 8.289 -26.203 10.156 1 64.12 127 ASN B C 1
ATOM 5660 O O . ASN B 1 127 ? 7.305 -26.281 10.898 1 64.12 127 ASN B O 1
ATOM 5664 N N . ALA B 1 128 ? 8.945 -27.234 9.594 1 63.16 128 ALA B N 1
ATOM 5665 C CA . ALA B 1 128 ? 8.531 -28.594 9.914 1 63.16 128 ALA B CA 1
ATOM 5666 C C . ALA B 1 128 ? 8.828 -28.938 11.367 1 63.16 128 ALA B C 1
ATOM 5668 O O . ALA B 1 128 ? 8.008 -29.562 12.047 1 63.16 128 ALA B O 1
ATOM 5669 N N . LEU B 1 129 ? 9.961 -28.422 11.75 1 63.53 129 LEU B N 1
ATOM 5670 C CA . LEU B 1 129 ? 10.383 -28.734 13.109 1 63.53 129 LEU B CA 1
ATOM 5671 C C . LEU B 1 129 ? 9.555 -27.953 14.125 1 63.53 129 LEU B C 1
ATOM 5673 O O . LEU B 1 129 ? 9.266 -28.453 15.219 1 63.53 129 LEU B O 1
ATOM 5677 N N . LYS B 1 130 ? 9.125 -26.844 13.734 1 65 130 LYS B N 1
ATOM 5678 C CA . LYS B 1 130 ? 8.289 -26 14.594 1 65 130 LYS B CA 1
ATOM 5679 C C . LYS B 1 130 ? 6.93 -26.641 14.844 1 65 130 LYS B C 1
ATOM 5681 O O . LYS B 1 130 ? 6.242 -26.281 15.805 1 65 130 LYS B O 1
ATOM 5686 N N . LYS B 1 131 ? 6.613 -27.531 13.977 1 64.5 131 LYS B N 1
ATOM 5687 C CA . LYS B 1 131 ? 5.324 -28.203 14.148 1 64.5 131 LYS B CA 1
ATOM 5688 C C . LYS B 1 131 ? 5.414 -29.312 15.195 1 64.5 131 LYS B C 1
ATOM 5690 O O . LYS B 1 131 ? 4.391 -29.75 15.727 1 64.5 131 LYS B O 1
ATOM 5695 N N . LEU B 1 132 ? 6.676 -29.609 15.477 1 68.75 132 LEU B N 1
ATOM 5696 C CA . LEU B 1 132 ? 6.855 -30.578 16.562 1 68.75 132 LEU B CA 1
ATOM 5697 C C . LEU B 1 132 ? 6.766 -29.875 17.922 1 68.75 132 LEU B C 1
ATOM 5699 O O . LEU B 1 132 ? 7.461 -28.891 18.156 1 68.75 132 LEU B O 1
ATOM 5703 N N . PRO B 1 133 ? 5.867 -30.25 18.75 1 68.12 133 PRO B N 1
ATOM 5704 C CA . PRO B 1 133 ? 5.562 -29.562 20.016 1 68.12 133 PRO B CA 1
ATOM 5705 C C . PRO B 1 133 ? 6.805 -29.297 20.859 1 68.12 133 PRO B C 1
ATOM 5707 O O . PRO B 1 133 ? 6.941 -28.203 21.422 1 68.12 133 PRO B O 1
ATOM 5710 N N . ILE B 1 134 ? 7.727 -30.25 20.953 1 66.88 134 ILE B N 1
ATOM 5711 C CA . ILE B 1 134 ? 8.898 -30.094 21.797 1 66.88 134 ILE B CA 1
ATOM 5712 C C . ILE B 1 134 ? 9.797 -28.984 21.219 1 66.88 134 ILE B C 1
ATOM 5714 O O . ILE B 1 134 ? 10.297 -28.141 21.969 1 66.88 134 ILE B O 1
ATOM 5718 N N . ILE B 1 135 ? 10.023 -29.062 19.984 1 67.75 135 ILE B N 1
ATOM 5719 C CA . ILE B 1 135 ? 10.891 -28.094 19.328 1 67.75 135 ILE B CA 1
ATOM 5720 C C . ILE B 1 135 ? 10.211 -26.734 19.312 1 67.75 135 ILE B C 1
ATOM 5722 O O . ILE B 1 135 ? 10.859 -25.703 19.531 1 67.75 135 ILE B O 1
ATOM 5726 N N . SER B 1 136 ? 8.969 -26.844 19.109 1 72.19 136 SER B N 1
ATOM 5727 C CA . SER B 1 136 ? 8.211 -25.594 19.094 1 72.19 136 SER B CA 1
ATOM 5728 C C . SER B 1 136 ? 8.305 -24.891 20.453 1 72.19 136 SER B C 1
ATOM 5730 O O . SER B 1 136 ? 8.445 -23.656 20.5 1 72.19 136 SER B O 1
ATOM 5732 N N . ALA B 1 137 ? 8.281 -25.672 21.438 1 72.38 137 ALA B N 1
ATOM 5733 C CA . ALA B 1 137 ? 8.367 -25.094 22.781 1 72.38 137 ALA B CA 1
ATOM 5734 C C . ALA B 1 137 ? 9.758 -24.516 23.047 1 72.38 137 ALA B C 1
ATOM 5736 O O . ALA B 1 137 ? 9.883 -23.438 23.609 1 72.38 137 ALA B O 1
ATOM 5737 N N . LYS B 1 138 ? 10.758 -25.219 22.641 1 69.12 138 LYS B N 1
ATOM 5738 C CA . LYS B 1 138 ? 12.125 -24.75 22.828 1 69.12 138 LYS B CA 1
ATOM 5739 C C . LYS B 1 138 ? 12.375 -23.469 22.031 1 69.12 138 LYS B C 1
ATOM 5741 O O . LYS B 1 138 ? 13.016 -22.531 22.516 1 69.12 138 LYS B O 1
ATOM 5746 N N . VAL B 1 139 ? 11.906 -23.547 20.844 1 70.56 139 VAL B N 1
ATOM 5747 C CA . VAL B 1 139 ? 12.07 -22.375 19.984 1 70.56 139 VAL B CA 1
ATOM 5748 C C . VAL B 1 139 ? 11.312 -21.188 20.594 1 70.56 139 VAL B C 1
ATOM 5750 O O . VAL B 1 139 ? 11.82 -20.062 20.609 1 70.56 139 VAL B O 1
ATOM 5753 N N . ALA B 1 140 ? 10.172 -21.516 21.094 1 72.81 140 ALA B N 1
ATOM 5754 C CA . ALA B 1 140 ? 9.383 -20.469 21.703 1 72.81 140 ALA B CA 1
ATOM 5755 C C . ALA B 1 140 ? 10.094 -19.906 22.938 1 72.81 140 ALA B C 1
ATOM 5757 O O . ALA B 1 140 ? 10.07 -18.688 23.172 1 72.81 140 ALA B O 1
ATOM 5758 N N . ASP B 1 141 ? 10.75 -20.734 23.641 1 75.44 141 ASP B N 1
ATOM 5759 C CA . ASP B 1 141 ? 11.461 -20.312 24.844 1 75.44 141 ASP B CA 1
ATOM 5760 C C . ASP B 1 141 ? 12.672 -19.453 24.484 1 75.44 141 ASP B C 1
ATOM 5762 O O . ASP B 1 141 ? 12.938 -18.438 25.141 1 75.44 141 ASP B O 1
ATOM 5766 N N . GLU B 1 142 ? 13.344 -19.922 23.484 1 70.62 142 GLU B N 1
ATOM 5767 C CA . GLU B 1 142 ? 14.508 -19.156 23.031 1 70.62 142 GLU B CA 1
ATOM 5768 C C . GLU B 1 142 ? 14.094 -17.781 22.5 1 70.62 142 GLU B C 1
ATOM 5770 O O . GLU B 1 142 ? 14.781 -16.781 22.734 1 70.62 142 GLU B O 1
ATOM 5775 N N . MET B 1 143 ? 13.023 -17.828 21.875 1 70.06 143 MET B N 1
ATOM 5776 C CA . MET B 1 143 ? 12.531 -16.578 21.328 1 70.06 143 MET B CA 1
ATOM 5777 C C . MET B 1 143 ? 12.109 -15.625 22.438 1 70.06 143 MET B C 1
ATOM 5779 O O . MET B 1 143 ? 12.32 -14.414 22.344 1 70.06 143 MET B O 1
ATOM 5783 N N . ARG B 1 144 ? 11.578 -16.156 23.438 1 74.88 144 ARG B N 1
ATOM 5784 C CA . ARG B 1 144 ? 11.172 -15.352 24.594 1 74.88 144 ARG B CA 1
ATOM 5785 C C . ARG B 1 144 ? 12.391 -14.75 25.297 1 74.88 144 ARG B C 1
ATOM 5787 O O . ARG B 1 144 ? 12.336 -13.609 25.766 1 74.88 144 ARG B O 1
ATOM 5794 N N . LYS B 1 145 ? 13.352 -15.539 25.359 1 72.62 145 LYS B N 1
ATOM 5795 C CA . LYS B 1 145 ? 14.578 -15.039 25.984 1 72.62 145 LYS B CA 1
ATOM 5796 C C . LYS B 1 145 ? 15.172 -13.891 25.172 1 72.62 145 LYS B C 1
ATOM 5798 O O . LYS B 1 145 ? 15.57 -12.867 25.734 1 72.62 145 LYS B O 1
ATOM 5803 N N . ILE B 1 146 ? 15.18 -14.094 23.875 1 68.94 146 ILE B N 1
ATOM 5804 C CA . ILE B 1 146 ? 15.727 -13.062 22.984 1 68.94 146 ILE B CA 1
ATOM 5805 C C . ILE B 1 146 ? 14.859 -11.812 23.062 1 68.94 146 ILE B C 1
ATOM 5807 O O . ILE B 1 146 ? 15.383 -10.695 23.094 1 68.94 146 ILE B O 1
ATOM 5811 N N . GLU B 1 147 ? 13.594 -12.055 23.047 1 72.44 147 GLU B N 1
ATOM 5812 C CA . GLU B 1 147 ? 12.664 -10.938 23.188 1 72.44 147 GLU B CA 1
ATOM 5813 C C . GLU B 1 147 ? 12.945 -10.133 24.453 1 72.44 147 GLU B C 1
ATOM 5815 O O . GLU B 1 147 ? 12.961 -8.898 24.422 1 72.44 147 GLU B O 1
ATOM 5820 N N . SER B 1 148 ? 13.148 -10.812 25.469 1 75 148 SER B N 1
ATOM 5821 C CA . SER B 1 148 ? 13.414 -10.156 26.75 1 75 148 SER B CA 1
ATOM 5822 C C . SER B 1 148 ? 14.734 -9.391 26.703 1 75 148 SER B C 1
ATOM 5824 O O . SER B 1 148 ? 14.836 -8.289 27.234 1 75 148 SER B O 1
ATOM 5826 N N . GLU B 1 149 ? 15.664 -9.977 26.109 1 68.81 149 GLU B N 1
ATOM 5827 C CA . GLU B 1 149 ? 16.969 -9.328 25.984 1 68.81 149 GLU B CA 1
ATOM 5828 C C . GLU B 1 149 ? 16.891 -8.078 25.109 1 68.81 149 GLU B C 1
ATOM 5830 O O . GLU B 1 149 ? 17.5 -7.055 25.422 1 68.81 149 GLU B O 1
ATOM 5835 N N . VAL B 1 150 ? 16.203 -8.195 24.031 1 68.88 150 VAL B N 1
ATOM 5836 C CA . VAL B 1 150 ? 16.062 -7.07 23.109 1 68.88 150 VAL B CA 1
ATOM 5837 C C . VAL B 1 150 ? 15.266 -5.953 23.781 1 68.88 150 VAL B C 1
ATOM 5839 O O . VAL B 1 150 ? 15.617 -4.773 23.672 1 68.88 150 VAL B O 1
ATOM 5842 N N . GLU B 1 151 ? 14.219 -6.379 24.422 1 73.62 151 GLU B N 1
ATOM 5843 C CA . GLU B 1 151 ? 13.414 -5.398 25.141 1 73.62 151 GLU B CA 1
ATOM 5844 C C . GLU B 1 151 ? 14.25 -4.664 26.188 1 73.62 151 GLU B C 1
ATOM 5846 O O . GLU B 1 151 ? 14.133 -3.445 26.344 1 73.62 151 GLU B O 1
ATOM 5851 N N . HIS B 1 152 ? 15.016 -5.398 26.875 1 68.69 152 HIS B N 1
ATOM 5852 C CA . HIS B 1 152 ? 15.883 -4.812 27.891 1 68.69 152 HIS B CA 1
ATOM 5853 C C . HIS B 1 152 ? 16.906 -3.877 27.266 1 68.69 152 HIS B C 1
ATOM 5855 O O . HIS B 1 152 ? 17.219 -2.818 27.828 1 68.69 152 HIS B O 1
ATOM 5861 N N . SER B 1 153 ? 17.406 -4.281 26.172 1 64.06 153 SER B N 1
ATOM 5862 C CA . SER B 1 153 ? 18.406 -3.477 25.5 1 64.06 153 SER B CA 1
ATOM 5863 C C . SER B 1 153 ? 17.812 -2.184 24.953 1 64.06 153 SER B C 1
ATOM 5865 O O . SER B 1 153 ? 18.453 -1.134 24.984 1 64.06 153 SER B O 1
ATOM 5867 N N . LEU B 1 154 ? 16.656 -2.299 24.406 1 63.31 154 LEU B N 1
ATOM 5868 C CA . LEU B 1 154 ? 16.031 -1.143 23.766 1 63.31 154 LEU B CA 1
ATOM 5869 C C . LEU B 1 154 ? 15.422 -0.217 24.828 1 63.31 154 LEU B C 1
ATOM 5871 O O . LEU B 1 154 ? 15.492 1.008 24.688 1 63.31 154 LEU B O 1
ATOM 5875 N N . LYS B 1 155 ? 14.734 -0.817 25.891 1 61.03 155 LYS B N 1
ATOM 5876 C CA . LYS B 1 155 ? 13.938 -0.012 26.812 1 61.03 155 LYS B CA 1
ATOM 5877 C C . LYS B 1 155 ? 14.648 0.157 28.156 1 61.03 155 LYS B C 1
ATOM 5879 O O . LYS B 1 155 ? 14.242 0.977 28.984 1 61.03 155 LYS B O 1
ATOM 5884 N N . GLY B 1 156 ? 15.5 -0.688 28.469 1 54.97 156 GLY B N 1
ATOM 5885 C CA . GLY B 1 156 ? 16.188 -0.603 29.75 1 54.97 156 GLY B CA 1
ATOM 5886 C C . GLY B 1 156 ? 16.812 0.757 30 1 54.97 156 GLY B C 1
ATOM 5887 O O . GLY B 1 156 ? 16.875 1.219 31.141 1 54.97 156 GLY B O 1
ATOM 5888 N N . ASN B 1 157 ? 17.312 1.417 29 1 57.84 157 ASN B N 1
ATOM 5889 C CA . ASN B 1 157 ? 17.875 2.756 29.156 1 57.84 157 ASN B CA 1
ATOM 5890 C C . ASN B 1 157 ? 17 3.807 28.469 1 57.84 157 ASN B C 1
ATOM 5892 O O . ASN B 1 157 ? 17.5 4.602 27.672 1 57.84 157 ASN B O 1
ATOM 5896 N N . ASP B 1 158 ? 15.68 3.75 28.844 1 64.62 158 ASP B N 1
ATOM 5897 C CA . ASP B 1 158 ? 14.773 4.715 28.234 1 64.62 158 ASP B CA 1
ATOM 5898 C C . ASP B 1 158 ? 15.148 6.145 28.625 1 64.62 158 ASP B C 1
ATOM 5900 O O . ASP B 1 158 ? 14.906 6.566 29.75 1 64.62 158 ASP B O 1
ATOM 5904 N N . PRO B 1 159 ? 15.844 6.766 27.797 1 66.94 159 PRO B N 1
ATOM 5905 C CA . PRO B 1 159 ? 16.328 8.102 28.125 1 66.94 159 PRO B CA 1
ATOM 5906 C C . PRO B 1 159 ? 15.203 9.094 28.406 1 66.94 159 PRO B C 1
ATOM 5908 O O . PRO B 1 159 ? 15.445 10.172 28.953 1 66.94 159 PRO B O 1
ATOM 5911 N N . LEU B 1 160 ? 13.945 8.594 28.125 1 76.62 160 LEU B N 1
ATOM 5912 C CA . LEU B 1 160 ? 12.852 9.555 28.234 1 76.62 160 LEU B CA 1
ATOM 5913 C C . LEU B 1 160 ? 12.039 9.305 29.5 1 76.62 160 LEU B C 1
ATOM 5915 O O . LEU B 1 160 ? 11.164 10.102 29.844 1 76.62 160 LEU B O 1
ATOM 5919 N N . SER B 1 161 ? 12.219 8.172 30.203 1 71.06 161 SER B N 1
ATOM 5920 C CA . SER B 1 161 ? 11.406 7.762 31.344 1 71.06 161 SER B CA 1
ATOM 5921 C C . SER B 1 161 ? 11.406 8.836 32.438 1 71.06 161 SER B C 1
ATOM 5923 O O . SER B 1 161 ? 10.391 9.047 33.094 1 71.06 161 SER B O 1
ATOM 5925 N N . GLY B 1 162 ? 12.43 9.555 32.594 1 69.69 162 GLY B N 1
ATOM 5926 C CA . GLY B 1 162 ? 12.516 10.562 33.625 1 69.69 162 GLY B CA 1
ATOM 5927 C C . GLY B 1 162 ? 11.844 11.867 33.25 1 69.69 162 GLY B C 1
ATOM 5928 O O . GLY B 1 162 ? 11.539 12.688 34.125 1 69.69 162 GLY B O 1
ATOM 5929 N N . LYS B 1 163 ? 11.508 11.953 32.031 1 72.69 163 LYS B N 1
ATOM 5930 C CA . LYS B 1 163 ? 11.008 13.242 31.562 1 72.69 163 LYS B CA 1
ATOM 5931 C C . LYS B 1 163 ? 9.484 13.297 31.625 1 72.69 163 LYS B C 1
ATOM 5933 O O . LYS B 1 163 ? 8.898 14.367 31.766 1 72.69 163 LYS B O 1
ATOM 5938 N N . MET B 1 164 ? 8.836 12.234 31.422 1 74.56 164 MET B N 1
ATOM 5939 C CA . MET B 1 164 ? 7.375 12.203 31.406 1 74.56 164 MET B CA 1
ATOM 5940 C C . MET B 1 164 ? 6.855 10.797 31.688 1 74.56 164 MET B C 1
ATOM 5942 O O . MET B 1 164 ? 7.527 9.812 31.391 1 74.56 164 MET B O 1
ATOM 5946 N N . GLU B 1 165 ? 5.734 10.844 32.25 1 81.19 165 GLU B N 1
ATOM 5947 C CA . GLU B 1 165 ? 5.039 9.57 32.438 1 81.19 165 GLU B CA 1
ATOM 5948 C C . GLU B 1 165 ? 4.578 8.977 31.109 1 81.19 165 GLU B C 1
ATOM 5950 O O . GLU B 1 165 ? 4.266 9.711 30.172 1 81.19 165 GLU B O 1
ATOM 5955 N N . LYS B 1 166 ? 4.586 7.676 31.062 1 89.06 166 LYS B N 1
ATOM 5956 C CA . LYS B 1 166 ? 4.098 6.957 29.891 1 89.06 166 LYS B CA 1
ATOM 5957 C C . LYS B 1 166 ? 2.574 7.012 29.812 1 89.06 166 LYS B C 1
ATOM 5959 O O . LYS B 1 166 ? 1.884 6.773 30.797 1 89.06 166 LYS B O 1
ATOM 5964 N N . LEU B 1 167 ? 2.066 7.406 28.703 1 89.81 167 LEU B N 1
ATOM 5965 C CA . LEU B 1 167 ? 0.624 7.523 28.516 1 89.81 167 LEU B CA 1
ATOM 5966 C C . LEU B 1 167 ? 0.062 6.277 27.844 1 89.81 167 LEU B C 1
ATOM 5968 O O . LEU B 1 167 ? 0.368 6.004 26.688 1 89.81 167 LEU B O 1
ATOM 5972 N N . ARG B 1 168 ? -0.75 5.531 28.5 1 90.56 168 ARG B N 1
ATOM 5973 C CA . ARG B 1 168 ? -1.4 4.34 27.969 1 90.56 168 ARG B CA 1
ATOM 5974 C C . ARG B 1 168 ? -2.861 4.621 27.625 1 90.56 168 ARG B C 1
ATOM 5976 O O . ARG B 1 168 ? -3.529 3.789 27.016 1 90.56 168 ARG B O 1
ATOM 5983 N N . ALA B 1 169 ? -3.355 5.754 28.094 1 93.62 169 ALA B N 1
ATOM 5984 C CA . ALA B 1 169 ? -4.699 6.266 27.828 1 93.62 169 ALA B CA 1
ATOM 5985 C C . ALA B 1 169 ? -4.699 7.793 27.766 1 93.62 169 ALA B C 1
ATOM 5987 O O . ALA B 1 169 ? -3.734 8.438 28.172 1 93.62 169 ALA B O 1
ATOM 5988 N N . LEU B 1 170 ? -5.73 8.336 27.188 1 95.75 170 LEU B N 1
ATOM 5989 C CA . LEU B 1 170 ? -5.855 9.789 27.156 1 95.75 170 LEU B CA 1
ATOM 5990 C C . LEU B 1 170 ? -5.793 10.375 28.562 1 95.75 170 LEU B C 1
ATOM 5992 O O . LEU B 1 170 ? -6.371 9.812 29.5 1 95.75 170 LEU B O 1
ATOM 5996 N N . PRO B 1 171 ? -5.062 11.445 28.734 1 95.88 171 PRO B N 1
ATOM 5997 C CA . PRO B 1 171 ? -5.223 12.148 30.016 1 95.88 171 PRO B CA 1
ATOM 5998 C C . PRO B 1 171 ? -6.648 12.648 30.234 1 95.88 171 PRO B C 1
ATOM 6000 O O . PRO B 1 171 ? -7.352 12.969 29.266 1 95.88 171 PRO B O 1
ATOM 6003 N N . ASP B 1 172 ? -7.055 12.695 31.469 1 96 172 ASP B N 1
ATOM 6004 C CA . ASP B 1 172 ? -8.414 13.133 31.781 1 96 172 ASP B CA 1
ATOM 6005 C C . ASP B 1 172 ? -8.664 14.555 31.297 1 96 172 ASP B C 1
ATOM 6007 O O . ASP B 1 172 ? -9.68 14.828 30.641 1 96 172 ASP B O 1
ATOM 6011 N N . ARG B 1 173 ? -7.695 15.383 31.688 1 96.38 173 ARG B N 1
ATOM 6012 C CA . ARG B 1 173 ? -7.754 16.766 31.25 1 96.38 173 ARG B CA 1
ATOM 6013 C C . ARG B 1 173 ? -6.637 17.078 30.266 1 96.38 173 ARG B C 1
ATOM 6015 O O . ARG B 1 173 ? -5.508 16.625 30.438 1 96.38 173 ARG B O 1
ATOM 6022 N N . GLY B 1 174 ? -7.043 17.844 29.266 1 96.31 174 GLY B N 1
ATOM 6023 C CA . GLY B 1 174 ? -6.051 18.25 28.281 1 96.31 174 GLY B CA 1
ATOM 6024 C C . GLY B 1 174 ? -4.922 19.078 28.859 1 96.31 174 GLY B C 1
ATOM 6025 O O . GLY B 1 174 ? -5.117 19.781 29.844 1 96.31 174 GLY B O 1
ATOM 6026 N N . MET B 1 175 ? -3.807 18.969 28.281 1 95.44 175 MET B N 1
ATOM 6027 C CA . MET B 1 175 ? -2.641 19.719 28.734 1 95.44 175 MET B CA 1
ATOM 6028 C C . MET B 1 175 ? -2.641 21.125 28.125 1 95.44 175 MET B C 1
ATOM 6030 O O . MET B 1 175 ? -2.986 21.297 26.953 1 95.44 175 MET B O 1
ATOM 6034 N N . ASP B 1 176 ? -2.197 22.094 28.953 1 96.19 176 ASP B N 1
ATOM 6035 C CA . ASP B 1 176 ? -2.096 23.469 28.5 1 96.19 176 ASP B CA 1
ATOM 6036 C C . ASP B 1 176 ? -1.105 23.609 27.344 1 96.19 176 ASP B C 1
ATOM 6038 O O . ASP B 1 176 ? -0.065 22.953 27.328 1 96.19 176 ASP B O 1
ATOM 6042 N N . ASP B 1 177 ? -1.423 24.547 26.422 1 97.12 177 ASP B N 1
ATOM 6043 C CA . ASP B 1 177 ? -0.651 24.688 25.203 1 97.12 177 ASP B CA 1
ATOM 6044 C C . ASP B 1 177 ? 0.825 24.938 25.5 1 97.12 177 ASP B C 1
ATOM 6046 O O . ASP B 1 177 ? 1.701 24.297 24.906 1 97.12 177 ASP B O 1
ATOM 6050 N N . LYS B 1 178 ? 1.115 25.875 26.328 1 96.62 178 LYS B N 1
ATOM 6051 C CA . LYS B 1 178 ? 2.496 26.234 26.641 1 96.62 178 LYS B CA 1
ATOM 6052 C C . LYS B 1 178 ? 3.227 25.062 27.312 1 96.62 178 LYS B C 1
ATOM 6054 O O . LYS B 1 178 ? 4.379 24.781 26.984 1 96.62 178 LYS B O 1
ATOM 6059 N N . LYS B 1 179 ? 2.58 24.406 28.266 1 96.06 179 LYS B N 1
ATOM 6060 C CA . LYS B 1 179 ? 3.162 23.25 28.938 1 96.06 179 LYS B CA 1
ATOM 6061 C C . LYS B 1 179 ? 3.434 22.109 27.969 1 96.06 179 LYS B C 1
ATOM 6063 O O . LYS B 1 179 ? 4.473 21.453 28.047 1 96.06 179 LYS B O 1
ATOM 6068 N N . LEU B 1 180 ? 2.479 21.891 27.141 1 97.06 180 LEU B N 1
ATOM 6069 C CA . LEU B 1 180 ? 2.588 20.828 26.141 1 97.06 180 LEU B CA 1
ATOM 6070 C C . LEU B 1 180 ? 3.785 21.062 25.234 1 97.06 180 LEU B C 1
ATOM 6072 O O . LEU B 1 180 ? 4.602 20.172 25.031 1 97.06 180 LEU B O 1
ATOM 6076 N N . LEU B 1 181 ? 3.914 22.25 24.609 1 97.06 181 LEU B N 1
ATOM 6077 C CA . LEU B 1 181 ? 4.988 22.562 23.688 1 97.06 181 LEU B CA 1
ATOM 6078 C C . LEU B 1 181 ? 6.344 22.531 24.391 1 97.06 181 LEU B C 1
ATOM 6080 O O . LEU B 1 181 ? 7.336 22.078 23.797 1 97.06 181 LEU B O 1
ATOM 6084 N N . THR B 1 182 ? 6.367 22.984 25.656 1 96.31 182 THR B N 1
ATOM 6085 C CA . THR B 1 182 ? 7.598 22.922 26.438 1 96.31 182 THR B CA 1
ATOM 6086 C C . THR B 1 182 ? 8.008 21.469 26.672 1 96.31 182 THR B C 1
ATOM 6088 O O . THR B 1 182 ? 9.188 21.125 26.562 1 96.31 182 THR B O 1
ATOM 6091 N N . LEU B 1 183 ? 7.051 20.688 27.031 1 95 183 LEU B N 1
ATOM 6092 C CA . LEU B 1 183 ? 7.309 19.266 27.219 1 95 183 LEU B CA 1
ATOM 6093 C C . LEU B 1 183 ? 7.867 18.641 25.953 1 95 183 LEU B C 1
ATOM 6095 O O . LEU B 1 183 ? 8.828 17.859 26.016 1 95 183 LEU B O 1
ATOM 6099 N N . MET B 1 184 ? 7.312 18.922 24.812 1 95.88 184 MET B N 1
ATOM 6100 C CA . MET B 1 184 ? 7.75 18.344 23.547 1 95.88 184 MET B CA 1
ATOM 6101 C C . MET B 1 184 ? 9.156 18.812 23.188 1 95.88 184 MET B C 1
ATOM 6103 O O . MET B 1 184 ? 9.953 18.047 22.656 1 95.88 184 MET B O 1
ATOM 6107 N N . GLU B 1 185 ? 9.438 20.109 23.469 1 95.31 185 GLU B N 1
ATOM 6108 C CA . GLU B 1 185 ? 10.797 20.609 23.281 1 95.31 185 GLU B CA 1
ATOM 6109 C C . GLU B 1 185 ? 11.781 19.828 24.156 1 95.31 185 GLU B C 1
ATOM 6111 O O . GLU B 1 185 ? 12.883 19.5 23.703 1 95.31 185 GLU B O 1
ATOM 6116 N N . ASP B 1 186 ? 11.375 19.562 25.375 1 93.31 186 ASP B N 1
ATOM 6117 C CA . ASP B 1 186 ? 12.211 18.797 26.297 1 93.31 186 ASP B CA 1
ATOM 6118 C C . ASP B 1 186 ? 12.422 17.359 25.797 1 93.31 186 ASP B C 1
ATOM 6120 O O . ASP B 1 186 ? 13.508 16.812 25.938 1 93.31 186 ASP B O 1
ATOM 6124 N N . LEU B 1 187 ? 11.406 16.797 25.25 1 92.12 187 LEU B N 1
ATOM 6125 C CA . LEU B 1 187 ? 11.492 15.445 24.719 1 92.12 187 LEU B CA 1
ATOM 6126 C C . LEU B 1 187 ? 12.391 15.391 23.5 1 92.12 187 LEU B C 1
ATOM 6128 O O . LEU B 1 187 ? 13.086 14.398 23.266 1 92.12 187 LEU B O 1
ATOM 6132 N N . ALA B 1 188 ? 12.328 16.438 22.641 1 91 188 ALA B N 1
ATOM 6133 C CA . ALA B 1 188 ? 13.242 16.516 21.5 1 91 188 ALA B CA 1
ATOM 6134 C C . ALA B 1 188 ? 14.695 16.562 21.969 1 91 188 ALA B C 1
ATOM 6136 O O . ALA B 1 188 ? 15.562 15.914 21.391 1 91 188 ALA B O 1
ATOM 6137 N N . GLY B 1 189 ? 14.906 17.359 23.016 1 88.31 189 GLY B N 1
ATOM 6138 C CA . GLY B 1 189 ? 16.219 17.469 23.625 1 88.31 189 GLY B CA 1
ATOM 6139 C C . GLY B 1 189 ? 17.328 17.781 22.641 1 88.31 189 GLY B C 1
ATOM 6140 O O . GLY B 1 189 ? 17.203 18.703 21.828 1 88.31 189 GLY B O 1
ATOM 6141 N N . ASN B 1 190 ? 18.359 16.969 22.672 1 85.5 190 ASN B N 1
ATOM 6142 C CA . ASN B 1 190 ? 19.531 17.188 21.828 1 85.5 190 ASN B CA 1
ATOM 6143 C C . ASN B 1 190 ? 19.578 16.203 20.672 1 85.5 190 ASN B C 1
ATOM 6145 O O . ASN B 1 190 ? 20.656 15.922 20.125 1 85.5 190 ASN B O 1
ATOM 6149 N N . SER B 1 191 ? 18.453 15.664 20.359 1 85.69 191 SER B N 1
ATOM 6150 C CA . SER B 1 191 ? 18.391 14.609 19.344 1 85.69 191 SER B CA 1
ATOM 6151 C C . SER B 1 191 ? 18.859 15.109 17.984 1 85.69 191 SER B C 1
ATOM 6153 O O . SER B 1 191 ? 19.25 14.32 17.125 1 85.69 191 SER B O 1
ATOM 6155 N N . ASP B 1 192 ? 18.875 16.438 17.859 1 86.81 192 ASP B N 1
ATOM 6156 C CA . ASP B 1 192 ? 19.203 17.016 16.562 1 86.81 192 ASP B CA 1
ATOM 6157 C C . ASP B 1 192 ? 20.703 17.297 16.453 1 86.81 192 ASP B C 1
ATOM 6159 O O . ASP B 1 192 ? 21.219 17.531 15.359 1 86.81 192 ASP B O 1
ATOM 6163 N N . ASP B 1 193 ? 21.422 17.234 17.5 1 90 193 ASP B N 1
ATOM 6164 C CA . ASP B 1 193 ? 22.812 17.641 17.516 1 90 193 ASP B CA 1
ATOM 6165 C C . ASP B 1 193 ? 23.656 16.766 16.594 1 90 193 ASP B C 1
ATOM 6167 O O . ASP B 1 193 ? 24.469 17.266 15.828 1 90 193 ASP B O 1
ATOM 6171 N N . LYS B 1 194 ? 23.422 15.523 16.656 1 91.25 194 LYS B N 1
ATOM 6172 C CA . LYS B 1 194 ? 24.234 14.57 15.922 1 91.25 194 LYS B CA 1
ATOM 6173 C C . LYS B 1 194 ? 24.156 14.82 14.414 1 91.25 194 LYS B C 1
ATOM 6175 O O . LYS B 1 194 ? 25.172 14.883 13.734 1 91.25 194 LYS B O 1
ATOM 6180 N N . TRP B 1 195 ? 22.922 14.914 13.914 1 92.06 195 TRP B N 1
ATOM 6181 C CA . TRP B 1 195 ? 22.797 15.102 12.477 1 92.06 195 TRP B CA 1
ATOM 6182 C C . TRP B 1 195 ? 23.172 16.531 12.078 1 92.06 195 TRP B C 1
ATOM 6184 O O . TRP B 1 195 ? 23.688 16.766 10.984 1 92.06 195 TRP B O 1
ATOM 6194 N N . ARG B 1 196 ? 22.922 17.516 12.914 1 93.19 196 ARG B N 1
ATOM 6195 C CA . ARG B 1 196 ? 23.328 18.891 12.633 1 93.19 196 ARG B CA 1
ATOM 6196 C C . ARG B 1 196 ? 24.828 19.016 12.453 1 93.19 196 ARG B C 1
ATOM 6198 O O . ARG B 1 196 ? 25.312 19.812 11.648 1 93.19 196 ARG B O 1
ATOM 6205 N N . ASP B 1 197 ? 25.516 18.172 13.203 1 93 197 ASP B N 1
ATOM 6206 C CA . ASP B 1 197 ? 26.969 18.188 13.141 1 93 197 ASP B CA 1
ATOM 6207 C C . ASP B 1 197 ? 27.484 17.328 11.992 1 93 197 ASP B C 1
ATOM 6209 O O . ASP B 1 197 ? 28.703 17.188 11.805 1 93 197 ASP B O 1
ATOM 6213 N N . GLY B 1 198 ? 26.609 16.75 11.266 1 93.56 198 GLY B N 1
ATOM 6214 C CA . GLY B 1 198 ? 26.984 16 10.078 1 93.56 198 GLY B CA 1
ATOM 6215 C C . GLY B 1 198 ? 27.547 14.633 10.398 1 93.56 198 GLY B C 1
ATOM 6216 O O . GLY B 1 198 ? 28.438 14.141 9.695 1 93.56 198 GLY B O 1
ATOM 6217 N N . LEU B 1 199 ? 27.062 14.008 11.43 1 95.19 199 LEU B N 1
ATOM 6218 C CA . LEU B 1 199 ? 27.688 12.766 11.883 1 95.19 199 LEU B CA 1
ATOM 6219 C C . LEU B 1 199 ? 26.797 11.57 11.547 1 95.19 199 LEU B C 1
ATOM 6221 O O . LEU B 1 199 ? 27.062 10.453 12.008 1 95.19 199 LEU B O 1
ATOM 6225 N N . VAL B 1 200 ? 25.734 11.812 10.773 1 94.19 200 VAL B N 1
ATOM 6226 C CA . VAL B 1 200 ? 24.781 10.75 10.523 1 94.19 200 VAL B CA 1
ATOM 6227 C C . VAL B 1 200 ? 24.672 10.492 9.023 1 94.19 200 VAL B C 1
ATOM 6229 O O . VAL B 1 200 ? 24.5 11.422 8.234 1 94.19 200 VAL B O 1
ATOM 6232 N N . SER B 1 201 ? 24.703 9.203 8.68 1 94.5 201 SER B N 1
ATOM 6233 C CA . SER B 1 201 ? 24.625 8.773 7.285 1 94.5 201 SER B CA 1
ATOM 6234 C C . SER B 1 201 ? 23.188 8.844 6.777 1 94.5 201 SER B C 1
ATOM 6236 O O . SER B 1 201 ? 22.297 8.18 7.312 1 94.5 201 SER B O 1
ATOM 6238 N N . GLY B 1 202 ? 22.875 9.484 5.77 1 92.12 202 GLY B N 1
ATOM 6239 C CA . GLY B 1 202 ? 21.688 9.414 4.938 1 92.12 202 GLY B CA 1
ATOM 6240 C C . GLY B 1 202 ? 20.406 9.531 5.734 1 92.12 202 GLY B C 1
ATOM 6241 O O . GLY B 1 202 ? 19.422 8.844 5.441 1 92.12 202 GLY B O 1
ATOM 6242 N N . ALA B 1 203 ? 20.266 10.328 6.746 1 88 203 ALA B N 1
ATOM 6243 C CA . ALA B 1 203 ? 19.062 10.477 7.555 1 88 203 ALA B CA 1
ATOM 6244 C C . ALA B 1 203 ? 18.406 11.836 7.34 1 88 203 ALA B C 1
ATOM 6246 O O . ALA B 1 203 ? 17.188 11.945 7.238 1 88 203 ALA B O 1
ATOM 6247 N N . VAL B 1 204 ? 19.219 12.867 7.34 1 92.75 204 VAL B N 1
ATOM 6248 C CA . VAL B 1 204 ? 18.812 14.242 7.043 1 92.75 204 VAL B CA 1
ATOM 6249 C C . VAL B 1 204 ? 19.594 14.766 5.84 1 92.75 204 VAL B C 1
ATOM 6251 O O . VAL B 1 204 ? 20.828 14.844 5.879 1 92.75 204 VAL B O 1
ATOM 6254 N N . TYR B 1 205 ? 18.938 15.172 4.836 1 93.75 205 TYR B N 1
ATOM 6255 C CA . TYR B 1 205 ? 19.594 15.391 3.553 1 93.75 205 TYR B CA 1
ATOM 6256 C C . TYR B 1 205 ? 19.938 16.859 3.355 1 93.75 205 TYR B C 1
ATOM 6258 O O . TYR B 1 205 ? 20.922 17.203 2.707 1 93.75 205 TYR B O 1
ATOM 6266 N N . HIS B 1 206 ? 19.141 17.812 3.799 1 93 206 HIS B N 1
ATOM 6267 C CA . HIS B 1 206 ? 19.453 19.234 3.793 1 93 206 HIS B CA 1
ATOM 6268 C C . HIS B 1 206 ? 19.812 19.734 5.191 1 93 206 HIS B C 1
ATOM 6270 O O . HIS B 1 206 ? 20.984 19.781 5.555 1 93 206 HIS B O 1
ATOM 6276 N N . GLY B 1 207 ? 18.781 19.984 6.004 1 90.44 207 GLY B N 1
ATOM 6277 C CA . GLY B 1 207 ? 18.938 20.203 7.434 1 90.44 207 GLY B CA 1
ATOM 6278 C C . GLY B 1 207 ? 19.328 21.625 7.785 1 90.44 207 GLY B C 1
ATOM 6279 O O . GLY B 1 207 ? 19.469 21.969 8.961 1 90.44 207 GLY B O 1
ATOM 6280 N N . GLU B 1 208 ? 19.547 22.5 6.832 1 94 208 GLU B N 1
ATOM 6281 C CA . GLU B 1 208 ? 19.844 23.891 7.172 1 94 208 GLU B CA 1
ATOM 6282 C C . GLU B 1 208 ? 18.625 24.578 7.781 1 94 208 GLU B C 1
ATOM 6284 O O . GLU B 1 208 ? 17.5 24.391 7.328 1 94 208 GLU B O 1
ATOM 6289 N N . LYS B 1 209 ? 18.891 25.375 8.766 1 94.44 209 LYS B N 1
ATOM 6290 C CA . LYS B 1 209 ? 17.828 25.969 9.57 1 94.44 209 LYS B CA 1
ATOM 6291 C C . LYS B 1 209 ? 16.906 26.828 8.719 1 94.44 209 LYS B C 1
ATOM 6293 O O . LYS B 1 209 ? 15.672 26.75 8.844 1 94.44 209 LYS B O 1
ATOM 6298 N N . GLU B 1 210 ? 17.453 27.719 7.914 1 95.56 210 GLU B N 1
ATOM 6299 C CA . GLU B 1 210 ? 16.656 28.625 7.098 1 95.56 210 GLU B CA 1
ATOM 6300 C C . GLU B 1 210 ? 15.742 27.859 6.152 1 95.56 210 GLU B C 1
ATOM 6302 O O . GLU B 1 210 ? 14.586 28.234 5.953 1 95.56 210 GLU B O 1
ATOM 6307 N N . HIS B 1 211 ? 16.297 26.812 5.566 1 96.81 211 HIS B N 1
ATOM 6308 C CA . HIS B 1 211 ? 15.508 25.984 4.664 1 96.81 211 HIS B CA 1
ATOM 6309 C C . HIS B 1 211 ? 14.367 25.297 5.402 1 96.81 211 HIS B C 1
ATOM 6311 O O . HIS B 1 211 ? 13.227 25.297 4.93 1 96.81 211 HIS B O 1
ATOM 6317 N N . LEU B 1 212 ? 14.633 24.734 6.562 1 96.44 212 LEU B N 1
ATOM 6318 C CA . LEU B 1 212 ? 13.625 24.047 7.363 1 96.44 212 LEU B CA 1
ATOM 6319 C C . LEU B 1 212 ? 12.531 25.016 7.805 1 96.44 212 LEU B C 1
ATOM 6321 O O . LEU B 1 212 ? 11.352 24.672 7.816 1 96.44 212 LEU B O 1
ATOM 6325 N N . ASP B 1 213 ? 12.953 26.234 8.18 1 97.12 213 ASP B N 1
ATOM 6326 C CA . ASP B 1 213 ? 11.992 27.234 8.617 1 97.12 213 ASP B CA 1
ATOM 6327 C C . ASP B 1 213 ? 11 27.562 7.512 1 97.12 213 ASP B C 1
ATOM 6329 O O . ASP B 1 213 ? 9.797 27.688 7.766 1 97.12 213 ASP B O 1
ATOM 6333 N N . VAL B 1 214 ? 11.508 27.719 6.316 1 97.62 214 VAL B N 1
ATOM 6334 C CA . VAL B 1 214 ? 10.648 28.031 5.18 1 97.62 214 VAL B CA 1
ATOM 6335 C C . VAL B 1 214 ? 9.68 26.875 4.918 1 97.62 214 VAL B C 1
ATOM 6337 O O . VAL B 1 214 ? 8.492 27.109 4.676 1 97.62 214 VAL B O 1
ATOM 6340 N N . LEU B 1 215 ? 10.18 25.656 4.949 1 98.06 215 LEU B N 1
ATOM 6341 C CA . LEU B 1 215 ? 9.328 24.5 4.703 1 98.06 215 LEU B CA 1
ATOM 6342 C C . LEU B 1 215 ? 8.25 24.375 5.777 1 98.06 215 LEU B C 1
ATOM 6344 O O . LEU B 1 215 ? 7.117 24 5.48 1 98.06 215 LEU B O 1
ATOM 6348 N N . ASN B 1 216 ? 8.617 24.641 7.039 1 97.81 216 ASN B N 1
ATOM 6349 C CA . ASN B 1 216 ? 7.656 24.578 8.133 1 97.81 216 ASN B CA 1
ATOM 6350 C C . ASN B 1 216 ? 6.559 25.625 7.98 1 97.81 216 ASN B C 1
ATOM 6352 O O . ASN B 1 216 ? 5.395 25.359 8.289 1 97.81 216 ASN B O 1
ATOM 6356 N N . LYS B 1 217 ? 6.91 26.812 7.543 1 97.44 217 LYS B N 1
ATOM 6357 C CA . LYS B 1 217 ? 5.922 27.844 7.289 1 97.44 217 LYS B CA 1
ATOM 6358 C C . LYS B 1 217 ? 5.004 27.469 6.133 1 97.44 217 LYS B C 1
ATOM 6360 O O . LYS B 1 217 ? 3.795 27.703 6.188 1 97.44 217 LYS B O 1
ATOM 6365 N N . ALA B 1 218 ? 5.605 26.938 5.055 1 97.62 218 ALA B N 1
ATOM 6366 C CA . ALA B 1 218 ? 4.812 26.453 3.93 1 97.62 218 ALA B CA 1
ATOM 6367 C C . ALA B 1 218 ? 3.814 25.391 4.383 1 97.62 218 ALA B C 1
ATOM 6369 O O . ALA B 1 218 ? 2.646 25.406 3.986 1 97.62 218 ALA B O 1
ATOM 6370 N N . TYR B 1 219 ? 4.289 24.453 5.203 1 97.56 219 TYR B N 1
ATOM 6371 C CA . TYR B 1 219 ? 3.432 23.406 5.758 1 97.56 219 TYR B CA 1
ATOM 6372 C C . TYR B 1 219 ? 2.264 24.016 6.527 1 97.56 219 TYR B C 1
ATOM 6374 O O . TYR B 1 219 ? 1.111 23.625 6.336 1 97.56 219 TYR B O 1
ATOM 6382 N N . ALA B 1 220 ? 2.531 24.922 7.391 1 96.62 220 ALA B N 1
ATOM 6383 C CA . ALA B 1 220 ? 1.524 25.516 8.266 1 96.62 220 ALA B CA 1
ATOM 6384 C C . ALA B 1 220 ? 0.444 26.234 7.461 1 96.62 220 ALA B C 1
ATOM 6386 O O . ALA B 1 220 ? -0.736 26.188 7.816 1 96.62 220 ALA B O 1
ATOM 6387 N N . LEU B 1 221 ? 0.829 26.875 6.348 1 95.56 221 LEU B N 1
ATOM 6388 C CA . LEU B 1 221 ? -0.101 27.609 5.504 1 95.56 221 LEU B CA 1
ATOM 6389 C C . LEU B 1 221 ? -1.154 26.688 4.91 1 95.56 221 LEU B C 1
ATOM 6391 O O . LEU B 1 221 ? -2.281 27.109 4.641 1 95.56 221 LEU B O 1
ATOM 6395 N N . PHE B 1 222 ? -0.853 25.422 4.734 1 95.88 222 PHE B N 1
ATOM 6396 C CA . PHE B 1 222 ? -1.737 24.484 4.043 1 95.88 222 PHE B CA 1
ATOM 6397 C C . PHE B 1 222 ? -2.045 23.281 4.926 1 95.88 222 PHE B C 1
ATOM 6399 O O . PHE B 1 222 ? -2.344 22.188 4.418 1 95.88 222 PHE B O 1
ATOM 6406 N N . ALA B 1 223 ? -2.037 23.391 6.176 1 93.88 223 ALA B N 1
ATOM 6407 C CA . ALA B 1 223 ? -2.021 22.344 7.184 1 93.88 223 ALA B CA 1
ATOM 6408 C C . ALA B 1 223 ? -3.277 21.469 7.094 1 93.88 223 ALA B C 1
ATOM 6410 O O . ALA B 1 223 ? -3.24 20.281 7.402 1 93.88 223 ALA B O 1
ATOM 6411 N N . VAL B 1 224 ? -4.398 21.984 6.641 1 93.56 224 VAL B N 1
ATOM 6412 C CA . VAL B 1 224 ? -5.66 21.25 6.703 1 93.56 224 VAL B CA 1
ATOM 6413 C C . VAL B 1 224 ? -6.035 20.75 5.312 1 93.56 224 VAL B C 1
ATOM 6415 O O . VAL B 1 224 ? -7.051 20.078 5.145 1 93.56 224 VAL B O 1
ATOM 6418 N N . THR B 1 225 ? -5.258 21.031 4.328 1 94 225 THR B N 1
ATOM 6419 C CA . THR B 1 225 ? -5.641 20.828 2.938 1 94 225 THR B CA 1
ATOM 6420 C C . THR B 1 225 ? -5.5 19.359 2.549 1 94 225 THR B C 1
ATOM 6422 O O . THR B 1 225 ? -4.691 18.625 3.133 1 94 225 THR B O 1
ATOM 6425 N N . ASN B 1 226 ? -6.305 18.906 1.659 1 93.19 226 ASN B N 1
ATOM 6426 C CA . ASN B 1 226 ? -6.406 17.578 1.07 1 93.19 226 ASN B CA 1
ATOM 6427 C C . ASN B 1 226 ? -6.613 17.641 -0.439 1 93.19 226 ASN B C 1
ATOM 6429 O O . ASN B 1 226 ? -7.637 18.141 -0.907 1 93.19 226 ASN B O 1
ATOM 6433 N N . PRO B 1 227 ? -5.691 17.094 -1.218 1 91.44 227 PRO B N 1
ATOM 6434 C CA . PRO B 1 227 ? -5.801 17.203 -2.676 1 91.44 227 PRO B CA 1
ATOM 6435 C C . PRO B 1 227 ? -7.004 16.438 -3.238 1 91.44 227 PRO B C 1
ATOM 6437 O O . PRO B 1 227 ? -7.367 16.641 -4.398 1 91.44 227 PRO B O 1
ATOM 6440 N N . LEU B 1 228 ? -7.602 15.617 -2.439 1 87.38 228 LEU B N 1
ATOM 6441 C CA . LEU B 1 228 ? -8.82 14.945 -2.867 1 87.38 228 LEU B CA 1
ATOM 6442 C C . LEU B 1 228 ? -9.945 15.945 -3.086 1 87.38 228 LEU B C 1
ATOM 6444 O O . LEU B 1 228 ? -10.922 15.656 -3.787 1 87.38 228 LEU B O 1
ATOM 6448 N N . HIS B 1 229 ? -9.844 17.109 -2.406 1 87.19 229 HIS B N 1
ATOM 6449 C CA . HIS B 1 229 ? -10.836 18.172 -2.535 1 87.19 229 HIS B CA 1
ATOM 6450 C C . HIS B 1 229 ? -10.312 19.297 -3.404 1 87.19 229 HIS B C 1
ATOM 6452 O O . HIS B 1 229 ? -10.117 20.422 -2.922 1 87.19 229 HIS B O 1
ATOM 6458 N N . ALA B 1 230 ? -10.266 19.047 -4.684 1 82.94 230 ALA B N 1
ATOM 6459 C CA . ALA B 1 230 ? -9.695 20 -5.629 1 82.94 230 ALA B CA 1
ATOM 6460 C C . ALA B 1 230 ? -10.539 21.281 -5.695 1 82.94 230 ALA B C 1
ATOM 6462 O O . ALA B 1 230 ? -10.023 22.359 -6 1 82.94 230 ALA B O 1
ATOM 6463 N N . ASP B 1 231 ? -11.758 21.141 -5.348 1 80 231 ASP B N 1
ATOM 6464 C CA . ASP B 1 231 ? -12.672 22.281 -5.363 1 80 231 ASP B CA 1
ATOM 6465 C C . ASP B 1 231 ? -12.406 23.219 -4.184 1 80 231 ASP B C 1
ATOM 6467 O O . ASP B 1 231 ? -12.633 24.422 -4.277 1 80 231 ASP B O 1
ATOM 6471 N N . LEU B 1 232 ? -11.953 22.641 -3.07 1 86.62 232 LEU B N 1
ATOM 6472 C CA . LEU B 1 232 ? -11.727 23.422 -1.858 1 86.62 232 LEU B CA 1
ATOM 6473 C C . LEU B 1 232 ? -10.32 24.031 -1.854 1 86.62 232 LEU B C 1
ATOM 6475 O O . LEU B 1 232 ? -10.125 25.141 -1.369 1 86.62 232 LEU B O 1
ATOM 6479 N N . TRP B 1 233 ? -9.367 23.234 -2.342 1 91 233 TRP B N 1
ATOM 6480 C CA . TRP B 1 233 ? -7.98 23.672 -2.273 1 91 233 TRP B CA 1
ATOM 6481 C C . TRP B 1 233 ? -7.277 23.484 -3.613 1 91 233 TRP B C 1
ATOM 6483 O O . TRP B 1 233 ? -6.328 22.703 -3.715 1 91 233 TRP B O 1
ATOM 6493 N N . PRO B 1 234 ? -7.559 24.219 -4.656 1 88.38 234 PRO B N 1
ATOM 6494 C CA . PRO B 1 234 ? -6.941 24.047 -5.973 1 88.38 234 PRO B CA 1
ATOM 6495 C C . PRO B 1 234 ? -5.434 24.281 -5.957 1 88.38 234 PRO B C 1
ATOM 6497 O O . PRO B 1 234 ? -4.707 23.688 -6.762 1 88.38 234 PRO B O 1
ATOM 6500 N N . ALA B 1 235 ? -4.957 25.141 -5.012 1 92.38 235 ALA B N 1
ATOM 6501 C CA . ALA B 1 235 ? -3.529 25.438 -4.922 1 92.38 235 ALA B CA 1
ATOM 6502 C C . ALA B 1 235 ? -2.721 24.172 -4.664 1 92.38 235 ALA B C 1
ATOM 6504 O O . ALA B 1 235 ? -1.62 24.016 -5.199 1 92.38 235 ALA B O 1
ATOM 6505 N N . VAL B 1 236 ? -3.229 23.312 -3.85 1 93.81 236 VAL B N 1
ATOM 6506 C CA . VAL B 1 236 ? -2.479 22.109 -3.494 1 93.81 236 VAL B CA 1
ATOM 6507 C C . VAL B 1 236 ? -2.393 21.188 -4.703 1 93.81 236 VAL B C 1
ATOM 6509 O O . VAL B 1 236 ? -1.384 20.5 -4.898 1 93.81 236 VAL B O 1
ATOM 6512 N N . ASN B 1 237 ? -3.438 21.062 -5.496 1 91.62 237 ASN B N 1
ATOM 6513 C CA . ASN B 1 237 ? -3.371 20.312 -6.738 1 91.62 237 ASN B CA 1
ATOM 6514 C C . ASN B 1 237 ? -2.342 20.891 -7.703 1 91.62 237 ASN B C 1
ATOM 6516 O O . ASN B 1 237 ? -1.648 20.156 -8.406 1 91.62 237 ASN B O 1
ATOM 6520 N N . LYS B 1 238 ? -2.322 22.234 -7.719 1 92.5 238 LYS B N 1
ATOM 6521 C CA . LYS B 1 238 ? -1.297 22.906 -8.508 1 92.5 238 LYS B CA 1
ATOM 6522 C C . LYS B 1 238 ? 0.103 22.516 -8.047 1 92.5 238 LYS B C 1
ATOM 6524 O O . LYS B 1 238 ? 0.973 22.203 -8.867 1 92.5 238 LYS B O 1
ATOM 6529 N N . PHE B 1 239 ? 0.299 22.562 -6.703 1 96.31 239 PHE B N 1
ATOM 6530 C CA . PHE B 1 239 ? 1.599 22.188 -6.16 1 96.31 239 PHE B CA 1
ATOM 6531 C C . PHE B 1 239 ? 1.978 20.766 -6.586 1 96.31 239 PHE B C 1
ATOM 6533 O O . PHE B 1 239 ? 3.1 20.531 -7.035 1 96.31 239 PHE B O 1
ATOM 6540 N N . GLU B 1 240 ? 1.065 19.812 -6.484 1 95.81 240 GLU B N 1
ATOM 6541 C CA . GLU B 1 240 ? 1.345 18.438 -6.848 1 95.81 240 GLU B CA 1
ATOM 6542 C C . GLU B 1 240 ? 1.693 18.312 -8.328 1 95.81 240 GLU B C 1
ATOM 6544 O O . GLU B 1 240 ? 2.676 17.656 -8.688 1 95.81 240 GLU B O 1
ATOM 6549 N N . ALA B 1 241 ? 0.885 18.922 -9.141 1 93.75 241 ALA B N 1
ATOM 6550 C CA . ALA B 1 241 ? 1.099 18.844 -10.586 1 93.75 241 ALA B CA 1
ATOM 6551 C C . ALA B 1 241 ? 2.461 19.422 -10.969 1 93.75 241 ALA B C 1
ATOM 6553 O O . ALA B 1 241 ? 3.154 18.875 -11.828 1 93.75 241 ALA B O 1
ATOM 6554 N N . GLU B 1 242 ? 2.822 20.531 -10.344 1 95.69 242 GLU B N 1
ATOM 6555 C CA . GLU B 1 242 ? 4.07 21.188 -10.703 1 95.69 242 GLU B CA 1
ATOM 6556 C C . GLU B 1 242 ? 5.277 20.438 -10.148 1 95.69 242 GLU B C 1
ATOM 6558 O O . GLU B 1 242 ? 6.332 20.391 -10.781 1 95.69 242 GLU B O 1
ATOM 6563 N N . VAL B 1 243 ? 5.141 19.844 -8.945 1 97.56 243 VAL B N 1
ATOM 6564 C CA . VAL B 1 243 ? 6.207 19 -8.422 1 97.56 243 VAL B CA 1
ATOM 6565 C C . VAL B 1 243 ? 6.465 17.828 -9.375 1 97.56 243 VAL B C 1
ATOM 6567 O O . VAL B 1 243 ? 7.621 17.516 -9.68 1 97.56 243 VAL B O 1
ATOM 6570 N N . ILE B 1 244 ? 5.41 17.203 -9.867 1 96.81 244 ILE B N 1
ATOM 6571 C CA . ILE B 1 244 ? 5.508 16.094 -10.812 1 96.81 244 ILE B CA 1
ATOM 6572 C C . ILE B 1 244 ? 6.191 16.578 -12.094 1 96.81 244 ILE B C 1
ATOM 6574 O O . ILE B 1 244 ? 7.133 15.938 -12.578 1 96.81 244 ILE B O 1
ATOM 6578 N N . ALA B 1 245 ? 5.762 17.703 -12.586 1 95.19 245 ALA B N 1
ATOM 6579 C CA . ALA B 1 245 ? 6.281 18.219 -13.844 1 95.19 245 ALA B CA 1
ATOM 6580 C C . ALA B 1 245 ? 7.758 18.594 -13.719 1 95.19 245 ALA B C 1
ATOM 6582 O O . ALA B 1 245 ? 8.555 18.297 -14.617 1 95.19 245 ALA B O 1
ATOM 6583 N N . MET B 1 246 ? 8.102 19.297 -12.656 1 96.44 246 MET B N 1
ATOM 6584 C CA . MET B 1 246 ? 9.492 19.688 -12.453 1 96.44 246 MET B CA 1
ATOM 6585 C C . MET B 1 246 ? 10.383 18.453 -12.32 1 96.44 246 MET B C 1
ATOM 6587 O O . MET B 1 246 ? 11.492 18.422 -12.859 1 96.44 246 MET B O 1
ATOM 6591 N N . THR B 1 247 ? 9.922 17.422 -11.633 1 97.31 247 THR B N 1
ATOM 6592 C CA . THR B 1 247 ? 10.68 16.188 -11.492 1 97.31 247 THR B CA 1
ATOM 6593 C C . THR B 1 247 ? 10.828 15.484 -12.844 1 97.31 247 THR B C 1
ATOM 6595 O O . THR B 1 247 ? 11.914 15.008 -13.18 1 97.31 247 THR B O 1
ATOM 6598 N N . ALA B 1 248 ? 9.719 15.406 -13.594 1 96.5 248 ALA B N 1
ATOM 6599 C CA . ALA B 1 248 ? 9.766 14.797 -14.914 1 96.5 248 ALA B CA 1
ATOM 6600 C C . ALA B 1 248 ? 10.781 15.508 -15.812 1 96.5 248 ALA B C 1
ATOM 6602 O O . ALA B 1 248 ? 11.508 14.859 -16.562 1 96.5 248 ALA B O 1
ATOM 6603 N N . ALA B 1 249 ? 10.812 16.781 -15.703 1 95.62 249 ALA B N 1
ATOM 6604 C CA . ALA B 1 249 ? 11.727 17.562 -16.531 1 95.62 249 ALA B CA 1
ATOM 6605 C C . ALA B 1 249 ? 13.18 17.203 -16.234 1 95.62 249 ALA B C 1
ATOM 6607 O O . ALA B 1 249 ? 14.023 17.219 -17.141 1 95.62 249 ALA B O 1
ATOM 6608 N N . LEU B 1 250 ? 13.453 16.906 -15.023 1 95.88 250 LEU B N 1
ATOM 6609 C CA . LEU B 1 250 ? 14.812 16.547 -14.625 1 95.88 250 LEU B CA 1
ATOM 6610 C C . LEU B 1 250 ? 15.211 15.203 -15.219 1 95.88 250 LEU B C 1
ATOM 6612 O O . LEU B 1 250 ? 16.406 14.914 -15.367 1 95.88 250 LEU B O 1
ATOM 6616 N N . MET B 1 251 ? 14.273 14.328 -15.477 1 96.12 251 MET B N 1
ATOM 6617 C CA . MET B 1 251 ? 14.523 12.953 -15.891 1 96.12 251 MET B CA 1
ATOM 6618 C C . MET B 1 251 ? 14.312 12.789 -17.391 1 96.12 251 MET B C 1
ATOM 6620 O O . MET B 1 251 ? 13.852 11.734 -17.844 1 96.12 251 MET B O 1
ATOM 6624 N N . ASN B 1 252 ? 14.609 13.93 -18.062 1 85.38 252 ASN B N 1
ATOM 6625 C CA . ASN B 1 252 ? 14.469 13.945 -19.516 1 85.38 252 ASN B CA 1
ATOM 6626 C C . ASN B 1 252 ? 13.031 13.625 -19.938 1 85.38 252 ASN B C 1
ATOM 6628 O O . ASN B 1 252 ? 12.812 12.93 -20.922 1 85.38 252 ASN B O 1
ATOM 6632 N N . GLY B 1 253 ? 12.125 13.812 -18.938 1 70.81 253 GLY B N 1
ATOM 6633 C CA . GLY B 1 253 ? 10.742 13.523 -19.281 1 70.81 253 GLY B CA 1
ATOM 6634 C C . GLY B 1 253 ? 10.211 14.383 -20.406 1 70.81 253 GLY B C 1
ATOM 6635 O O . GLY B 1 253 ? 9.102 14.156 -20.906 1 70.81 253 GLY B O 1
ATOM 6636 N N . GLY B 1 254 ? 10.961 15.492 -20.766 1 59.69 254 GLY B N 1
ATOM 6637 C CA . GLY B 1 254 ? 10.836 16.469 -21.828 1 59.69 254 GLY B CA 1
ATOM 6638 C C . GLY B 1 254 ? 9.961 16.016 -22.984 1 59.69 254 GLY B C 1
ATOM 6639 O O . GLY B 1 254 ? 9.68 16.766 -23.906 1 59.69 254 GLY B O 1
ATOM 6640 N N . HIS B 1 255 ? 9.82 14.57 -23.078 1 66.81 255 HIS B N 1
ATOM 6641 C CA . HIS B 1 255 ? 8.789 14.078 -23.984 1 66.81 255 HIS B CA 1
ATOM 6642 C C . HIS B 1 255 ? 7.395 14.375 -23.453 1 66.81 255 HIS B C 1
ATOM 6644 O O . HIS B 1 255 ? 7.129 14.203 -22.266 1 66.81 255 HIS B O 1
ATOM 6650 N N . PRO B 1 256 ? 6.68 14.844 -24.266 1 72 256 PRO B N 1
ATOM 6651 C CA . PRO B 1 256 ? 5.402 15.391 -23.797 1 72 256 PRO B CA 1
ATOM 6652 C C . PRO B 1 256 ? 4.539 14.344 -23.094 1 72 256 PRO B C 1
ATOM 6654 O O . PRO B 1 256 ? 3.588 14.703 -22.391 1 72 256 PRO B O 1
ATOM 6657 N N . GLU B 1 257 ? 5.102 13.078 -23.109 1 86.25 257 GLU B N 1
ATOM 6658 C CA . GLU B 1 257 ? 4.141 12.102 -22.594 1 86.25 257 GLU B CA 1
ATOM 6659 C C . GLU B 1 257 ? 4.508 11.656 -21.188 1 86.25 257 GLU B C 1
ATOM 6661 O O . GLU B 1 257 ? 3.732 10.953 -20.531 1 86.25 257 GLU B O 1
ATOM 6666 N N . VAL B 1 258 ? 5.797 12.031 -20.703 1 93.38 258 VAL B N 1
ATOM 6667 C CA . VAL B 1 258 ? 6.211 11.602 -19.375 1 93.38 258 VAL B CA 1
ATOM 6668 C C . VAL B 1 258 ? 5.328 12.266 -18.328 1 93.38 258 VAL B C 1
ATOM 6670 O O . VAL B 1 258 ? 5.055 13.461 -18.391 1 93.38 258 VAL B O 1
ATOM 6673 N N . CYS B 1 259 ? 4.777 11.547 -17.453 1 95.25 259 CYS B N 1
ATOM 6674 C CA . CYS B 1 259 ? 3.855 11.984 -16.406 1 95.25 259 CYS B CA 1
ATOM 6675 C C . CYS B 1 259 ? 4.145 11.281 -15.086 1 95.25 259 CYS B C 1
ATOM 6677 O O . CYS B 1 259 ? 5.156 10.586 -14.953 1 95.25 259 CYS B O 1
ATOM 6679 N N . GLY B 1 260 ? 3.311 11.555 -14.086 1 96.88 260 GLY B N 1
ATOM 6680 C CA . GLY B 1 260 ? 3.604 10.906 -12.82 1 96.88 260 GLY B CA 1
ATOM 6681 C C . GLY B 1 260 ? 2.561 11.18 -11.75 1 96.88 260 GLY B C 1
ATOM 6682 O O . GLY B 1 260 ? 1.442 11.594 -12.062 1 96.88 260 GLY B O 1
ATOM 6683 N N . THR B 1 261 ? 2.854 10.773 -10.555 1 97.94 261 THR B N 1
ATOM 6684 C CA . THR B 1 261 ? 2.062 11.023 -9.352 1 97.94 261 THR B CA 1
ATOM 6685 C C . THR B 1 261 ? 2.967 11.32 -8.164 1 97.94 261 THR B C 1
ATOM 6687 O O . THR B 1 261 ? 4.133 10.922 -8.141 1 97.94 261 THR B O 1
ATOM 6690 N N . LEU B 1 262 ? 2.42 12.125 -7.262 1 97.75 262 LEU B N 1
ATOM 6691 C CA . LEU B 1 262 ? 3.092 12.352 -5.988 1 97.75 262 LEU B CA 1
ATOM 6692 C C . LEU B 1 262 ? 2.689 11.289 -4.969 1 97.75 262 LEU B C 1
ATOM 6694 O O . LEU B 1 262 ? 1.5 11.047 -4.758 1 97.75 262 LEU B O 1
ATOM 6698 N N . SER B 1 263 ? 3.672 10.555 -4.406 1 97.25 263 SER B N 1
ATOM 6699 C CA . SER B 1 263 ? 3.42 9.523 -3.408 1 97.25 263 SER B CA 1
ATOM 6700 C C . SER B 1 263 ? 3.947 9.938 -2.039 1 97.25 263 SER B C 1
ATOM 6702 O O . SER B 1 263 ? 4.527 11.016 -1.89 1 97.25 263 SER B O 1
ATOM 6704 N N . SER B 1 264 ? 3.777 9.102 -1.013 1 96.56 264 SER B N 1
ATOM 6705 C CA . SER B 1 264 ? 4.121 9.438 0.366 1 96.56 264 SER B CA 1
ATOM 6706 C C . SER B 1 264 ? 5.574 9.086 0.673 1 96.56 264 SER B C 1
ATOM 6708 O O . SER B 1 264 ? 6.086 9.422 1.744 1 96.56 264 SER B O 1
ATOM 6710 N N . GLY B 1 265 ? 6.277 8.422 -0.21 1 97.25 265 GLY B N 1
ATOM 6711 C CA . GLY B 1 265 ? 7.66 8.031 -0.011 1 97.25 265 GLY B CA 1
ATOM 6712 C C . GLY B 1 265 ? 8.18 7.094 -1.09 1 97.25 265 GLY B C 1
ATOM 6713 O O . GLY B 1 265 ? 7.41 6.637 -1.94 1 97.25 265 GLY B O 1
ATOM 6714 N N . GLY B 1 266 ? 9.461 6.844 -1 1 98 266 GLY B N 1
ATOM 6715 C CA . GLY B 1 266 ? 10.086 5.992 -1.996 1 98 266 GLY B CA 1
ATOM 6716 C C . GLY B 1 266 ? 9.516 4.586 -2.025 1 98 266 GLY B C 1
ATOM 6717 O O . GLY B 1 266 ? 9.328 4.012 -3.098 1 98 266 GLY B O 1
ATOM 6718 N N . THR B 1 267 ? 9.227 4.016 -0.864 1 98.06 267 THR B N 1
ATOM 6719 C CA . THR B 1 267 ? 8.656 2.676 -0.788 1 98.06 267 THR B CA 1
ATOM 6720 C C . THR B 1 267 ? 7.312 2.617 -1.503 1 98.06 267 THR B C 1
ATOM 6722 O O . THR B 1 267 ? 7.043 1.68 -2.258 1 98.06 267 THR B O 1
ATOM 6725 N N . GLU B 1 268 ? 6.488 3.627 -1.276 1 98.25 268 GLU B N 1
ATOM 6726 C CA . GLU B 1 268 ? 5.195 3.639 -1.955 1 98.25 268 GLU B CA 1
ATOM 6727 C C . GLU B 1 268 ? 5.367 3.824 -3.461 1 98.25 268 GLU B C 1
ATOM 6729 O O . GLU B 1 268 ? 4.613 3.248 -4.25 1 98.25 268 GLU B O 1
ATOM 6734 N N . SER B 1 269 ? 6.32 4.691 -3.896 1 98.69 269 SER B N 1
ATOM 6735 C CA . SER B 1 269 ? 6.57 4.883 -5.32 1 98.69 269 SER B CA 1
ATOM 6736 C C . SER B 1 269 ? 6.93 3.566 -6 1 98.69 269 SER B C 1
ATOM 6738 O O . SER B 1 269 ? 6.402 3.252 -7.07 1 98.69 269 SER B O 1
ATOM 6740 N N . ILE B 1 270 ? 7.809 2.807 -5.379 1 98.88 270 ILE B N 1
ATOM 6741 C CA . ILE B 1 270 ? 8.234 1.52 -5.922 1 98.88 270 ILE B CA 1
ATOM 6742 C C . ILE B 1 270 ? 7.051 0.55 -5.926 1 98.88 270 ILE B C 1
ATOM 6744 O O . ILE B 1 270 ? 6.84 -0.174 -6.902 1 98.88 270 ILE B O 1
ATOM 6748 N N . PHE B 1 271 ? 6.281 0.537 -4.859 1 98.81 271 PHE B N 1
ATOM 6749 C CA . PHE B 1 271 ? 5.086 -0.297 -4.758 1 98.81 271 PHE B CA 1
ATOM 6750 C C . PHE B 1 271 ? 4.102 0.028 -5.875 1 98.81 271 PHE B C 1
ATOM 6752 O O . PHE B 1 271 ? 3.592 -0.875 -6.539 1 98.81 271 PHE B O 1
ATOM 6759 N N . LEU B 1 272 ? 3.84 1.334 -6.074 1 98.81 272 LEU B N 1
ATOM 6760 C CA . LEU B 1 272 ? 2.895 1.774 -7.094 1 98.81 272 LEU B CA 1
ATOM 6761 C C . LEU B 1 272 ? 3.385 1.401 -8.492 1 98.81 272 LEU B C 1
ATOM 6763 O O . LEU B 1 272 ? 2.604 0.938 -9.32 1 98.81 272 LEU B O 1
ATOM 6767 N N . ALA B 1 273 ? 4.668 1.616 -8.781 1 98.88 273 ALA B N 1
ATOM 6768 C CA . ALA B 1 273 ? 5.227 1.231 -10.07 1 98.88 273 ALA B CA 1
ATOM 6769 C C . ALA B 1 273 ? 5.074 -0.269 -10.312 1 98.88 273 ALA B C 1
ATOM 6771 O O . ALA B 1 273 ? 4.758 -0.698 -11.422 1 98.88 273 ALA B O 1
ATOM 6772 N N . THR B 1 274 ? 5.316 -1.067 -9.289 1 98.88 274 THR B N 1
ATOM 6773 C CA . THR B 1 274 ? 5.207 -2.52 -9.375 1 98.88 274 THR B CA 1
ATOM 6774 C C . THR B 1 274 ? 3.764 -2.938 -9.648 1 98.88 274 THR B C 1
ATOM 6776 O O . THR B 1 274 ? 3.508 -3.752 -10.539 1 98.88 274 THR B O 1
ATOM 6779 N N . LYS B 1 275 ? 2.852 -2.4 -8.891 1 98.81 275 LYS B N 1
ATOM 6780 C CA . LYS B 1 275 ? 1.433 -2.678 -9.094 1 98.81 275 LYS B CA 1
ATOM 6781 C C . LYS B 1 275 ? 0.993 -2.293 -10.508 1 98.81 275 LYS B C 1
ATOM 6783 O O . LYS B 1 275 ? 0.254 -3.037 -11.156 1 98.81 275 LYS B O 1
ATOM 6788 N N . THR B 1 276 ? 1.422 -1.146 -10.984 1 98.75 276 THR B N 1
ATOM 6789 C CA . THR B 1 276 ? 1.059 -0.625 -12.297 1 98.75 276 THR B CA 1
ATOM 6790 C C . THR B 1 276 ? 1.512 -1.576 -13.398 1 98.75 276 THR B C 1
ATOM 6792 O O . THR B 1 276 ? 0.748 -1.879 -14.32 1 98.75 276 THR B O 1
ATOM 6795 N N . HIS B 1 277 ? 2.695 -2.088 -13.297 1 98.88 277 HIS B N 1
ATOM 6796 C CA . HIS B 1 277 ? 3.203 -2.994 -14.32 1 98.88 277 HIS B CA 1
ATOM 6797 C C . HIS B 1 277 ? 2.479 -4.336 -14.273 1 98.88 277 HIS B C 1
ATOM 6799 O O . HIS B 1 277 ? 2.26 -4.961 -15.32 1 98.88 277 HIS B O 1
ATOM 6805 N N . ARG B 1 278 ? 2.166 -4.812 -13.023 1 98.75 278 ARG B N 1
ATOM 6806 C CA . ARG B 1 278 ? 1.373 -6.035 -12.914 1 98.75 278 ARG B CA 1
ATOM 6807 C C . ARG B 1 278 ? 0.07 -5.914 -13.703 1 98.75 278 ARG B C 1
ATOM 6809 O O . ARG B 1 278 ? -0.261 -6.785 -14.5 1 98.75 278 ARG B O 1
ATOM 6816 N N . GLU B 1 279 ? -0.637 -4.793 -13.516 1 98.19 279 GLU B N 1
ATOM 6817 C CA . GLU B 1 279 ? -1.923 -4.59 -14.172 1 98.19 279 GLU B CA 1
ATOM 6818 C C . GLU B 1 279 ? -1.741 -4.348 -15.672 1 98.19 279 GLU B C 1
ATOM 6820 O O . GLU B 1 279 ? -2.527 -4.84 -16.484 1 98.19 279 GLU B O 1
ATOM 6825 N N . HIS B 1 280 ? -0.744 -3.594 -16.031 1 98.12 280 HIS B N 1
ATOM 6826 C CA . HIS B 1 280 ? -0.488 -3.26 -17.422 1 98.12 280 HIS B CA 1
ATOM 6827 C C . HIS B 1 280 ? -0.206 -4.512 -18.25 1 98.12 280 HIS B C 1
ATOM 6829 O O . HIS B 1 280 ? -0.78 -4.695 -19.328 1 98.12 280 HIS B O 1
ATOM 6835 N N . TYR B 1 281 ? 0.607 -5.379 -17.766 1 98.31 281 TYR B N 1
ATOM 6836 C CA . TYR B 1 281 ? 1.013 -6.539 -18.562 1 98.31 281 TYR B CA 1
ATOM 6837 C C . TYR B 1 281 ? -0.029 -7.645 -18.469 1 98.31 281 TYR B C 1
ATOM 6839 O O . TYR B 1 281 ? -0.086 -8.523 -19.344 1 98.31 281 TYR B O 1
ATOM 6847 N N . ARG B 1 282 ? -0.781 -7.66 -17.359 1 97.44 282 ARG B N 1
ATOM 6848 C CA . ARG B 1 282 ? -1.966 -8.508 -17.375 1 97.44 282 ARG B CA 1
ATOM 6849 C C . ARG B 1 282 ? -2.904 -8.125 -18.516 1 97.44 282 ARG B C 1
ATOM 6851 O O . ARG B 1 282 ? -3.416 -8.992 -19.234 1 97.44 282 ARG B O 1
ATOM 6858 N N . HIS B 1 283 ? -3.129 -6.855 -18.656 1 93.94 283 HIS B N 1
ATOM 6859 C CA . HIS B 1 283 ? -4 -6.344 -19.719 1 93.94 283 HIS B CA 1
ATOM 6860 C C . HIS B 1 283 ? -3.389 -6.57 -21.094 1 93.94 283 HIS B C 1
ATOM 6862 O O . HIS B 1 283 ? -4.07 -7.035 -22.016 1 93.94 283 HIS B O 1
ATOM 6868 N N . LYS B 1 284 ? -2.121 -6.301 -21.203 1 94.38 284 LYS B N 1
ATOM 6869 C CA . LYS B 1 284 ? -1.438 -6.301 -22.5 1 94.38 284 LYS B CA 1
ATOM 6870 C C . LYS B 1 284 ? -1.203 -7.723 -23 1 94.38 284 LYS B C 1
ATOM 6872 O O . LYS B 1 284 ? -1.343 -8 -24.188 1 94.38 284 LYS B O 1
ATOM 6877 N N . HIS B 1 285 ? -0.781 -8.68 -22.062 1 95.88 285 HIS B N 1
ATOM 6878 C CA . HIS B 1 285 ? -0.341 -10 -22.5 1 95.88 285 HIS B CA 1
ATOM 6879 C C . HIS B 1 285 ? -1.084 -11.109 -21.766 1 95.88 285 HIS B C 1
ATOM 6881 O O . HIS B 1 285 ? -0.809 -12.289 -21.969 1 95.88 285 HIS B O 1
ATOM 6887 N N . GLY B 1 286 ? -1.981 -10.734 -20.828 1 94.62 286 GLY B N 1
ATOM 6888 C CA . GLY B 1 286 ? -2.732 -11.734 -20.078 1 94.62 286 GLY B CA 1
ATOM 6889 C C . GLY B 1 286 ? -1.896 -12.461 -19.047 1 94.62 286 GLY B C 1
ATOM 6890 O O . GLY B 1 286 ? -2.197 -13.602 -18.688 1 94.62 286 GLY B O 1
ATOM 6891 N N . ILE B 1 287 ? -0.856 -11.859 -18.562 1 97.12 287 ILE B N 1
ATOM 6892 C CA . ILE B 1 287 ? 0.044 -12.5 -17.609 1 97.12 287 ILE B CA 1
ATOM 6893 C C . ILE B 1 287 ? -0.622 -12.57 -16.234 1 97.12 287 ILE B C 1
ATOM 6895 O O . ILE B 1 287 ? -0.963 -11.539 -15.656 1 97.12 287 ILE B O 1
ATOM 6899 N N . THR B 1 288 ? -0.737 -13.781 -15.695 1 95.31 288 THR B N 1
ATOM 6900 C CA . THR B 1 288 ? -1.416 -13.961 -14.414 1 95.31 288 THR B CA 1
ATOM 6901 C C . THR B 1 288 ? -0.432 -14.406 -13.336 1 95.31 288 THR B C 1
ATOM 6903 O O . THR B 1 288 ? -0.751 -14.375 -12.148 1 95.31 288 THR B O 1
ATOM 6906 N N . LYS B 1 289 ? 0.764 -14.867 -13.703 1 95.94 289 LYS B N 1
ATOM 6907 C CA . LYS B 1 289 ? 1.841 -15.211 -12.781 1 95.94 289 LYS B CA 1
ATOM 6908 C C . LYS B 1 289 ? 3.084 -14.367 -13.047 1 95.94 289 LYS B C 1
ATOM 6910 O O . LYS B 1 289 ? 4.133 -14.891 -13.422 1 95.94 289 LYS B O 1
ATOM 6915 N N . PRO B 1 290 ? 2.977 -13.148 -12.719 1 98.12 290 PRO B N 1
ATOM 6916 C CA . PRO B 1 290 ? 4.016 -12.195 -13.117 1 98.12 290 PRO B CA 1
ATOM 6917 C C . PRO B 1 290 ? 5.328 -12.406 -12.367 1 98.12 290 PRO B C 1
ATOM 6919 O O . PRO B 1 290 ? 5.324 -12.852 -11.219 1 98.12 290 PRO B O 1
ATOM 6922 N N . GLU B 1 291 ? 6.434 -12.078 -13.023 1 98.06 291 GLU B N 1
ATOM 6923 C CA . GLU B 1 291 ? 7.789 -12.125 -12.484 1 98.06 291 GLU B CA 1
ATOM 6924 C C . GLU B 1 291 ? 8.5 -10.789 -12.656 1 98.06 291 GLU B C 1
ATOM 6926 O O . GLU B 1 291 ? 8.312 -10.102 -13.664 1 98.06 291 GLU B O 1
ATOM 6931 N N . ILE B 1 292 ? 9.289 -10.445 -11.695 1 98.81 292 ILE B N 1
ATOM 6932 C CA . ILE B 1 292 ? 10.172 -9.289 -11.766 1 98.81 292 ILE B CA 1
ATOM 6933 C C . ILE B 1 292 ? 11.609 -9.719 -11.492 1 98.81 292 ILE B C 1
ATOM 6935 O O . ILE B 1 292 ? 11.859 -10.57 -10.633 1 98.81 292 ILE B O 1
ATOM 6939 N N . ILE B 1 293 ? 12.531 -9.188 -12.242 1 98.5 293 ILE B N 1
ATOM 6940 C CA . ILE B 1 293 ? 13.953 -9.484 -12.078 1 98.5 293 ILE B CA 1
ATOM 6941 C C . ILE B 1 293 ? 14.656 -8.281 -11.445 1 98.5 293 ILE B C 1
ATOM 6943 O O . ILE B 1 293 ? 14.523 -7.156 -11.93 1 98.5 293 ILE B O 1
ATOM 6947 N N . ALA B 1 294 ? 15.328 -8.477 -10.383 1 98.38 294 ALA B N 1
ATOM 6948 C CA . ALA B 1 294 ? 16.078 -7.438 -9.68 1 98.38 294 ALA B CA 1
ATOM 6949 C C . ALA B 1 294 ? 17.406 -7.973 -9.164 1 98.38 294 ALA B C 1
ATOM 6951 O O . ALA B 1 294 ? 17.578 -9.188 -9.016 1 98.38 294 ALA B O 1
ATOM 6952 N N . CYS B 1 295 ? 18.344 -7.133 -8.922 1 97.88 295 CYS B N 1
ATOM 6953 C CA . CYS B 1 295 ? 19.625 -7.5 -8.352 1 97.88 295 CYS B CA 1
ATOM 6954 C C . CYS B 1 295 ? 19.516 -7.719 -6.852 1 97.88 295 CYS B C 1
ATOM 6956 O O . CYS B 1 295 ? 18.641 -7.145 -6.199 1 97.88 295 CYS B O 1
ATOM 6958 N N . VAL B 1 296 ? 20.375 -8.492 -6.234 1 95.19 296 VAL B N 1
ATOM 6959 C CA . VAL B 1 296 ? 20.406 -8.734 -4.793 1 95.19 296 VAL B CA 1
ATOM 6960 C C . VAL B 1 296 ? 20.641 -7.414 -4.055 1 95.19 296 VAL B C 1
ATOM 6962 O O . VAL B 1 296 ? 20.25 -7.273 -2.895 1 95.19 296 VAL B O 1
ATOM 6965 N N . THR B 1 297 ? 21.172 -6.402 -4.746 1 97.56 297 THR B N 1
ATOM 6966 C CA . THR B 1 297 ? 21.484 -5.117 -4.129 1 97.56 297 THR B CA 1
ATOM 6967 C C . THR B 1 297 ? 20.266 -4.188 -4.18 1 97.56 297 THR B C 1
ATOM 6969 O O . THR B 1 297 ? 20.312 -3.082 -3.633 1 97.56 297 THR B O 1
ATOM 6972 N N . ALA B 1 298 ? 19.188 -4.641 -4.891 1 98.31 298 ALA B N 1
ATOM 6973 C CA . ALA B 1 298 ? 18 -3.799 -5 1 98.31 298 ALA B CA 1
ATOM 6974 C C . ALA B 1 298 ? 17.438 -3.465 -3.625 1 98.31 298 ALA B C 1
ATOM 6976 O O . ALA B 1 298 ? 17.516 -4.277 -2.699 1 98.31 298 ALA B O 1
ATOM 6977 N N . HIS B 1 299 ? 16.938 -2.24 -3.52 1 98.12 299 HIS B N 1
ATOM 6978 C CA . HIS B 1 299 ? 16.359 -1.833 -2.25 1 98.12 299 HIS B CA 1
ATOM 6979 C C . HIS B 1 299 ? 15.242 -2.787 -1.83 1 98.12 299 HIS B C 1
ATOM 6981 O O . HIS B 1 299 ? 14.484 -3.273 -2.672 1 98.12 299 HIS B O 1
ATOM 6987 N N . ALA B 1 300 ? 15.055 -3.016 -0.534 1 97.19 300 ALA B N 1
ATOM 6988 C CA . ALA B 1 300 ? 14.141 -3.988 0.063 1 97.19 300 ALA B CA 1
ATOM 6989 C C . ALA B 1 300 ? 12.688 -3.67 -0.29 1 97.19 300 ALA B C 1
ATOM 6991 O O . ALA B 1 300 ? 11.82 -4.543 -0.213 1 97.19 300 ALA B O 1
ATOM 6992 N N . ALA B 1 301 ? 12.398 -2.434 -0.704 1 98.19 301 ALA B N 1
ATOM 6993 C CA . ALA B 1 301 ? 11.039 -2.023 -1.047 1 98.19 301 ALA B CA 1
ATOM 6994 C C . ALA B 1 301 ? 10.484 -2.877 -2.182 1 98.19 301 ALA B C 1
ATOM 6996 O O . ALA B 1 301 ? 9.273 -3.131 -2.238 1 98.19 301 ALA B O 1
ATOM 6997 N N . ILE B 1 302 ? 11.328 -3.342 -3.145 1 98.69 302 ILE B N 1
ATOM 6998 C CA . ILE B 1 302 ? 10.844 -4.164 -4.246 1 98.69 302 ILE B CA 1
ATOM 6999 C C . ILE B 1 302 ? 10.469 -5.551 -3.727 1 98.69 302 ILE B C 1
ATOM 7001 O O . ILE B 1 302 ? 9.523 -6.172 -4.223 1 98.69 302 ILE B O 1
ATOM 7005 N N . ASP B 1 303 ? 11.25 -6.117 -2.752 1 97.94 303 ASP B N 1
ATOM 7006 C CA . ASP B 1 303 ? 10.883 -7.371 -2.105 1 97.94 303 ASP B CA 1
ATOM 7007 C C . ASP B 1 303 ? 9.516 -7.262 -1.43 1 97.94 303 ASP B C 1
ATOM 7009 O O . ASP B 1 303 ? 8.672 -8.148 -1.575 1 97.94 303 ASP B O 1
ATOM 7013 N N . LYS B 1 304 ? 9.32 -6.215 -0.742 1 97.88 304 LYS B N 1
ATOM 7014 C CA . LYS B 1 304 ? 8.055 -5.957 -0.062 1 97.88 304 LYS B CA 1
ATOM 7015 C C . LYS B 1 304 ? 6.906 -5.879 -1.058 1 97.88 304 LYS B C 1
ATOM 7017 O O . LYS B 1 304 ? 5.859 -6.5 -0.855 1 97.88 304 LYS B O 1
ATOM 7022 N N . ALA B 1 305 ? 7.086 -5.047 -2.1 1 98.75 305 ALA B N 1
ATOM 7023 C CA . ALA B 1 305 ? 6.051 -4.875 -3.113 1 98.75 305 ALA B CA 1
ATOM 7024 C C . ALA B 1 305 ? 5.66 -6.211 -3.732 1 98.75 305 ALA B C 1
ATOM 7026 O O . ALA B 1 305 ? 4.473 -6.52 -3.867 1 98.75 305 ALA B O 1
ATOM 7027 N N . CYS B 1 306 ? 6.652 -7.02 -4.105 1 98.44 306 CYS B N 1
ATOM 7028 C CA . CYS B 1 306 ? 6.395 -8.297 -4.754 1 98.44 306 CYS B CA 1
ATOM 7029 C C . CYS B 1 306 ? 5.684 -9.258 -3.803 1 98.44 306 CYS B C 1
ATOM 7031 O O . CYS B 1 306 ? 4.777 -9.984 -4.211 1 98.44 306 CYS B O 1
ATOM 7033 N N . GLU B 1 307 ? 6.109 -9.25 -2.537 1 97 307 GLU B N 1
ATOM 7034 C CA . GLU B 1 307 ? 5.449 -10.086 -1.539 1 97 307 GLU B CA 1
ATOM 7035 C C . GLU B 1 307 ? 3.977 -9.711 -1.393 1 97 307 GLU B C 1
ATOM 7037 O O . GLU B 1 307 ? 3.107 -10.586 -1.376 1 97 307 GLU B O 1
ATOM 7042 N N . ILE B 1 308 ? 3.695 -8.484 -1.325 1 98.06 308 ILE B N 1
ATOM 7043 C CA . ILE B 1 308 ? 2.342 -7.992 -1.1 1 98.06 308 ILE B CA 1
ATOM 7044 C C . ILE B 1 308 ? 1.478 -8.281 -2.324 1 98.06 308 ILE B C 1
ATOM 7046 O O . ILE B 1 308 ? 0.321 -8.688 -2.193 1 98.06 308 ILE B O 1
ATOM 7050 N N . LEU B 1 309 ? 2.006 -8.133 -3.537 1 98.44 309 LEU B N 1
ATOM 7051 C CA . LEU B 1 309 ? 1.223 -8.156 -4.77 1 98.44 309 LEU B CA 1
ATOM 7052 C C . LEU B 1 309 ? 1.162 -9.562 -5.348 1 98.44 309 LEU B C 1
ATOM 7054 O O . LEU B 1 309 ? 0.463 -9.805 -6.336 1 98.44 309 LEU B O 1
ATOM 7058 N N . GLY B 1 310 ? 1.919 -10.523 -4.77 1 96.81 310 GLY B N 1
ATOM 7059 C CA . GLY B 1 310 ? 1.945 -11.883 -5.281 1 96.81 310 GLY B CA 1
ATOM 7060 C C . GLY B 1 310 ? 2.73 -12.016 -6.574 1 96.81 310 GLY B C 1
ATOM 7061 O O . GLY B 1 310 ? 2.299 -12.703 -7.5 1 96.81 310 GLY B O 1
ATOM 7062 N N . ILE B 1 311 ? 3.816 -11.305 -6.688 1 98.38 311 ILE B N 1
ATOM 7063 C CA . ILE B 1 311 ? 4.711 -11.352 -7.836 1 98.38 311 ILE B CA 1
ATOM 7064 C C . ILE B 1 311 ? 5.977 -12.133 -7.48 1 98.38 311 ILE B C 1
ATOM 7066 O O . ILE B 1 311 ? 6.539 -11.945 -6.398 1 98.38 311 ILE B O 1
ATOM 7070 N N . ARG B 1 312 ? 6.363 -13.016 -8.32 1 96.5 312 ARG B N 1
ATOM 7071 C CA . ARG B 1 312 ? 7.617 -13.719 -8.094 1 96.5 312 ARG B CA 1
ATOM 7072 C C . ARG B 1 312 ? 8.812 -12.82 -8.375 1 96.5 312 ARG B C 1
ATOM 7074 O O . ARG B 1 312 ? 8.992 -12.344 -9.5 1 96.5 312 ARG B O 1
ATOM 7081 N N . LEU B 1 313 ? 9.594 -12.602 -7.418 1 96.88 313 LEU B N 1
ATOM 7082 C CA . LEU B 1 313 ? 10.805 -11.805 -7.559 1 96.88 313 LEU B CA 1
ATOM 7083 C C . LEU B 1 313 ? 12.023 -12.695 -7.797 1 96.88 313 LEU B C 1
ATOM 7085 O O . LEU B 1 313 ? 12.352 -13.531 -6.957 1 96.88 313 LEU B O 1
ATOM 7089 N N . ILE B 1 314 ? 12.625 -12.547 -8.906 1 95.94 314 ILE B N 1
ATOM 7090 C CA . ILE B 1 314 ? 13.852 -13.258 -9.25 1 95.94 314 ILE B CA 1
ATOM 7091 C C . ILE B 1 314 ? 15.062 -12.383 -8.938 1 95.94 314 ILE B C 1
ATOM 7093 O O . ILE B 1 314 ? 15.266 -11.344 -9.57 1 95.94 314 ILE B O 1
ATOM 7097 N N . LYS B 1 315 ? 15.859 -12.797 -7.992 1 95.06 315 LYS B N 1
ATOM 7098 C CA . LYS B 1 315 ? 17.062 -12.062 -7.609 1 95.06 315 LYS B CA 1
ATOM 7099 C C . LYS B 1 315 ? 18.281 -12.555 -8.391 1 95.06 315 LYS B C 1
ATOM 7101 O O . LYS B 1 315 ? 18.672 -13.719 -8.273 1 95.06 315 LYS B O 1
ATOM 7106 N N . VAL B 1 316 ? 18.859 -11.719 -9.148 1 95.69 316 VAL B N 1
ATOM 7107 C CA . VAL B 1 316 ? 20.094 -12.047 -9.867 1 95.69 316 VAL B CA 1
ATOM 7108 C C . VAL B 1 316 ? 21.297 -11.516 -9.102 1 95.69 316 VAL B C 1
ATOM 7110 O O . VAL B 1 316 ? 21.188 -10.57 -8.32 1 95.69 316 VAL B O 1
ATOM 7113 N N . PRO B 1 317 ? 22.453 -12.062 -9.266 1 94.31 317 PRO B N 1
ATOM 7114 C CA . PRO B 1 317 ? 23.641 -11.633 -8.523 1 94.31 317 PRO B CA 1
ATOM 7115 C C . PRO B 1 317 ? 24.203 -10.305 -9.023 1 94.31 317 PRO B C 1
ATOM 7117 O O . PRO B 1 317 ? 23.859 -9.859 -10.125 1 94.31 317 PRO B O 1
ATOM 7120 N N . MET B 1 318 ? 24.922 -9.672 -8.164 1 94.62 318 MET B N 1
ATOM 7121 C CA . MET B 1 318 ? 25.734 -8.539 -8.602 1 94.62 318 MET B CA 1
ATOM 7122 C C . MET B 1 318 ? 27.094 -9 -9.109 1 94.62 318 MET B C 1
ATOM 7124 O O . MET B 1 318 ? 27.656 -9.969 -8.602 1 94.62 318 MET B O 1
ATOM 7128 N N . ASN B 1 319 ? 27.594 -8.328 -10.109 1 94.12 319 ASN B N 1
ATOM 7129 C CA . ASN B 1 319 ? 28.969 -8.57 -10.562 1 94.12 319 ASN B CA 1
ATOM 7130 C C . ASN B 1 319 ? 29.969 -8.289 -9.453 1 94.12 319 ASN B C 1
ATOM 7132 O O . ASN B 1 319 ? 30 -7.188 -8.898 1 94.12 319 ASN B O 1
ATOM 7136 N N . PRO B 1 320 ? 30.812 -9.172 -9.117 1 90 320 PRO B N 1
ATOM 7137 C CA . PRO B 1 320 ? 31.703 -9 -7.977 1 90 320 PRO B CA 1
ATOM 7138 C C . PRO B 1 320 ? 32.719 -7.875 -8.188 1 90 320 PRO B C 1
ATOM 7140 O O . PRO B 1 320 ? 33.25 -7.328 -7.215 1 90 320 PRO B O 1
ATOM 7143 N N . LYS B 1 321 ? 32.969 -7.574 -9.422 1 91.12 321 LYS B N 1
ATOM 7144 C CA . LYS B 1 321 ? 33.938 -6.539 -9.711 1 91.12 321 LYS B CA 1
ATOM 7145 C C . LYS B 1 321 ? 33.281 -5.16 -9.781 1 91.12 321 LYS B C 1
ATOM 7147 O O . LYS B 1 321 ? 33.75 -4.215 -9.141 1 91.12 321 LYS B O 1
ATOM 7152 N N . THR B 1 322 ? 32.219 -5.102 -10.461 1 94.69 322 THR B N 1
ATOM 7153 C CA . THR B 1 322 ? 31.609 -3.799 -10.703 1 94.69 322 THR B CA 1
ATOM 7154 C C . THR B 1 322 ? 30.547 -3.496 -9.656 1 94.69 322 THR B C 1
ATOM 7156 O O . THR B 1 322 ? 30.125 -2.348 -9.5 1 94.69 322 THR B O 1
ATOM 7159 N N . LEU B 1 323 ? 30.047 -4.566 -8.953 1 96.56 323 LEU B N 1
ATOM 7160 C CA . LEU B 1 323 ? 29 -4.504 -7.953 1 96.56 323 LEU B CA 1
ATOM 7161 C C . LEU B 1 323 ? 27.688 -4.035 -8.57 1 96.56 323 LEU B C 1
ATOM 7163 O O . LEU B 1 323 ? 26.781 -3.576 -7.863 1 96.56 323 LEU B O 1
ATOM 7167 N N . LYS B 1 324 ? 27.609 -4.102 -9.961 1 97.62 324 LYS B N 1
ATOM 7168 C CA . LYS B 1 324 ? 26.391 -3.814 -10.703 1 97.62 324 LYS B CA 1
ATOM 7169 C C . LYS B 1 324 ? 25.609 -5.094 -11 1 97.62 324 LYS B C 1
ATOM 7171 O O . LYS B 1 324 ? 26.141 -6.199 -10.828 1 97.62 324 LYS B O 1
ATOM 7176 N N . MET B 1 325 ? 24.391 -4.91 -11.414 1 97.62 325 MET B N 1
ATOM 7177 C CA . MET B 1 325 ? 23.531 -6.031 -11.797 1 97.62 325 MET B CA 1
ATOM 7178 C C . MET B 1 325 ? 24.172 -6.852 -12.914 1 97.62 325 MET B C 1
ATOM 7180 O O . MET B 1 325 ? 24.688 -6.289 -13.883 1 97.62 325 MET B O 1
ATOM 7184 N N . ASP B 1 326 ? 24.188 -8.18 -12.812 1 96.88 326 ASP B N 1
ATOM 7185 C CA . ASP B 1 326 ? 24.75 -9.062 -13.836 1 96.88 326 ASP B CA 1
ATOM 7186 C C . ASP B 1 326 ? 23.797 -9.195 -15.023 1 96.88 326 ASP B C 1
ATOM 7188 O O . ASP B 1 326 ? 22.766 -9.852 -14.93 1 96.88 326 ASP B O 1
ATOM 7192 N N . LEU B 1 327 ? 24.203 -8.766 -16.156 1 96.81 327 LEU B N 1
ATOM 7193 C CA . LEU B 1 327 ? 23.344 -8.703 -17.328 1 96.81 327 LEU B CA 1
ATOM 7194 C C . LEU B 1 327 ? 23.109 -10.094 -17.906 1 96.81 327 LEU B C 1
ATOM 7196 O O . LEU B 1 327 ? 22.047 -10.375 -18.453 1 96.81 327 LEU B O 1
ATOM 7200 N N . ASN B 1 328 ? 24.078 -10.977 -17.812 1 94.69 328 ASN B N 1
ATOM 7201 C CA . ASN B 1 328 ? 23.906 -12.344 -18.281 1 94.69 328 ASN B CA 1
ATOM 7202 C C . ASN B 1 328 ? 22.828 -13.086 -17.5 1 94.69 328 ASN B C 1
ATOM 7204 O O . ASN B 1 328 ? 22.031 -13.82 -18.062 1 94.69 328 ASN B O 1
ATOM 7208 N N . ALA B 1 329 ? 22.875 -12.859 -16.203 1 95.06 329 ALA B N 1
ATOM 7209 C CA . ALA B 1 329 ? 21.859 -13.469 -15.352 1 95.06 329 ALA B CA 1
ATOM 7210 C C . ALA B 1 329 ? 20.469 -12.922 -15.68 1 95.06 329 ALA B C 1
ATOM 7212 O O . ALA B 1 329 ? 19.484 -13.656 -15.625 1 95.06 329 ALA B O 1
ATOM 7213 N N . VAL B 1 330 ? 20.391 -11.648 -16 1 97.12 330 VAL B N 1
ATOM 7214 C CA . VAL B 1 330 ? 19.109 -11.039 -16.375 1 97.12 330 VAL B CA 1
ATOM 7215 C C . VAL B 1 330 ? 18.578 -11.68 -17.656 1 97.12 330 VAL B C 1
ATOM 7217 O O . VAL B 1 330 ? 17.438 -12.133 -17.703 1 97.12 330 VAL B O 1
ATOM 7220 N N . ARG B 1 331 ? 19.453 -11.773 -18.672 1 95.19 331 ARG B N 1
ATOM 7221 C CA . ARG B 1 331 ? 19.062 -12.359 -19.953 1 95.19 331 ARG B CA 1
ATOM 7222 C C . ARG B 1 331 ? 18.547 -13.781 -19.781 1 95.19 331 ARG B C 1
ATOM 7224 O O . ARG B 1 331 ? 17.531 -14.156 -20.375 1 95.19 331 ARG B O 1
ATOM 7231 N N . TRP B 1 332 ? 19.219 -14.492 -18.922 1 93.31 332 TRP B N 1
ATOM 7232 C CA . TRP B 1 332 ? 18.875 -15.883 -18.672 1 93.31 332 TRP B CA 1
ATOM 7233 C C . TRP B 1 332 ? 17.516 -16 -18 1 93.31 332 TRP B C 1
ATOM 7235 O O . TRP B 1 332 ? 16.75 -16.922 -18.266 1 93.31 332 TRP B O 1
ATOM 7245 N N . SER B 1 333 ? 17.172 -15.047 -17.172 1 95.25 333 SER B N 1
ATOM 7246 C CA . SER B 1 333 ? 16.031 -15.172 -16.266 1 95.25 333 SER B CA 1
ATOM 7247 C C . SER B 1 333 ? 14.75 -14.664 -16.906 1 95.25 333 SER B C 1
ATOM 7249 O O . SER B 1 333 ? 13.656 -14.93 -16.406 1 95.25 333 SER B O 1
ATOM 7251 N N . ILE B 1 334 ? 14.797 -13.93 -18 1 96.56 334 ILE B N 1
ATOM 7252 C CA . ILE B 1 334 ? 13.609 -13.406 -18.672 1 96.56 334 ILE B CA 1
ATOM 7253 C C . ILE B 1 334 ? 12.758 -14.562 -19.203 1 96.56 334 ILE B C 1
ATOM 7255 O O . ILE B 1 334 ? 13.273 -15.461 -19.875 1 96.56 334 ILE B O 1
ATOM 7259 N N . SER B 1 335 ? 11.539 -14.602 -18.891 1 95.56 335 SER B N 1
ATOM 7260 C CA . SER B 1 335 ? 10.578 -15.617 -19.328 1 95.56 335 SER B CA 1
ATOM 7261 C C . SER B 1 335 ? 9.328 -14.984 -19.922 1 95.56 335 SER B C 1
ATOM 7263 O O . SER B 1 335 ? 9.289 -13.773 -20.156 1 95.56 335 SER B O 1
ATOM 7265 N N . ALA B 1 336 ? 8.305 -15.812 -20.219 1 95.81 336 ALA B N 1
ATOM 7266 C CA . ALA B 1 336 ? 7.035 -15.336 -20.75 1 95.81 336 ALA B CA 1
ATOM 7267 C C . ALA B 1 336 ? 6.277 -14.508 -19.719 1 95.81 336 ALA B C 1
ATOM 7269 O O . ALA B 1 336 ? 5.434 -13.688 -20.062 1 95.81 336 ALA B O 1
ATOM 7270 N N . ASN B 1 337 ? 6.645 -14.727 -18.438 1 97.06 337 ASN B N 1
ATOM 7271 C CA . ASN B 1 337 ? 5.887 -14.125 -17.344 1 97.06 337 ASN B CA 1
ATOM 7272 C C . ASN B 1 337 ? 6.582 -12.883 -16.797 1 97.06 337 ASN B C 1
ATOM 7274 O O . ASN B 1 337 ? 6.07 -12.227 -15.883 1 97.06 337 ASN B O 1
ATOM 7278 N N . THR B 1 338 ? 7.766 -12.516 -17.328 1 98.38 338 THR B N 1
ATOM 7279 C CA . THR B 1 338 ? 8.492 -11.344 -16.844 1 98.38 338 THR B CA 1
ATOM 7280 C C . THR B 1 338 ? 7.766 -10.055 -17.234 1 98.38 338 THR B C 1
ATOM 7282 O O . THR B 1 338 ? 7.449 -9.852 -18.406 1 98.38 338 THR B O 1
ATOM 7285 N N . ILE B 1 339 ? 7.52 -9.211 -16.25 1 98.81 339 ILE B N 1
ATOM 7286 C CA . ILE B 1 339 ? 6.746 -8.008 -16.547 1 98.81 339 ILE B CA 1
ATOM 7287 C C . ILE B 1 339 ? 7.633 -6.773 -16.391 1 98.81 339 ILE B C 1
ATOM 7289 O O . ILE B 1 339 ? 7.324 -5.707 -16.922 1 98.81 339 ILE B O 1
ATOM 7293 N N . MET B 1 340 ? 8.75 -6.895 -15.664 1 98.88 340 MET B N 1
ATOM 7294 C CA . MET B 1 340 ? 9.531 -5.691 -15.367 1 98.88 340 MET B CA 1
ATOM 7295 C C . MET B 1 340 ? 10.945 -6.055 -14.93 1 98.88 340 MET B C 1
ATOM 7297 O O . MET B 1 340 ? 11.148 -7.039 -14.219 1 98.88 340 MET B O 1
ATOM 7301 N N . LEU B 1 341 ? 11.914 -5.355 -15.453 1 98.94 341 LEU B N 1
ATOM 7302 C CA . LEU B 1 341 ? 13.258 -5.305 -14.891 1 98.94 341 LEU B CA 1
ATOM 7303 C C . LEU B 1 341 ? 13.391 -4.156 -13.898 1 98.94 341 LEU B C 1
ATOM 7305 O O . LEU B 1 341 ? 12.953 -3.035 -14.172 1 98.94 341 LEU B O 1
ATOM 7309 N N . TYR B 1 342 ? 13.875 -4.465 -12.695 1 98.94 342 TYR B N 1
ATOM 7310 C CA . TYR B 1 342 ? 14.078 -3.469 -11.648 1 98.94 342 TYR B CA 1
ATOM 7311 C C . TYR B 1 342 ? 15.547 -3.094 -11.531 1 98.94 342 TYR B C 1
ATOM 7313 O O . TYR B 1 342 ? 16.391 -3.951 -11.273 1 98.94 342 TYR B O 1
ATOM 7321 N N . SER B 1 343 ? 15.867 -1.794 -11.719 1 98.88 343 SER B N 1
ATOM 7322 C CA . SER B 1 343 ? 17.25 -1.324 -11.68 1 98.88 343 SER B CA 1
ATOM 7323 C C . SER B 1 343 ? 17.422 -0.209 -10.648 1 98.88 343 SER B C 1
ATOM 7325 O O . SER B 1 343 ? 16.438 0.339 -10.148 1 98.88 343 SER B O 1
ATOM 7327 N N . SER B 1 344 ? 18.656 0.053 -10.305 1 98.75 344 SER B N 1
ATOM 7328 C CA . SER B 1 344 ? 18.969 1.054 -9.297 1 98.75 344 SER B CA 1
ATOM 7329 C C . SER B 1 344 ? 19.906 2.121 -9.844 1 98.75 344 SER B C 1
ATOM 7331 O O . SER B 1 344 ? 20.859 1.808 -10.57 1 98.75 344 SER B O 1
ATOM 7333 N N . ALA B 1 345 ? 19.641 3.369 -9.5 1 98.56 345 ALA B N 1
ATOM 7334 C CA . ALA B 1 345 ? 20.484 4.492 -9.883 1 98.56 345 ALA B CA 1
ATOM 7335 C C . ALA B 1 345 ? 20.594 5.512 -8.758 1 98.56 345 ALA B C 1
ATOM 7337 O O . ALA B 1 345 ? 19.984 6.582 -8.812 1 98.56 345 ALA B O 1
ATOM 7338 N N . PRO B 1 346 ? 21.453 5.379 -7.805 1 98.12 346 PRO B N 1
ATOM 7339 C CA . PRO B 1 346 ? 22.281 4.184 -7.582 1 98.12 346 PRO B CA 1
ATOM 7340 C C . PRO B 1 346 ? 21.609 3.184 -6.637 1 98.12 346 PRO B C 1
ATOM 7342 O O . PRO B 1 346 ? 20.531 3.457 -6.098 1 98.12 346 PRO B O 1
ATOM 7345 N N . ASN B 1 347 ? 22.219 1.994 -6.465 1 97.69 347 ASN B N 1
ATOM 7346 C CA . ASN B 1 347 ? 21.734 1.088 -5.422 1 97.69 347 ASN B CA 1
ATOM 7347 C C . ASN B 1 347 ? 22.109 1.589 -4.031 1 97.69 347 ASN B C 1
ATOM 7349 O O . ASN B 1 347 ? 23.109 2.279 -3.861 1 97.69 347 ASN B O 1
ATOM 7353 N N . PHE B 1 348 ? 21.375 1.292 -3.055 1 96 348 PHE B N 1
ATOM 7354 C CA . PHE B 1 348 ? 21.516 1.78 -1.688 1 96 348 PHE B CA 1
ATOM 7355 C C . PHE B 1 348 ? 22.781 1.252 -1.048 1 96 348 PHE B C 1
ATOM 7357 O O . PHE B 1 348 ? 23.547 2.016 -0.453 1 96 348 PHE B O 1
ATOM 7364 N N . PRO B 1 349 ? 23.125 0.003 -1.165 1 96.75 349 PRO B N 1
ATOM 7365 C CA . PRO B 1 349 ? 24.219 -0.538 -0.365 1 96.75 349 PRO B CA 1
ATOM 7366 C C . PRO B 1 349 ? 25.578 0.014 -0.784 1 96.75 349 PRO B C 1
ATOM 7368 O O . PRO B 1 349 ? 26.359 0.449 0.066 1 96.75 349 PRO B O 1
ATOM 7371 N N . HIS B 1 350 ? 25.828 0.048 -2.131 1 97.44 350 HIS B N 1
ATOM 7372 C CA . HIS B 1 350 ? 27.219 0.275 -2.537 1 97.44 350 HIS B CA 1
ATOM 7373 C C . HIS B 1 350 ? 27.344 1.527 -3.398 1 97.44 350 HIS B C 1
ATOM 7375 O O . HIS B 1 350 ? 28.453 1.946 -3.738 1 97.44 350 HIS B O 1
ATOM 7381 N N . GLY B 1 351 ? 26.234 2.107 -3.785 1 97.69 351 GLY B N 1
ATOM 7382 C CA . GLY B 1 351 ? 26.266 3.371 -4.504 1 97.69 351 GLY B CA 1
ATOM 7383 C C . GLY B 1 351 ? 26.531 3.207 -5.988 1 97.69 351 GLY B C 1
ATOM 7384 O O . GLY B 1 351 ? 26.922 4.16 -6.664 1 97.69 351 GLY B O 1
ATOM 7385 N N . MET B 1 352 ? 26.312 2.045 -6.547 1 97.94 352 MET B N 1
ATOM 7386 C CA . MET B 1 352 ? 26.547 1.801 -7.965 1 97.94 352 MET B CA 1
ATOM 7387 C C . MET B 1 352 ? 25.312 2.092 -8.789 1 97.94 352 MET B C 1
ATOM 7389 O O . MET B 1 352 ? 24.188 1.794 -8.367 1 97.94 352 MET B O 1
ATOM 7393 N N . ILE B 1 353 ? 25.484 2.67 -9.953 1 98.44 353 ILE B N 1
ATOM 7394 C CA . ILE B 1 353 ? 24.422 2.826 -10.945 1 98.44 353 ILE B CA 1
ATOM 7395 C C . ILE B 1 353 ? 24.422 1.626 -11.891 1 98.44 353 ILE B C 1
ATOM 7397 O O . ILE B 1 353 ? 25.406 1.377 -12.594 1 98.44 353 ILE B O 1
ATOM 7401 N N . ASP B 1 354 ? 23.375 0.863 -11.945 1 98.62 354 ASP B N 1
ATOM 7402 C CA . ASP B 1 354 ? 23.297 -0.278 -12.852 1 98.62 354 ASP B CA 1
ATOM 7403 C C . ASP B 1 354 ? 23.453 0.164 -14.305 1 98.62 354 ASP B C 1
ATOM 7405 O O . ASP B 1 354 ? 23.375 1.355 -14.609 1 98.62 354 ASP B O 1
ATOM 7409 N N . ASP B 1 355 ? 23.812 -0.759 -15.195 1 98.38 355 ASP B N 1
ATOM 7410 C CA . ASP B 1 355 ? 23.922 -0.462 -16.625 1 98.38 355 ASP B CA 1
ATOM 7411 C C . ASP B 1 355 ? 22.531 -0.303 -17.25 1 98.38 355 ASP B C 1
ATOM 7413 O O . ASP B 1 355 ? 22.078 -1.18 -17.984 1 98.38 355 ASP B O 1
ATOM 7417 N N . ILE B 1 356 ? 21.906 0.841 -17.016 1 98.69 356 ILE B N 1
ATOM 7418 C CA . ILE B 1 356 ? 20.516 1.076 -17.391 1 98.69 356 ILE B CA 1
ATOM 7419 C C . ILE B 1 356 ? 20.391 1.053 -18.922 1 98.69 356 ILE B C 1
ATOM 7421 O O . ILE B 1 356 ? 19.359 0.627 -19.453 1 98.69 356 ILE B O 1
ATOM 7425 N N . GLU B 1 357 ? 21.375 1.481 -19.641 1 98.44 357 GLU B N 1
ATOM 7426 C CA . GLU B 1 357 ? 21.344 1.44 -21.094 1 98.44 357 GLU B CA 1
ATOM 7427 C C . GLU B 1 357 ? 21.203 0.008 -21.609 1 98.44 357 GLU B C 1
ATOM 7429 O O . GLU B 1 357 ? 20.359 -0.272 -22.453 1 98.44 357 GLU B O 1
ATOM 7434 N N . ALA B 1 358 ? 22.062 -0.856 -21.094 1 98.5 358 ALA B N 1
ATOM 7435 C CA . ALA B 1 358 ? 21.984 -2.262 -21.484 1 98.5 358 ALA B CA 1
ATOM 7436 C C . ALA B 1 358 ? 20.641 -2.871 -21.078 1 98.5 358 ALA B C 1
ATOM 7438 O O . ALA B 1 358 ? 20.047 -3.654 -21.812 1 98.5 358 ALA B O 1
ATOM 7439 N N . LEU B 1 359 ? 20.203 -2.547 -19.906 1 98.81 359 LEU B N 1
ATOM 7440 C CA . LEU B 1 359 ? 18.922 -3.051 -19.422 1 98.81 359 LEU B CA 1
ATOM 7441 C C . LEU B 1 359 ? 17.766 -2.535 -20.281 1 98.81 359 LEU B C 1
ATOM 7443 O O . LEU B 1 359 ? 16.797 -3.252 -20.516 1 98.81 359 LEU B O 1
ATOM 7447 N N . SER B 1 360 ? 17.859 -1.271 -20.672 1 98.5 360 SER B N 1
ATOM 7448 C CA . SER B 1 360 ? 16.875 -0.7 -21.562 1 98.5 360 SER B CA 1
ATOM 7449 C C . SER B 1 360 ? 16.781 -1.494 -22.875 1 98.5 360 SER B C 1
ATOM 7451 O O . SER B 1 360 ? 15.68 -1.776 -23.359 1 98.5 360 SER B O 1
ATOM 7453 N N . THR B 1 361 ? 17.922 -1.842 -23.422 1 98.19 361 THR B N 1
ATOM 7454 C CA . THR B 1 361 ? 17.969 -2.645 -24.641 1 98.19 361 THR B CA 1
ATOM 7455 C C . THR B 1 361 ? 17.25 -3.979 -24.438 1 98.19 361 THR B C 1
ATOM 7457 O O . THR B 1 361 ? 16.438 -4.391 -25.25 1 98.19 361 THR B O 1
ATOM 7460 N N . LEU B 1 362 ? 17.531 -4.621 -23.328 1 98.19 362 LEU B N 1
ATOM 7461 C CA . LEU B 1 362 ? 16.906 -5.891 -23.016 1 98.19 362 LEU B CA 1
ATOM 7462 C C . LEU B 1 362 ? 15.398 -5.723 -22.844 1 98.19 362 LEU B C 1
ATOM 7464 O O . LEU B 1 362 ? 14.617 -6.574 -23.281 1 98.19 362 LEU B O 1
ATOM 7468 N N . ALA B 1 363 ? 15.016 -4.66 -22.172 1 98.62 363 ALA B N 1
ATOM 7469 C CA . ALA B 1 363 ? 13.594 -4.41 -21.922 1 98.62 363 ALA B CA 1
ATOM 7470 C C . ALA B 1 363 ? 12.828 -4.234 -23.234 1 98.62 363 ALA B C 1
ATOM 7472 O O . ALA B 1 363 ? 11.758 -4.82 -23.406 1 98.62 363 ALA B O 1
ATOM 7473 N N . VAL B 1 364 ? 13.375 -3.475 -24.125 1 97.94 364 VAL B N 1
ATOM 7474 C CA . VAL B 1 364 ? 12.727 -3.223 -25.406 1 97.94 364 VAL B CA 1
ATOM 7475 C C . VAL B 1 364 ? 12.656 -4.516 -26.219 1 97.94 364 VAL B C 1
ATOM 7477 O O . VAL B 1 364 ? 11.609 -4.859 -26.75 1 97.94 364 VAL B O 1
ATOM 7480 N N . GLN B 1 365 ? 13.781 -5.227 -26.25 1 97.06 365 GLN B N 1
ATOM 7481 C CA . GLN B 1 365 ? 13.875 -6.469 -27 1 97.06 365 GLN B CA 1
ATOM 7482 C C . GLN B 1 365 ? 12.828 -7.477 -26.531 1 97.06 365 GLN B C 1
ATOM 7484 O O . GLN B 1 365 ? 12.266 -8.227 -27.344 1 97.06 365 GLN B O 1
ATOM 7489 N N . ASN B 1 366 ? 12.562 -7.527 -25.312 1 98.12 366 ASN B N 1
ATOM 7490 C CA . ASN B 1 366 ? 11.719 -8.578 -24.75 1 98.12 366 ASN B CA 1
ATOM 7491 C C . ASN B 1 366 ? 10.328 -8.047 -24.406 1 98.12 366 ASN B C 1
ATOM 7493 O O . ASN B 1 366 ? 9.5 -8.781 -23.859 1 98.12 366 ASN B O 1
ATOM 7497 N N . ASP B 1 367 ? 10.078 -6.801 -24.609 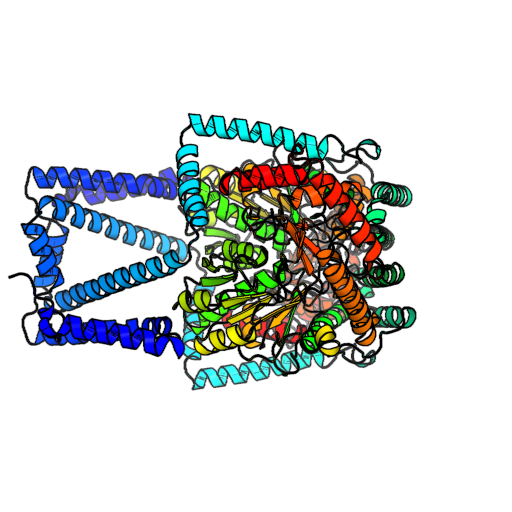1 97.88 367 ASP B N 1
ATOM 7498 C CA . ASP B 1 367 ? 8.805 -6.164 -24.312 1 97.88 367 ASP B CA 1
ATOM 7499 C C . ASP B 1 367 ? 8.453 -6.305 -22.828 1 97.88 367 ASP B C 1
ATOM 7501 O O . ASP B 1 367 ? 7.379 -6.812 -22.484 1 97.88 367 ASP B O 1
ATOM 7505 N N . VAL B 1 368 ? 9.305 -5.949 -21.984 1 98.5 368 VAL B N 1
ATOM 7506 C CA . VAL B 1 368 ? 9.086 -5.883 -20.547 1 98.5 368 VAL B CA 1
ATOM 7507 C C . VAL B 1 368 ? 9.344 -4.461 -20.047 1 98.5 368 VAL B C 1
ATOM 7509 O O . VAL B 1 368 ? 9.984 -3.66 -20.734 1 98.5 368 VAL B O 1
ATOM 7512 N N . GLY B 1 369 ? 8.742 -4.062 -18.938 1 98.69 369 GLY B N 1
ATOM 7513 C CA . GLY B 1 369 ? 9.008 -2.756 -18.359 1 98.69 369 GLY B CA 1
ATOM 7514 C C . GLY B 1 369 ? 10.391 -2.645 -17.734 1 98.69 369 GLY B C 1
ATOM 7515 O O . GLY B 1 369 ? 11.031 -3.658 -17.453 1 98.69 369 GLY B O 1
ATOM 7516 N N . LEU B 1 370 ? 10.898 -1.453 -17.641 1 98.88 370 LEU B N 1
ATOM 7517 C CA . LEU B 1 370 ? 12.117 -1.136 -16.906 1 98.88 370 LEU B CA 1
ATOM 7518 C C . LEU B 1 370 ? 11.883 -0.009 -15.906 1 98.88 370 LEU B C 1
ATOM 7520 O O . LEU B 1 370 ? 11.602 1.126 -16.297 1 98.88 370 LEU B O 1
ATOM 7524 N N . HIS B 1 371 ? 11.906 -0.368 -14.68 1 98.94 371 HIS B N 1
ATOM 7525 C CA . HIS B 1 371 ? 11.82 0.626 -13.617 1 98.94 371 HIS B CA 1
ATOM 7526 C C . HIS B 1 371 ? 13.211 1.016 -13.117 1 98.94 371 HIS B C 1
ATOM 7528 O O . HIS B 1 371 ? 14.016 0.147 -12.781 1 98.94 371 HIS B O 1
ATOM 7534 N N . VAL B 1 372 ? 13.484 2.26 -13.078 1 98.88 372 VAL B N 1
ATOM 7535 C CA . VAL B 1 372 ? 14.727 2.77 -12.508 1 98.88 372 VAL B CA 1
ATOM 7536 C C . VAL B 1 372 ? 14.461 3.381 -11.141 1 98.88 372 VAL B C 1
ATOM 7538 O O . VAL B 1 372 ? 13.844 4.441 -11.031 1 98.88 372 VAL B O 1
ATOM 7541 N N . ASP B 1 373 ? 14.914 2.697 -10.094 1 98.88 373 ASP B N 1
ATOM 7542 C CA . ASP B 1 373 ? 14.852 3.234 -8.742 1 98.88 373 ASP B CA 1
ATOM 7543 C C . ASP B 1 373 ? 15.875 4.352 -8.539 1 98.88 373 ASP B C 1
ATOM 7545 O O . ASP B 1 373 ? 17.047 4.082 -8.273 1 98.88 373 ASP B O 1
ATOM 7549 N N . CYS B 1 374 ? 15.375 5.512 -8.672 1 98.44 374 CYS B N 1
ATOM 7550 C CA . CYS B 1 374 ? 16.172 6.719 -8.484 1 98.44 374 CYS B CA 1
ATOM 7551 C C . CYS B 1 374 ? 15.734 7.469 -7.23 1 98.44 374 CYS B C 1
ATOM 7553 O O . CYS B 1 374 ? 15.781 8.703 -7.188 1 98.44 374 CYS B O 1
ATOM 7555 N N . CYS B 1 375 ? 15.258 6.734 -6.25 1 98.31 375 CYS B N 1
ATOM 7556 C CA . CYS B 1 375 ? 14.828 7.387 -5.02 1 98.31 375 CYS B CA 1
ATOM 7557 C C . CYS B 1 375 ? 15.945 8.242 -4.434 1 98.31 375 CYS B C 1
ATOM 7559 O O . CYS B 1 375 ? 15.695 9.359 -3.965 1 98.31 375 CYS B O 1
ATOM 7561 N N . LEU B 1 376 ? 17.172 7.773 -4.492 1 97.56 376 LEU B N 1
ATOM 7562 C CA . LEU B 1 376 ? 18.328 8.531 -4.043 1 97.56 376 LEU B CA 1
ATOM 7563 C C . LEU B 1 376 ? 18.844 9.445 -5.152 1 97.56 376 LEU B C 1
ATOM 7565 O O . LEU B 1 376 ? 19.094 10.633 -4.914 1 97.56 376 LEU B O 1
ATOM 7569 N N . GLY B 1 377 ? 18.875 8.961 -6.336 1 98.31 377 GLY B N 1
ATOM 7570 C CA . GLY B 1 377 ? 19.609 9.617 -7.406 1 98.31 377 GLY B CA 1
ATOM 7571 C C . GLY B 1 377 ? 18.812 10.672 -8.133 1 98.31 377 GLY B C 1
ATOM 7572 O O . GLY B 1 377 ? 19.375 11.523 -8.828 1 98.31 377 GLY B O 1
ATOM 7573 N N . GLY B 1 378 ? 17.5 10.695 -7.992 1 97.81 378 GLY B N 1
ATOM 7574 C CA . GLY B 1 378 ? 16.609 11.477 -8.844 1 97.81 378 GLY B CA 1
ATOM 7575 C C . GLY B 1 378 ? 16.906 12.961 -8.805 1 97.81 378 GLY B C 1
ATOM 7576 O O . GLY B 1 378 ? 16.656 13.672 -9.781 1 97.81 378 GLY B O 1
ATOM 7577 N N . PHE B 1 379 ? 17.422 13.477 -7.699 1 98.38 379 PHE B N 1
ATOM 7578 C CA . PHE B 1 379 ? 17.656 14.914 -7.566 1 98.38 379 PHE B CA 1
ATOM 7579 C C . PHE B 1 379 ? 19.156 15.211 -7.43 1 98.38 379 PHE B C 1
ATOM 7581 O O . PHE B 1 379 ? 19.531 16.328 -7.07 1 98.38 379 PHE B O 1
ATOM 7588 N N . VAL B 1 380 ? 19.969 14.211 -7.723 1 98.5 380 VAL B N 1
ATOM 7589 C CA . VAL B 1 380 ? 21.422 14.398 -7.703 1 98.5 380 VAL B CA 1
ATOM 7590 C C . VAL B 1 380 ? 22 14.094 -9.078 1 98.5 380 VAL B C 1
ATOM 7592 O O . VAL B 1 380 ? 22.766 14.891 -9.633 1 98.5 380 VAL B O 1
ATOM 7595 N N . LEU B 1 381 ? 21.609 13.016 -9.695 1 98.44 381 LEU B N 1
ATOM 7596 C CA . LEU B 1 381 ? 22.234 12.492 -10.898 1 98.44 381 LEU B CA 1
ATOM 7597 C C . LEU B 1 381 ? 22.047 13.445 -12.07 1 98.44 381 LEU B C 1
ATOM 7599 O O . LEU B 1 381 ? 22.969 13.633 -12.875 1 98.44 381 LEU B O 1
ATOM 7603 N N . PRO B 1 382 ? 20.828 14.07 -12.258 1 97.12 382 PRO B N 1
ATOM 7604 C CA . PRO B 1 382 ? 20.703 15.008 -13.375 1 97.12 382 PRO B CA 1
ATOM 7605 C C . PRO B 1 382 ? 21.688 16.172 -13.281 1 97.12 382 PRO B C 1
ATOM 7607 O O . PRO B 1 382 ? 22.188 16.641 -14.312 1 97.12 382 PRO B O 1
ATOM 7610 N N . PHE B 1 383 ? 21.969 16.641 -12.102 1 98.06 383 PHE B N 1
ATOM 7611 C CA . PHE B 1 383 ? 22.906 17.734 -11.891 1 98.06 383 PHE B CA 1
ATOM 7612 C C . PHE B 1 383 ? 24.344 17.234 -11.93 1 98.06 383 PHE B C 1
ATOM 7614 O O . PHE B 1 383 ? 25.234 17.938 -12.422 1 98.06 383 PHE B O 1
ATOM 7621 N N . ALA B 1 384 ? 24.531 16.062 -11.383 1 98.38 384 ALA B N 1
ATOM 7622 C CA . ALA B 1 384 ? 25.859 15.461 -11.445 1 98.38 384 ALA B CA 1
ATOM 7623 C C . ALA B 1 384 ? 26.312 15.312 -12.898 1 98.38 384 ALA B C 1
ATOM 7625 O O . ALA B 1 384 ? 27.5 15.477 -13.195 1 98.38 384 ALA B O 1
ATOM 7626 N N . ARG B 1 385 ? 25.438 14.969 -13.75 1 96.38 385 ARG B N 1
ATOM 7627 C CA . ARG B 1 385 ? 25.75 14.781 -15.164 1 96.38 385 ARG B CA 1
ATOM 7628 C C . ARG B 1 385 ? 26.219 16.094 -15.797 1 96.38 385 ARG B C 1
ATOM 7630 O O . ARG B 1 385 ? 26.953 16.078 -16.781 1 96.38 385 ARG B O 1
ATOM 7637 N N . GLN B 1 386 ? 25.812 17.172 -15.258 1 95.75 386 GLN B N 1
ATOM 7638 C CA . GLN B 1 386 ? 26.25 18.484 -15.742 1 95.75 386 GLN B CA 1
ATOM 7639 C C . GLN B 1 386 ? 27.641 18.828 -15.227 1 95.75 386 GLN B C 1
ATOM 7641 O O . GLN B 1 386 ? 28.344 19.656 -15.812 1 95.75 386 GLN B O 1
ATOM 7646 N N . LEU B 1 387 ? 28 18.203 -14.148 1 97 387 LEU B N 1
ATOM 7647 C CA . LEU B 1 387 ? 29.25 18.531 -13.469 1 97 387 LEU B CA 1
ATOM 7648 C C . LEU B 1 387 ? 30.359 17.562 -13.875 1 97 387 LEU B C 1
ATOM 7650 O O . LEU B 1 387 ? 31.547 17.891 -13.75 1 97 387 LEU B O 1
ATOM 7654 N N . ARG B 1 388 ? 29.922 16.312 -14.242 1 94.94 388 ARG B N 1
ATOM 7655 C CA . ARG B 1 388 ? 30.891 15.266 -14.562 1 94.94 388 ARG B CA 1
ATOM 7656 C C . ARG B 1 388 ? 30.469 14.508 -15.828 1 94.94 388 ARG B C 1
ATOM 7658 O O . ARG B 1 388 ? 29.281 14.367 -16.109 1 94.94 388 ARG B O 1
ATOM 7665 N N . ASN B 1 389 ? 31.453 13.93 -16.5 1 93.06 389 ASN B N 1
ATOM 7666 C CA . ASN B 1 389 ? 31.188 13.242 -17.766 1 93.06 389 ASN B CA 1
ATOM 7667 C C . ASN B 1 389 ? 31.062 11.734 -17.562 1 93.06 389 ASN B C 1
ATOM 7669 O O . ASN B 1 389 ? 30.672 11.016 -18.469 1 93.06 389 ASN B O 1
ATOM 7673 N N . ASP B 1 390 ? 31.25 11.289 -16.438 1 94.75 390 ASP B N 1
ATOM 7674 C CA . ASP B 1 390 ? 31.312 9.844 -16.234 1 94.75 390 ASP B CA 1
ATOM 7675 C C . ASP B 1 390 ? 30.031 9.312 -15.609 1 94.75 390 ASP B C 1
ATOM 7677 O O . ASP B 1 390 ? 29.984 8.172 -15.148 1 94.75 390 ASP B O 1
ATOM 7681 N N . ILE B 1 391 ? 29.016 10.156 -15.516 1 96.81 391 ILE B N 1
ATOM 7682 C CA . ILE B 1 391 ? 27.703 9.68 -15.094 1 96.81 391 ILE B CA 1
ATOM 7683 C C . ILE B 1 391 ? 26.953 9.102 -16.281 1 96.81 391 ILE B C 1
ATOM 7685 O O . ILE B 1 391 ? 26.703 9.805 -17.266 1 96.81 391 ILE B O 1
ATOM 7689 N N . PRO B 1 392 ? 26.547 7.879 -16.25 1 96.81 392 PRO B N 1
ATOM 7690 C CA . PRO B 1 392 ? 25.859 7.27 -17.391 1 96.81 392 PRO B CA 1
ATOM 7691 C C . PRO B 1 392 ? 24.438 7.766 -17.562 1 96.81 392 PRO B C 1
ATOM 7693 O O . PRO B 1 392 ? 23.875 8.367 -16.641 1 96.81 392 PRO B O 1
ATOM 7696 N N . VAL B 1 393 ? 23.906 7.512 -18.734 1 96.25 393 VAL B N 1
ATOM 7697 C CA . VAL B 1 393 ? 22.484 7.777 -18.969 1 96.25 393 VAL B CA 1
ATOM 7698 C C . VAL B 1 393 ? 21.641 6.809 -18.156 1 96.25 393 VAL B C 1
ATOM 7700 O O . VAL B 1 393 ? 21.969 5.629 -18.031 1 96.25 393 VAL B O 1
ATOM 7703 N N . PHE B 1 394 ? 20.531 7.312 -17.547 1 97.62 394 PHE B N 1
ATOM 7704 C CA . PHE B 1 394 ? 19.797 6.457 -16.625 1 97.62 394 PHE B CA 1
ATOM 7705 C C . PHE B 1 394 ? 18.297 6.734 -16.703 1 97.62 394 PHE B C 1
ATOM 7707 O O . PHE B 1 394 ? 17.5 6.133 -15.969 1 97.62 394 PHE B O 1
ATOM 7714 N N . ASP B 1 395 ? 17.797 7.586 -17.516 1 97 395 ASP B N 1
ATOM 7715 C CA . ASP B 1 395 ? 16.438 8.117 -17.391 1 97 395 ASP B CA 1
ATOM 7716 C C . ASP B 1 395 ? 15.625 7.875 -18.656 1 97 395 ASP B C 1
ATOM 7718 O O . ASP B 1 395 ? 15.891 6.918 -19.391 1 97 395 ASP B O 1
ATOM 7722 N N . PHE B 1 396 ? 14.578 8.695 -18.953 1 96.81 396 PHE B N 1
ATOM 7723 C CA . PHE B 1 396 ? 13.594 8.438 -20 1 96.81 396 PHE B CA 1
ATOM 7724 C C . PHE B 1 396 ? 14.195 8.711 -21.375 1 96.81 396 PHE B C 1
ATOM 7726 O O . PHE B 1 396 ? 13.555 8.453 -22.391 1 96.81 396 PHE B O 1
ATOM 7733 N N . ALA B 1 397 ? 15.43 9.18 -21.453 1 95 397 ALA B N 1
ATOM 7734 C CA . ALA B 1 397 ? 16.125 9.219 -22.734 1 95 397 ALA B CA 1
ATOM 7735 C C . ALA B 1 397 ? 16.297 7.812 -23.312 1 95 397 ALA B C 1
ATOM 7737 O O . ALA B 1 397 ? 16.438 7.645 -24.516 1 95 397 ALA B O 1
ATOM 7738 N N . LEU B 1 398 ? 16.359 6.863 -22.469 1 96.31 398 LEU B N 1
ATOM 7739 C CA . LEU B 1 398 ? 16.438 5.465 -22.875 1 96.31 398 LEU B CA 1
ATOM 7740 C C . LEU B 1 398 ? 15.039 4.91 -23.172 1 96.31 398 LEU B C 1
ATOM 7742 O O . LEU B 1 398 ? 14.141 4.996 -22.328 1 96.31 398 LEU B O 1
ATOM 7746 N N . PRO B 1 399 ? 14.828 4.305 -24.266 1 95.94 399 PRO B N 1
ATOM 7747 C CA . PRO B 1 399 ? 13.484 3.912 -24.688 1 95.94 399 PRO B CA 1
ATOM 7748 C C . PRO B 1 399 ? 12.891 2.805 -23.812 1 95.94 399 PRO B C 1
ATOM 7750 O O . PRO B 1 399 ? 11.672 2.648 -23.766 1 95.94 399 PRO B O 1
ATOM 7753 N N . GLY B 1 400 ? 13.727 2.055 -23.156 1 97.5 400 GLY B N 1
ATOM 7754 C CA . GLY B 1 400 ? 13.234 0.938 -22.375 1 97.5 400 GLY B CA 1
ATOM 7755 C C . GLY B 1 400 ? 12.703 1.358 -21.016 1 97.5 400 GLY B C 1
ATOM 7756 O O . GLY B 1 400 ? 11.984 0.597 -20.359 1 97.5 400 GLY B O 1
ATOM 7757 N N . VAL B 1 401 ? 13.039 2.572 -20.531 1 98.12 401 VAL B N 1
ATOM 7758 C CA . VAL B 1 401 ? 12.602 3.029 -19.219 1 98.12 401 VAL B CA 1
ATOM 7759 C C . VAL B 1 401 ? 11.109 3.336 -19.234 1 98.12 401 VAL B C 1
ATOM 7761 O O . VAL B 1 401 ? 10.648 4.172 -20.031 1 98.12 401 VAL B O 1
ATOM 7764 N N . THR B 1 402 ? 10.359 2.633 -18.391 1 98.19 402 THR B N 1
ATOM 7765 C CA . THR B 1 402 ? 8.914 2.812 -18.391 1 98.19 402 THR B CA 1
ATOM 7766 C C . THR B 1 402 ? 8.453 3.555 -17.141 1 98.19 402 THR B C 1
ATOM 7768 O O . THR B 1 402 ? 7.359 4.117 -17.109 1 98.19 402 THR B O 1
ATOM 7771 N N . SER B 1 403 ? 9.242 3.504 -16.094 1 98.69 403 SER B N 1
ATOM 7772 C CA . SER B 1 403 ? 8.898 4.223 -14.875 1 98.69 403 SER B CA 1
ATOM 7773 C C . SER B 1 403 ? 10.148 4.539 -14.055 1 98.69 403 SER B C 1
ATOM 7775 O O . SER B 1 403 ? 11.188 3.908 -14.234 1 98.69 403 SER B O 1
ATOM 7777 N N . MET B 1 404 ? 10.055 5.539 -13.227 1 98.62 404 MET B N 1
ATOM 7778 C CA . MET B 1 404 ? 11.125 5.949 -12.32 1 98.62 404 MET B CA 1
ATOM 7779 C C . MET B 1 404 ? 10.562 6.414 -10.984 1 98.62 404 MET B C 1
ATOM 7781 O O . MET B 1 404 ? 9.461 6.969 -10.922 1 98.62 404 MET B O 1
ATOM 7785 N N . SER B 1 405 ? 11.227 6.137 -9.906 1 98.75 405 SER B N 1
ATOM 7786 C CA . SER B 1 405 ? 10.914 6.707 -8.594 1 98.75 405 SER B CA 1
ATOM 7787 C C . SER B 1 405 ? 11.969 7.719 -8.164 1 98.75 405 SER B C 1
ATOM 7789 O O . SER B 1 405 ? 13.164 7.461 -8.281 1 98.75 405 SER B O 1
ATOM 7791 N N . CYS B 1 406 ? 11.586 8.898 -7.719 1 98.56 406 CYS B N 1
ATOM 7792 C CA . CYS B 1 406 ? 12.453 10 -7.309 1 98.56 406 CYS B CA 1
ATOM 7793 C C . CYS B 1 406 ? 11.969 10.617 -6 1 98.56 406 CYS B C 1
ATOM 7795 O O . CYS B 1 406 ? 10.883 11.211 -5.953 1 98.56 406 CYS B O 1
ATOM 7797 N N . ASP B 1 407 ? 12.781 10.562 -4.965 1 98.12 407 ASP B N 1
ATOM 7798 C CA . ASP B 1 407 ? 12.32 10.992 -3.65 1 98.12 407 ASP B CA 1
ATOM 7799 C C . ASP B 1 407 ? 12.523 12.492 -3.459 1 98.12 407 ASP B C 1
ATOM 7801 O O . ASP B 1 407 ? 13.656 12.961 -3.354 1 98.12 407 ASP B O 1
ATOM 7805 N N . THR B 1 408 ? 11.461 13.203 -3.281 1 98 408 THR B N 1
ATOM 7806 C CA . THR B 1 408 ? 11.531 14.625 -2.945 1 98 408 THR B CA 1
ATOM 7807 C C . THR B 1 408 ? 11.961 14.812 -1.494 1 98 408 THR B C 1
ATOM 7809 O O . THR B 1 408 ? 12.523 15.852 -1.139 1 98 408 THR B O 1
ATOM 7812 N N . HIS B 1 409 ? 11.742 13.836 -0.61 1 95.94 409 HIS B N 1
ATOM 7813 C CA . HIS B 1 409 ? 12.039 14.016 0.808 1 95.94 409 HIS B CA 1
ATOM 7814 C C . HIS B 1 409 ? 13.477 13.633 1.126 1 95.94 409 HIS B C 1
ATOM 7816 O O . HIS B 1 409 ? 13.914 13.742 2.275 1 95.94 409 HIS B O 1
ATOM 7822 N N . LYS B 1 410 ? 14.227 13.125 0.174 1 97.38 410 LYS B N 1
ATOM 7823 C CA . LYS B 1 410 ? 15.664 12.898 0.319 1 97.38 410 LYS B CA 1
ATOM 7824 C C . LYS B 1 410 ? 16.453 14.055 -0.276 1 97.38 410 LYS B C 1
ATOM 7826 O O . LYS B 1 410 ? 16.453 15.156 0.266 1 97.38 410 LYS B O 1
ATOM 7831 N N . TYR B 1 411 ? 16.984 13.898 -1.493 1 98.44 411 TYR B N 1
ATOM 7832 C CA . TYR B 1 411 ? 17.844 14.938 -2.064 1 98.44 411 TYR B CA 1
ATOM 7833 C C . TYR B 1 411 ? 17 15.992 -2.775 1 98.44 411 TYR B C 1
ATOM 7835 O O . TYR B 1 411 ? 17.531 17.016 -3.23 1 98.44 411 TYR B O 1
ATOM 7843 N N . GLY B 1 412 ? 15.664 15.727 -2.855 1 98.12 412 GLY B N 1
ATOM 7844 C CA . GLY B 1 412 ? 14.781 16.812 -3.227 1 98.12 412 GLY B CA 1
ATOM 7845 C C . GLY B 1 412 ? 14.609 17.844 -2.125 1 98.12 412 GLY B C 1
ATOM 7846 O O . GLY B 1 412 ? 14.023 18.906 -2.346 1 98.12 412 GLY B O 1
ATOM 7847 N N . TYR B 1 413 ? 15.133 17.531 -1.019 1 98.25 413 TYR B N 1
ATOM 7848 C CA . TYR B 1 413 ? 15.281 18.391 0.152 1 98.25 413 TYR B CA 1
ATOM 7849 C C . TYR B 1 413 ? 13.93 18.859 0.667 1 98.25 413 TYR B C 1
ATOM 7851 O O . TYR B 1 413 ? 13.812 19.938 1.263 1 98.25 413 TYR B O 1
ATOM 7859 N N . GLY B 1 414 ? 12.891 18.156 0.327 1 96.75 414 GLY B N 1
ATOM 7860 C CA . GLY B 1 414 ? 11.578 18.391 0.896 1 96.75 414 GLY B CA 1
ATOM 7861 C C . GLY B 1 414 ? 11.383 17.75 2.254 1 96.75 414 GLY B C 1
ATOM 7862 O O . GLY B 1 414 ? 12.289 17.078 2.76 1 96.75 414 GLY B O 1
ATOM 7863 N N . SER B 1 415 ? 10.242 17.984 2.875 1 94.88 415 SER B N 1
ATOM 7864 C CA . SER B 1 415 ? 9.883 17.344 4.133 1 94.88 415 SER B CA 1
ATOM 7865 C C . SER B 1 415 ? 9.625 15.852 3.934 1 94.88 415 SER B C 1
ATOM 7867 O O . SER B 1 415 ? 9.289 15.414 2.83 1 94.88 415 SER B O 1
ATOM 7869 N N . LYS B 1 416 ? 9.805 15.07 5.008 1 95 416 LYS B N 1
ATOM 7870 C CA . LYS B 1 416 ? 9.492 13.648 4.938 1 95 416 LYS B CA 1
ATOM 7871 C C . LYS B 1 416 ? 8.023 13.422 4.609 1 95 416 LYS B C 1
ATOM 7873 O O . LYS B 1 416 ? 7.152 14.156 5.094 1 95 416 LYS B O 1
ATOM 7878 N N . GLY B 1 417 ? 7.789 12.445 3.709 1 95.19 417 GLY B N 1
ATOM 7879 C CA . GLY B 1 417 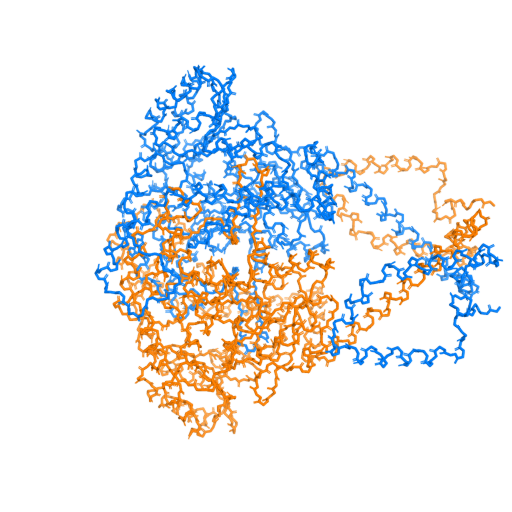? 6.402 12.094 3.424 1 95.19 417 GLY B CA 1
ATOM 7880 C C . GLY B 1 417 ? 6.012 12.344 1.979 1 95.19 417 GLY B C 1
ATOM 7881 O O . GLY B 1 417 ? 4.828 12.328 1.64 1 95.19 417 GLY B O 1
ATOM 7882 N N . THR B 1 418 ? 6.996 12.617 1.08 1 96.88 418 THR B N 1
ATOM 7883 C CA . THR B 1 418 ? 6.664 12.82 -0.326 1 96.88 418 THR B CA 1
ATOM 7884 C C . THR B 1 418 ? 7.695 12.148 -1.228 1 96.88 418 THR B C 1
ATOM 7886 O O . THR B 1 418 ? 8.859 12.016 -0.854 1 96.88 418 THR B O 1
ATOM 7889 N N . SER B 1 419 ? 7.305 11.734 -2.338 1 98.38 419 SER B N 1
ATOM 7890 C CA . SER B 1 419 ? 8.078 11.156 -3.43 1 98.38 419 SER B CA 1
ATOM 7891 C C . SER B 1 419 ? 7.332 11.258 -4.754 1 98.38 419 SER B C 1
ATOM 7893 O O . SER B 1 419 ? 6.145 11.594 -4.781 1 98.38 419 SER B O 1
ATOM 7895 N N . VAL B 1 420 ? 8.008 11.094 -5.844 1 98.38 420 VAL B N 1
ATOM 7896 C CA . VAL B 1 420 ? 7.383 11.133 -7.164 1 98.38 420 VAL B CA 1
ATOM 7897 C C . VAL B 1 420 ? 7.637 9.82 -7.902 1 98.38 420 VAL B C 1
ATOM 7899 O O . VAL B 1 420 ? 8.758 9.32 -7.914 1 98.38 420 VAL B O 1
ATOM 7902 N N . VAL B 1 421 ? 6.645 9.219 -8.406 1 98.69 421 VAL B N 1
ATOM 7903 C CA . VAL B 1 421 ? 6.777 8.117 -9.352 1 98.69 421 VAL B CA 1
ATOM 7904 C C . VAL B 1 421 ? 6.398 8.586 -10.758 1 98.69 421 VAL B C 1
ATOM 7906 O O . VAL B 1 421 ? 5.32 9.156 -10.953 1 98.69 421 VAL B O 1
ATOM 7909 N N . LEU B 1 422 ? 7.273 8.43 -11.672 1 98.25 422 LEU B N 1
ATOM 7910 C CA . LEU B 1 422 ? 7.09 8.875 -13.047 1 98.25 422 LEU B CA 1
ATOM 7911 C C . LEU B 1 422 ? 6.832 7.691 -13.977 1 98.25 422 LEU B C 1
ATOM 7913 O O . LEU B 1 422 ? 7.285 6.578 -13.711 1 98.25 422 LEU B O 1
ATOM 7917 N N . TYR B 1 423 ? 6.141 7.93 -15.047 1 97.88 423 TYR B N 1
ATOM 7918 C CA . TYR B 1 423 ? 5.852 6.953 -16.094 1 97.88 423 TYR B CA 1
ATOM 7919 C C . TYR B 1 423 ? 6.148 7.52 -17.469 1 97.88 423 TYR B C 1
ATOM 7921 O O . TYR B 1 423 ? 6.035 8.727 -17.688 1 97.88 423 TYR B O 1
ATOM 7929 N N . LYS B 1 424 ? 6.426 6.66 -18.375 1 95.81 424 LYS B N 1
ATOM 7930 C CA . LYS B 1 424 ? 6.77 7.016 -19.75 1 95.81 424 LYS B CA 1
ATOM 7931 C C . LYS B 1 424 ? 5.566 7.609 -20.484 1 95.81 424 LYS B C 1
ATOM 7933 O O . LYS B 1 424 ? 5.73 8.438 -21.375 1 95.81 424 LYS B O 1
ATOM 7938 N N . SER B 1 425 ? 4.34 7.211 -20.062 1 93.31 425 SER B N 1
ATOM 7939 C CA . SER B 1 425 ? 3.137 7.664 -20.766 1 93.31 425 SER B CA 1
ATOM 7940 C C . SER B 1 425 ? 1.92 7.621 -19.844 1 93.31 425 SER B C 1
ATOM 7942 O O . SER B 1 425 ? 1.896 6.863 -18.875 1 93.31 425 SER B O 1
ATOM 7944 N N . PRO B 1 426 ? 0.892 8.461 -20.156 1 91.69 426 PRO B N 1
ATOM 7945 C CA . PRO B 1 426 ? -0.348 8.422 -19.375 1 91.69 426 PRO B CA 1
ATOM 7946 C C . PRO B 1 426 ? -1.045 7.062 -19.453 1 91.69 426 PRO B C 1
ATOM 7948 O O . PRO B 1 426 ? -1.718 6.664 -18.5 1 91.69 426 PRO B O 1
ATOM 7951 N N . GLU B 1 427 ? -0.872 6.348 -20.531 1 91.94 427 GLU B N 1
ATOM 7952 C CA . GLU B 1 427 ? -1.489 5.035 -20.688 1 91.94 427 GLU B CA 1
ATOM 7953 C C . GLU B 1 427 ? -1.02 4.07 -19.609 1 91.94 427 GLU B C 1
ATOM 7955 O O . GLU B 1 427 ? -1.826 3.342 -19.031 1 91.94 427 GLU B O 1
ATOM 7960 N N . ILE B 1 428 ? 0.279 4.082 -19.359 1 96.12 428 ILE B N 1
ATOM 7961 C CA . ILE B 1 428 ? 0.826 3.211 -18.312 1 96.12 428 ILE B CA 1
ATOM 7962 C C . ILE B 1 428 ? 0.38 3.701 -16.938 1 96.12 428 ILE B C 1
ATOM 7964 O O . ILE B 1 428 ? -0.024 2.904 -16.094 1 96.12 428 ILE B O 1
ATOM 7968 N N . ARG B 1 429 ? 0.446 5.043 -16.719 1 96.75 429 ARG B N 1
ATOM 7969 C CA . ARG B 1 429 ? 0.106 5.625 -15.43 1 96.75 429 ARG B CA 1
ATOM 7970 C C . ARG B 1 429 ? -1.321 5.27 -15.023 1 96.75 429 ARG B C 1
ATOM 7972 O O . ARG B 1 429 ? -1.604 5.066 -13.844 1 96.75 429 ARG B O 1
ATOM 7979 N N . ARG B 1 430 ? -2.225 5.172 -15.945 1 94.06 430 ARG B N 1
ATOM 7980 C CA . ARG B 1 430 ? -3.641 4.965 -15.664 1 94.06 430 ARG B CA 1
ATOM 7981 C C . ARG B 1 430 ? -3.871 3.617 -14.984 1 94.06 430 ARG B C 1
ATOM 7983 O O . ARG B 1 430 ? -4.883 3.424 -14.312 1 94.06 430 ARG B O 1
ATOM 7990 N N . PHE B 1 431 ? -2.945 2.66 -15.172 1 96.31 431 PHE B N 1
ATOM 7991 C CA . PHE B 1 431 ? -3.068 1.364 -14.508 1 96.31 431 PHE B CA 1
ATOM 7992 C C . PHE B 1 431 ? -2.729 1.477 -13.031 1 96.31 431 PHE B C 1
ATOM 7994 O O . PHE B 1 431 ? -2.953 0.538 -12.266 1 96.31 431 PHE B O 1
ATOM 8001 N N . GLN B 1 432 ? -2.209 2.662 -12.617 1 97.81 432 GLN B N 1
ATOM 8002 C CA . GLN B 1 432 ? -1.919 2.914 -11.211 1 97.81 432 GLN B CA 1
ATOM 8003 C C . GLN B 1 432 ? -3.189 3.264 -10.438 1 97.81 432 GLN B C 1
ATOM 8005 O O . GLN B 1 432 ? -3.311 2.945 -9.25 1 97.81 432 GLN B O 1
ATOM 8010 N N . TYR B 1 433 ? -4.141 3.867 -11.062 1 96.88 433 TYR B N 1
ATOM 8011 C CA . TYR B 1 433 ? -5.301 4.465 -10.406 1 96.88 433 TYR B CA 1
ATOM 8012 C C . TYR B 1 433 ? -6.258 3.391 -9.906 1 96.88 433 TYR B C 1
ATOM 8014 O O . TYR B 1 433 ? -6.27 2.268 -10.422 1 96.88 433 TYR B O 1
ATOM 8022 N N . PHE B 1 434 ? -6.961 3.707 -8.836 1 96.06 434 PHE B N 1
ATOM 8023 C CA . PHE B 1 434 ? -8.172 2.992 -8.43 1 96.06 434 PHE B CA 1
ATOM 8024 C C . PHE B 1 434 ? -9.414 3.82 -8.734 1 96.06 434 PHE B C 1
ATOM 8026 O O . PHE B 1 434 ? -9.453 5.02 -8.445 1 96.06 434 PHE B O 1
ATOM 8033 N N . SER B 1 435 ? -10.359 3.252 -9.344 1 92.62 435 SER B N 1
ATOM 8034 C CA . SER B 1 435 ? -11.633 3.9 -9.625 1 92.62 435 SER B CA 1
ATOM 8035 C C . SER B 1 435 ? -12.805 2.988 -9.281 1 92.62 435 SER B C 1
ATOM 8037 O O . SER B 1 435 ? -12.75 1.78 -9.523 1 92.62 435 SER B O 1
ATOM 8039 N N . TYR B 1 436 ? -13.758 3.496 -8.672 1 91.88 436 TYR B N 1
ATOM 8040 C CA . TYR B 1 436 ? -14.969 2.789 -8.273 1 91.88 436 TYR B CA 1
ATOM 8041 C C . TYR B 1 436 ? -16.203 3.658 -8.492 1 91.88 436 TYR B C 1
ATOM 8043 O O . TYR B 1 436 ? -16.641 4.371 -7.586 1 91.88 436 TYR B O 1
ATOM 8051 N N . ALA B 1 437 ? -16.875 3.482 -9.578 1 87.38 437 ALA B N 1
ATOM 8052 C CA . ALA B 1 437 ? -17.969 4.355 -10.016 1 87.38 437 ALA B CA 1
ATOM 8053 C C . ALA B 1 437 ? -19.297 3.951 -9.367 1 87.38 437 ALA B C 1
ATOM 8055 O O . ALA B 1 437 ? -20.188 4.781 -9.203 1 87.38 437 ALA B O 1
ATOM 8056 N N . ASP B 1 438 ? -19.391 2.715 -8.93 1 85.94 438 ASP B N 1
ATOM 8057 C CA . ASP B 1 438 ? -20.688 2.205 -8.492 1 85.94 438 ASP B CA 1
ATOM 8058 C C . ASP B 1 438 ? -20.797 2.197 -6.973 1 85.94 438 ASP B C 1
ATOM 8060 O O . ASP B 1 438 ? -21.641 1.514 -6.402 1 85.94 438 ASP B O 1
ATOM 8064 N N . TRP B 1 439 ? -19.984 2.918 -6.332 1 91.75 439 TRP B N 1
ATOM 8065 C CA . TRP B 1 439 ? -19.953 2.953 -4.875 1 91.75 439 TRP B CA 1
ATOM 8066 C C . TRP B 1 439 ? -21.156 3.717 -4.328 1 91.75 439 TRP B C 1
ATOM 8068 O O . TRP B 1 439 ? -21.5 4.793 -4.824 1 91.75 439 TRP B O 1
ATOM 8078 N N . THR B 1 440 ? -21.828 3.146 -3.297 1 93.62 440 THR B N 1
ATOM 8079 C CA . THR B 1 440 ? -22.938 3.803 -2.627 1 93.62 440 THR B CA 1
ATOM 8080 C C . THR B 1 440 ? -22.531 5.188 -2.135 1 93.62 440 THR B C 1
ATOM 8082 O O . THR B 1 440 ? -23.359 6.105 -2.107 1 93.62 440 THR B O 1
ATOM 8085 N N . GLY B 1 441 ? -21.266 5.348 -1.834 1 93.75 441 GLY B N 1
ATOM 8086 C CA . GLY B 1 441 ? -20.75 6.598 -1.285 1 93.75 441 GLY B CA 1
ATOM 8087 C C . GLY B 1 441 ? -20.438 7.629 -2.35 1 93.75 441 GLY B C 1
ATOM 8088 O O . GLY B 1 441 ? -19.969 8.727 -2.035 1 93.75 441 GLY B O 1
ATOM 8089 N N . GLY B 1 442 ? -20.672 7.316 -3.666 1 91.69 442 GLY B N 1
ATOM 8090 C CA . GLY B 1 442 ? -20.422 8.258 -4.75 1 91.69 442 GLY B CA 1
ATOM 8091 C C . GLY B 1 442 ? -19.328 7.801 -5.699 1 91.69 442 GLY B C 1
ATOM 8092 O O . GLY B 1 442 ? -18.984 6.621 -5.727 1 91.69 442 GLY B O 1
ATOM 8093 N N . LEU B 1 443 ? -18.938 8.719 -6.566 1 87.75 443 LEU B N 1
ATOM 8094 C CA . LEU B 1 443 ? -17.828 8.461 -7.496 1 87.75 443 LEU B CA 1
ATOM 8095 C C . LEU B 1 443 ? -16.484 8.594 -6.797 1 87.75 443 LEU B C 1
ATOM 8097 O O . LEU B 1 443 ? -16.203 9.617 -6.18 1 87.75 443 LEU B O 1
ATOM 8101 N N . TYR B 1 444 ? -15.766 7.551 -6.883 1 90.94 444 TYR B N 1
ATOM 8102 C CA . TYR B 1 444 ? -14.523 7.531 -6.117 1 90.94 444 TYR B CA 1
ATOM 8103 C C . TYR B 1 444 ? -13.344 7.145 -7.004 1 90.94 444 TYR B C 1
ATOM 8105 O O . TYR B 1 444 ? -13.391 6.133 -7.703 1 90.94 444 TYR B O 1
ATOM 8113 N N . ALA B 1 445 ? -12.312 7.98 -7.109 1 92.19 445 ALA B N 1
ATOM 8114 C CA . ALA B 1 445 ? -11.07 7.691 -7.824 1 92.19 445 ALA B CA 1
ATOM 8115 C C . ALA B 1 445 ? -9.867 8.281 -7.09 1 92.19 445 ALA B C 1
ATOM 8117 O O . ALA B 1 445 ? -9.938 9.391 -6.555 1 92.19 445 ALA B O 1
ATOM 8118 N N . THR B 1 446 ? -8.82 7.555 -6.953 1 95.19 446 THR B N 1
ATOM 8119 C CA . THR B 1 446 ? -7.594 8.023 -6.32 1 95.19 446 THR B CA 1
ATOM 8120 C C . THR B 1 446 ? -6.375 7.66 -7.16 1 95.19 446 THR B C 1
ATOM 8122 O O . THR B 1 446 ? -6.324 6.582 -7.758 1 95.19 446 THR B O 1
ATOM 8125 N N . PRO B 1 447 ? -5.391 8.555 -7.23 1 95.56 447 PRO B N 1
ATOM 8126 C CA . PRO B 1 447 ? -4.188 8.281 -8.016 1 95.56 447 PRO B CA 1
ATOM 8127 C C . PRO B 1 447 ? -3.217 7.34 -7.312 1 95.56 447 PRO B C 1
ATOM 8129 O O . PRO B 1 447 ? -2.416 6.664 -7.965 1 95.56 447 PRO B O 1
ATOM 8132 N N . THR B 1 448 ? -3.217 7.344 -6.008 1 96.69 448 THR B N 1
ATOM 8133 C CA . THR B 1 448 ? -2.295 6.535 -5.215 1 96.69 448 THR B CA 1
ATOM 8134 C C . THR B 1 448 ? -3.059 5.652 -4.234 1 96.69 448 THR B C 1
ATOM 8136 O O . THR B 1 448 ? -4.277 5.516 -4.332 1 96.69 448 THR B O 1
ATOM 8139 N N . LEU B 1 449 ? -2.365 4.996 -3.33 1 95.81 449 LEU B N 1
ATOM 8140 C CA . LEU B 1 449 ? -3.004 4.109 -2.361 1 95.81 449 LEU B CA 1
ATOM 8141 C C . LEU B 1 449 ? -3.924 4.891 -1.432 1 95.81 449 LEU B C 1
ATOM 8143 O O . LEU B 1 449 ? -5.031 4.445 -1.125 1 95.81 449 LEU B O 1
ATOM 8147 N N . ALA B 1 450 ? -3.447 6.016 -1.036 1 94.25 450 ALA B N 1
ATOM 8148 C CA . ALA B 1 450 ? -4.195 6.816 -0.071 1 94.25 450 ALA B CA 1
ATOM 8149 C C . ALA B 1 450 ? -5.367 7.531 -0.742 1 94.25 450 ALA B C 1
ATOM 8151 O O . ALA B 1 450 ? -5.273 7.93 -1.904 1 94.25 450 ALA B O 1
ATOM 8152 N N . GLY B 1 451 ? -6.469 7.621 -0.023 1 92.69 451 GLY B N 1
ATOM 8153 C CA . GLY B 1 451 ? -7.512 8.555 -0.416 1 92.69 451 GLY B CA 1
ATOM 8154 C C . GLY B 1 451 ? -7.23 9.984 0.02 1 92.69 451 GLY B C 1
ATOM 8155 O O . GLY B 1 451 ? -6.734 10.789 -0.768 1 92.69 451 GLY B O 1
ATOM 8156 N N . SER B 1 452 ? -7.328 10.141 1.302 1 92.44 452 SER B N 1
ATOM 8157 C CA . SER B 1 452 ? -6.914 11.422 1.866 1 92.44 452 SER B CA 1
ATOM 8158 C C . SER B 1 452 ? -5.398 11.508 1.989 1 92.44 452 SER B C 1
ATOM 8160 O O . SER B 1 452 ? -4.746 10.547 2.398 1 92.44 452 SER B O 1
ATOM 8162 N N . ARG B 1 453 ? -4.836 12.594 1.532 1 94.5 453 ARG B N 1
ATOM 8163 C CA . ARG B 1 453 ? -3.398 12.844 1.608 1 94.5 453 ARG B CA 1
ATOM 8164 C C . ARG B 1 453 ? -3.111 14.211 2.217 1 94.5 453 ARG B C 1
ATOM 8166 O O . ARG B 1 453 ? -3.939 15.125 2.133 1 94.5 453 ARG B O 1
ATOM 8173 N N . PRO B 1 454 ? -1.966 14.352 2.809 1 96.5 454 PRO B N 1
ATOM 8174 C CA . PRO B 1 454 ? -1.614 15.648 3.398 1 96.5 454 PRO B CA 1
ATOM 8175 C C . PRO B 1 454 ? -1.159 16.672 2.357 1 96.5 454 PRO B C 1
ATOM 8177 O O . PRO B 1 454 ? -0.002 16.641 1.932 1 96.5 454 PRO B O 1
ATOM 8180 N N . GLY B 1 455 ? -2.039 17.578 2.021 1 96.5 455 GLY B N 1
ATOM 8181 C CA . GLY B 1 455 ? -1.696 18.625 1.062 1 96.5 455 GLY B CA 1
ATOM 8182 C C . GLY B 1 455 ? -0.563 19.516 1.528 1 96.5 455 GLY B C 1
ATOM 8183 O O . GLY B 1 455 ? 0.171 20.078 0.711 1 96.5 455 GLY B O 1
ATOM 8184 N N . ALA B 1 456 ? -0.385 19.625 2.852 1 97.56 456 ALA B N 1
ATOM 8185 C CA . ALA B 1 456 ? 0.677 20.438 3.436 1 97.56 456 ALA B CA 1
ATOM 8186 C C . ALA B 1 456 ? 2.053 19.922 3.021 1 97.56 456 ALA B C 1
ATOM 8188 O O . ALA B 1 456 ? 2.98 20.719 2.816 1 97.56 456 ALA B O 1
ATOM 8189 N N . LEU B 1 457 ? 2.17 18.641 2.918 1 97.81 457 LEU B N 1
ATOM 8190 C CA . LEU B 1 457 ? 3.449 18.062 2.521 1 97.81 457 LEU B CA 1
ATOM 8191 C C . LEU B 1 457 ? 3.715 18.297 1.039 1 97.81 457 LEU B C 1
ATOM 8193 O O . LEU B 1 457 ? 4.867 18.469 0.631 1 97.81 457 LEU B O 1
ATOM 8197 N N . SER B 1 458 ? 2.656 18.297 0.203 1 97.25 458 SER B N 1
ATOM 8198 C CA . SER B 1 458 ? 2.801 18.672 -1.2 1 97.25 458 SER B CA 1
ATOM 8199 C C . SER B 1 458 ? 3.297 20.094 -1.343 1 97.25 458 SER B C 1
ATOM 8201 O O . SER B 1 458 ? 4.164 20.375 -2.172 1 97.25 458 SER B O 1
ATOM 8203 N N . ALA B 1 459 ? 2.727 20.969 -0.533 1 98 459 ALA B N 1
ATOM 8204 C CA . ALA B 1 459 ? 3.125 22.375 -0.543 1 98 459 ALA B CA 1
ATOM 8205 C C . ALA B 1 459 ? 4.59 22.531 -0.139 1 98 459 ALA B C 1
ATOM 8207 O O . ALA B 1 459 ? 5.324 23.312 -0.743 1 98 459 ALA B O 1
ATOM 8208 N N . ALA B 1 460 ? 4.965 21.797 0.866 1 98.25 460 ALA B N 1
ATOM 8209 C CA . ALA B 1 460 ? 6.348 21.875 1.338 1 98.25 460 ALA B CA 1
ATOM 8210 C C . ALA B 1 460 ? 7.316 21.375 0.274 1 98.25 460 ALA B C 1
ATOM 8212 O O . ALA B 1 460 ? 8.414 21.906 0.116 1 98.25 460 ALA B O 1
ATOM 8213 N N . ALA B 1 461 ? 6.984 20.297 -0.389 1 98.44 461 ALA B N 1
ATOM 8214 C CA . ALA B 1 461 ? 7.82 19.781 -1.467 1 98.44 461 ALA B CA 1
ATOM 8215 C C . ALA B 1 461 ? 7.984 20.812 -2.58 1 98.44 461 ALA B C 1
ATOM 8217 O O . ALA B 1 461 ? 9.086 21.016 -3.084 1 98.44 461 ALA B O 1
ATOM 8218 N N . TRP B 1 462 ? 6.863 21.391 -2.969 1 98.44 462 TRP B N 1
ATOM 8219 C CA . TRP B 1 462 ? 6.887 22.438 -3.986 1 98.44 462 TRP B CA 1
ATOM 8220 C C . TRP B 1 462 ? 7.77 23.609 -3.553 1 98.44 462 TRP B C 1
ATOM 8222 O O . TRP B 1 462 ? 8.586 24.094 -4.336 1 98.44 462 TRP B O 1
ATOM 8232 N N . ALA B 1 463 ? 7.621 24.031 -2.334 1 98.56 463 ALA B N 1
ATOM 8233 C CA . ALA B 1 463 ? 8.398 25.156 -1.79 1 98.56 463 ALA B CA 1
ATOM 8234 C C . ALA B 1 463 ? 9.898 24.844 -1.841 1 98.56 463 ALA B C 1
ATOM 8236 O O . ALA B 1 463 ? 10.695 25.719 -2.168 1 98.56 463 ALA B O 1
ATOM 8237 N N . SER B 1 464 ? 10.266 23.641 -1.493 1 98.56 464 SER B N 1
ATOM 8238 C CA . SER B 1 464 ? 11.672 23.25 -1.521 1 98.56 464 SER B CA 1
ATOM 8239 C C . SER B 1 464 ? 12.258 23.391 -2.922 1 98.56 464 SER B C 1
ATOM 8241 O O . SER B 1 464 ? 13.328 23.969 -3.094 1 98.56 464 SER B O 1
ATOM 8243 N N . MET B 1 465 ? 11.57 22.906 -3.896 1 98.44 465 MET B N 1
ATOM 8244 C CA . MET B 1 465 ? 12.062 22.891 -5.273 1 98.44 465 MET B CA 1
ATOM 8245 C C . MET B 1 465 ? 12.172 24.312 -5.824 1 98.44 465 MET B C 1
ATOM 8247 O O . MET B 1 465 ? 13.172 24.656 -6.453 1 98.44 465 MET B O 1
ATOM 8251 N N . VAL B 1 466 ? 11.156 25.094 -5.559 1 98 466 VAL B N 1
ATOM 8252 C CA . VAL B 1 466 ? 11.125 26.453 -6.082 1 98 466 VAL B CA 1
ATOM 8253 C C . VAL B 1 466 ? 12.148 27.312 -5.352 1 98 466 VAL B C 1
ATOM 8255 O O . VAL B 1 466 ? 12.781 28.188 -5.957 1 98 466 VAL B O 1
ATOM 8258 N N . ARG B 1 467 ? 12.32 27.094 -4.07 1 98.12 467 ARG B N 1
ATOM 8259 C CA . ARG B 1 467 ? 13.281 27.844 -3.268 1 98.12 467 ARG B CA 1
ATOM 8260 C C . ARG B 1 467 ? 14.711 27.609 -3.742 1 98.12 467 ARG B C 1
ATOM 8262 O O . ARG B 1 467 ? 15.531 28.516 -3.758 1 98.12 467 ARG B O 1
ATOM 8269 N N . LEU B 1 468 ? 15.039 26.391 -4.098 1 97.94 468 LEU B N 1
ATOM 8270 C CA . LEU B 1 468 ? 16.406 26.047 -4.48 1 97.94 468 LEU B CA 1
ATOM 8271 C C . LEU B 1 468 ? 16.656 26.391 -5.945 1 97.94 468 LEU B C 1
ATOM 8273 O O . LEU B 1 468 ? 17.719 26.906 -6.289 1 97.94 468 LEU B O 1
ATOM 8277 N N . GLY B 1 469 ? 15.625 26.094 -6.801 1 97.5 469 GLY B N 1
ATOM 8278 C CA . GLY B 1 469 ? 15.844 26.25 -8.234 1 97.5 469 GLY B CA 1
ATOM 8279 C C . GLY B 1 469 ? 16.969 25.375 -8.758 1 97.5 469 GLY B C 1
ATOM 8280 O O . GLY B 1 469 ? 17.609 24.641 -7.996 1 97.5 469 GLY B O 1
ATOM 8281 N N . ARG B 1 470 ? 17.219 25.469 -10 1 97.75 470 ARG B N 1
ATOM 8282 C CA . ARG B 1 470 ? 18.266 24.672 -10.648 1 97.75 470 ARG B CA 1
ATOM 8283 C C . ARG B 1 470 ? 19.641 25 -10.062 1 97.75 470 ARG B C 1
ATOM 8285 O O . ARG B 1 470 ? 20.422 24.094 -9.797 1 97.75 470 ARG B O 1
ATOM 8292 N N . GLU B 1 471 ? 19.906 26.219 -9.828 1 98.12 471 GLU B N 1
ATOM 8293 C CA . GLU B 1 471 ? 21.203 26.641 -9.32 1 98.12 471 GLU B CA 1
ATOM 8294 C C . GLU B 1 471 ? 21.469 26.094 -7.918 1 98.12 471 GLU B C 1
ATOM 8296 O O . GLU B 1 471 ? 22.578 25.703 -7.598 1 98.12 471 GLU B O 1
ATOM 8301 N N . GLY B 1 472 ? 20.422 26.172 -7.078 1 98.06 472 GLY B N 1
ATOM 8302 C CA . GLY B 1 472 ? 20.562 25.641 -5.734 1 98.06 472 GLY B CA 1
ATOM 8303 C C . GLY B 1 472 ? 20.859 24.156 -5.715 1 98.06 472 GLY B C 1
ATOM 8304 O O . GLY B 1 472 ? 21.719 23.688 -4.957 1 98.06 472 GLY B O 1
ATOM 8305 N N . TYR B 1 473 ? 20.172 23.391 -6.547 1 98.56 473 TYR B N 1
ATOM 8306 C CA . TYR B 1 473 ? 20.422 21.953 -6.637 1 98.56 473 TYR B CA 1
ATOM 8307 C C . TYR B 1 473 ? 21.812 21.672 -7.18 1 98.56 473 TYR B C 1
ATOM 8309 O O . TYR B 1 473 ? 22.484 20.75 -6.715 1 98.56 473 TYR B O 1
ATOM 8317 N N . LEU B 1 474 ? 22.188 22.406 -8.18 1 98.5 474 LEU B N 1
ATOM 8318 C CA . LEU B 1 474 ? 23.516 22.25 -8.766 1 98.5 474 LEU B CA 1
ATOM 8319 C C . LEU B 1 474 ? 24.594 22.516 -7.727 1 98.5 474 LEU B C 1
ATOM 8321 O O . LEU B 1 474 ? 25.578 21.766 -7.645 1 98.5 474 LEU B O 1
ATOM 8325 N N . GLU B 1 475 ? 24.5 23.547 -6.961 1 98.19 475 GLU B N 1
ATOM 8326 C CA . GLU B 1 475 ? 25.453 23.906 -5.926 1 98.19 475 GLU B CA 1
ATOM 8327 C C . GLU B 1 475 ? 25.578 22.812 -4.871 1 98.19 475 GLU B C 1
ATOM 8329 O O . GLU B 1 475 ? 26.688 22.422 -4.5 1 98.19 475 GLU B O 1
ATOM 8334 N N . LYS B 1 476 ? 24.422 22.375 -4.363 1 98.31 476 LYS B N 1
ATOM 8335 C CA . LYS B 1 476 ? 24.422 21.312 -3.354 1 98.31 476 LYS B CA 1
ATOM 8336 C C . LYS B 1 476 ? 25.047 20.031 -3.902 1 98.31 476 LYS B C 1
ATOM 8338 O O . LYS B 1 476 ? 25.812 19.359 -3.213 1 98.31 476 LYS B O 1
ATOM 8343 N N . THR B 1 477 ? 24.688 19.688 -5.117 1 98.62 477 THR B N 1
ATOM 8344 C CA . THR B 1 477 ? 25.234 18.484 -5.738 1 98.62 477 THR B CA 1
ATOM 8345 C C . THR B 1 477 ? 26.75 18.594 -5.879 1 98.62 477 THR B C 1
ATOM 8347 O O . THR B 1 477 ? 27.469 17.625 -5.613 1 98.62 477 THR B O 1
ATOM 8350 N N . LYS B 1 478 ? 27.25 19.734 -6.328 1 98.62 478 LYS B N 1
ATOM 8351 C CA . LYS B 1 478 ? 28.688 19.938 -6.441 1 98.62 478 LYS B CA 1
ATOM 8352 C C . LYS B 1 478 ? 29.391 19.703 -5.105 1 98.62 478 LYS B C 1
ATOM 8354 O O . LYS B 1 478 ? 30.422 19.016 -5.047 1 98.62 478 LYS B O 1
ATOM 8359 N N . GLY B 1 479 ? 28.844 20.312 -4.047 1 98.5 479 GLY B N 1
ATOM 8360 C CA . GLY B 1 479 ? 29.391 20.109 -2.721 1 98.5 479 GLY B CA 1
ATOM 8361 C C . GLY B 1 479 ? 29.438 18.656 -2.311 1 98.5 479 GLY B C 1
ATOM 8362 O O . GLY B 1 479 ? 30.422 18.188 -1.727 1 98.5 479 GLY B O 1
ATOM 8363 N N . ILE B 1 480 ? 28.359 17.922 -2.578 1 98.44 480 ILE B N 1
ATOM 8364 C CA . ILE B 1 480 ? 28.25 16.5 -2.232 1 98.44 480 ILE B CA 1
ATOM 8365 C C . ILE B 1 480 ? 29.297 15.703 -3 1 98.44 480 ILE B C 1
ATOM 8367 O O . ILE B 1 480 ? 30.016 14.883 -2.418 1 98.44 480 ILE B O 1
ATOM 8371 N N . LEU B 1 481 ? 29.406 15.945 -4.301 1 98.31 481 LEU B N 1
ATOM 8372 C CA . LEU B 1 481 ? 30.344 15.203 -5.137 1 98.31 481 LEU B CA 1
ATOM 8373 C C . LEU B 1 481 ? 31.781 15.469 -4.703 1 98.31 481 LEU B C 1
ATOM 8375 O O . LEU B 1 481 ? 32.594 14.547 -4.656 1 98.31 481 LEU B O 1
ATOM 8379 N N . ASP B 1 482 ? 32.094 16.734 -4.402 1 98.19 482 ASP B N 1
ATOM 8380 C CA . ASP B 1 482 ? 33.438 17.078 -3.928 1 98.19 482 ASP B CA 1
ATOM 8381 C C . ASP B 1 482 ? 33.781 16.328 -2.633 1 98.19 482 ASP B C 1
ATOM 8383 O O . ASP B 1 482 ? 34.875 15.828 -2.461 1 98.19 482 ASP B O 1
ATOM 8387 N N . THR B 1 483 ? 32.844 16.344 -1.743 1 98.44 483 THR B N 1
ATOM 8388 C CA . THR B 1 483 ? 33 15.648 -0.469 1 98.44 483 THR B CA 1
ATOM 8389 C C . THR B 1 483 ? 33.219 14.156 -0.689 1 98.44 483 THR B C 1
ATOM 8391 O O . THR B 1 483 ? 34.062 13.547 -0.056 1 98.44 483 THR B O 1
ATOM 8394 N N . VAL B 1 484 ? 32.438 13.555 -1.589 1 98.19 484 VAL B N 1
ATOM 8395 C CA . VAL B 1 484 ? 32.531 12.133 -1.911 1 98.19 484 VAL B CA 1
ATOM 8396 C C . VAL B 1 484 ? 33.938 11.828 -2.457 1 98.19 484 VAL B C 1
ATOM 8398 O O . VAL B 1 484 ? 34.562 10.836 -2.064 1 98.19 484 VAL B O 1
ATOM 8401 N N . ASP B 1 485 ? 34.438 12.656 -3.344 1 97.94 485 ASP B N 1
ATOM 8402 C CA . ASP B 1 485 ? 35.75 12.453 -3.939 1 97.94 485 ASP B CA 1
ATOM 8403 C C . ASP B 1 485 ? 36.844 12.492 -2.879 1 97.94 485 ASP B C 1
ATOM 8405 O O . ASP B 1 485 ? 37.781 11.703 -2.918 1 97.94 485 ASP B O 1
ATOM 8409 N N . GLU B 1 486 ? 36.656 13.406 -1.974 1 98.25 486 GLU B N 1
ATOM 8410 C CA . GLU B 1 486 ? 37.625 13.508 -0.881 1 98.25 486 GLU B CA 1
ATOM 8411 C C . GLU B 1 486 ? 37.625 12.258 -0.005 1 98.25 486 GLU B C 1
ATOM 8413 O O . GLU B 1 486 ? 38.656 11.75 0.385 1 98.25 486 GLU B O 1
ATOM 8418 N N . ILE B 1 487 ? 36.438 11.805 0.308 1 98.44 487 ILE B N 1
ATOM 8419 C CA . ILE B 1 487 ? 36.281 10.641 1.17 1 98.44 487 ILE B CA 1
ATOM 8420 C C . ILE B 1 487 ? 36.844 9.406 0.469 1 98.44 487 ILE B C 1
ATOM 8422 O O . ILE B 1 487 ? 37.531 8.594 1.085 1 98.44 487 ILE B O 1
ATOM 8426 N N . LYS B 1 488 ? 36.531 9.242 -0.81 1 98.12 488 LYS B N 1
ATOM 8427 C CA . LYS B 1 488 ? 37.062 8.117 -1.58 1 98.12 488 LYS B CA 1
ATOM 8428 C C . LYS B 1 488 ? 38.594 8.094 -1.559 1 98.12 488 LYS B C 1
ATOM 8430 O O . LYS B 1 488 ? 39.188 7.047 -1.319 1 98.12 488 LYS B O 1
ATOM 8435 N N . ALA B 1 489 ? 39.188 9.211 -1.805 1 97.94 489 ALA B N 1
ATOM 8436 C CA . ALA B 1 489 ? 40.656 9.32 -1.807 1 97.94 489 ALA B CA 1
ATOM 8437 C C . ALA B 1 489 ? 41.219 9 -0.432 1 97.94 489 ALA B C 1
ATOM 8439 O O . ALA B 1 489 ? 42.281 8.359 -0.326 1 97.94 489 ALA B O 1
ATOM 8440 N N . GLY B 1 490 ? 40.562 9.477 0.573 1 98.06 490 GLY B N 1
ATOM 8441 C CA . GLY B 1 490 ? 41 9.219 1.934 1 98.06 490 GLY B CA 1
ATOM 8442 C C . GLY B 1 490 ? 40.906 7.758 2.322 1 98.06 490 GLY B C 1
ATOM 8443 O O . GLY B 1 490 ? 41.812 7.234 2.979 1 98.06 490 GLY B O 1
ATOM 8444 N N . ILE B 1 491 ? 39.812 7.082 1.994 1 98.06 491 ILE B N 1
ATOM 8445 C CA . ILE B 1 491 ? 39.625 5.672 2.314 1 98.06 491 ILE B CA 1
ATOM 8446 C C . ILE B 1 491 ? 40.75 4.848 1.691 1 98.06 491 ILE B C 1
ATOM 8448 O O . ILE B 1 491 ? 41.281 3.91 2.311 1 98.06 491 ILE B O 1
ATOM 8452 N N . LYS B 1 492 ? 41.188 5.199 0.498 1 96.69 492 LYS B N 1
ATOM 8453 C CA . LYS B 1 492 ? 42.219 4.477 -0.222 1 96.69 492 LYS B CA 1
ATOM 8454 C C . LYS B 1 492 ? 43.562 4.562 0.51 1 96.69 492 LYS B C 1
ATOM 8456 O O . LYS B 1 492 ? 44.438 3.695 0.35 1 96.69 492 LYS B O 1
ATOM 8461 N N . ARG B 1 493 ? 43.688 5.527 1.344 1 96.81 493 ARG B N 1
ATOM 8462 C CA . ARG B 1 493 ? 44.969 5.754 2.043 1 96.81 493 ARG B CA 1
ATOM 8463 C C . ARG B 1 493 ? 44.969 5.066 3.404 1 96.81 493 ARG B C 1
ATOM 8465 O O . ARG B 1 493 ? 46 4.949 4.043 1 96.81 493 ARG B O 1
ATOM 8472 N N . ILE B 1 494 ? 43.875 4.652 3.844 1 97.31 494 ILE B N 1
ATOM 8473 C CA . ILE B 1 494 ? 43.781 4.031 5.16 1 97.31 494 ILE B CA 1
ATOM 8474 C C . ILE B 1 494 ? 44.031 2.531 5.043 1 97.31 494 ILE B C 1
ATOM 8476 O O . ILE B 1 494 ? 43.281 1.818 4.379 1 97.31 494 ILE B O 1
ATOM 8480 N N . ASP B 1 495 ? 45.094 2.084 5.707 1 96.12 495 ASP B N 1
ATOM 8481 C CA . ASP B 1 495 ? 45.406 0.664 5.711 1 96.12 495 ASP B CA 1
ATOM 8482 C C . ASP B 1 495 ? 44.406 -0.137 6.527 1 96.12 495 ASP B C 1
ATOM 8484 O O . ASP B 1 495 ? 44.031 0.266 7.629 1 96.12 495 ASP B O 1
ATOM 8488 N N . GLY B 1 496 ? 43.938 -1.24 5.934 1 95.69 496 GLY B N 1
ATOM 8489 C CA . GLY B 1 496 ? 43.031 -2.105 6.66 1 95.69 496 GLY B CA 1
ATOM 8490 C C . GLY B 1 496 ? 41.625 -2.094 6.09 1 95.69 496 GLY B C 1
ATOM 8491 O O . GLY B 1 496 ? 40.781 -2.961 6.414 1 95.69 496 GLY B O 1
ATOM 8492 N N . ILE B 1 497 ? 41.312 -1.119 5.246 1 97.44 497 ILE B N 1
ATOM 8493 C CA . ILE B 1 497 ? 40 -1.067 4.582 1 97.44 497 ILE B CA 1
ATOM 8494 C C . ILE B 1 497 ? 40.188 -0.743 3.104 1 97.44 497 ILE B C 1
ATOM 8496 O O . ILE B 1 497 ? 41.281 -0.319 2.686 1 97.44 497 ILE B O 1
ATOM 8500 N N . HIS B 1 498 ? 39.25 -0.996 2.307 1 97.12 498 HIS B N 1
ATOM 8501 C CA . HIS B 1 498 ? 39.281 -0.631 0.895 1 97.12 498 HIS B CA 1
ATOM 8502 C C . HIS B 1 498 ? 37.906 -0.192 0.4 1 97.12 498 HIS B C 1
ATOM 8504 O O . HIS B 1 498 ? 36.875 -0.62 0.938 1 97.12 498 HIS B O 1
ATOM 8510 N N . LEU B 1 499 ? 37.938 0.618 -0.568 1 96.88 499 LEU B N 1
ATOM 8511 C CA . LEU B 1 499 ? 36.75 1.126 -1.206 1 96.88 499 LEU B CA 1
ATOM 8512 C C . LEU B 1 499 ? 36.062 0.034 -2.021 1 96.88 499 LEU B C 1
ATOM 8514 O O . LEU B 1 499 ? 36.719 -0.743 -2.709 1 96.88 499 LEU B O 1
ATOM 8518 N N . LEU B 1 500 ? 34.719 -0.067 -1.938 1 96.69 500 LEU B N 1
ATOM 8519 C CA . LEU B 1 500 ? 33.969 -1.003 -2.754 1 96.69 500 LEU B CA 1
ATOM 8520 C C . LEU B 1 500 ? 33.469 -0.33 -4.027 1 96.69 500 LEU B C 1
ATOM 8522 O O . LEU B 1 500 ? 32.75 0.669 -3.961 1 96.69 500 LEU B O 1
ATOM 8526 N N . GLY B 1 501 ? 33.781 -0.901 -5.156 1 94.88 501 GLY B N 1
ATOM 8527 C CA . GLY B 1 501 ? 33.344 -0.398 -6.445 1 94.88 501 GLY B CA 1
ATOM 8528 C C . GLY B 1 501 ? 33.844 0.996 -6.75 1 94.88 501 GLY B C 1
ATOM 852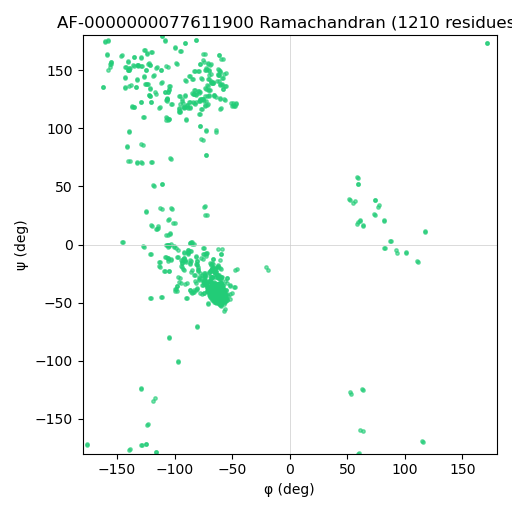9 O O . GLY B 1 501 ? 34.906 1.405 -6.242 1 94.88 501 GLY B O 1
ATOM 8530 N N . ASP B 1 502 ? 33.188 1.67 -7.66 1 95.12 502 ASP B N 1
ATOM 8531 C CA . ASP B 1 502 ? 33.531 3.037 -8.062 1 95.12 502 ASP B CA 1
ATOM 8532 C C . ASP B 1 502 ? 32.281 3.928 -8.016 1 95.12 502 ASP B C 1
ATOM 8534 O O . ASP B 1 502 ? 31.75 4.309 -9.055 1 95.12 502 ASP B O 1
ATOM 8538 N N . PRO B 1 503 ? 31.875 4.176 -6.805 1 95.62 503 PRO B N 1
ATOM 8539 C CA . PRO B 1 503 ? 30.688 5.016 -6.691 1 95.62 503 PRO B CA 1
ATOM 8540 C C . PRO B 1 503 ? 30.859 6.391 -7.336 1 95.62 503 PRO B C 1
ATOM 8542 O O . PRO B 1 503 ? 31.906 7.027 -7.152 1 95.62 503 PRO B O 1
ATOM 8545 N N . LYS B 1 504 ? 29.859 6.887 -8.062 1 95.25 504 LYS B N 1
ATOM 8546 C CA . LYS B 1 504 ? 30 8.109 -8.844 1 95.25 504 LYS B CA 1
ATOM 8547 C C . LYS B 1 504 ? 29.234 9.266 -8.203 1 95.25 504 LYS B C 1
ATOM 8549 O O . LYS B 1 504 ? 29.438 10.422 -8.562 1 95.25 504 LYS B O 1
ATOM 8554 N N . ALA B 1 505 ? 28.422 8.859 -7.219 1 95.88 505 ALA B N 1
ATOM 8555 C CA . ALA B 1 505 ? 27.547 9.898 -6.668 1 95.88 505 ALA B CA 1
ATOM 8556 C C . ALA B 1 505 ? 27.641 9.938 -5.145 1 95.88 505 ALA B C 1
ATOM 8558 O O . ALA B 1 505 ? 28.734 10.039 -4.582 1 95.88 505 ALA B O 1
ATOM 8559 N N . MET B 1 506 ? 26.562 9.812 -4.391 1 97.75 506 MET B N 1
ATOM 8560 C CA . MET B 1 506 ? 26.531 10.305 -3.016 1 97.75 506 MET B CA 1
ATOM 8561 C C . MET B 1 506 ? 26.812 9.172 -2.029 1 97.75 506 MET B C 1
ATOM 8563 O O . MET B 1 506 ? 27.109 9.422 -0.858 1 97.75 506 MET B O 1
ATOM 8567 N N . VAL B 1 507 ? 26.828 7.887 -2.467 1 98.25 507 VAL B N 1
ATOM 8568 C CA . VAL B 1 507 ? 26.984 6.77 -1.54 1 98.25 507 VAL B CA 1
ATOM 8569 C C . VAL B 1 507 ? 28.391 6.18 -1.678 1 98.25 507 VAL B C 1
ATOM 8571 O O . VAL B 1 507 ? 28.812 5.805 -2.775 1 98.25 507 VAL B O 1
ATOM 8574 N N . VAL B 1 508 ? 29.141 6.09 -0.563 1 97.94 508 VAL B N 1
ATOM 8575 C CA . VAL B 1 508 ? 30.469 5.5 -0.528 1 97.94 508 VAL B CA 1
ATOM 8576 C C . VAL B 1 508 ? 30.5 4.34 0.465 1 97.94 508 VAL B C 1
ATOM 8578 O O . VAL B 1 508 ? 30.062 4.48 1.606 1 97.94 508 VAL B O 1
ATOM 8581 N N . SER B 1 509 ? 30.953 3.205 0.039 1 97.5 509 SER B N 1
ATOM 8582 C CA . SER B 1 509 ? 31.016 2.037 0.913 1 97.5 509 SER B CA 1
ATOM 8583 C C . SER B 1 509 ? 32.406 1.461 0.963 1 97.5 509 SER B C 1
ATOM 8585 O O . SER B 1 509 ? 33.188 1.598 0.007 1 97.5 509 SER B O 1
ATOM 8587 N N . PHE B 1 510 ? 32.781 0.851 2.096 1 97.88 510 PHE B N 1
ATOM 8588 C CA . PHE B 1 510 ? 34.094 0.23 2.258 1 97.88 510 PHE B CA 1
ATOM 8589 C C . PHE B 1 510 ? 33.969 -1.094 3.004 1 97.88 510 PHE B C 1
ATOM 8591 O O . PHE B 1 510 ? 33.031 -1.306 3.758 1 97.88 510 PHE B O 1
ATOM 8598 N N . ALA B 1 511 ? 34.844 -1.967 2.75 1 96.81 511 ALA B N 1
ATOM 8599 C CA . ALA B 1 511 ? 34.969 -3.262 3.414 1 96.81 511 ALA B CA 1
ATOM 8600 C C . ALA B 1 511 ? 36.344 -3.406 4.086 1 96.81 511 ALA B C 1
ATOM 8602 O O . ALA B 1 511 ? 37.219 -2.58 3.883 1 96.81 511 ALA B O 1
ATOM 8603 N N . GLY B 1 512 ? 36.406 -4.395 4.934 1 94.25 512 GLY B N 1
ATOM 8604 C CA . GLY B 1 512 ? 37.656 -4.664 5.617 1 94.25 512 GLY B CA 1
ATOM 8605 C C . GLY B 1 512 ? 38.625 -5.496 4.793 1 94.25 512 GLY B C 1
ATOM 8606 O O . GLY B 1 512 ? 38.188 -6.238 3.9 1 94.25 512 GLY B O 1
ATOM 8607 N N . ASP B 1 513 ? 39.875 -5.176 5.113 1 90.44 513 ASP B N 1
ATOM 8608 C CA . ASP B 1 513 ? 41 -5.957 4.566 1 90.44 513 ASP B CA 1
ATOM 8609 C C . ASP B 1 513 ? 41.938 -6.402 5.672 1 90.44 513 ASP B C 1
ATOM 8611 O O . ASP B 1 513 ? 41.906 -5.875 6.785 1 90.44 513 ASP B O 1
ATOM 8615 N N . LYS B 1 514 ? 42.75 -7.359 5.477 1 87.81 514 LYS B N 1
ATOM 8616 C CA . LYS B 1 514 ? 43.812 -7.777 6.371 1 87.81 514 LYS B CA 1
ATOM 8617 C C . LYS B 1 514 ? 43.281 -8.086 7.766 1 87.81 514 LYS B C 1
ATOM 8619 O O . LYS B 1 514 ? 43.844 -7.633 8.766 1 87.81 514 LYS B O 1
ATOM 8624 N N . GLY B 1 515 ? 42.062 -8.656 7.734 1 85.62 515 GLY B N 1
ATOM 8625 C CA . GLY B 1 515 ? 41.531 -9.117 9.008 1 85.62 515 GLY B CA 1
ATOM 8626 C C . GLY B 1 515 ? 40.656 -8.086 9.695 1 85.62 515 GLY B C 1
ATOM 8627 O O . GLY B 1 515 ? 40.031 -8.367 10.727 1 85.62 515 GLY B O 1
ATOM 8628 N N . VAL B 1 516 ? 40.562 -6.895 9.219 1 91.94 516 VAL B N 1
ATOM 8629 C CA . VAL B 1 516 ? 39.719 -5.844 9.805 1 91.94 516 VAL B CA 1
ATOM 8630 C C . VAL B 1 516 ? 38.25 -6.102 9.477 1 91.94 516 VAL B C 1
ATOM 8632 O O . VAL B 1 516 ? 37.906 -6.293 8.312 1 91.94 516 VAL B O 1
ATOM 8635 N N . ASN B 1 517 ? 37.438 -6.152 10.484 1 91.31 517 ASN B N 1
ATOM 8636 C CA . ASN B 1 517 ? 36 -6.293 10.305 1 91.31 517 ASN B CA 1
ATOM 8637 C C . ASN B 1 517 ? 35.312 -4.938 10.188 1 91.31 517 ASN B C 1
ATOM 8639 O O . ASN B 1 517 ? 35.344 -4.148 11.133 1 91.31 517 ASN B O 1
ATOM 8643 N N . ALA B 1 518 ? 34.688 -4.742 9.109 1 93.19 518 ALA B N 1
ATOM 8644 C CA . ALA B 1 518 ? 34.094 -3.438 8.82 1 93.19 518 ALA B CA 1
ATOM 8645 C C . ALA B 1 518 ? 33 -3.096 9.836 1 93.19 518 ALA B C 1
ATOM 8647 O O . ALA B 1 518 ? 32.812 -1.928 10.188 1 93.19 518 ALA B O 1
ATOM 8648 N N . LEU B 1 519 ? 32.25 -4.082 10.336 1 91.56 519 LEU B N 1
ATOM 8649 C CA . LEU B 1 519 ? 31.188 -3.832 11.305 1 91.56 519 LEU B CA 1
ATOM 8650 C C . LEU B 1 519 ? 31.766 -3.359 12.641 1 91.56 519 LEU B C 1
ATOM 8652 O O . LEU B 1 519 ? 31.156 -2.529 13.32 1 91.56 519 LEU B O 1
ATOM 8656 N N . LYS B 1 520 ? 32.875 -3.895 12.992 1 91.69 520 LYS B N 1
ATOM 8657 C CA . LYS B 1 520 ? 33.562 -3.438 14.203 1 91.69 520 LYS B CA 1
ATOM 8658 C C . LYS B 1 520 ? 34.062 -2.008 14.039 1 91.69 520 LYS B C 1
ATOM 8660 O O . LYS B 1 520 ? 34.094 -1.237 15 1 91.69 520 LYS B O 1
ATOM 8665 N N . VAL B 1 521 ? 34.5 -1.74 12.844 1 94.25 521 VAL B N 1
ATOM 8666 C CA . VAL B 1 521 ? 34.906 -0.366 12.555 1 94.25 521 VAL B CA 1
ATOM 8667 C C . VAL B 1 521 ? 33.719 0.567 12.734 1 94.25 521 VAL B C 1
ATOM 8669 O O . VAL B 1 521 ? 33.844 1.663 13.281 1 94.25 521 VAL B O 1
ATOM 8672 N N . SER B 1 522 ? 32.531 0.147 12.195 1 93.56 522 SER B N 1
ATOM 8673 C CA . SER B 1 522 ? 31.312 0.929 12.367 1 93.56 522 SER B CA 1
ATOM 8674 C C . SER B 1 522 ? 31 1.155 13.836 1 93.56 522 SER B C 1
ATOM 8676 O O . SER B 1 522 ? 30.594 2.248 14.227 1 93.56 522 SER B O 1
ATOM 8678 N N . ASP B 1 523 ? 31.188 0.158 14.688 1 90.75 523 ASP B N 1
ATOM 8679 C CA . ASP B 1 523 ? 30.969 0.286 16.125 1 90.75 523 ASP B CA 1
ATOM 8680 C C . ASP B 1 523 ? 31.938 1.306 16.734 1 90.75 523 ASP B C 1
ATOM 8682 O O . ASP B 1 523 ? 31.531 2.102 17.594 1 90.75 523 ASP B O 1
ATOM 8686 N N . ALA B 1 524 ? 33.188 1.214 16.328 1 93.19 524 ALA B N 1
ATOM 8687 C CA . ALA B 1 524 ? 34.188 2.158 16.812 1 93.19 524 ALA B CA 1
ATOM 8688 C C . ALA B 1 524 ? 33.844 3.582 16.375 1 93.19 524 ALA B C 1
ATOM 8690 O O . ALA B 1 524 ? 34.062 4.539 17.125 1 93.19 524 ALA B O 1
ATOM 8691 N N . MET B 1 525 ? 33.375 3.742 15.156 1 95.31 525 MET B N 1
ATOM 8692 C CA . MET B 1 525 ? 32.969 5.043 14.648 1 95.31 525 MET B CA 1
ATOM 8693 C C . MET B 1 525 ? 31.828 5.617 15.484 1 95.31 525 MET B C 1
ATOM 8695 O O . MET B 1 525 ? 31.75 6.832 15.688 1 95.31 525 MET B O 1
ATOM 8699 N N . ALA B 1 526 ? 30.938 4.727 15.945 1 91.06 526 ALA B N 1
ATOM 8700 C CA . ALA B 1 526 ? 29.812 5.156 16.781 1 91.06 526 ALA B CA 1
ATOM 8701 C C . ALA B 1 526 ? 30.312 5.797 18.078 1 91.06 526 ALA B C 1
ATOM 8703 O O . ALA B 1 526 ? 29.688 6.73 18.594 1 91.06 526 ALA B O 1
ATOM 8704 N N . LYS B 1 527 ? 31.391 5.348 18.578 1 90.06 527 LYS B N 1
ATOM 8705 C CA . LYS B 1 527 ? 31.984 5.934 19.781 1 90.06 527 LYS B CA 1
ATOM 8706 C C . LYS B 1 527 ? 32.469 7.355 19.516 1 90.06 527 LYS B C 1
ATOM 8708 O O . LYS B 1 527 ? 32.531 8.172 20.438 1 90.06 527 LYS B O 1
ATOM 8713 N N . HIS B 1 528 ? 32.812 7.59 18.25 1 92.81 528 HIS B N 1
ATOM 8714 C CA . HIS B 1 528 ? 33.219 8.93 17.844 1 92.81 528 HIS B CA 1
ATOM 8715 C C . HIS B 1 528 ? 32 9.781 17.469 1 92.81 528 HIS B C 1
ATOM 8717 O O . HIS B 1 528 ? 32.156 10.906 16.984 1 92.81 528 HIS B O 1
ATOM 8723 N N . GLY B 1 529 ? 30.812 9.18 17.594 1 91 529 GLY B N 1
ATOM 8724 C CA . GLY B 1 529 ? 29.578 9.922 17.375 1 91 529 GLY B CA 1
ATOM 8725 C C . GLY B 1 529 ? 28.969 9.672 16 1 91 529 GLY B C 1
ATOM 8726 O O . GLY B 1 529 ? 27.859 10.125 15.719 1 91 529 GLY B O 1
ATOM 8727 N N . TRP B 1 530 ? 29.719 8.938 15.164 1 94.81 530 TRP B N 1
ATOM 8728 C CA . TRP B 1 530 ? 29.25 8.734 13.797 1 94.81 530 TRP B CA 1
ATOM 8729 C C . TRP B 1 530 ? 28.234 7.594 13.727 1 94.81 530 TRP B C 1
ATOM 8731 O O . TRP B 1 530 ? 28.422 6.559 14.375 1 94.81 530 TRP B O 1
ATOM 8741 N N . SER B 1 531 ? 27.125 7.848 13.039 1 93.31 531 SER B N 1
ATOM 8742 C CA . SER B 1 531 ? 26.156 6.805 12.719 1 93.31 531 SER B CA 1
ATOM 8743 C C . SER B 1 531 ? 26.234 6.418 11.25 1 93.31 531 SER B C 1
ATOM 8745 O O . SER B 1 531 ? 25.719 7.137 10.383 1 93.31 531 SER B O 1
ATOM 8747 N N . LEU B 1 532 ? 26.797 5.207 10.969 1 95.31 532 LEU B N 1
ATOM 8748 C CA . LEU B 1 532 ? 26.938 4.727 9.602 1 95.31 532 LEU B CA 1
ATOM 8749 C C . LEU B 1 532 ? 25.969 3.588 9.312 1 95.31 532 LEU B C 1
ATOM 8751 O O . LEU B 1 532 ? 25.203 3.193 10.188 1 95.31 532 LEU B O 1
ATOM 8755 N N . SER B 1 533 ? 25.938 3.109 8.055 1 94.12 533 SER B N 1
ATOM 8756 C CA . SER B 1 533 ? 24.984 2.062 7.664 1 94.12 533 SER B CA 1
ATOM 8757 C C . SER B 1 533 ? 25.703 0.727 7.473 1 94.12 533 SER B C 1
ATOM 8759 O O . SER B 1 533 ? 26.422 0.532 6.492 1 94.12 533 SER B O 1
ATOM 8761 N N . PRO B 1 534 ? 25.484 -0.22 8.367 1 92.94 534 PRO B N 1
ATOM 8762 C CA . PRO B 1 534 ? 26.062 -1.55 8.188 1 92.94 534 PRO B CA 1
ATOM 8763 C C . PRO B 1 534 ? 25.422 -2.324 7.039 1 92.94 534 PRO B C 1
ATOM 8765 O O . PRO B 1 534 ? 24.203 -2.25 6.844 1 92.94 534 PRO B O 1
ATOM 8768 N N . LEU B 1 535 ? 26.172 -3.057 6.309 1 94.44 535 LEU B N 1
ATOM 8769 C CA . LEU B 1 535 ? 25.734 -3.818 5.145 1 94.44 535 LEU B CA 1
ATOM 8770 C C . LEU B 1 535 ? 26.141 -5.285 5.27 1 94.44 535 LEU B C 1
ATOM 8772 O O . LEU B 1 535 ? 26.922 -5.645 6.156 1 94.44 535 LEU B O 1
ATOM 8776 N N . GLN B 1 536 ? 25.5 -6.059 4.336 1 89.62 536 GLN B N 1
ATOM 8777 C CA . GLN B 1 536 ? 25.797 -7.488 4.297 1 89.62 536 GLN B CA 1
ATOM 8778 C C . GLN B 1 536 ? 26.094 -7.949 2.875 1 89.62 536 GLN B C 1
ATOM 8780 O O . GLN B 1 536 ? 25.656 -7.324 1.906 1 89.62 536 GLN B O 1
ATOM 8785 N N . HIS B 1 537 ? 26.906 -9.07 2.688 1 88.38 537 HIS B N 1
ATOM 8786 C CA . HIS B 1 537 ? 27.172 -9.82 1.464 1 88.38 537 HIS B CA 1
ATOM 8787 C C . HIS B 1 537 ? 27.797 -8.922 0.398 1 88.38 537 HIS B C 1
ATOM 8789 O O . HIS B 1 537 ? 27.25 -8.773 -0.695 1 88.38 537 HIS B O 1
ATOM 8795 N N . PRO B 1 538 ? 28.922 -8.305 0.698 1 90.25 538 PRO B N 1
ATOM 8796 C CA . PRO B 1 538 ? 29.828 -8.648 1.797 1 90.25 538 PRO B CA 1
ATOM 8797 C C . PRO B 1 538 ? 29.641 -7.762 3.025 1 90.25 538 PRO B C 1
ATOM 8799 O O . PRO B 1 538 ? 28.969 -6.734 2.945 1 90.25 538 PRO B O 1
ATOM 8802 N N . ILE B 1 539 ? 30.234 -8.141 4.047 1 91.81 539 ILE B N 1
ATOM 8803 C CA . ILE B 1 539 ? 30.266 -7.289 5.234 1 91.81 539 ILE B CA 1
ATOM 8804 C C . ILE B 1 539 ? 30.938 -5.961 4.898 1 91.81 539 ILE B C 1
ATOM 8806 O O . ILE B 1 539 ? 32.094 -5.93 4.473 1 91.81 539 ILE B O 1
ATOM 8810 N N . SER B 1 540 ? 30.234 -4.926 5.004 1 95.31 540 SER B N 1
ATOM 8811 C CA . SER B 1 540 ? 30.703 -3.592 4.645 1 95.31 540 SER B CA 1
ATOM 8812 C C . SER B 1 540 ? 29.891 -2.51 5.348 1 95.31 540 SER B C 1
ATOM 8814 O O . SER B 1 540 ? 29 -2.812 6.156 1 95.31 540 SER B O 1
ATOM 8816 N N . VAL B 1 541 ? 30.297 -1.263 5.152 1 96.44 541 VAL B N 1
ATOM 8817 C CA . VAL B 1 541 ? 29.672 -0.09 5.742 1 96.44 541 VAL B CA 1
ATOM 8818 C C . VAL B 1 541 ? 29.609 1.036 4.715 1 96.44 541 VAL B C 1
ATOM 8820 O O . VAL B 1 541 ? 30.531 1.208 3.916 1 96.44 541 VAL B O 1
ATOM 8823 N N . HIS B 1 542 ? 28.484 1.699 4.652 1 96.69 542 HIS B N 1
ATOM 8824 C CA . HIS B 1 542 ? 28.5 2.824 3.725 1 96.69 542 HIS B CA 1
ATOM 8825 C C . HIS B 1 542 ? 28.156 4.129 4.438 1 96.69 542 HIS B C 1
ATOM 8827 O O . HIS B 1 542 ? 27.625 4.113 5.551 1 96.69 542 HIS B O 1
ATOM 8833 N N . LEU B 1 543 ? 28.578 5.223 3.893 1 98.06 543 LEU B N 1
ATOM 8834 C CA . LEU B 1 543 ? 28.188 6.598 4.188 1 98.06 543 LEU B CA 1
ATOM 8835 C C . LEU B 1 543 ? 27.453 7.215 3.008 1 98.06 543 LEU B C 1
ATOM 8837 O O . LEU B 1 543 ? 27.984 7.273 1.897 1 98.06 543 LEU B O 1
ATOM 8841 N N . CYS B 1 544 ? 26.266 7.555 3.229 1 98.19 544 CYS B N 1
ATOM 8842 C CA . CYS B 1 544 ? 25.516 8.352 2.268 1 98.19 544 CYS B CA 1
ATOM 8843 C C . CYS B 1 544 ? 25.688 9.836 2.529 1 98.19 544 CYS B C 1
ATOM 8845 O O . CYS B 1 544 ? 25.125 10.383 3.484 1 98.19 544 CYS B O 1
ATOM 8847 N N . VAL B 1 545 ? 26.422 10.531 1.694 1 98.5 545 VAL B N 1
ATOM 8848 C CA . VAL B 1 545 ? 26.859 11.914 1.891 1 98.5 545 VAL B CA 1
ATOM 8849 C C . VAL B 1 545 ? 25.688 12.859 1.623 1 98.5 545 VAL B C 1
ATOM 8851 O O . VAL B 1 545 ? 25.031 12.781 0.578 1 98.5 545 VAL B O 1
ATOM 8854 N N . THR B 1 546 ? 25.375 13.703 2.568 1 97.88 546 THR B N 1
ATOM 8855 C CA . THR B 1 546 ? 24.328 14.711 2.461 1 97.88 546 THR B CA 1
ATOM 8856 C C . THR B 1 546 ? 24.906 16.125 2.543 1 97.88 546 THR B C 1
ATOM 8858 O O . THR B 1 546 ? 26.125 16.281 2.646 1 97.88 546 THR B O 1
ATOM 8861 N N . VAL B 1 547 ? 24.047 17.109 2.494 1 97.56 547 VAL B N 1
ATOM 8862 C CA . VAL B 1 547 ? 24.469 18.516 2.57 1 97.56 547 VAL B CA 1
ATOM 8863 C C . VAL B 1 547 ? 25.203 18.766 3.889 1 97.56 547 VAL B C 1
ATOM 8865 O O . VAL B 1 547 ? 26.141 19.547 3.943 1 97.56 547 VAL B O 1
ATOM 8868 N N . ARG B 1 548 ? 24.875 18 4.902 1 96.31 548 ARG B N 1
ATOM 8869 C CA . ARG B 1 548 ? 25.438 18.203 6.238 1 96.31 548 ARG B CA 1
ATOM 8870 C C . ARG B 1 548 ? 26.875 17.703 6.316 1 96.31 548 ARG B C 1
ATOM 8872 O O . ARG B 1 548 ? 27.594 18.016 7.262 1 96.31 548 ARG B O 1
ATOM 8879 N N . HIS B 1 549 ? 27.328 16.953 5.336 1 97.62 549 HIS B N 1
ATOM 8880 C CA . HIS B 1 549 ? 28.672 16.406 5.316 1 97.62 549 HIS B CA 1
ATOM 8881 C C . HIS B 1 549 ? 29.625 17.312 4.551 1 97.62 549 HIS B C 1
ATOM 8883 O O . HIS B 1 549 ? 30.844 17.141 4.625 1 97.62 549 HIS B O 1
ATOM 8889 N N . ILE B 1 550 ? 29.078 18.234 3.773 1 97.62 550 ILE B N 1
ATOM 8890 C CA . ILE B 1 550 ? 29.906 19.125 2.967 1 97.62 550 ILE B CA 1
ATOM 8891 C C . ILE B 1 550 ? 30.891 19.859 3.865 1 97.62 550 ILE B C 1
ATOM 8893 O O . ILE B 1 550 ? 30.5 20.469 4.859 1 97.62 550 ILE B O 1
ATOM 8897 N N . GLY B 1 551 ? 32.156 19.766 3.58 1 96.44 551 GLY B N 1
ATOM 8898 C CA . GLY B 1 551 ? 33.188 20.422 4.344 1 96.44 551 GLY B CA 1
ATOM 8899 C C . GLY B 1 551 ? 33.688 19.609 5.523 1 96.44 551 GLY B C 1
ATOM 8900 O O . GLY B 1 551 ? 34.531 20.047 6.289 1 96.44 551 GLY B O 1
ATOM 8901 N N . LYS B 1 552 ? 33.156 18.391 5.656 1 96.75 552 LYS B N 1
ATOM 8902 C CA . LYS B 1 552 ? 33.5 17.609 6.848 1 96.75 552 LYS B CA 1
ATOM 8903 C C . LYS B 1 552 ? 34.188 16.297 6.48 1 96.75 552 LYS B C 1
ATOM 8905 O O . LYS B 1 552 ? 34.188 15.359 7.273 1 96.75 552 LYS B O 1
ATOM 8910 N N . ALA B 1 553 ? 34.656 16.172 5.281 1 98 553 ALA B N 1
ATOM 8911 C CA . ALA B 1 553 ? 35.312 14.961 4.816 1 98 553 ALA B CA 1
ATOM 8912 C C . ALA B 1 553 ? 36.5 14.602 5.707 1 98 553 ALA B C 1
ATOM 8914 O O . ALA B 1 553 ? 36.688 13.438 6.066 1 98 553 ALA B O 1
ATOM 8915 N N . ASN B 1 554 ? 37.281 15.609 6.078 1 97.31 554 ASN B N 1
ATOM 8916 C CA . ASN B 1 554 ? 38.469 15.367 6.895 1 97.31 554 ASN B CA 1
ATOM 8917 C C . ASN B 1 554 ? 38.094 14.875 8.289 1 97.31 554 ASN B C 1
ATOM 8919 O O . ASN B 1 554 ? 38.781 14.023 8.859 1 97.31 554 ASN B O 1
ATOM 8923 N N . LYS B 1 555 ? 37.094 15.508 8.789 1 97.06 555 LYS B N 1
ATOM 8924 C CA . LYS B 1 555 ? 36.594 15.062 10.094 1 97.06 555 LYS B CA 1
ATOM 8925 C C . LYS B 1 555 ? 36.219 13.586 10.062 1 97.06 555 LYS B C 1
ATOM 8927 O O . LYS B 1 555 ? 36.531 12.836 10.984 1 97.06 555 LYS B O 1
ATOM 8932 N N . PHE B 1 556 ? 35.531 13.211 9.062 1 98.06 556 PHE B N 1
ATOM 8933 C CA . PHE B 1 556 ? 35.125 11.828 8.875 1 98.06 556 PHE B CA 1
ATOM 8934 C C . PHE B 1 556 ? 36.344 10.914 8.75 1 98.06 556 PHE B C 1
ATOM 8936 O O . PHE B 1 556 ? 36.406 9.875 9.414 1 98.06 556 PHE B O 1
ATOM 8943 N N . LEU B 1 557 ? 37.281 11.297 7.902 1 98.38 557 LEU B N 1
ATOM 8944 C CA . LEU B 1 557 ? 38.438 10.461 7.59 1 98.38 557 LEU B CA 1
ATOM 8945 C C . LEU B 1 557 ? 39.344 10.289 8.812 1 98.38 557 LEU B C 1
ATOM 8947 O O . LEU B 1 557 ? 39.906 9.211 9.023 1 98.38 557 LEU B O 1
ATOM 8951 N N . ASN B 1 558 ? 39.438 11.312 9.594 1 97.94 558 ASN B N 1
ATOM 8952 C CA . ASN B 1 558 ? 40.219 11.203 10.82 1 97.94 558 ASN B CA 1
ATOM 8953 C C . ASN B 1 558 ? 39.594 10.211 11.797 1 97.94 558 ASN B C 1
ATOM 8955 O O . ASN B 1 558 ? 40.312 9.359 12.352 1 97.94 558 ASN B O 1
ATOM 8959 N N . ALA B 1 559 ? 38.312 10.383 12.016 1 98.06 559 ALA B N 1
ATOM 8960 C CA . ALA B 1 559 ? 37.594 9.453 12.891 1 98.06 559 ALA B CA 1
ATOM 8961 C C . ALA B 1 559 ? 37.688 8.023 12.352 1 98.06 559 ALA B C 1
ATOM 8963 O O . ALA B 1 559 ? 37.844 7.074 13.125 1 98.06 559 ALA B O 1
ATOM 8964 N N . LEU B 1 560 ? 37.594 7.875 11.055 1 98.31 560 LEU B N 1
ATOM 8965 C CA . LEU B 1 560 ? 37.656 6.562 10.422 1 98.31 560 LEU B CA 1
ATOM 8966 C C . LEU B 1 560 ? 39.031 5.914 10.617 1 98.31 560 LEU B C 1
ATOM 8968 O O . LEU B 1 560 ? 39.094 4.723 10.938 1 98.31 560 LEU B O 1
ATOM 8972 N N . GLU B 1 561 ? 40.031 6.645 10.391 1 97.88 561 GLU B N 1
ATOM 8973 C CA . GLU B 1 561 ? 41.375 6.125 10.578 1 97.88 561 GLU B CA 1
ATOM 8974 C C . GLU B 1 561 ? 41.594 5.668 12.016 1 97.88 561 GLU B C 1
ATOM 8976 O O . GLU B 1 561 ? 42.188 4.605 12.258 1 97.88 561 GLU B O 1
ATOM 8981 N N . GLU B 1 562 ? 41.156 6.488 12.922 1 97.19 562 GLU B N 1
ATOM 8982 C CA . GLU B 1 562 ? 41.281 6.125 14.328 1 97.19 562 GLU B CA 1
ATOM 8983 C C . GLU B 1 562 ? 40.5 4.848 14.633 1 97.19 562 GLU B C 1
ATOM 8985 O O . GLU B 1 562 ? 40.969 3.98 15.367 1 97.19 562 GLU B O 1
ATOM 8990 N N . ALA B 1 563 ? 39.281 4.781 14.125 1 96.31 563 ALA B N 1
ATOM 8991 C CA . ALA B 1 563 ? 38.438 3.609 14.336 1 96.31 563 ALA B CA 1
ATOM 8992 C C . ALA B 1 563 ? 39.094 2.354 13.766 1 96.31 563 ALA B C 1
ATOM 8994 O O . ALA B 1 563 ? 39.094 1.296 14.398 1 96.31 563 ALA B O 1
ATOM 8995 N N . VAL B 1 564 ? 39.656 2.465 12.562 1 96.44 564 VAL B N 1
ATOM 8996 C CA . VAL B 1 564 ? 40.312 1.332 11.922 1 96.44 564 VAL B CA 1
ATOM 8997 C C . VAL B 1 564 ? 41.5 0.891 12.75 1 96.44 564 VAL B C 1
ATOM 8999 O O . VAL B 1 564 ? 41.719 -0.306 12.953 1 96.44 564 VAL B O 1
ATOM 9002 N N . ASN B 1 565 ? 42.25 1.783 13.219 1 95.06 565 ASN B N 1
ATOM 9003 C CA . ASN B 1 565 ? 43.438 1.475 14.047 1 95.06 565 ASN B CA 1
ATOM 9004 C C . ASN B 1 565 ? 43.031 0.79 15.352 1 95.06 565 ASN B C 1
ATOM 9006 O O . ASN B 1 565 ? 43.719 -0.113 15.82 1 95.06 565 ASN B O 1
ATOM 9010 N N . GLU B 1 566 ? 42 1.278 15.883 1 93.56 566 GLU B N 1
ATOM 9011 C CA . GLU B 1 566 ? 41.469 0.643 17.094 1 93.56 566 GLU B CA 1
ATOM 9012 C C . GLU B 1 566 ? 41.125 -0.82 16.844 1 93.56 566 GLU B C 1
ATOM 9014 O O . GLU B 1 566 ? 41.469 -1.691 17.656 1 93.56 566 GLU B O 1
ATOM 9019 N N . VAL B 1 567 ? 40.438 -1.069 15.766 1 92.62 567 VAL B N 1
ATOM 9020 C CA . VAL B 1 567 ? 40 -2.42 15.438 1 92.62 567 VAL B CA 1
ATOM 9021 C C . VAL B 1 567 ? 41.219 -3.297 15.109 1 92.62 567 VAL B C 1
ATOM 9023 O O . VAL B 1 567 ? 41.219 -4.488 15.422 1 92.62 567 VAL B O 1
ATOM 9026 N N . LYS B 1 568 ? 42.219 -2.74 14.523 1 91.94 568 LYS B N 1
ATOM 9027 C CA . LYS B 1 568 ? 43.438 -3.475 14.219 1 91.94 568 LYS B CA 1
ATOM 9028 C C . LYS B 1 568 ? 44.125 -3.951 15.492 1 91.94 568 LYS B C 1
ATOM 9030 O O . LYS B 1 568 ? 44.75 -5.023 15.508 1 91.94 568 LYS B O 1
ATOM 9035 N N . GLN B 1 569 ? 44.062 -3.195 16.438 1 88.81 569 GLN B N 1
ATOM 9036 C CA . GLN B 1 569 ? 44.719 -3.516 17.703 1 88.81 569 GLN B CA 1
ATOM 9037 C C . GLN B 1 569 ? 43.969 -4.629 18.438 1 88.81 569 GLN B C 1
ATOM 9039 O O . GLN B 1 569 ? 44.594 -5.414 19.156 1 88.81 569 GLN B O 1
ATOM 9044 N N . ASP B 1 570 ? 42.625 -4.73 18.297 1 77.06 570 ASP B N 1
ATOM 9045 C CA . ASP B 1 570 ? 41.844 -5.797 18.906 1 77.06 570 ASP B CA 1
ATOM 9046 C C . ASP B 1 570 ? 40.938 -6.465 17.859 1 77.06 570 ASP B C 1
ATOM 9048 O O . ASP B 1 570 ? 39.781 -6.102 17.703 1 77.06 570 ASP B O 1
ATOM 9052 N N . PRO B 1 571 ? 41.5 -7.434 17.172 1 64.75 571 PRO B N 1
ATOM 9053 C CA . PRO B 1 571 ? 40.781 -8 16.031 1 64.75 571 PRO B CA 1
ATOM 9054 C C . PRO B 1 571 ? 39.562 -8.789 16.453 1 64.75 571 PRO B C 1
ATOM 9056 O O . PRO B 1 571 ? 38.688 -9.062 15.633 1 64.75 571 PRO B O 1
ATOM 9059 N N . ASN B 1 572 ? 39.531 -9.273 17.719 1 61.09 572 ASN B N 1
ATOM 9060 C CA . ASN B 1 572 ? 38.375 -10.062 18.125 1 61.09 572 ASN B CA 1
ATOM 9061 C C . ASN B 1 572 ? 37.625 -9.398 19.266 1 61.09 572 ASN B C 1
ATOM 9063 O O . ASN B 1 572 ? 37.469 -9.984 20.344 1 61.09 572 ASN B O 1
ATOM 9067 N N . PRO B 1 573 ? 37.344 -8.156 19.062 1 57.56 573 PRO B N 1
ATOM 9068 C CA . PRO B 1 573 ? 36.562 -7.617 20.188 1 57.56 573 PRO B CA 1
ATOM 9069 C C . PRO B 1 573 ? 35.188 -8.227 20.297 1 57.56 573 PRO B C 1
ATOM 9071 O O . PRO B 1 573 ? 34.625 -8.727 19.297 1 57.56 573 PRO B O 1
ATOM 9074 N N . SER B 1 574 ? 34.688 -8.539 21.469 1 59.31 574 SER B N 1
ATOM 9075 C CA . SER B 1 574 ? 33.312 -8.992 21.641 1 59.31 574 SER B CA 1
ATOM 9076 C C . SER B 1 574 ? 32.312 -8.109 20.875 1 59.31 574 SER B C 1
ATOM 9078 O O . SER B 1 574 ? 32.469 -6.887 20.859 1 59.31 574 SER B O 1
ATOM 9080 N N . PRO B 1 575 ? 31.547 -8.742 19.938 1 60.78 575 PRO B N 1
ATOM 9081 C CA . PRO B 1 575 ? 30.578 -7.945 19.188 1 60.78 575 PRO B CA 1
ATOM 9082 C C . PRO B 1 575 ? 29.703 -7.07 20.094 1 60.78 575 PRO B C 1
ATOM 9084 O O . PRO B 1 575 ? 29.297 -7.508 21.172 1 60.78 575 PRO B O 1
ATOM 9087 N N . GLU B 1 576 ? 29.703 -5.793 19.969 1 63.34 576 GLU B N 1
ATOM 9088 C CA . GLU B 1 576 ? 28.797 -4.895 20.688 1 63.34 576 GLU B CA 1
ATOM 9089 C C . GLU B 1 576 ? 27.875 -4.156 19.719 1 63.34 576 GLU B C 1
ATOM 9091 O O . GLU B 1 576 ? 28.125 -4.125 18.516 1 63.34 576 GLU B O 1
ATOM 9096 N N . GLY B 1 577 ? 26.703 -3.773 20.156 1 58.59 577 GLY B N 1
ATOM 9097 C CA . GLY B 1 577 ? 25.797 -2.934 19.391 1 58.59 577 GLY B CA 1
ATOM 9098 C C . GLY B 1 577 ? 25.312 -3.588 18.109 1 58.59 577 GLY B C 1
ATOM 9099 O O . GLY B 1 577 ? 24.781 -4.703 18.141 1 58.59 577 GLY B O 1
ATOM 9100 N N . GLY B 1 578 ? 25.547 -2.838 17.062 1 61.72 578 GLY B N 1
ATOM 9101 C CA . GLY B 1 578 ? 25.125 -3.271 15.734 1 61.72 578 GLY B CA 1
ATOM 9102 C C . GLY B 1 578 ? 25.812 -4.543 15.281 1 61.72 578 GLY B C 1
ATOM 9103 O O . GLY B 1 578 ? 25.172 -5.438 14.727 1 61.72 578 GLY B O 1
ATOM 9104 N N . SER B 1 579 ? 27.047 -4.684 15.633 1 66.69 579 SER B N 1
ATOM 9105 C CA . SER B 1 579 ? 27.812 -5.852 15.203 1 66.69 579 SER B CA 1
ATOM 9106 C C . SER B 1 579 ? 27.312 -7.121 15.875 1 66.69 579 SER B C 1
ATOM 9108 O O . SER B 1 579 ? 27.391 -8.211 15.305 1 66.69 579 SER B O 1
ATOM 9110 N N . ALA B 1 580 ? 26.828 -6.938 17.031 1 60.97 580 ALA B N 1
ATOM 9111 C CA . ALA B 1 580 ? 26.266 -8.094 17.719 1 60.97 580 ALA B CA 1
ATOM 9112 C C . ALA B 1 580 ? 25 -8.586 17.031 1 60.97 580 ALA B C 1
ATOM 9114 O O . ALA B 1 580 ? 24.797 -9.789 16.859 1 60.97 580 ALA B O 1
ATOM 9115 N N . ILE B 1 581 ? 24.219 -7.652 16.641 1 67.31 581 ILE B N 1
ATOM 9116 C CA . ILE B 1 581 ? 22.953 -7.992 16 1 67.31 581 ILE B CA 1
ATOM 9117 C C . ILE B 1 581 ? 23.234 -8.641 14.648 1 67.31 581 ILE B C 1
ATOM 9119 O O . ILE B 1 581 ? 22.656 -9.688 14.328 1 67.31 581 ILE B O 1
ATOM 9123 N N . TYR B 1 582 ? 24.094 -8.086 13.914 1 70.56 582 TYR B N 1
ATOM 9124 C CA . TYR B 1 582 ? 24.422 -8.617 12.602 1 70.56 582 TYR B CA 1
ATOM 9125 C C . TYR B 1 582 ? 25.188 -9.93 12.719 1 70.56 582 TYR B C 1
ATOM 9127 O O . TYR B 1 582 ? 25.062 -10.812 11.859 1 70.56 582 TYR B O 1
ATOM 9135 N N . GLY B 1 583 ? 26.047 -9.938 13.75 1 65.94 583 GLY B N 1
ATOM 9136 C CA . GLY B 1 583 ? 26.719 -11.195 14.023 1 65.94 583 GLY B CA 1
ATOM 9137 C C . GLY B 1 583 ? 25.75 -12.328 14.328 1 65.94 583 GLY B C 1
ATOM 9138 O O . GLY B 1 583 ? 25.906 -13.438 13.812 1 65.94 583 GLY B O 1
ATOM 9139 N N . MET B 1 584 ? 24.828 -11.992 15.148 1 64.25 584 MET B N 1
ATOM 9140 C CA . MET B 1 584 ? 23.781 -12.969 15.453 1 64.25 584 MET B CA 1
ATOM 9141 C C . MET B 1 584 ? 23.016 -13.344 14.195 1 64.25 584 MET B C 1
ATOM 9143 O O . MET B 1 584 ? 22.75 -14.523 13.953 1 64.25 584 MET B O 1
ATOM 9147 N N . ALA B 1 585 ? 22.672 -12.391 13.406 1 68 585 ALA B N 1
ATOM 9148 C CA . ALA B 1 585 ? 21.922 -12.625 12.18 1 68 585 ALA B CA 1
ATOM 9149 C C . ALA B 1 585 ? 22.688 -13.523 11.219 1 68 585 ALA B C 1
ATOM 9151 O O . ALA B 1 585 ? 22.094 -14.359 10.531 1 68 585 ALA B O 1
ATOM 9152 N N . SER B 1 586 ? 23.938 -13.289 11.172 1 65.44 586 SER B N 1
ATOM 9153 C CA . SER B 1 586 ? 24.766 -14.055 10.242 1 65.44 586 SER B CA 1
ATOM 9154 C C . SER B 1 586 ? 24.891 -15.508 10.68 1 65.44 586 SER B C 1
ATOM 9156 O O . SER B 1 586 ? 25.156 -16.391 9.859 1 65.44 586 SER B O 1
ATOM 9158 N N . SER B 1 587 ? 24.703 -15.727 11.977 1 60.78 587 SER B N 1
ATOM 9159 C CA . SER B 1 587 ? 24.875 -17.062 12.516 1 60.78 587 SER B CA 1
ATOM 9160 C C . SER B 1 587 ? 23.578 -17.875 12.398 1 60.78 587 SER B C 1
ATOM 9162 O O . SER B 1 587 ? 23.578 -19.094 12.594 1 60.78 587 SER B O 1
ATOM 9164 N N . LEU B 1 588 ? 22.5 -17.234 12.117 1 65.5 588 LEU B N 1
ATOM 9165 C CA . LEU B 1 588 ? 21.188 -17.875 12.031 1 65.5 588 LEU B CA 1
ATOM 9166 C C . LEU B 1 588 ? 20.672 -17.875 10.594 1 65.5 588 LEU B C 1
ATOM 9168 O O . LEU B 1 588 ? 21.078 -17.047 9.781 1 65.5 588 LEU B O 1
ATOM 9172 N N . PRO B 1 589 ? 19.844 -19 10.406 1 67.25 589 PRO B N 1
ATOM 9173 C CA . PRO B 1 589 ? 19.156 -18.906 9.117 1 67.25 589 PRO B CA 1
ATOM 9174 C C . PRO B 1 589 ? 18.25 -17.688 9.031 1 67.25 589 PRO B C 1
ATOM 9176 O O . PRO B 1 589 ? 17.906 -17.078 10.062 1 67.25 589 PRO B O 1
ATOM 9179 N N . ALA B 1 590 ? 17.891 -17.359 7.871 1 68 590 ALA B N 1
ATOM 9180 C CA . ALA B 1 590 ? 17.141 -16.141 7.637 1 68 590 ALA B CA 1
ATOM 9181 C C . ALA B 1 590 ? 15.781 -16.188 8.344 1 68 590 ALA B C 1
ATOM 9183 O O . ALA B 1 590 ? 15.312 -15.164 8.867 1 68 590 ALA B O 1
ATOM 9184 N N . GLY B 1 591 ? 15.125 -17.281 8.43 1 72.44 591 GLY B N 1
ATOM 9185 C CA . GLY B 1 591 ? 13.812 -17.422 9.039 1 72.44 591 GLY B CA 1
ATOM 9186 C C . GLY B 1 591 ? 13.766 -16.938 10.477 1 72.44 591 GLY B C 1
ATOM 9187 O O . GLY B 1 591 ? 13.125 -15.93 10.781 1 72.44 591 GLY B O 1
ATOM 9188 N N . PRO B 1 592 ? 14.617 -17.469 11.328 1 72.94 592 PRO B N 1
ATOM 9189 C CA . PRO B 1 592 ? 14.656 -17.031 12.734 1 72.94 592 PRO B CA 1
ATOM 9190 C C . PRO B 1 592 ? 15.031 -15.562 12.883 1 72.94 592 PRO B C 1
ATOM 9192 O O . PRO B 1 592 ? 14.539 -14.891 13.797 1 72.94 592 PRO B O 1
ATOM 9195 N N . VAL B 1 593 ? 15.883 -15.117 12 1 78.25 593 VAL B N 1
ATOM 9196 C CA . VAL B 1 593 ? 16.281 -13.719 12.07 1 78.25 593 VAL B CA 1
ATOM 9197 C C . VAL B 1 593 ? 15.086 -12.828 11.711 1 78.25 593 VAL B C 1
ATOM 9199 O O . VAL B 1 593 ? 14.891 -11.766 12.297 1 78.25 593 VAL B O 1
ATOM 9202 N N . ASP B 1 594 ? 14.352 -13.305 10.789 1 82.38 594 ASP B N 1
ATOM 9203 C CA . ASP B 1 594 ? 13.133 -12.586 10.43 1 82.38 594 ASP B CA 1
ATOM 9204 C C . ASP B 1 594 ? 12.172 -12.492 11.609 1 82.38 594 ASP B C 1
ATOM 9206 O O . ASP B 1 594 ? 11.555 -11.445 11.844 1 82.38 594 ASP B O 1
ATOM 9210 N N . ASP B 1 595 ? 12.023 -13.539 12.359 1 80.44 595 ASP B N 1
ATOM 9211 C CA . ASP B 1 595 ? 11.164 -13.562 13.539 1 80.44 595 ASP B CA 1
ATOM 9212 C C . ASP B 1 595 ? 11.664 -12.578 14.594 1 80.44 595 ASP B C 1
ATOM 9214 O O . ASP B 1 595 ? 10.867 -11.898 15.25 1 80.44 595 ASP B O 1
ATOM 9218 N N . LEU B 1 596 ? 12.969 -12.5 14.695 1 78.56 596 LEU B N 1
ATOM 9219 C CA . LEU B 1 596 ? 13.57 -11.57 15.648 1 78.56 596 LEU B CA 1
ATOM 9220 C C . LEU B 1 596 ? 13.289 -10.125 15.25 1 78.56 596 LEU B C 1
ATOM 9222 O O . LEU B 1 596 ? 13.062 -9.273 16.109 1 78.56 596 LEU B O 1
ATOM 9226 N N . LEU B 1 597 ? 13.391 -9.922 13.969 1 83.62 597 LEU B N 1
ATOM 9227 C CA . LEU B 1 597 ? 13.102 -8.586 13.461 1 83.62 597 LEU B CA 1
ATOM 9228 C C . LEU B 1 597 ? 11.656 -8.195 13.742 1 83.62 597 LEU B C 1
ATOM 9230 O O . LEU B 1 597 ? 11.367 -7.031 14.047 1 83.62 597 LEU B O 1
ATOM 9234 N N . ARG B 1 598 ? 10.789 -9.117 13.688 1 87.06 598 ARG B N 1
ATOM 9235 C CA . ARG B 1 598 ? 9.383 -8.852 13.977 1 87.06 598 ARG B CA 1
ATOM 9236 C C . ARG B 1 598 ? 9.172 -8.555 15.453 1 87.06 598 ARG B C 1
ATOM 9238 O O . ARG B 1 598 ? 8.391 -7.672 15.812 1 87.06 598 ARG B O 1
ATOM 9245 N N . ILE B 1 599 ? 9.859 -9.258 16.297 1 82.19 599 ILE B N 1
ATOM 9246 C CA . ILE B 1 599 ? 9.773 -9.031 17.734 1 82.19 599 ILE B CA 1
ATOM 9247 C C . ILE B 1 599 ? 10.344 -7.66 18.078 1 82.19 599 ILE B C 1
ATOM 9249 O O . ILE B 1 599 ? 9.789 -6.938 18.922 1 82.19 599 ILE B O 1
ATOM 9253 N N . TYR B 1 600 ? 11.484 -7.363 17.422 1 82.62 600 TYR B N 1
ATOM 9254 C CA . TYR B 1 600 ? 12.055 -6.031 17.578 1 82.62 600 TYR B CA 1
ATOM 9255 C C . TYR B 1 600 ? 11.031 -4.953 17.25 1 82.62 600 TYR B C 1
ATOM 9257 O O . TYR B 1 600 ? 10.898 -3.967 17.969 1 82.62 600 TYR B O 1
ATOM 9265 N N . THR B 1 601 ? 10.328 -5.152 16.203 1 87.81 601 THR B N 1
ATOM 9266 C CA . THR B 1 601 ? 9.32 -4.195 15.766 1 87.81 601 THR B CA 1
ATOM 9267 C C . THR B 1 601 ? 8.188 -4.086 16.781 1 87.81 601 THR B C 1
ATOM 9269 O O . THR B 1 601 ? 7.699 -2.99 17.062 1 87.81 601 THR B O 1
ATOM 9272 N N . ASP B 1 602 ? 7.785 -5.254 17.406 1 87.25 602 ASP B N 1
ATOM 9273 C CA . ASP B 1 602 ? 6.789 -5.238 18.469 1 87.25 602 ASP B CA 1
ATOM 9274 C C . ASP B 1 602 ? 7.207 -4.305 19.609 1 87.25 602 ASP B C 1
ATOM 9276 O O . ASP B 1 602 ? 6.395 -3.521 20.109 1 87.25 602 ASP B O 1
ATOM 9280 N N . ILE B 1 603 ? 8.43 -4.395 19.922 1 82.31 603 ILE B N 1
ATOM 9281 C CA . ILE B 1 603 ? 8.945 -3.68 21.078 1 82.31 603 ILE B CA 1
ATOM 9282 C C . ILE B 1 603 ? 8.969 -2.18 20.797 1 82.31 603 ILE B C 1
ATOM 9284 O O . ILE B 1 603 ? 8.68 -1.369 21.672 1 82.31 603 ILE B O 1
ATOM 9288 N N . THR B 1 604 ? 9.32 -1.826 19.562 1 82.88 604 THR B N 1
ATOM 9289 C CA . THR B 1 604 ? 9.414 -0.412 19.219 1 82.88 604 THR B CA 1
ATOM 9290 C C . THR B 1 604 ? 8.031 0.234 19.203 1 82.88 604 THR B C 1
ATOM 9292 O O . THR B 1 604 ? 7.91 1.457 19.297 1 82.88 604 THR B O 1
ATOM 9295 N N . LEU B 1 605 ? 6.965 -0.533 19.172 1 88.75 605 LEU B N 1
ATOM 9296 C CA . LEU B 1 605 ? 5.609 -0.006 19.047 1 88.75 605 LEU B CA 1
ATOM 9297 C C . LEU B 1 605 ? 4.891 -0.069 20.391 1 88.75 605 LEU B C 1
ATOM 9299 O O . LEU B 1 605 ? 3.73 0.335 20.5 1 88.75 605 LEU B O 1
ATOM 9303 N N . LYS B 1 606 ? 5.598 -0.571 21.391 1 84.31 606 LYS B N 1
ATOM 9304 C CA . LYS B 1 606 ? 4.996 -0.767 22.703 1 84.31 606 LYS B CA 1
ATOM 9305 C C . LYS B 1 606 ? 5.461 0.301 23.688 1 84.31 606 LYS B C 1
ATOM 9307 O O . LYS B 1 606 ? 6.637 0.676 23.703 1 84.31 606 LYS B O 1
ATOM 9312 N N . VAL B 1 607 ? 4.449 0.826 24.484 1 84.06 607 VAL B N 1
ATOM 9313 C CA . VAL B 1 607 ? 4.773 1.8 25.531 1 84.06 607 VAL B CA 1
ATOM 9314 C C . VAL B 1 607 ? 5.559 1.12 26.641 1 84.06 607 VAL B C 1
ATOM 9316 O O . VAL B 1 607 ? 5.18 0.045 27.109 1 84.06 607 VAL B O 1
#

Sequence (1214 aa):
MAPSFADLLPIPEERLPTYAVAALVLYFSLRPLFNVDRALAKIWPSLVLLFAYYRYRLAVTSSPTSFFLQLWTAAQQRAPAVEAVFSDTLMLVLAVTAFSNAVQTLRHMRYVSRKNMLNVVGGAVVNALKKLPIISAKVADEMRKIESEVEHSLKGNDPLSGKMEKLRALPDRGMDDKKLLTLMEDLAGNSDDKWRDGLVSGAVYHGEKEHLDVLNKAYALFAVTNPLHADLWPAVNKFEAEVIAMTAALMNGGHPEVCGTLSSGGTESIFLATKTHREHYRHKHGITKPEIIACVTAHAAIDKACEILGIRLIKVPMNPKTLKMDLNAVRWSISANTIMLYSSAPNFPHGMIDDIEALSTLAVQNDVGLHVDCCLGGFVLPFARQLRNDIPVFDFALPGVTSMSCDTHKYGYGSKGTSVVLYKSPEIRRFQYFSYADWTGGLYATPTLAGSRPGALSAAAWASMVRLGREGYLEKTKGILDTVDEIKAGIKRIDGIHLLGDPKAMVVSFAGDKGVNALKVSDAMAKHGWSLSPLQHPISVHLCVTVRHIGKANKFLNALEEAVNEVKQDPNPSPEGGSAIYGMASSLPAGPVDDLLRIYTDITLKVMAPSFADLLPIPEERLPTYAVAALVLYFSLRPLFNVDRALAKIWPSLVLLFAYYRYRLAVTSSPTSFFLQLWTAAQQRAPAVEAVFSDTLMLVLAVTAFSNAVQTLRHMRYVSRKNMLNVVGGAVVNALKKLPIISAKVADEMRKIESEVEHSLKGNDPLSGKMEKLRALPDRGMDDKKLLTLMEDLAGNSDDKWRDGLVSGAVYHGEKEHLDVLNKAYALFAVTNPLHADLWPAVNKFEAEVIAMTAALMNGGHPEVCGTLSSGGTESIFLATKTHREHYRHKHGITKPEIIACVTAHAAIDKACEILGIRLIKVPMNPKTLKMDLNAVRWSISANTIMLYSSAPNFPHGMIDDIEALSTLAVQNDVGLHVDCCLGGFVLPFARQLRNDIPVFDFALPGVTSMSCDTHKYGYGSKGTSVVLYKSPEIRRFQYFSYADWTGGLYATPTLAGSRPGALSAAAWASMVRLGREGYLEKTKGILDTVDEIKAGIKRIDGIHLLGDPKAMVVSFAGDKGVNALKVSDAMAKHGWSLSPLQHPISVHLCVTVRHIGKANKFLNALEEAVNEVKQDPNPSPEGGSAIYGMASSLPAGPVDDLLRIYTDITLKV

Nearest PDB structures (foldseek):
  3mbb-assembly1_B  TM=9.806E-01  e=2.889E-52  Symbiobacterium thermophilum
  3mad-assembly1_B  TM=9.808E-01  e=4.418E-52  Symbiobacterium thermophilum
  3mau-assembly2_D  TM=9.802E-01  e=1.499E-51  Symbiobacterium thermophilum
  5eue-assembly1_B  TM=9.799E-01  e=7.374E-51  Symbiobacterium thermophilum IAM 14863
  3maf-assembly1_A  TM=9.783E-01  e=8.647E-51  Symbiobacterium thermophilum

Organism: Phytophthora infestans (NCBI:txid4787)

Radius of gyration: 32.31 Å; Cα contacts (8 Å, |Δi|>4): 2217; chains: 2; bounding box: 88×95×76 Å

pLDDT: mean 89.85, std 11.15, range [42.16, 98.94]

Secondary structure (DSSP, 8-state):
-PPPGGGTSSS-GGGHHHHHHHHHHHHHHHTTTS-HHHHHHHHHHHHHHHHHHHHHHHHHHS----HHHHHHHHHHHH-HHHHHHHHHHHHHHHHHHHHHHHHHHHHHHHT--HHHHHHHHHHHHHHHHHTSHHHHHHHHHHHHHHHHHHHHHHHTT-TTTTTS---SS--SSPPPHHHHHHHHHHHHTTTTHHHHTT-BSSS-S---HHHHHHHHHHHHHTTT--TT-TTT-HHHHHHHHHHHHHHHHHTT-TTTT-EEEEESSHHHHHHHHHHHHHHHHHHHH--SS-EEEEETTS-HHHHHHHHHHT-EEEEEPBPTTT-SBPHHHHHHH--TTEEEEEEESS-TTT-PPP-HHHHHHHHHHHT-EEEEE-TTGGGTHHHHHHH-S-PPP-STTSTT--EEEE-TTTTT---SS-EEEEES-HHHHGGG-EEEEEETTEEEEESSS-SS--HHHHHHHHHHHHHHHHHHHHHHHHHHHHHHHHHHHHHHHSTTEEE-S---SSEEEEEE-TT--HHHHHHHHHHTT-B-EEETTTTEEEEE--GGGTT-HHHHHHHHHHHHHHHHH-SSPPP-HHHHHHHHHHHS-HHHHHHHHHHHHHHHT--/-PPPGGGTSSS-GGGHHHHHHHHHHHHHHHTTTS-HHHHHHHHHHHHHHHHHHHHHHHHHHS----HHHHHHHHHHHH-HHHHHHHHHHHHHHHHHHHHHHHHHHHHHHHT--HHHHHHHHHHHHHHHHHTSHHHHHHHHHHHHHHHHHHHHHHHTT-TTTTTS---SS--SSPPPHHHHHHHHHHHHTTTTHHHHTT-BSSS-S---HHHHHHHHHHHHHTTT--TT-TTT-HHHHHHHHHHHHHHHHHTT-TTTT-EEEEESSHHHHHHHHHHHHHHHHHHHH--SS-EEEEETTS-HHHHHHHHHHT-EEEEEPBPTTT-SBPHHHHHHH--TTEEEEEEESS-TTT-PPP-HHHHHHHHHHHT-EEEEE-TTGGGTHHHHHHH-S-PPP-STTSTT--EEEE-TTTTT---SS-EEEEES-HHHHGGG-EEEEEETTEEEEESSS-SS--HHHHHHHHHHHHHHHHHHHHHHHHHHHHHHHHHHHHHHHSTTEEE-S---SSEEEEEE-TT--HHHHHHHHHHTT-B-EEETTTTEEEEE--GGGTT-HHHHHHHHHHHHHHHHH-SSPPP-HHHHHHHHHHHS-HHHHHHHHHHHHHHHT--